Protein 2VHH (pdb70)

Nearest PDB structures (foldseek):
  2vhh-assembly1_C  TM=1.003E+00  e=7.870E-86  Drosophila melanogaster
  8pt4-assembly1_A  TM=9.865E-01  e=2.330E-56  Homo sapiens
  5h8j-assembly2_I  TM=9.053E-01  e=6.124E-27  Medicago truncatula
  5h8i-assembly2_I  TM=8.835E-01  e=2.823E-27  Medicago truncatula
  5h8l-assembly1_A  TM=8.756E-01  e=1.007E-25  Medicago truncatula

B-factor: mean 34.61, std 9.47, range [17.24, 63.23]

Secondary structure (DSSP, 8-state):
---HHHHHTTTS-HHHHHHHHHHHSSSSS--BPP--HHHHHHHHHTT-EEEEEE------SSS---EEEEEEEE----S-SSS-HHHHHHHHHHHHHHHHHHHHHTT-SEEE--TTTTS-S-----B-TTTSHHHHHHHHHHHHTT-EEEEEEEEEETTTTTEEEEEEEEE-TTS-EEEEEE-S--------S---EEEETTEEEEE--GGGGG-HHHHHHHHHTT-SEEEEEE--B-TTTHHHHHHHHHHHHHHHTSEEEEEE-EE-----EE-----B-TTS-BPPP--SSS-EEEEEEEETTHHHHHHHHH-TTTT--HHHHHHHHHHHHSTT----EE---/--HHHHTTTS-HHHHHHHHHHHSSSSS--BPP--HHHHHHHHHHT-EEEEEE------SSS---EEEEEEEE----S-SSS-HHHHHHHHHHHHHHHHHHHHHTT-SEEE--TTTTS--GGGT---TTGGGG-B-TTTSHHHHHHHHHHHHTT-EEEEEEEEEETTTTTEEEEEEEEE-TTS-EEEEEE-SS--EETTEE-TTT-----S---EEEETTEEEEE--GGGGG-HHHHHHHHHTT-SEEEEEE---STTTHHHHHHHHHHHHHHHTSEEEEEE-EEEEEEEEEE--SSSPPPEEEEEEEE-----B-TTS-BPPP--SSS-EEEEEEEETTHHHHHHHHH-TTTT--HHHHHHHHHHHHSTT----EE---/----HHHHHTTTS-HHHHHHHHHHHSSSSS--BPP--HHHHHHHHHTT-EEEEEE------SSS---EEEEEEEE----S-SSS-HHHHHHHHHHHHHHHHHHHHHTT-SEEEE-TTTTS--GGGT---TTGGGG-B-TTTSHHHHHHHHHHHHTT-EEEEEEEEEETTTTTEEEEEEEEE-TTS-EEEEEE-SS--EETTEE-TTT-----S---EEEETTEEEEE--GGGGG-HHHHHHHHHTT-SEEEEEE---STTTHHHHHHHHHHHHHHHTSEEEEEE-EEEEEEEEEE--SSSPPPEEEEEEEE-----B-TTS-BPPP--SSS-EEEEEEEETTHHHHHHHHH-TTTT--HHHHHHHHHHHHSTT----EEEP-/-HHHHHTTTS-HHHHHHHHHHHSSSSS--BPP--HHHHHHHHHHT-EEEEEE------SSS---EEEEEEEE----S-SSS-HHHHHHHHHHHHHHHHHHHHHTT-SEEE--TTTTS--GGGT---TTGGGG-B-TTTSHHHHHHHHHHHHTT-EEEEEEEEEETTTTTEEEEEEEEE-TTS-EEEEEE-SS--EETTEE-TTT-----S---EEEETTEEEEE--GGGGG-HHHHHHHHHTT-SEEEEEE--BSTTTHHHHHHHHHHHHHHHTSEEEEEE-EEEEEEEEEE--SSSPPPEEEEEEEE-----B-TTS-BPPP--SSS-EEEEEEEETTHHHHHHHHH-TTTT--HHHHHHHHHHHHSTT----EEE--

CATH classification: 3.60.110.10

Radius of gyration: 36.16 Å; Cα contacts (8 Å, |Δi|>4): 3674; chains: 4; bounding box: 90×68×104 Å

Solvent-accessible surface area: 51771 Å² total; per-residue (Å²): 52,130,18,20,12,62,10,0,84,158,57,12,56,112,123,57,29,95,82,3,7,33,33,32,3,22,24,77,84,37,63,87,20,142,15,57,105,50,0,90,70,24,2,147,156,75,44,6,31,24,57,4,21,94,17,60,8,140,126,20,88,57,52,182,102,82,87,8,44,0,0,0,0,0,2,24,26,64,56,92,28,108,30,91,46,104,119,3,29,78,25,1,24,90,50,0,75,37,0,0,94,0,0,23,65,1,39,7,33,0,0,0,1,1,0,4,1,0,4,2,90,38,204,133,12,14,12,62,6,79,92,2,56,0,2,122,21,0,15,128,27,0,144,77,71,88,0,0,0,1,0,1,0,25,3,65,10,81,152,126,66,117,62,93,23,37,0,1,0,0,0,2,19,55,15,117,59,18,9,62,2,13,14,4,2,37,68,223,178,80,3,105,35,24,3,1,0,1,67,19,134,22,10,64,0,0,1,0,2,8,20,1,7,15,2,22,4,2,5,6,10,0,1,17,2,30,2,21,0,0,0,0,1,0,9,21,91,23,195,98,18,6,6,3,7,28,6,4,1,4,10,4,0,0,7,4,1,0,0,0,0,0,0,0,2,0,20,110,31,156,147,113,17,8,0,9,0,0,0,0,1,0,35,0,4,15,2,6,23,3,5,50,73,80,17,0,0,0,0,0,31,0,3,3,2,20,6,35,9,10,17,11,69,20,2,2,16,28,1,11,51,21,79,61,0,7,89,20,0,82,109,18,36,80,194,64,60,173,59,72,48,53,137,80,154,53,42,11,64,28,0,93,159,59,13,52,110,114,62,22,92,52,0,16,36,20,20,9,22,40,88,98,33,69,91,20,137,15,59,104,49,0,96,72,22,1,139,157,76,44,6,30,28,56,6,24,98,19,67,9,185,137,50,190,138,50,184,99,84,94,7,44,0,0,0,0,0,2,25,30,72,53,92,8,89,24,73,1,79,110,6,25,90,21,2,34,80,46,0,71,43,0,0,93,0,0,24,62,0,36,6,34,0,1,0,2,2,0,2,2,0,0,0,0,0,2,1,5,10,13,14,55,33,5,2,30,0,13,12,53,6,90,90,2,59,0,3,111,26,0,17,128,26,0,146,78,73,84,1,0,1,1,0,0,1,2,4,9,8,78,72,41,12,37,16,8,25,6,0,0,0,0,0,2,17,52,14,134,60,22,9,58,3,13,2,5,1,0,4,8,23,26,15,20,5,0,1,6,2,0,27,27,3,86,16,20,3,2,0,1,62,20,135,25,10,71,0,0,1,0,3,3,9,1,9,14,2,19,5,2,5,4,12,0,0,31,1,27,2,23,0,0,0,0,0,0,0,15,40,15,207,102,16,12,5,2,8,35,6,4,2,5,9,3,0,0,6,4,0,0,0,0,0,0,0,0,0,0,16,81,3,109,2,44,44,40,1,3,13,16,67,49,90,147,21,63,87,113,2,24,72,1,4,0,10,0,0,0,0,0,0,40,1,5,14,2,6,18,1,12,86,113,88,18,0,0,0,0,0,26,0,2,3,2,18,7,121,32,12,53,99,144,45,3,2,52,124,15,10,64,26,82,58,0,8,80,21,0,83,116,3,28,78,104,65,20,163,25,73,44,50,132,76,145,128,10,124,16,29,8,57,13,0,89,158,56,13,60,105,112,66,29,101,87,5,10,34,33,28,4,25,23,84,91,31,65,90,25,140,16,56,105,46,0,95,76,23,3,146,157,77,42,8,29,27,54,7,20,100,13,62,10,178,142,40,190,134,57,185,102,86,89,8,47,0,0,0,1,0,2,26,32,68,52,92,8,88,28,76,1,81,108,4,23,80,21,1,34,81,45,0,81,32,2,1,92,0,0,22,73,1,38,6,35,0,1,0,2,1,0,1,1,0,0,0,0,0,1,0,4,10,11,13,53,35,4,2,28,0,12,11,58,7,82,91,2,57,0,2,114,18,0,16,125,23,0,142,80,70,84,1,0,1,0,0,0,1,1,4,11,10,79,66,44,13,35,17,10,26,2,0,0,0,0,0,2,16,48,10,113,61,20,8,49,2,8,2,3,1,1,3,7,21,24,18,21,2,0,1,8,2,0,25,28,2,79,17,21,3,2,0,1,66,19,132,23,9,68,0,0,0,0,2,2,7,0,6,10,2,21,4,2,5,4,10,0,0,27,2,23,2,23,0,0,0,0,1,0,0,11,35,16,189,106,16,11,5,1,9,24,7,5,1,4,10,5,0,0,5,4,1,0,0,0,0,0,0,0,1,0,18,79,2,118,5,47,44,39,1,2,15,16,66,47,92,154,18,64,94,114,2,23,87,0,7,0,12,0,0,0,0,1,0,41,2,5,16,2,5,17,2,8,42,92,91,18,0,0,0,0,0,27,0,2,4,2,20,6,126,26,12,57,104,119,22,1,3,55,130,11,9,61,27,81,50,0,8,78,18,0,87,115,6,35,80,118,67,19,177,30,70,52,55,134,76,148,52,40,3,72,23,0,101,165,45,11,52,115,92,33,23,100,28,0,12,34,15,25,7,25,20,73,88,42,54,88,21,139,18,55,104,47,0,104,75,22,3,153,149,80,45,6,29,28,58,6,24,101,16,63,11,135,115,17,81,62,50,181,114,83,92,7,48,0,0,0,1,0,2,26,30,67,51,89,7,90,30,85,28,111,98,3,25,78,20,2,35,92,53,1,73,44,1,0,92,0,0,25,65,0,36,5,35,0,0,0,1,1,0,0,1,0,1,0,0,0,1,0,13,131,47,74,171,54,5,16,116,0,12,11,54,7,84,96,2,61,0,2,116,29,0,15,131,25,0,139,82,70,82,1,0,0,0,1,0,0,1,3,58,10,91,145,122,70,106,59,25,27,2,0,0,0,0,0,2,20,50,11,113,62,17,6,56,2,13,2,4,1,2,3,100,27,29,19,21,21,0,42,57,15,8,139,56,3,106,33,22,3,1,0,0,63,19,132,22,10,69,0,0,0,0,3,3,7,1,6,16,2,21,4,2,6,5,12,0,0,16,1,28,3,23,0,0,0,0,1,0,0,13,39,18,195,102,18,14,6,3,10,26,8,3,1,3,9,4,0,0,7,5,0,0,0,0,0,0,0,0,1,0,17,82,4,115,6,51,80,121,11,71,17,82,82,88,106,186,40,64,101,115,2,22,86,0,4,0,14,0,0,0,0,0,0,53,1,4,19,3,5,16,2,13,98,106,94,16,0,0,1,0,0,25,0,4,2,2,20,5,46,10,10,15,14,67,21,2,1,14,29,3,10,57,22,83,54,0,6,81,16,0,86,109,17,38,88,195,71,56,183,57,72,41,51,140,75,144

Sequence (1485 aa):
LKNLNDCLEKHLPPDELKEVKRILYGVEEDQTLELPTSAKDIAEQNGFDIKGYRFTAREEQTRKRRIVRVGAIQNSIVIPTTAPIEKQREAIWNKVKTMIKAAAEAGCNIVCTQEAWTMPFAFEFAEEAENGPTTKMLAELAKAYNMVIIHSILERDMEHGETIWNTAVVISNSGRYLGKHRKNHIPRMEGNTGHPVFETEFGKLAVNICYGRHHPQNWMMFGLNGAEIVFNPSATIGRLSEPLWSIEARNAAIANSYFTVPINRVGTEQFPFYGSSYVAAPDGSRTPSLSRDKDGLLVVELDLNLCRQVKDFWGFRMTQRVPLYAESFKKASEHGFKPQIIKETNLNDCLEKHLPPDELKEVKRILYGVEEDQTLELPTSAKDIAEQNGFDIKGYRFTAREEQTRKRRIVRVGAIQNSIVIPTTAPIEKQREAIWNKVKTMIKAAAEAGCNIVCTQEAWTMPFAFCTREKFPWCEFAEEAENGPTTKMLAELAKAYNMVIIHSILERDMEHGETIWNTAVVISNSGRYLGKHRKNHIPRVGDFNESTYYMEGNTGHPVFETEFGKLAVNICYGRHHPQNWMMFGLNGAEIVFNPSATIGRLSEPLWSIEARNAAIANSYFTVPINRVGTEQFPNEYTSGDGNKAHKEFGPFYGSSYVAAPDGSRTPSLSRDKDGLLVVELDLNLCRQVKDFWGFRMTQRVPLYAESFKKASEHGFKPQIIKETELKNLNDCLEKHLPPDELKEVKRILYGVEEDQTLELPTSAKDIAEQNGFDIKGYRFTAREEQTRKRRIVRVGAIQNSIVIPTTAPIEKQREAIWNKVKTMIKAAAEAGCNIVCTQEAWTMPFAFCTREKFPWCEFAEEAENGPTTKMLAELAKAYNMVIIHSILERDMEHGETIWNTAVVISNSGRYLGKHRKNHIPRVGDFNESTYYMEGNNTGHPVFETEFGKLAVNICYGRHHPQNWMMFGLNGAEIVFNPSATIGRLSEPLWSIEARNAAIANSYFTVPINRVGTEQFPNEYTSGDGNKAHKEFGPFYGSSYVAAPDGSRTPSLSRDKDGLLVVELDLNLCRQVKDFWGFRMTQRVPLYAESFKKASEHGFKPQIIKETNLNDCLEKHLPPDELKEVKRILYGVEEDQTLELPTSAKDIAEQNGFDIKGYRFTAREEQTRKRRIVRVGAIQNSIVIPTTAPIEKQREAIWNKVKTMIKAAAEAGCNIVCTQEAWTMPFAFCTREKFPWCEFAEEAENGPTTKMLAELAKAYNMVIIHSILERDMEHGETIWNTAVVISNSGRYLGKHRKNHIPRVGDFNESTYYMEGNTGHPVFETEFGKLAVNICYGRHHPQNWMMFGLNGAEIVFNPSATIGRLSEPLWSIEARNAAIANSYFTVPINRVGTEQFPNEYTSGDGNKAHKEFGPFYGSSYVAAPDGSRTPSLSRDKDGLLVVELDLNLCRQVKDFWGFRMTQRVPLYAESFKKASEHGFKPQIIKET

Structure (mmCIF, N/CA/C/O backbone):
data_2VHH
#
_entry.id   2VHH
#
_cell.length_a   95.040
_cell.length_b   197.880
_cell.length_c   97.960
_cell.angle_alpha   90.00
_cell.angle_beta   90.00
_cell.angle_gamma   90.00
#
_symmetry.space_group_name_H-M   'P 21 21 2'
#
loop_
_atom_site.group_PDB
_atom_site.id
_atom_site.type_symbol
_atom_site.label_atom_id
_atom_site.label_alt_id
_atom_site.label_comp_id
_atom_site.label_asym_id
_atom_site.label_entity_id
_atom_site.label_seq_id
_atom_site.pdbx_PDB_ins_code
_atom_site.Cartn_x
_atom_site.Cartn_y
_atom_site.Cartn_z
_atom_site.occupancy
_atom_site.B_iso_or_equiv
_atom_site.auth_seq_id
_atom_site.auth_comp_id
_atom_site.auth_asym_id
_atom_site.auth_atom_id
_atom_site.pdbx_PDB_model_num
ATOM 1 N N . LEU A 1 6 ? -73.266 44.677 55.126 1.00 52.36 6 LEU A N 1
ATOM 2 C CA . LEU A 1 6 ? -73.371 45.165 53.720 1.00 52.73 6 LEU A CA 1
ATOM 3 C C . LEU A 1 6 ? -74.630 44.652 53.041 1.00 53.18 6 LEU A C 1
ATOM 4 O O . LEU A 1 6 ? -74.881 43.443 53.014 1.00 53.10 6 LEU A O 1
ATOM 9 N N . LYS A 1 7 ? -75.400 45.584 52.480 1.00 53.75 7 LYS A N 1
ATOM 10 C CA . LYS A 1 7 ? -76.678 45.283 51.831 1.00 54.37 7 LYS A CA 1
ATOM 11 C C . LYS A 1 7 ? -76.611 45.428 50.308 1.00 54.60 7 LYS A C 1
ATOM 12 O O . LYS A 1 7 ? -77.277 44.683 49.587 1.00 54.81 7 LYS A O 1
ATOM 18 N N . ASN A 1 8 ? -75.809 46.379 49.824 1.00 54.78 8 ASN A N 1
ATOM 19 C CA . ASN A 1 8 ? -75.707 46.656 48.389 1.00 54.90 8 ASN A CA 1
ATOM 20 C C . ASN A 1 8 ? -74.323 47.148 47.946 1.00 55.01 8 ASN A C 1
ATOM 21 O O . ASN A 1 8 ? -73.872 48.203 48.390 1.00 55.13 8 ASN A O 1
ATOM 26 N N . LEU A 1 9 ? -73.663 46.393 47.065 1.00 55.19 9 LEU A N 1
ATOM 27 C CA . LEU A 1 9 ? -72.313 46.740 46.611 1.00 55.30 9 LEU A CA 1
ATOM 28 C C . LEU A 1 9 ? -72.299 48.024 45.772 1.00 55.62 9 LEU A C 1
ATOM 29 O O . LEU A 1 9 ? -71.453 48.901 45.976 1.00 55.61 9 LEU A O 1
ATOM 34 N N . ASN A 1 10 ? -73.248 48.116 44.842 1.00 56.05 10 ASN A N 1
ATOM 35 C CA . ASN A 1 10 ? -73.423 49.268 43.957 1.00 56.51 10 ASN A CA 1
ATOM 36 C C . ASN A 1 10 ? -73.569 50.576 44.753 1.00 56.84 10 ASN A C 1
ATOM 37 O O . ASN A 1 10 ? -72.899 51.588 44.468 1.00 56.81 10 ASN A O 1
ATOM 42 N N . ASP A 1 11 ? -74.442 50.520 45.760 1.00 57.14 11 ASP A N 1
ATOM 43 C CA . ASP A 1 11 ? -74.718 51.638 46.660 1.00 57.70 11 ASP A CA 1
ATOM 44 C C . ASP A 1 11 ? -73.504 52.047 47.480 1.00 57.95 11 ASP A C 1
ATOM 45 O O . ASP A 1 11 ? -73.320 53.228 47.782 1.00 58.22 11 ASP A O 1
ATOM 50 N N . CYS A 1 12 ? -72.689 51.061 47.841 1.00 58.24 12 CYS A N 1
ATOM 51 C CA . CYS A 1 12 ? -71.510 51.277 48.667 1.00 58.33 12 CYS A CA 1
ATOM 52 C C . CYS A 1 12 ? -70.368 51.938 47.886 1.00 58.55 12 CYS A C 1
ATOM 53 O O . CYS A 1 12 ? -69.608 52.738 48.440 1.00 58.57 12 CYS A O 1
ATOM 56 N N . LEU A 1 13 ? -70.269 51.611 46.599 1.00 58.73 13 LEU A N 1
ATOM 57 C CA . LEU A 1 13 ? -69.250 52.169 45.725 1.00 59.04 13 LEU A CA 1
ATOM 58 C C . LEU A 1 13 ? -69.544 53.626 45.368 1.00 59.40 13 LEU A C 1
ATOM 59 O O . LEU A 1 13 ? -68.641 54.473 45.385 1.00 59.48 13 LEU A O 1
ATOM 64 N N . GLU A 1 14 ? -70.811 53.917 45.073 1.00 59.81 14 GLU A N 1
ATOM 65 C CA . GLU A 1 14 ? -71.233 55.283 44.728 1.00 60.22 14 GLU A CA 1
ATOM 66 C C . GLU A 1 14 ? -71.253 56.233 45.926 1.00 60.37 14 GLU A C 1
ATOM 67 O O . GLU A 1 14 ? -71.471 57.432 45.768 1.00 60.46 14 GLU A O 1
ATOM 73 N N . LYS A 1 15 ? -71.003 55.684 47.112 1.00 60.58 15 LYS A N 1
ATOM 74 C CA . LYS A 1 15 ? -71.001 56.437 48.366 1.00 60.71 15 LYS A CA 1
ATOM 75 C C . LYS A 1 15 ? -69.591 56.843 48.801 1.00 60.66 15 LYS A C 1
ATOM 76 O O . LYS A 1 15 ? -69.434 57.674 49.690 1.00 60.55 15 LYS A O 1
ATOM 82 N N . HIS A 1 16 ? -68.573 56.257 48.178 1.00 60.78 16 HIS A N 1
ATOM 83 C CA . HIS A 1 16 ? -67.194 56.451 48.631 1.00 60.91 16 HIS A CA 1
ATOM 84 C C . HIS A 1 16 ? -66.205 56.788 47.520 1.00 60.96 16 HIS A C 1
ATOM 85 O O . HIS A 1 16 ? -65.008 56.950 47.777 1.00 61.18 16 HIS A O 1
ATOM 92 N N . LEU A 1 17 ? -66.704 56.914 46.295 1.00 60.94 17 LEU A N 1
ATOM 93 C CA . LEU A 1 17 ? -65.834 57.140 45.156 1.00 60.98 17 LEU A CA 1
ATOM 94 C C . LEU A 1 17 ? -66.225 58.410 44.410 1.00 61.06 17 LEU A C 1
ATOM 95 O O . LEU A 1 17 ? -67.404 58.617 44.115 1.00 61.05 17 LEU A O 1
ATOM 100 N N . PRO A 1 18 ? -65.240 59.292 44.161 1.00 61.19 18 PRO A N 1
ATOM 101 C CA . PRO A 1 18 ? -65.359 60.419 43.232 1.00 61.27 18 PRO A CA 1
ATOM 102 C C . PRO A 1 18 ? -65.930 60.000 41.865 1.00 61.29 18 PRO A C 1
ATOM 103 O O . PRO A 1 18 ? -65.422 59.045 41.260 1.00 61.31 18 PRO A O 1
ATOM 107 N N . PRO A 1 19 ? -66.982 60.708 41.389 1.00 61.27 19 PRO A N 1
ATOM 108 C CA . PRO A 1 19 ? -67.662 60.461 40.101 1.00 61.23 19 PRO A CA 1
ATOM 109 C C . PRO A 1 19 ? -66.731 60.125 38.920 1.00 61.08 19 PRO A C 1
ATOM 110 O O . PRO A 1 19 ? -67.125 59.386 38.017 1.00 61.16 19 PRO A O 1
ATOM 114 N N . ASP A 1 20 ? -65.517 60.668 38.939 1.00 60.89 20 ASP A N 1
ATOM 115 C CA . ASP A 1 20 ? -64.528 60.413 37.897 1.00 60.85 20 ASP A CA 1
ATOM 116 C C . ASP A 1 20 ? -63.988 58.974 37.965 1.00 60.45 20 ASP A C 1
ATOM 117 O O . ASP A 1 20 ? -63.864 58.290 36.935 1.00 60.37 20 ASP A O 1
ATOM 122 N N . GLU A 1 21 ? -63.670 58.535 39.184 1.00 59.84 21 GLU A N 1
ATOM 123 C CA . GLU A 1 21 ? -63.132 57.199 39.431 1.00 59.28 21 GLU A CA 1
ATOM 124 C C . GLU A 1 21 ? -64.236 56.144 39.404 1.00 58.62 21 GLU A C 1
ATOM 125 O O . GLU A 1 21 ? -64.033 55.039 38.884 1.00 58.72 21 GLU A O 1
ATOM 131 N N . LEU A 1 22 ? -65.404 56.487 39.953 1.00 57.63 22 LEU A N 1
ATOM 132 C CA . LEU A 1 22 ? -66.576 55.603 39.900 1.00 56.64 22 LEU A CA 1
ATOM 133 C C . LEU A 1 22 ? -66.923 55.172 38.472 1.00 56.06 22 LEU A C 1
ATOM 134 O O . LEU A 1 22 ? -67.299 54.026 38.248 1.00 56.03 22 LEU A O 1
ATOM 139 N N . LYS A 1 23 ? -66.802 56.085 37.512 1.00 55.33 23 LYS A N 1
ATOM 140 C CA . LYS A 1 23 ? -66.997 55.719 36.115 1.00 54.71 23 LYS A CA 1
ATOM 141 C C . LYS A 1 23 ? -66.011 54.641 35.696 1.00 54.07 23 LYS A C 1
ATOM 142 O O . LYS A 1 23 ? -66.368 53.747 34.935 1.00 54.08 23 LYS A O 1
ATOM 148 N N . GLU A 1 24 ? -64.786 54.718 36.210 1.00 53.25 24 GLU A N 1
ATOM 149 C CA . GLU A 1 24 ? -63.740 53.787 35.807 1.00 52.78 24 GLU A CA 1
ATOM 150 C C . GLU A 1 24 ? -63.875 52.431 36.505 1.00 51.89 24 GLU A C 1
ATOM 151 O O . GLU A 1 24 ? -63.568 51.390 35.915 1.00 51.91 24 GLU A O 1
ATOM 157 N N . VAL A 1 25 ? -64.340 52.454 37.753 1.00 50.87 25 VAL A N 1
ATOM 158 C CA . VAL A 1 25 ? -64.565 51.235 38.542 1.00 49.94 25 VAL A CA 1
ATOM 159 C C . VAL A 1 25 ? -65.749 50.452 37.978 1.00 49.32 25 VAL A C 1
ATOM 160 O O . VAL A 1 25 ? -65.667 49.240 37.775 1.00 49.30 25 VAL A O 1
ATOM 164 N N . LYS A 1 26 ? -66.840 51.165 37.709 1.00 48.67 26 LYS A N 1
ATOM 165 C CA . LYS A 1 26 ? -68.049 50.569 37.151 1.00 47.97 26 LYS A CA 1
ATOM 166 C C . LYS A 1 26 ? -67.842 50.010 35.752 1.00 47.54 26 LYS A C 1
ATOM 167 O O . LYS A 1 26 ? -68.504 49.054 35.366 1.00 47.48 26 LYS A O 1
ATOM 173 N N . ARG A 1 27 ? -66.933 50.616 34.996 1.00 47.12 27 ARG A N 1
ATOM 174 C CA . ARG A 1 27 ? -66.602 50.141 33.664 1.00 46.88 27 ARG A CA 1
ATOM 175 C C . ARG A 1 27 ? -65.949 48.761 33.727 1.00 46.52 27 ARG A C 1
ATOM 176 O O . ARG A 1 27 ? -66.269 47.895 32.906 1.00 46.58 27 ARG A O 1
ATOM 184 N N . ILE A 1 28 ? -65.056 48.547 34.698 1.00 45.96 28 ILE A N 1
ATOM 185 C CA . ILE A 1 28 ? -64.365 47.250 34.806 1.00 45.67 28 ILE A CA 1
ATOM 186 C C . ILE A 1 28 ? -65.153 46.224 35.602 1.00 45.34 28 ILE A C 1
ATOM 187 O O . ILE A 1 28 ? -65.023 45.020 35.366 1.00 45.31 28 ILE A O 1
ATOM 192 N N . LEU A 1 29 ? -65.974 46.710 36.529 1.00 45.08 29 LEU A N 1
ATOM 193 C CA . LEU A 1 29 ? -66.785 45.848 37.377 1.00 45.10 29 LEU A CA 1
ATOM 194 C C . LEU A 1 29 ? -68.051 45.357 36.687 1.00 45.29 29 LEU A C 1
ATOM 195 O O . LEU A 1 29 ? -68.339 44.164 36.671 1.00 45.30 29 LEU A O 1
ATOM 200 N N . TYR A 1 30 ? -68.831 46.287 36.152 1.00 45.72 30 TYR A N 1
ATOM 201 C CA . TYR A 1 30 ? -69.954 45.942 35.294 1.00 46.23 30 TYR A CA 1
ATOM 202 C C . TYR A 1 30 ? -69.438 46.170 33.880 1.00 47.05 30 TYR A C 1
ATOM 203 O O . TYR A 1 30 ? -68.234 46.088 33.657 1.00 47.36 30 TYR A O 1
ATOM 212 N N . GLY A 1 31 ? -70.293 46.423 32.904 1.00 47.91 31 GLY A N 1
ATOM 213 C CA . GLY A 1 31 ? -69.757 46.567 31.551 1.00 49.21 31 GLY A CA 1
ATOM 214 C C . GLY A 1 31 ? -69.927 47.968 31.032 1.00 50.22 31 GLY A C 1
ATOM 215 O O . GLY A 1 31 ? -69.811 48.211 29.829 1.00 50.24 31 GLY A O 1
ATOM 216 N N . VAL A 1 32 ? -70.195 48.885 31.958 1.00 51.32 32 VAL A N 1
ATOM 217 C CA . VAL A 1 32 ? -70.752 50.196 31.641 1.00 52.45 32 VAL A CA 1
ATOM 218 C C . VAL A 1 32 ? -70.233 51.241 32.624 1.00 53.36 32 VAL A C 1
ATOM 219 O O . VAL A 1 32 ? -70.085 50.957 33.816 1.00 53.59 32 VAL A O 1
ATOM 223 N N . GLU A 1 33 ? -69.962 52.442 32.115 1.00 54.53 33 GLU A N 1
ATOM 224 C CA . GLU A 1 33 ? -69.473 53.583 32.920 1.00 55.61 33 GLU A CA 1
ATOM 225 C C . GLU A 1 33 ? -70.505 54.085 33.954 1.00 56.06 33 GLU A C 1
ATOM 226 O O . GLU A 1 33 ? -70.161 54.321 35.117 1.00 56.29 33 GLU A O 1
ATOM 232 N N . GLU A 1 34 ? -71.759 54.231 33.521 1.00 56.53 34 GLU A N 1
ATOM 233 C CA . GLU A 1 34 ? -72.883 54.582 34.403 1.00 56.90 34 GLU A CA 1
ATOM 234 C C . GLU A 1 34 ? -74.063 53.604 34.218 1.00 56.76 34 GLU A C 1
ATOM 235 O O . GLU A 1 34 ? -74.246 53.033 33.126 1.00 56.80 34 GLU A O 1
ATOM 241 N N . ASP A 1 35 ? -74.853 53.424 35.282 1.00 56.53 35 ASP A N 1
ATOM 242 C CA . ASP A 1 35 ? -76.080 52.603 35.249 1.00 56.22 35 ASP A CA 1
ATOM 243 C C . ASP A 1 35 ? -77.010 53.055 34.115 1.00 55.64 35 ASP A C 1
ATOM 244 O O . ASP A 1 35 ? -77.272 54.258 33.961 1.00 55.67 35 ASP A O 1
ATOM 249 N N . GLN A 1 36 ? -77.495 52.103 33.319 1.00 54.79 36 GLN A N 1
ATOM 250 C CA . GLN A 1 36 ? -78.561 52.399 32.370 1.00 54.02 36 GLN A CA 1
ATOM 251 C C . GLN A 1 36 ? -79.903 52.130 33.030 1.00 52.92 36 GLN A C 1
ATOM 252 O O . GLN A 1 36 ? -80.489 51.064 32.875 1.00 52.85 36 GLN A O 1
ATOM 258 N N . THR A 1 37 ? -80.368 53.112 33.790 1.00 51.71 37 THR A N 1
ATOM 259 C CA . THR A 1 37 ? -81.533 52.931 34.620 1.00 50.66 37 THR A CA 1
ATOM 260 C C . THR A 1 37 ? -82.784 53.032 33.771 1.00 50.05 37 THR A C 1
ATOM 261 O O . THR A 1 37 ? -82.890 53.884 32.893 1.00 49.99 37 THR A O 1
ATOM 265 N N . LEU A 1 38 ? -83.701 52.109 34.019 1.00 49.37 38 LEU A N 1
ATOM 266 C CA . LEU A 1 38 ? -85.003 52.096 33.395 1.00 48.75 38 LEU A CA 1
ATOM 267 C C . LEU A 1 38 ? -85.934 52.768 34.382 1.00 48.46 38 LEU A C 1
ATOM 268 O O . LEU A 1 38 ? -85.902 52.460 35.573 1.00 48.46 38 LEU A O 1
ATOM 273 N N . GLU A 1 39 ? -86.750 53.697 33.903 1.00 48.16 39 GLU A N 1
ATOM 274 C CA . GLU A 1 39 ? -87.729 54.325 34.765 1.00 47.88 39 GLU A CA 1
ATOM 275 C C . GLU A 1 39 ? -88.980 53.449 34.806 1.00 47.18 39 GLU A C 1
ATOM 276 O O . GLU A 1 39 ? -89.431 52.940 33.771 1.00 47.15 39 GLU A O 1
ATOM 282 N N . LEU A 1 40 ? -89.507 53.242 36.010 1.00 46.31 40 LEU A N 1
ATOM 283 C CA . LEU A 1 40 ? -90.606 52.307 36.217 1.00 45.45 40 LEU A CA 1
ATOM 284 C C . LEU A 1 40 ? -91.895 53.028 36.597 1.00 45.06 40 LEU A C 1
ATOM 285 O O . LEU A 1 40 ? -91.840 54.060 37.266 1.00 45.02 40 LEU A O 1
ATOM 290 N N . PRO A 1 41 ? -93.055 52.489 36.173 1.00 44.70 41 PRO A N 1
ATOM 291 C CA . PRO A 1 41 ? -94.347 53.097 36.491 1.00 44.52 41 PRO A CA 1
ATOM 292 C C . PRO A 1 41 ? -94.508 53.291 37.994 1.00 44.33 41 PRO A C 1
ATOM 293 O O . PRO A 1 41 ? -94.047 52.462 38.787 1.00 44.29 41 PRO A O 1
ATOM 297 N N . THR A 1 42 ? -95.153 54.385 38.375 1.00 44.10 42 THR A N 1
ATOM 298 C CA . THR A 1 42 ? -95.253 54.762 39.774 1.00 43.83 42 THR A CA 1
ATOM 299 C C . THR A 1 42 ? -96.105 53.795 40.599 1.00 43.57 42 THR A C 1
ATOM 300 O O . THR A 1 42 ? -95.868 53.636 41.794 1.00 43.49 42 THR A O 1
ATOM 304 N N . SER A 1 43 ? -97.069 53.141 39.948 1.00 43.25 43 SER A N 1
ATOM 305 C CA . SER A 1 43 ? -97.935 52.152 40.590 1.00 43.00 43 SER A CA 1
ATOM 306 C C . SER A 1 43 ? -97.158 50.902 40.995 1.00 42.84 43 SER A C 1
ATOM 307 O O . SER A 1 43 ? -97.392 50.331 42.060 1.00 42.95 43 SER A O 1
ATOM 310 N N . ALA A 1 44 ? -96.221 50.497 40.142 1.00 42.70 44 ALA A N 1
ATOM 311 C CA . ALA A 1 44 ? -95.337 49.368 40.418 1.00 42.42 44 ALA A CA 1
ATOM 312 C C . ALA A 1 44 ? -94.437 49.652 41.609 1.00 42.27 44 ALA A C 1
ATOM 313 O O . ALA A 1 44 ? -94.232 48.787 42.455 1.00 42.12 44 ALA A O 1
ATOM 315 N N . LYS A 1 45 ? -93.905 50.870 41.668 1.00 42.39 45 LYS A N 1
ATOM 316 C CA . LYS A 1 45 ? -93.118 51.314 42.820 1.00 42.66 45 LYS A CA 1
ATOM 317 C C . LYS A 1 45 ? -93.937 51.419 44.117 1.00 42.77 45 LYS A C 1
ATOM 318 O O . LYS A 1 45 ? -93.400 51.232 45.210 1.00 42.84 45 LYS A O 1
ATOM 324 N N . ASP A 1 46 ? -95.234 51.687 43.993 1.00 42.86 46 ASP A N 1
ATOM 325 C CA . ASP A 1 46 ? -96.096 51.775 45.166 1.00 42.88 46 ASP A CA 1
ATOM 326 C C . ASP A 1 46 ? -96.409 50.410 45.766 1.00 42.43 46 ASP A C 1
ATOM 327 O O . ASP A 1 46 ? -96.304 50.242 46.977 1.00 42.45 46 ASP A O 1
ATOM 332 N N . ILE A 1 47 ? -96.752 49.435 44.925 1.00 41.87 47 ILE A N 1
ATOM 333 C CA . ILE A 1 47 ? -96.930 48.051 45.379 1.00 41.58 47 ILE A CA 1
ATOM 334 C C . ILE A 1 47 ? -95.662 47.544 46.074 1.00 41.44 47 ILE A C 1
ATOM 335 O O . ILE A 1 47 ? -95.732 46.828 47.072 1.00 41.43 47 ILE A O 1
ATOM 340 N N . ALA A 1 48 ? -94.506 47.935 45.551 1.00 41.39 48 ALA A N 1
ATOM 341 C CA . ALA A 1 48 ? -93.229 47.528 46.129 1.00 41.53 48 ALA A CA 1
ATOM 342 C C . ALA A 1 48 ? -92.982 48.144 47.505 1.00 41.60 48 ALA A C 1
ATOM 343 O O . ALA A 1 48 ? -92.569 47.447 48.429 1.00 41.45 48 ALA A O 1
ATOM 345 N N . GLU A 1 49 ? -93.232 49.446 47.630 1.00 41.92 49 GLU A N 1
ATOM 346 C CA . GLU A 1 49 ? -92.987 50.153 48.882 1.00 42.47 49 GLU A CA 1
ATOM 347 C C . GLU A 1 49 ? -93.935 49.706 49.993 1.00 42.12 49 GLU A C 1
ATOM 348 O O . GLU A 1 49 ? -93.500 49.401 51.105 1.00 42.22 49 GLU A O 1
ATOM 354 N N . GLN A 1 50 ? -95.224 49.650 49.686 1.00 41.60 50 GLN A N 1
ATOM 355 C CA . GLN A 1 50 ? -96.201 49.212 50.661 1.00 41.20 50 GLN A CA 1
ATOM 356 C C . GLN A 1 50 ? -95.915 47.793 51.143 1.00 40.52 50 GLN A C 1
ATOM 357 O O . GLN A 1 50 ? -96.104 47.498 52.319 1.00 40.57 50 GLN A O 1
ATOM 363 N N . ASN A 1 51 ? -95.427 46.933 50.249 1.00 39.63 51 ASN A N 1
ATOM 364 C CA . ASN A 1 51 ? -95.151 45.531 50.595 1.00 38.78 51 ASN A CA 1
ATOM 365 C C . ASN A 1 51 ? -93.714 45.254 50.989 1.00 38.02 51 ASN A C 1
ATOM 366 O O . ASN A 1 51 ? -93.340 44.111 51.198 1.00 37.88 51 ASN A O 1
ATOM 371 N N . GLY A 1 52 ? -92.918 46.310 51.078 1.00 37.43 52 GLY A N 1
ATOM 372 C CA . GLY A 1 52 ? -91.577 46.237 51.632 1.00 36.72 52 GLY A CA 1
ATOM 373 C C . GLY A 1 52 ? -90.578 45.399 50.864 1.00 36.44 52 GLY A C 1
ATOM 374 O O . GLY A 1 52 ? -89.748 44.721 51.473 1.00 36.62 52 GLY A O 1
ATOM 375 N N . PHE A 1 53 ? -90.648 45.429 49.533 1.00 35.90 53 PHE A N 1
ATOM 376 C CA . PHE A 1 53 ? -89.574 44.855 48.711 1.00 35.14 53 PHE A CA 1
ATOM 377 C C . PHE A 1 53 ? -88.994 45.870 47.739 1.00 34.98 53 PHE A C 1
ATOM 378 O O . PHE A 1 53 ? -89.675 46.805 47.326 1.00 35.13 53 PHE A O 1
ATOM 386 N N . ASP A 1 54 ? -87.727 45.686 47.392 1.00 34.76 54 ASP A N 1
ATOM 387 C CA . ASP A 1 54 ? -87.056 46.535 46.416 1.00 34.66 54 ASP A CA 1
ATOM 388 C C . ASP A 1 54 ? -87.608 46.312 45.006 1.00 34.23 54 ASP A C 1
ATOM 389 O O . ASP A 1 54 ? -88.082 45.231 44.682 1.00 34.18 54 ASP A O 1
ATOM 394 N N . ILE A 1 55 ? -87.570 47.359 44.190 1.00 33.84 55 ILE A N 1
ATOM 395 C CA . ILE A 1 55 ? -87.877 47.265 42.766 1.00 33.46 55 ILE A CA 1
ATOM 396 C C . ILE A 1 55 ? -86.880 48.136 41.998 1.00 33.69 55 ILE A C 1
ATOM 397 O O . ILE A 1 55 ? -86.698 49.314 42.309 1.00 33.79 55 ILE A O 1
ATOM 402 N N . LYS A 1 56 ? -86.212 47.536 41.016 1.00 33.81 56 LYS A N 1
ATOM 403 C CA . LYS A 1 56 ? -85.117 48.191 40.292 1.00 33.92 56 LYS A CA 1
ATOM 404 C C . LYS A 1 56 ? -85.094 47.850 38.805 1.00 33.57 56 LYS A C 1
ATOM 405 O O . LYS A 1 56 ? -85.058 46.685 38.423 1.00 33.45 56 LYS A O 1
ATOM 411 N N . GLY A 1 57 ? -85.119 48.882 37.971 1.00 33.48 57 GLY A N 1
ATOM 412 C CA . GLY A 1 57 ? -85.156 48.694 36.527 1.00 33.20 57 GLY A CA 1
ATOM 413 C C . GLY A 1 57 ? -83.873 49.098 35.841 1.00 33.06 57 GLY A C 1
ATOM 414 O O . GLY A 1 57 ? -83.308 50.152 36.134 1.00 33.06 57 GLY A O 1
ATOM 415 N N . TYR A 1 58 ? -83.413 48.250 34.929 1.00 33.11 58 TYR A N 1
ATOM 416 C CA . TYR A 1 58 ? -82.239 48.539 34.102 1.00 33.18 58 TYR A CA 1
ATOM 417 C C . TYR A 1 58 ? -82.512 48.179 32.653 1.00 33.55 58 TYR A C 1
ATOM 418 O O . TYR A 1 58 ? -83.422 47.416 32.347 1.00 33.54 58 TYR A O 1
ATOM 427 N N . ARG A 1 59 ? -81.715 48.728 31.757 1.00 34.25 59 ARG A N 1
ATOM 428 C CA . ARG A 1 59 ? -81.987 48.622 30.337 1.00 35.22 59 ARG A CA 1
ATOM 429 C C . ARG A 1 59 ? -80.741 48.187 29.579 1.00 35.43 59 ARG A C 1
ATOM 430 O O . ARG A 1 59 ? -79.643 48.707 29.793 1.00 35.47 59 ARG A O 1
ATOM 438 N N . PHE A 1 60 ? -80.922 47.209 28.707 1.00 35.72 60 PHE A N 1
ATOM 439 C CA . PHE A 1 60 ? -79.902 46.829 27.752 1.00 36.09 60 PHE A CA 1
ATOM 440 C C . PHE A 1 60 ? -80.416 47.120 26.363 1.00 36.66 60 PHE A C 1
ATOM 441 O O . PHE A 1 60 ? -81.611 47.012 26.099 1.00 36.93 60 PHE A O 1
ATOM 449 N N . THR A 1 61 ? -79.511 47.472 25.465 1.00 37.39 61 THR A N 1
ATOM 450 C CA . THR A 1 61 ? -79.909 47.826 24.115 1.00 38.04 61 THR A CA 1
ATOM 451 C C . THR A 1 61 ? -79.054 47.137 23.047 1.00 38.39 61 THR A C 1
ATOM 452 O O . THR A 1 61 ? -78.072 46.463 23.354 1.00 38.54 61 THR A O 1
ATOM 456 N N . ALA A 1 62 ? -79.457 47.292 21.793 1.00 38.82 62 ALA A N 1
ATOM 457 C CA . ALA A 1 62 ? -78.718 46.748 20.665 1.00 39.14 62 ALA A CA 1
ATOM 458 C C . ALA A 1 62 ? -78.648 47.804 19.581 1.00 39.47 62 ALA A C 1
ATOM 459 O O . ALA A 1 62 ? -79.316 48.830 19.669 1.00 39.47 62 ALA A O 1
ATOM 461 N N . ARG A 1 63 ? -77.837 47.575 18.557 1.00 40.04 63 ARG A N 1
ATOM 462 C CA . ARG A 1 63 ? -77.834 48.505 17.439 1.00 40.81 63 ARG A CA 1
ATOM 463 C C . ARG A 1 63 ? -78.994 48.202 16.507 1.00 40.98 63 ARG A C 1
ATOM 464 O O . ARG A 1 63 ? -79.504 47.080 16.485 1.00 41.03 63 ARG A O 1
ATOM 472 N N . GLU A 1 64 ? -79.427 49.222 15.773 1.00 41.34 64 GLU A N 1
ATOM 473 C CA . GLU A 1 64 ? -80.549 49.109 14.840 1.00 41.73 64 GLU A CA 1
ATOM 474 C C . GLU A 1 64 ? -80.184 48.222 13.646 1.00 41.47 64 GLU A C 1
ATOM 475 O O . GLU A 1 64 ? -79.096 48.350 13.082 1.00 41.48 64 GLU A O 1
ATOM 481 N N . GLU A 1 65 ? -81.090 47.319 13.281 1.00 41.19 65 GLU A N 1
ATOM 482 C CA . GLU A 1 65 ? -80.897 46.426 12.138 1.00 41.09 65 GLU A CA 1
ATOM 483 C C . GLU A 1 65 ? -81.863 46.814 11.025 1.00 41.10 65 GLU A C 1
ATOM 484 O O . GLU A 1 65 ? -82.939 47.345 11.292 1.00 41.38 65 GLU A O 1
ATOM 490 N N . GLN A 1 66 ? -81.494 46.567 9.774 1.00 40.93 66 GLN A N 1
ATOM 491 C CA . GLN A 1 66 ? -82.402 46.921 8.676 1.00 40.53 66 GLN A CA 1
ATOM 492 C C . GLN A 1 66 ? -83.347 45.806 8.225 1.00 40.57 66 GLN A C 1
ATOM 493 O O . GLN A 1 66 ? -84.354 46.074 7.567 1.00 40.47 66 GLN A O 1
ATOM 499 N N . THR A 1 67 ? -83.037 44.566 8.585 1.00 40.50 67 THR A N 1
ATOM 500 C CA . THR A 1 67 ? -83.866 43.430 8.190 1.00 40.24 67 THR A CA 1
ATOM 501 C C . THR A 1 67 ? -84.657 42.886 9.372 1.00 40.09 67 THR A C 1
ATOM 502 O O . THR A 1 67 ? -85.424 41.931 9.243 1.00 40.22 67 THR A O 1
ATOM 506 N N . ARG A 1 68 ? -84.475 43.497 10.533 1.00 39.74 68 ARG A N 1
ATOM 507 C CA . ARG A 1 68 ? -85.094 42.983 11.734 1.00 39.39 68 ARG A CA 1
ATOM 508 C C . ARG A 1 68 ? -85.478 44.134 12.651 1.00 39.27 68 ARG A C 1
ATOM 509 O O . ARG A 1 68 ? -84.655 45.006 12.943 1.00 39.15 68 ARG A O 1
ATOM 517 N N . LYS A 1 69 ? -86.741 44.141 13.079 1.00 39.07 69 LYS A N 1
ATOM 518 C CA . LYS A 1 69 ? -87.230 45.111 14.056 1.00 39.11 69 LYS A CA 1
ATOM 519 C C . LYS A 1 69 ? -86.568 44.840 15.393 1.00 38.43 69 LYS A C 1
ATOM 520 O O . LYS A 1 69 ? -86.073 43.737 15.644 1.00 38.47 69 LYS A O 1
ATOM 526 N N . ARG A 1 70 ? -86.584 45.845 16.260 1.00 37.73 70 ARG A N 1
ATOM 527 C CA . ARG A 1 70 ? -86.130 45.682 17.637 1.00 37.15 70 ARG A CA 1
ATOM 528 C C . ARG A 1 70 ? -86.990 44.636 18.358 1.00 36.42 70 ARG A C 1
ATOM 529 O O . ARG A 1 70 ? -88.223 44.719 18.349 1.00 36.61 70 ARG A O 1
ATOM 537 N N . ARG A 1 71 ? -86.343 43.646 18.964 1.00 35.30 71 ARG A N 1
ATOM 538 C CA . ARG A 1 71 ? -87.070 42.607 19.675 1.00 34.12 71 ARG A CA 1
ATOM 539 C C . ARG A 1 71 ? -86.952 42.843 21.178 1.00 33.59 71 ARG A C 1
ATOM 540 O O . ARG A 1 71 ? -86.227 42.145 21.892 1.00 33.58 71 ARG A O 1
ATOM 548 N N . ILE A 1 72 ? -87.677 43.862 21.633 1.00 32.95 72 ILE A N 1
ATOM 549 C CA . ILE A 1 72 ? -87.622 44.330 23.016 1.00 32.23 72 ILE A CA 1
ATOM 550 C C . ILE A 1 72 ? -88.485 43.491 23.942 1.00 31.84 72 ILE A C 1
ATOM 551 O O . ILE A 1 72 ? -89.651 43.215 23.646 1.00 31.82 72 ILE A O 1
ATOM 556 N N . VAL A 1 73 ? -87.887 43.105 25.069 1.00 31.39 73 VAL A N 1
ATOM 557 C CA . VAL A 1 73 ? -88.480 42.175 26.023 1.00 30.72 73 VAL A CA 1
ATOM 558 C C . VAL A 1 73 ? -88.142 42.609 27.459 1.00 30.42 73 VAL A C 1
ATOM 559 O O . VAL A 1 73 ? -87.043 43.100 27.728 1.00 30.51 73 VAL A O 1
ATOM 563 N N . ARG A 1 74 ? -89.102 42.454 28.369 1.00 30.06 74 ARG A N 1
ATOM 564 C CA . ARG A 1 74 ? -88.904 42.816 29.774 1.00 29.64 74 ARG A CA 1
ATOM 565 C C . ARG A 1 74 ? -88.989 41.599 30.680 1.00 29.36 74 ARG A C 1
ATOM 566 O O . ARG A 1 74 ? -89.997 40.886 30.691 1.00 29.36 74 ARG A O 1
ATOM 574 N N . VAL A 1 75 ? -87.926 41.360 31.436 1.00 29.03 75 VAL A N 1
ATOM 575 C CA . VAL A 1 75 ? -87.899 40.229 32.350 1.00 28.82 75 VAL A CA 1
ATOM 576 C C . VAL A 1 75 ? -87.889 40.701 33.795 1.00 28.77 75 VAL A C 1
ATOM 577 O O . VAL A 1 75 ? -87.217 41.676 34.133 1.00 28.66 75 VAL A O 1
ATOM 581 N N . GLY A 1 76 ? -88.666 40.014 34.629 1.00 28.81 76 GLY A N 1
ATOM 582 C CA . GLY A 1 76 ? -88.729 40.285 36.059 1.00 28.65 76 GLY A CA 1
ATOM 583 C C . GLY A 1 76 ? -88.181 39.102 36.823 1.00 28.81 76 GLY A C 1
ATOM 584 O O . GLY A 1 76 ? -88.707 37.990 36.709 1.00 29.09 76 GLY A O 1
ATOM 585 N N . ALA A 1 77 ? -87.108 39.338 37.575 1.00 28.67 77 ALA A N 1
ATOM 586 C CA . ALA A 1 77 ? -86.527 38.328 38.458 1.00 28.74 77 ALA A CA 1
ATOM 587 C C . ALA A 1 77 ? -87.014 38.578 39.883 1.00 28.79 77 ALA A C 1
ATOM 588 O O . ALA A 1 77 ? -86.835 39.677 40.416 1.00 28.91 77 ALA A O 1
ATOM 590 N N . ILE A 1 78 ? -87.639 37.566 40.485 1.00 28.70 78 ILE A N 1
ATOM 591 C CA . ILE A 1 78 ? -88.131 37.659 41.868 1.00 28.54 78 ILE A CA 1
ATOM 592 C C . ILE A 1 78 ? -87.221 36.912 42.849 1.00 28.69 78 ILE A C 1
ATOM 593 O O . ILE A 1 78 ? -87.179 35.668 42.848 1.00 28.52 78 ILE A O 1
ATOM 598 N N . GLN A 1 79 ? -86.497 37.664 43.681 1.00 28.82 79 GLN A N 1
ATOM 599 C CA . GLN A 1 79 ? -85.825 37.071 44.844 1.00 29.10 79 GLN A CA 1
ATOM 600 C C . GLN A 1 79 ? -86.638 37.334 46.111 1.00 29.49 79 GLN A C 1
ATOM 601 O O . GLN A 1 79 ? -87.066 38.468 46.367 1.00 29.82 79 GLN A O 1
ATOM 607 N N . ASN A 1 80 ? -86.884 36.283 46.882 1.00 29.96 80 ASN A N 1
ATOM 608 C CA . ASN A 1 80 ? -87.656 36.418 48.123 1.00 30.67 80 ASN A CA 1
ATOM 609 C C . ASN A 1 80 ? -87.187 35.523 49.279 1.00 30.95 80 ASN A C 1
ATOM 610 O O . ASN A 1 80 ? -86.428 34.566 49.087 1.00 30.91 80 ASN A O 1
ATOM 615 N N . SER A 1 81 ? -87.648 35.845 50.483 1.00 31.35 81 SER A N 1
ATOM 616 C CA . SER A 1 81 ? -87.448 34.976 51.637 1.00 31.78 81 SER A CA 1
ATOM 617 C C . SER A 1 81 ? -88.700 34.157 51.935 1.00 31.98 81 SER A C 1
ATOM 618 O O . SER A 1 81 ? -89.784 34.459 51.435 1.00 31.85 81 SER A O 1
ATOM 621 N N . ILE A 1 82 ? -88.542 33.121 52.751 1.00 32.39 82 ILE A N 1
ATOM 622 C CA . ILE A 1 82 ? -89.667 32.534 53.470 1.00 32.75 82 ILE A CA 1
ATOM 623 C C . ILE A 1 82 ? -90.237 33.512 54.493 1.00 32.72 82 ILE A C 1
ATOM 624 O O . ILE A 1 82 ? -89.659 34.569 54.744 1.00 32.83 82 ILE A O 1
ATOM 629 N N . VAL A 1 83 ? -91.374 33.151 55.080 1.00 20.00 83 VAL A N 1
ATOM 630 C CA . VAL A 1 83 ? -92.363 34.134 55.503 1.00 20.00 83 VAL A CA 1
ATOM 631 C C . VAL A 1 83 ? -92.764 33.921 56.959 1.00 20.00 83 VAL A C 1
ATOM 632 O O . VAL A 1 83 ? -92.563 34.795 57.802 1.00 33.15 83 VAL A O 1
ATOM 636 N N . ILE A 1 84 ? -93.332 32.755 57.247 1.00 33.51 84 ILE A N 1
ATOM 637 C CA . ILE A 1 84 ? -93.535 32.320 58.624 1.00 33.63 84 ILE A CA 1
ATOM 638 C C . ILE A 1 84 ? -92.621 31.151 58.973 1.00 34.11 84 ILE A C 1
ATOM 639 O O . ILE A 1 84 ? -92.020 30.535 58.093 1.00 34.19 84 ILE A O 1
ATOM 644 N N . PRO A 1 85 ? -92.522 30.849 60.264 1.00 34.41 85 PRO A N 1
ATOM 645 C CA . PRO A 1 85 ? -91.545 29.870 60.754 1.00 34.68 85 PRO A CA 1
ATOM 646 C C . PRO A 1 85 ? -91.688 28.476 60.132 1.00 35.06 85 PRO A C 1
ATOM 647 O O . PRO A 1 85 ? -92.804 28.018 59.859 1.00 35.13 85 PRO A O 1
ATOM 651 N N . THR A 1 86 ? -90.544 27.826 59.930 1.00 35.44 86 THR A N 1
ATOM 652 C CA . THR A 1 86 ? -90.439 26.509 59.301 1.00 35.97 86 THR A CA 1
ATOM 653 C C . THR A 1 86 ? -91.167 25.413 60.086 1.00 36.45 86 THR A C 1
ATOM 654 O O . THR A 1 86 ? -91.289 24.270 59.627 1.00 36.38 86 THR A O 1
ATOM 658 N N . THR A 1 87 ? -91.648 25.792 61.269 1.00 37.01 87 THR A N 1
ATOM 659 C CA . THR A 1 87 ? -92.339 24.903 62.191 1.00 37.48 87 THR A CA 1
ATOM 660 C C . THR A 1 87 ? -93.836 25.245 62.200 1.00 37.57 87 THR A C 1
ATOM 661 O O . THR A 1 87 ? -94.388 25.635 63.230 1.00 37.86 87 THR A O 1
ATOM 665 N N . ALA A 1 88 ? -94.475 25.114 61.039 1.00 37.51 88 ALA A N 1
ATOM 666 C CA . ALA A 1 88 ? -95.893 25.419 60.865 1.00 37.58 88 ALA A CA 1
ATOM 667 C C . ALA A 1 88 ? -96.416 24.491 59.778 1.00 37.82 88 ALA A C 1
ATOM 668 O O . ALA A 1 88 ? -95.615 23.949 59.017 1.00 38.05 88 ALA A O 1
ATOM 670 N N . PRO A 1 89 ? -97.748 24.275 59.709 1.00 38.06 89 PRO A N 1
ATOM 671 C CA . PRO A 1 89 ? -98.266 23.416 58.626 1.00 38.20 89 PRO A CA 1
ATOM 672 C C . PRO A 1 89 ? -97.674 23.798 57.257 1.00 38.54 89 PRO A C 1
ATOM 673 O O . PRO A 1 89 ? -97.654 24.985 56.898 1.00 38.47 89 PRO A O 1
ATOM 677 N N . ILE A 1 90 ? -97.169 22.801 56.525 1.00 38.98 90 ILE A N 1
ATOM 678 C CA . ILE A 1 90 ? -96.520 23.030 55.220 1.00 39.38 90 ILE A CA 1
ATOM 679 C C . ILE A 1 90 ? -97.412 23.820 54.264 1.00 39.53 90 ILE A C 1
ATOM 680 O O . ILE A 1 90 ? -96.910 24.650 53.509 1.00 39.81 90 ILE A O 1
ATOM 685 N N . GLU A 1 91 ? -98.725 23.565 54.314 1.00 39.70 91 GLU A N 1
ATOM 686 C CA . GLU A 1 91 ? -99.692 24.254 53.450 1.00 40.06 91 GLU A CA 1
ATOM 687 C C . GLU A 1 91 ? -99.770 25.751 53.742 1.00 39.60 91 GLU A C 1
ATOM 688 O O . GLU A 1 91 ? -99.891 26.561 52.819 1.00 39.70 91 GLU A O 1
ATOM 694 N N . LYS A 1 92 ? -99.697 26.108 55.023 1.00 39.07 92 LYS A N 1
ATOM 695 C CA . LYS A 1 92 ? -99.669 27.510 55.437 1.00 38.51 92 LYS A CA 1
ATOM 696 C C . LYS A 1 92 ? -98.364 28.199 55.042 1.00 37.97 92 LYS A C 1
ATOM 697 O O . LYS A 1 92 ? -98.378 29.373 54.655 1.00 37.84 92 LYS A O 1
ATOM 703 N N . GLN A 1 93 ? -97.244 27.480 55.149 1.00 37.24 93 GLN A N 1
ATOM 704 C CA . GLN A 1 93 ? -95.946 28.029 54.759 1.00 36.45 93 GLN A CA 1
ATOM 705 C C . GLN A 1 93 ? -95.905 28.366 53.274 1.00 36.35 93 GLN A C 1
ATOM 706 O O . GLN A 1 93 ? -95.488 29.464 52.899 1.00 36.12 93 GLN A O 1
ATOM 712 N N . ARG A 1 94 ? -96.364 27.422 52.449 1.00 36.19 94 ARG A N 1
ATOM 713 C CA . ARG A 1 94 ? -96.477 27.608 51.003 1.00 36.25 94 ARG A CA 1
ATOM 714 C C . ARG A 1 94 ? -97.386 28.787 50.664 1.00 36.30 94 ARG A C 1
ATOM 715 O O . ARG A 1 94 ? -97.058 29.610 49.806 1.00 36.42 94 ARG A O 1
ATOM 723 N N . GLU A 1 95 ? -98.519 28.867 51.352 1.00 36.29 95 GLU A N 1
ATOM 724 C CA . GLU A 1 95 ? -99.518 29.868 51.044 1.00 36.39 95 GLU A CA 1
ATOM 725 C C . GLU A 1 95 ? -99.091 31.278 51.395 1.00 35.75 95 GLU A C 1
ATOM 726 O O . GLU A 1 95 ? -99.491 32.222 50.717 1.00 35.71 95 GLU A O 1
ATOM 732 N N . ALA A 1 96 ? -98.286 31.427 52.445 1.00 35.11 96 ALA A N 1
ATOM 733 C CA . ALA A 1 96 ? -97.786 32.752 52.822 1.00 34.40 96 ALA A CA 1
ATOM 734 C C . ALA A 1 96 ? -96.750 33.246 51.823 1.00 34.14 96 ALA A C 1
ATOM 735 O O . ALA A 1 96 ? -96.668 34.443 51.559 1.00 34.16 96 ALA A O 1
ATOM 737 N N . ILE A 1 97 ? -95.972 32.326 51.253 1.00 33.79 97 ILE A N 1
ATOM 738 C CA . ILE A 1 97 ? -95.023 32.686 50.198 1.00 33.28 97 ILE A CA 1
ATOM 739 C C . ILE A 1 97 ? -95.771 32.964 48.892 1.00 33.31 97 ILE A C 1
ATOM 740 O O . ILE A 1 97 ? -95.439 33.906 48.181 1.00 33.41 97 ILE A O 1
ATOM 745 N N . TRP A 1 98 ? -96.798 32.168 48.602 1.00 33.36 98 TRP A N 1
ATOM 746 C CA . TRP A 1 98 ? -97.676 32.410 47.454 1.00 33.35 98 TRP A CA 1
ATOM 747 C C . TRP A 1 98 ? -98.164 33.854 47.432 1.00 33.45 98 TRP A C 1
ATOM 748 O O . TRP A 1 98 ? -97.938 34.584 46.458 1.00 33.44 98 TRP A O 1
ATOM 759 N N . ASN A 1 99 ? -98.819 34.258 48.524 1.00 33.54 99 ASN A N 1
ATOM 760 C CA . ASN A 1 99 ? -99.458 35.575 48.622 1.00 33.59 99 ASN A CA 1
ATOM 761 C C . ASN A 1 99 ? -98.481 36.721 48.470 1.00 33.70 99 ASN A C 1
ATOM 762 O O . ASN A 1 99 ? -98.847 37.760 47.908 1.00 34.03 99 ASN A O 1
ATOM 767 N N . LYS A 1 100 ? -97.259 36.544 48.985 1.00 33.43 100 LYS A N 1
ATOM 768 C CA . LYS A 1 100 ? -96.239 37.579 48.884 1.00 33.08 100 LYS A CA 1
ATOM 769 C C . LYS A 1 100 ? -95.735 37.674 47.460 1.00 33.09 100 LYS A C 1
ATOM 770 O O . LYS A 1 100 ? -95.620 38.776 46.916 1.00 33.31 100 LYS A O 1
ATOM 776 N N . VAL A 1 101 ? -95.449 36.521 46.858 1.00 32.84 101 VAL A N 1
ATOM 777 C CA . VAL A 1 101 ? -94.952 36.481 45.484 1.00 32.61 101 VAL A CA 1
ATOM 778 C C . VAL A 1 101 ? -96.051 36.890 44.490 1.00 32.56 101 VAL A C 1
ATOM 779 O O . VAL A 1 101 ? -95.760 37.504 43.467 1.00 32.44 101 VAL A O 1
ATOM 783 N N . LYS A 1 102 ? -97.305 36.579 44.825 1.00 32.71 102 LYS A N 1
ATOM 784 C CA . LYS A 1 102 ? -98.467 37.074 44.071 1.00 32.94 102 LYS A CA 1
ATOM 785 C C . LYS A 1 102 ? -98.399 38.588 43.836 1.00 32.68 102 LYS A C 1
ATOM 786 O O . LYS A 1 102 ? -98.610 39.052 42.713 1.00 32.68 102 LYS A O 1
ATOM 792 N N . THR A 1 103 ? -98.103 39.357 44.881 1.00 32.49 103 THR A N 1
ATOM 793 C CA . THR A 1 103 ? -98.123 40.815 44.748 1.00 32.50 103 THR A CA 1
ATOM 794 C C . THR A 1 103 ? -96.830 41.323 44.097 1.00 32.22 103 THR A C 1
ATOM 795 O O . THR A 1 103 ? -96.812 42.410 43.520 1.00 31.91 103 THR A O 1
ATOM 799 N N . MET A 1 104 ? -95.764 40.523 44.183 1.00 32.14 104 MET A N 1
ATOM 800 C CA . MET A 1 104 ? -94.514 40.804 43.456 1.00 32.23 104 MET A CA 1
ATOM 801 C C . MET A 1 104 ? -94.701 40.576 41.957 1.00 32.01 104 MET A C 1
ATOM 802 O O . MET A 1 104 ? -94.165 41.328 41.140 1.00 32.13 104 MET A O 1
ATOM 807 N N . ILE A 1 105 ? -95.446 39.535 41.595 1.00 31.83 105 ILE A N 1
ATOM 808 C CA . ILE A 1 105 ? -95.773 39.303 40.200 1.00 31.90 105 ILE A CA 1
ATOM 809 C C . ILE A 1 105 ? -96.683 40.416 39.699 1.00 32.32 105 ILE A C 1
ATOM 810 O O . ILE A 1 105 ? -96.530 40.874 38.566 1.00 32.60 105 ILE A O 1
ATOM 815 N N . LYS A 1 106 ? -97.614 40.859 40.543 1.00 32.62 106 LYS A N 1
ATOM 816 C CA . LYS A 1 106 ? -98.523 41.940 40.170 1.00 32.90 106 LYS A CA 1
ATOM 817 C C . LYS A 1 106 ? -97.733 43.192 39.833 1.00 32.70 106 LYS A C 1
ATOM 818 O O . LYS A 1 106 ? -98.029 43.868 38.846 1.00 32.68 106 LYS A O 1
ATOM 824 N N . ALA A 1 107 ? -96.725 43.480 40.653 1.00 32.72 107 ALA A N 1
ATOM 825 C CA . ALA A 1 107 ? -95.833 44.617 40.437 1.00 32.85 107 ALA A CA 1
ATOM 826 C C . ALA A 1 107 ? -95.045 44.470 39.138 1.00 33.13 107 ALA A C 1
ATOM 827 O O . ALA A 1 107 ? -94.914 45.428 38.387 1.00 33.28 107 ALA A O 1
ATOM 829 N N . ALA A 1 108 ? -94.531 43.270 38.879 1.00 33.44 108 ALA A N 1
ATOM 830 C CA . ALA A 1 108 ? -93.823 42.983 37.639 1.00 33.77 108 ALA A CA 1
ATOM 831 C C . ALA A 1 108 ? -94.717 43.224 36.426 1.00 34.20 108 ALA A C 1
ATOM 832 O O . ALA A 1 108 ? -94.259 43.767 35.415 1.00 34.38 108 ALA A O 1
ATOM 834 N N . ALA A 1 109 ? -95.988 42.833 36.539 1.00 34.54 109 ALA A N 1
ATOM 835 C CA . ALA A 1 109 ? -96.985 43.058 35.486 1.00 34.79 109 ALA A CA 1
ATOM 836 C C . ALA A 1 109 ? -97.151 44.538 35.167 1.00 34.97 109 ALA A C 1
ATOM 837 O O . ALA A 1 109 ? -97.113 44.940 34.002 1.00 35.07 109 ALA A O 1
ATOM 839 N N . GLU A 1 110 ? -97.327 45.339 36.214 1.00 35.13 110 GLU A N 1
ATOM 840 C CA . GLU A 1 110 ? -97.542 46.779 36.063 1.00 35.45 110 GLU A CA 1
ATOM 841 C C . GLU A 1 110 ? -96.282 47.529 35.670 1.00 34.83 110 GLU A C 1
ATOM 842 O O . GLU A 1 110 ? -96.358 48.664 35.210 1.00 34.74 110 GLU A O 1
ATOM 848 N N . ALA A 1 111 ? -95.129 46.895 35.872 1.00 34.40 111 ALA A N 1
ATOM 849 C CA . ALA A 1 111 ? -93.851 47.415 35.400 1.00 33.83 111 ALA A CA 1
ATOM 850 C C . ALA A 1 111 ? -93.644 47.051 33.929 1.00 33.62 111 ALA A C 1
ATOM 851 O O . ALA A 1 111 ? -92.674 47.486 33.301 1.00 33.71 111 ALA A O 1
ATOM 853 N N . GLY A 1 112 ? -94.560 46.241 33.394 1.00 33.29 112 GLY A N 1
ATOM 854 C CA . GLY A 1 112 ? -94.591 45.894 31.974 1.00 32.66 112 GLY A CA 1
ATOM 855 C C . GLY A 1 112 ? -93.827 44.649 31.566 1.00 32.32 112 GLY A C 1
ATOM 856 O O . GLY A 1 112 ? -93.510 44.487 30.393 1.00 32.58 112 GLY A O 1
ATOM 857 N N . CYS A 1 113 ? -93.534 43.766 32.518 1.00 31.80 113 CYS A N 1
ATOM 858 C CA . CYS A 1 113 ? -92.762 42.557 32.234 1.00 31.24 113 CYS A CA 1
ATOM 859 C C . CYS A 1 113 ? -93.507 41.574 31.344 1.00 30.96 113 CYS A C 1
ATOM 860 O O . CYS A 1 113 ? -94.744 41.511 31.372 1.00 31.19 113 CYS A O 1
ATOM 863 N N . ASN A 1 114 ? -92.739 40.807 30.570 1.00 30.28 114 ASN A N 1
ATOM 864 C CA . ASN A 1 114 ? -93.270 39.781 29.672 1.00 29.51 114 ASN A CA 1
ATOM 865 C C . ASN A 1 114 ? -92.932 38.380 30.160 1.00 29.04 114 ASN A C 1
ATOM 866 O O . ASN A 1 114 ? -93.640 37.412 29.854 1.00 29.01 114 ASN A O 1
ATOM 871 N N . ILE A 1 115 ? -91.820 38.279 30.882 1.00 28.24 115 ILE A N 1
ATOM 872 C CA . ILE A 1 115 ? -91.368 37.025 31.453 1.00 27.65 115 ILE A CA 1
ATOM 873 C C . ILE A 1 115 ? -91.068 37.297 32.914 1.00 27.42 115 ILE A C 1
ATOM 874 O O . ILE A 1 115 ? -90.527 38.349 33.244 1.00 27.34 115 ILE A O 1
ATOM 879 N N . VAL A 1 116 ? -91.430 36.356 33.783 1.00 27.13 116 VAL A N 1
ATOM 880 C CA . VAL A 1 116 ? -91.106 36.443 35.204 1.00 26.84 116 VAL A CA 1
ATOM 881 C C . VAL A 1 116 ? -90.585 35.098 35.709 1.00 26.62 116 VAL A C 1
ATOM 882 O O . VAL A 1 116 ? -91.137 34.051 35.383 1.00 26.60 116 VAL A O 1
ATOM 886 N N . CYS A 1 117 ? -89.511 35.135 36.494 1.00 26.47 117 CYS A N 1
ATOM 887 C CA . CYS A 1 117 ? -88.860 33.917 36.985 1.00 26.22 117 CYS A CA 1
ATOM 888 C C . CYS A 1 117 ? -88.607 33.918 38.499 1.00 26.24 117 CYS A C 1
ATOM 889 O O . CYS A 1 117 ? -88.263 34.960 39.083 1.00 26.35 117 CYS A O 1
ATOM 892 N N . THR A 1 118 ? -88.766 32.752 39.126 1.00 26.23 118 THR A N 1
ATOM 893 C CA . THR A 1 118 ? -88.484 32.596 40.559 1.00 26.68 118 THR A CA 1
ATOM 894 C C . THR A 1 118 ? -87.060 32.098 40.821 1.00 26.96 118 THR A C 1
ATOM 895 O O . THR A 1 118 ? -86.338 31.729 39.891 1.00 26.85 118 THR A O 1
ATOM 899 N N . GLN A 1 119 ? -86.667 32.106 42.095 1.00 27.52 119 GLN A N 1
ATOM 900 C CA . GLN A 1 119 ? -85.434 31.445 42.540 1.00 28.10 119 GLN A CA 1
ATOM 901 C C . GLN A 1 119 ? -85.728 29.950 42.649 1.00 28.44 119 GLN A C 1
ATOM 902 O O . GLN A 1 119 ? -86.854 29.513 42.381 1.00 28.57 119 GLN A O 1
ATOM 908 N N . GLU A 1 120 ? -84.724 29.170 43.045 1.00 28.94 120 GLU A N 1
ATOM 909 C CA . GLU A 1 120 ? -84.900 27.725 43.231 1.00 29.40 120 GLU A CA 1
ATOM 910 C C . GLU A 1 120 ? -85.835 27.376 44.392 1.00 29.15 120 GLU A C 1
ATOM 911 O O . GLU A 1 120 ? -85.779 28.007 45.457 1.00 29.09 120 GLU A O 1
ATOM 917 N N . ALA A 1 121 ? -86.674 26.358 44.169 1.00 29.13 121 ALA A N 1
ATOM 918 C CA . ALA A 1 121 ? -87.565 25.776 45.192 1.00 28.97 121 ALA A CA 1
ATOM 919 C C . ALA A 1 121 ? -88.304 26.854 45.966 1.00 29.03 121 ALA A C 1
ATOM 920 O O . ALA A 1 121 ? -88.335 26.849 47.197 1.00 28.84 121 ALA A O 1
ATOM 922 N N . TRP A 1 122 ? -88.907 27.779 45.231 1.00 29.36 122 TRP A N 1
ATOM 923 C CA . TRP A 1 122 ? -89.306 29.056 45.806 1.00 29.94 122 TRP A CA 1
ATOM 924 C C . TRP A 1 122 ? -90.463 28.899 46.788 1.00 30.58 122 TRP A C 1
ATOM 925 O O . TRP A 1 122 ? -90.733 29.777 47.617 1.00 30.74 122 TRP A O 1
ATOM 936 N N . THR A 1 123 ? -91.107 27.742 46.698 1.00 31.34 123 THR A N 1
ATOM 937 C CA . THR A 1 123 ? -92.358 27.463 47.369 1.00 31.82 123 THR A CA 1
ATOM 938 C C . THR A 1 123 ? -92.154 27.019 48.827 1.00 32.38 123 THR A C 1
ATOM 939 O O . THR A 1 123 ? -93.103 26.982 49.605 1.00 32.60 123 THR A O 1
ATOM 943 N N . MET A 1 124 ? -90.909 26.724 49.196 1.00 32.96 124 MET A N 1
ATOM 944 C CA . MET A 1 124 ? -90.592 26.118 50.485 1.00 33.68 124 MET A CA 1
ATOM 945 C C . MET A 1 124 ? -89.359 26.748 51.143 1.00 34.18 124 MET A C 1
ATOM 946 O O . MET A 1 124 ? -88.603 27.465 50.490 1.00 33.80 124 MET A O 1
ATOM 951 N N . PRO A 1 125 ? -89.148 26.491 52.451 1.00 35.14 125 PRO A N 1
ATOM 952 C CA . PRO A 1 125 ? -87.782 26.734 52.920 1.00 35.84 125 PRO A CA 1
ATOM 953 C C . PRO A 1 125 ? -86.855 25.613 52.422 1.00 36.66 125 PRO A C 1
ATOM 954 O O . PRO A 1 125 ? -87.311 24.487 52.193 1.00 36.66 125 PRO A O 1
ATOM 958 N N . PHE A 1 126 ? -85.576 25.934 52.237 1.00 37.75 126 PHE A N 1
ATOM 959 C CA . PHE A 1 126 ? -84.612 25.022 51.619 1.00 38.96 126 PHE A CA 1
ATOM 960 C C . PHE A 1 126 ? -84.254 23.869 52.574 1.00 40.04 126 PHE A C 1
ATOM 961 O O . PHE A 1 126 ? -83.141 23.802 53.106 1.00 40.08 126 PHE A O 1
ATOM 969 N N . ALA A 1 127 ? -85.226 22.967 52.768 1.00 42.12 127 ALA A N 1
ATOM 970 C CA . ALA A 1 127 ? -85.220 21.945 53.838 1.00 43.86 127 ALA A CA 1
ATOM 971 C C . ALA A 1 127 ? -85.436 20.551 53.261 1.00 45.11 127 ALA A C 1
ATOM 972 O O . ALA A 1 127 ? -84.552 20.055 52.549 1.00 45.59 127 ALA A O 1
ATOM 974 N N . PHE A 1 128 ? -86.584 19.925 53.590 1.00 46.12 128 PHE A N 1
ATOM 975 C CA . PHE A 1 128 ? -87.073 18.677 52.934 1.00 46.81 128 PHE A CA 1
ATOM 976 C C . PHE A 1 128 ? -88.598 18.639 52.920 1.00 46.74 128 PHE A C 1
ATOM 977 O O . PHE A 1 128 ? -89.216 18.455 51.871 1.00 46.83 128 PHE A O 1
ATOM 985 N N . GLU A 1 138 ? -93.031 16.648 51.320 1.00 41.85 138 GLU A N 1
ATOM 986 C CA . GLU A 1 138 ? -94.411 17.120 51.452 1.00 42.06 138 GLU A CA 1
ATOM 987 C C . GLU A 1 138 ? -94.681 18.495 50.812 1.00 41.48 138 GLU A C 1
ATOM 988 O O . GLU A 1 138 ? -95.839 18.932 50.711 1.00 41.14 138 GLU A O 1
ATOM 994 N N . PHE A 1 139 ? -93.608 19.173 50.396 1.00 40.81 139 PHE A N 1
ATOM 995 C CA . PHE A 1 139 ? -93.712 20.325 49.496 1.00 39.65 139 PHE A CA 1
ATOM 996 C C . PHE A 1 139 ? -93.673 19.873 48.022 1.00 39.09 139 PHE A C 1
ATOM 997 O O . PHE A 1 139 ? -94.015 20.654 47.131 1.00 39.11 139 PHE A O 1
ATOM 1005 N N . ALA A 1 140 ? -93.251 18.629 47.764 1.00 38.05 140 ALA A N 1
ATOM 1006 C CA . ALA A 1 140 ? -93.185 18.098 46.392 1.00 37.81 140 ALA A CA 1
ATOM 1007 C C . ALA A 1 140 ? -94.575 17.965 45.787 1.00 37.77 140 ALA A C 1
ATOM 1008 O O . ALA A 1 140 ? -95.493 17.441 46.420 1.00 38.00 140 ALA A O 1
ATOM 1010 N N . GLU A 1 141 ? -94.728 18.443 44.559 1.00 37.83 141 GLU A N 1
ATOM 1011 C CA . GLU A 1 141 ? -96.032 18.453 43.900 1.00 37.97 141 GLU A CA 1
ATOM 1012 C C . GLU A 1 141 ? -95.894 18.216 42.398 1.00 37.95 141 GLU A C 1
ATOM 1013 O O . GLU A 1 141 ? -94.796 18.352 41.847 1.00 37.78 141 GLU A O 1
ATOM 1019 N N . GLU A 1 142 ? -97.003 17.845 41.752 1.00 38.08 142 GLU A N 1
ATOM 1020 C CA . GLU A 1 142 ? -97.003 17.542 40.319 1.00 38.46 142 GLU A CA 1
ATOM 1021 C C . GLU A 1 142 ? -96.552 18.760 39.506 1.00 38.16 142 GLU A C 1
ATOM 1022 O O . GLU A 1 142 ? -96.973 19.885 39.782 1.00 38.10 142 GLU A O 1
ATOM 1028 N N . ALA A 1 143 ? -95.685 18.533 38.520 1.00 37.92 143 ALA A N 1
ATOM 1029 C CA . ALA A 1 143 ? -95.142 19.621 37.716 1.00 37.69 143 ALA A CA 1
ATOM 1030 C C . ALA A 1 143 ? -96.236 20.387 36.978 1.00 37.73 143 ALA A C 1
ATOM 1031 O O . ALA A 1 143 ? -96.244 21.611 36.995 1.00 37.94 143 ALA A O 1
ATOM 1033 N N . GLU A 1 144 ? -97.164 19.668 36.357 1.00 37.61 144 GLU A N 1
ATOM 1034 C CA . GLU A 1 144 ? -98.190 20.293 35.531 1.00 37.65 144 GLU A CA 1
ATOM 1035 C C . GLU A 1 144 ? -99.544 20.513 36.232 1.00 37.59 144 GLU A C 1
ATOM 1036 O O . GLU A 1 144 ? -100.247 21.489 35.941 1.00 37.60 144 GLU A O 1
ATOM 1042 N N . ASN A 1 145 ? -99.910 19.606 37.137 1.00 37.47 145 ASN A N 1
ATOM 1043 C CA . ASN A 1 145 ? -101.206 19.692 37.839 1.00 37.32 145 ASN A CA 1
ATOM 1044 C C . ASN A 1 145 ? -101.083 20.057 39.327 1.00 36.93 145 ASN A C 1
ATOM 1045 O O . ASN A 1 145 ? -102.077 20.095 40.046 1.00 37.27 145 ASN A O 1
ATOM 1050 N N . GLY A 1 146 ? -99.864 20.321 39.787 1.00 36.43 146 GLY A N 1
ATOM 1051 C CA . GLY A 1 146 ? -99.640 20.747 41.166 1.00 35.84 146 GLY A CA 1
ATOM 1052 C C . GLY A 1 146 ? -100.305 22.086 41.425 1.00 35.54 146 GLY A C 1
ATOM 1053 O O . GLY A 1 146 ? -100.476 22.881 40.490 1.00 35.50 146 GLY A O 1
ATOM 1054 N N . PRO A 1 147 ? -100.677 22.350 42.694 1.00 35.14 147 PRO A N 1
ATOM 1055 C CA . PRO A 1 147 ? -101.446 23.544 43.077 1.00 34.68 147 PRO A CA 1
ATOM 1056 C C . PRO A 1 147 ? -100.755 24.841 42.691 1.00 34.17 147 PRO A C 1
ATOM 1057 O O . PRO A 1 147 ? -101.435 25.815 42.354 1.00 34.31 147 PRO A O 1
ATOM 1061 N N . THR A 1 148 ? -99.422 24.845 42.728 1.00 33.69 148 THR A N 1
ATOM 1062 C CA . THR A 1 148 ? -98.630 26.048 42.433 1.00 33.24 148 THR A CA 1
ATOM 1063 C C . THR A 1 148 ? -98.665 26.454 40.953 1.00 33.06 148 THR A C 1
ATOM 1064 O O . THR A 1 148 ? -98.827 27.631 40.642 1.00 33.02 148 THR A O 1
ATOM 1068 N N . THR A 1 149 ? -98.523 25.488 40.051 1.00 32.77 149 THR A N 1
ATOM 1069 C CA . THR A 1 149 ? -98.617 25.770 38.630 1.00 32.67 149 THR A CA 1
ATOM 1070 C C . THR A 1 149 ? -100.023 26.215 38.235 1.00 32.80 149 THR A C 1
ATOM 1071 O O . THR A 1 149 ? -100.168 27.132 37.442 1.00 32.86 149 THR A O 1
ATOM 1075 N N . LYS A 1 150 ? -101.050 25.575 38.795 1.00 33.19 150 LYS A N 1
ATOM 1076 C CA . LYS A 1 150 ? -102.448 25.932 38.505 1.00 33.63 150 LYS A CA 1
ATOM 1077 C C . LYS A 1 150 ? -102.728 27.370 38.926 1.00 33.56 150 LYS A C 1
ATOM 1078 O O . LYS A 1 150 ? -103.421 28.109 38.225 1.00 33.67 150 LYS A O 1
ATOM 1084 N N . MET A 1 151 ? -102.179 27.752 40.074 1.00 33.41 151 MET A N 1
ATOM 1085 C CA . MET A 1 151 ? -102.328 29.096 40.619 1.00 33.67 151 MET A CA 1
ATOM 1086 C C . MET A 1 151 ? -101.593 30.129 39.763 1.00 33.59 151 MET A C 1
ATOM 1087 O O . MET A 1 151 ? -102.080 31.246 39.517 1.00 33.85 151 MET A O 1
ATOM 1092 N N . LEU A 1 152 ? -100.405 29.743 39.320 1.00 33.40 152 LEU A N 1
ATOM 1093 C CA . LEU A 1 152 ? -99.510 30.644 38.628 1.00 32.86 152 LEU A CA 1
ATOM 1094 C C . LEU A 1 152 ? -99.976 30.807 37.192 1.00 32.85 152 LEU A C 1
ATOM 1095 O O . LEU A 1 152 ? -99.762 31.851 36.593 1.00 32.84 152 LEU A O 1
ATOM 1100 N N . ALA A 1 153 ? -100.637 29.778 36.664 1.00 33.01 153 ALA A N 1
ATOM 1101 C CA . ALA A 1 153 ? -101.164 29.779 35.293 1.00 33.24 153 ALA A CA 1
ATOM 1102 C C . ALA A 1 153 ? -102.247 30.832 35.107 1.00 33.47 153 ALA A C 1
ATOM 1103 O O . ALA A 1 153 ? -102.292 31.517 34.091 1.00 33.63 153 ALA A O 1
ATOM 1105 N N . GLU A 1 154 ? -103.122 30.961 36.096 1.00 33.92 154 GLU A N 1
ATOM 1106 C CA . GLU A 1 154 ? -104.140 31.992 36.076 1.00 34.35 154 GLU A CA 1
ATOM 1107 C C . GLU A 1 154 ? -103.522 33.376 36.007 1.00 34.20 154 GLU A C 1
ATOM 1108 O O . GLU A 1 154 ? -104.061 34.257 35.337 1.00 34.47 154 GLU A O 1
ATOM 1114 N N . LEU A 1 155 ? -102.400 33.568 36.707 1.00 33.93 155 LEU A N 1
ATOM 1115 C CA . LEU A 1 155 ? -101.677 34.843 36.678 1.00 33.37 155 LEU A CA 1
ATOM 1116 C C . LEU A 1 155 ? -101.002 35.083 35.328 1.00 33.07 155 LEU A C 1
ATOM 1117 O O . LEU A 1 155 ? -101.019 36.204 34.814 1.00 33.13 155 LEU A O 1
ATOM 1122 N N . ALA A 1 156 ? -100.425 34.027 34.758 1.00 32.65 156 ALA A N 1
ATOM 1123 C CA . ALA A 1 156 ? -99.796 34.094 33.444 1.00 32.42 156 ALA A CA 1
ATOM 1124 C C . ALA A 1 156 ? -100.797 34.516 32.365 1.00 32.41 156 ALA A C 1
ATOM 1125 O O . ALA A 1 156 ? -100.473 35.334 31.499 1.00 32.19 156 ALA A O 1
ATOM 1127 N N . LYS A 1 157 ? -102.010 33.964 32.434 1.00 32.38 157 LYS A N 1
ATOM 1128 C CA . LYS A 1 157 ? -103.071 34.275 31.475 1.00 32.28 157 LYS A CA 1
ATOM 1129 C C . LYS A 1 157 ? -103.558 35.707 31.674 1.00 32.03 157 LYS A C 1
ATOM 1130 O O . LYS A 1 157 ? -103.644 36.474 30.721 1.00 32.07 157 LYS A O 1
ATOM 1136 N N . ALA A 1 158 ? -103.861 36.061 32.920 1.00 31.87 158 ALA A N 1
ATOM 1137 C CA . ALA A 1 158 ? -104.399 37.383 33.244 1.00 31.62 158 ALA A CA 1
ATOM 1138 C C . ALA A 1 158 ? -103.407 38.501 32.921 1.00 31.38 158 ALA A C 1
ATOM 1139 O O . ALA A 1 158 ? -103.798 39.539 32.398 1.00 31.46 158 ALA A O 1
ATOM 1141 N N . TYR A 1 159 ? -102.128 38.285 33.215 1.00 30.83 159 TYR A N 1
ATOM 1142 C CA . TYR A 1 159 ? -101.126 39.321 32.992 1.00 30.43 159 TYR A CA 1
ATOM 1143 C C . TYR A 1 159 ? -100.422 39.214 31.643 1.00 30.06 159 TYR A C 1
ATOM 1144 O O . TYR A 1 159 ? -99.468 39.951 31.387 1.00 30.04 159 TYR A O 1
ATOM 1153 N N . ASN A 1 160 ? -100.887 38.309 30.788 1.00 29.55 160 ASN A N 1
ATOM 1154 C CA . ASN A 1 160 ? -100.221 38.028 29.515 1.00 29.27 160 ASN A CA 1
ATOM 1155 C C . ASN A 1 160 ? -98.675 37.929 29.602 1.00 29.33 160 ASN A C 1
ATOM 1156 O O . ASN A 1 160 ? -97.940 38.597 28.861 1.00 29.42 160 ASN A O 1
ATOM 1161 N N . MET A 1 161 ? -98.185 37.094 30.510 1.00 29.26 161 MET A N 1
ATOM 1162 C CA . MET A 1 161 ? -96.740 36.920 30.664 1.00 29.38 161 MET A CA 1
ATOM 1163 C C . MET A 1 161 ? -96.323 35.459 30.868 1.00 28.74 161 MET A C 1
ATOM 1164 O O . MET A 1 161 ? -97.036 34.681 31.503 1.00 29.01 161 MET A O 1
ATOM 1169 N N . VAL A 1 162 ? -95.178 35.095 30.294 1.00 27.80 162 VAL A N 1
ATOM 1170 C CA . VAL A 1 162 ? -94.562 33.797 30.535 1.00 26.71 162 VAL A CA 1
ATOM 1171 C C . VAL A 1 162 ? -94.058 33.780 31.977 1.00 26.40 162 VAL A C 1
ATOM 1172 O O . VAL A 1 162 ? -93.476 34.753 32.440 1.00 26.46 162 VAL A O 1
ATOM 1176 N N . ILE A 1 163 ? -94.315 32.690 32.695 1.00 25.97 163 ILE A N 1
ATOM 1177 C CA . ILE A 1 163 ? -93.808 32.535 34.057 1.00 25.59 163 ILE A CA 1
ATOM 1178 C C . ILE A 1 163 ? -92.969 31.268 34.188 1.00 25.73 163 ILE A C 1
ATOM 1179 O O . ILE A 1 163 ? -93.419 30.170 33.829 1.00 25.72 163 ILE A O 1
ATOM 1184 N N . ILE A 1 164 ? -91.746 31.425 34.694 1.00 25.72 164 ILE A N 1
ATOM 1185 C CA . ILE A 1 164 ? -90.877 30.282 34.961 1.00 25.75 164 ILE A CA 1
ATOM 1186 C C . ILE A 1 164 ? -90.740 30.160 36.463 1.00 26.22 164 ILE A C 1
ATOM 1187 O O . ILE A 1 164 ? -90.388 31.136 37.128 1.00 26.41 164 ILE A O 1
ATOM 1192 N N . HIS A 1 165 ? -91.038 28.984 37.011 1.00 26.54 165 HIS A N 1
ATOM 1193 C CA . HIS A 1 165 ? -90.810 28.777 38.433 1.00 27.17 165 HIS A CA 1
ATOM 1194 C C . HIS A 1 165 ? -90.116 27.473 38.745 1.00 27.74 165 HIS A C 1
ATOM 1195 O O . HIS A 1 165 ? -90.176 26.527 37.966 1.00 27.91 165 HIS A O 1
ATOM 1202 N N . SER A 1 166 ? -89.435 27.438 39.885 1.00 28.53 166 SER A N 1
ATOM 1203 C CA . SER A 1 166 ? -88.671 26.270 40.291 1.00 29.36 166 SER A CA 1
ATOM 1204 C C . SER A 1 166 ? -89.287 25.647 41.541 1.00 29.63 166 SER A C 1
ATOM 1205 O O . SER A 1 166 ? -89.468 26.328 42.552 1.00 29.51 166 SER A O 1
ATOM 1208 N N . ILE A 1 167 ? -89.605 24.352 41.447 1.00 30.24 167 ILE A N 1
ATOM 1209 C CA . ILE A 1 167 ? -90.275 23.595 42.514 1.00 30.66 167 ILE A CA 1
ATOM 1210 C C . ILE A 1 167 ? -89.728 22.182 42.669 1.00 31.00 167 ILE A C 1
ATOM 1211 O O . ILE A 1 167 ? -89.140 21.635 41.732 1.00 31.41 167 ILE A O 1
ATOM 1216 N N . LEU A 1 168 ? -89.945 21.588 43.843 1.00 31.45 168 LEU A N 1
ATOM 1217 C CA . LEU A 1 168 ? -89.739 20.147 44.038 1.00 31.90 168 LEU A CA 1
ATOM 1218 C C . LEU A 1 168 ? -90.844 19.377 43.332 1.00 32.00 168 LEU A C 1
ATOM 1219 O O . LEU A 1 168 ? -92.016 19.527 43.672 1.00 32.10 168 LEU A O 1
ATOM 1224 N N . GLU A 1 169 ? -90.471 18.569 42.346 1.00 32.21 169 GLU A N 1
ATOM 1225 C CA . GLU A 1 169 ? -91.438 17.793 41.583 1.00 32.87 169 GLU A CA 1
ATOM 1226 C C . GLU A 1 169 ? -91.579 16.400 42.176 1.00 33.15 169 GLU A C 1
ATOM 1227 O O . GLU A 1 169 ? -90.584 15.790 42.573 1.00 33.01 169 GLU A O 1
ATOM 1233 N N . ARG A 1 170 ? -92.820 15.912 42.237 1.00 33.78 170 ARG A N 1
ATOM 1234 C CA . ARG A 1 170 ? -93.088 14.498 42.487 1.00 34.31 170 ARG A CA 1
ATOM 1235 C C . ARG A 1 170 ? -93.710 13.883 41.231 1.00 34.75 170 ARG A C 1
ATOM 1236 O O . ARG A 1 170 ? -94.748 14.351 40.750 1.00 34.84 170 ARG A O 1
ATOM 1244 N N . ASP A 1 171 ? -93.056 12.846 40.707 1.00 35.49 171 ASP A N 1
ATOM 1245 C CA . ASP A 1 171 ? -93.387 12.241 39.415 1.00 36.26 171 ASP A CA 1
ATOM 1246 C C . ASP A 1 171 ? -94.283 11.024 39.648 1.00 36.85 171 ASP A C 1
ATOM 1247 O O . ASP A 1 171 ? -93.794 9.945 39.991 1.00 37.17 171 ASP A O 1
ATOM 1252 N N . MET A 1 172 ? -95.590 11.192 39.460 1.00 37.59 172 MET A N 1
ATOM 1253 C CA . MET A 1 172 ? -96.556 10.124 39.795 1.00 38.34 172 MET A CA 1
ATOM 1254 C C . MET A 1 172 ? -96.609 8.983 38.769 1.00 38.50 172 MET A C 1
ATOM 1255 O O . MET A 1 172 ? -97.091 7.894 39.076 1.00 38.75 172 MET A O 1
ATOM 1260 N N . GLU A 1 173 ? -96.111 9.228 37.563 1.00 38.61 173 GLU A N 1
ATOM 1261 C CA . GLU A 1 173 ? -96.016 8.186 36.538 1.00 38.95 173 GLU A CA 1
ATOM 1262 C C . GLU A 1 173 ? -94.824 7.273 36.806 1.00 38.70 173 GLU A C 1
ATOM 1263 O O . GLU A 1 173 ? -94.875 6.065 36.530 1.00 38.79 173 GLU A O 1
ATOM 1269 N N . HIS A 1 174 ? -93.740 7.855 37.319 1.00 38.39 174 HIS A N 1
ATOM 1270 C CA . HIS A 1 174 ? -92.478 7.125 37.402 1.00 38.16 174 HIS A CA 1
ATOM 1271 C C . HIS A 1 174 ? -92.055 6.890 38.851 1.00 37.77 174 HIS A C 1
ATOM 1272 O O . HIS A 1 174 ? -90.988 7.337 39.296 1.00 37.84 174 HIS A O 1
ATOM 1279 N N . GLY A 1 175 ? -92.925 6.188 39.577 1.00 37.23 175 GLY A N 1
ATOM 1280 C CA . GLY A 1 175 ? -92.600 5.658 40.899 1.00 36.92 175 GLY A CA 1
ATOM 1281 C C . GLY A 1 175 ? -92.567 6.662 42.041 1.00 36.67 175 GLY A C 1
ATOM 1282 O O . GLY A 1 175 ? -91.910 6.425 43.076 1.00 36.64 175 GLY A O 1
ATOM 1283 N N . GLU A 1 176 ? -93.277 7.778 41.863 1.00 36.31 176 GLU A N 1
ATOM 1284 C CA . GLU A 1 176 ? -93.378 8.826 42.898 1.00 36.17 176 GLU A CA 1
ATOM 1285 C C . GLU A 1 176 ? -92.025 9.422 43.299 1.00 35.51 176 GLU A C 1
ATOM 1286 O O . GLU A 1 176 ? -91.845 9.857 44.448 1.00 35.62 176 GLU A O 1
ATOM 1292 N N . THR A 1 177 ? -91.085 9.434 42.351 1.00 34.69 177 THR A N 1
ATOM 1293 C CA . THR A 1 177 ? -89.746 9.990 42.570 1.00 33.88 177 THR A CA 1
ATOM 1294 C C . THR A 1 177 ? -89.770 11.522 42.681 1.00 33.43 177 THR A C 1
ATOM 1295 O O . THR A 1 177 ? -90.600 12.203 42.053 1.00 33.40 177 THR A O 1
ATOM 1299 N N . ILE A 1 178 ? -88.852 12.045 43.492 1.00 32.78 178 ILE A N 1
ATOM 1300 C CA . ILE A 1 178 ? -88.738 13.476 43.772 1.00 32.18 178 ILE A CA 1
ATOM 1301 C C . ILE A 1 178 ? -87.649 14.117 42.903 1.00 31.74 178 ILE A C 1
ATOM 1302 O O . ILE A 1 178 ? -86.543 13.582 42.788 1.00 31.77 178 ILE A O 1
ATOM 1307 N N . TRP A 1 179 ? -87.971 15.265 42.305 1.00 31.34 179 TRP A N 1
ATOM 1308 C CA . TRP A 1 179 ? -87.094 15.937 41.341 1.00 30.93 179 TRP A CA 1
ATOM 1309 C C . TRP A 1 179 ? -87.000 17.423 41.618 1.00 30.53 179 TRP A C 1
ATOM 1310 O O . TRP A 1 179 ? -87.930 18.015 42.173 1.00 30.67 179 TRP A O 1
ATOM 1321 N N . ASN A 1 180 ? -85.887 18.028 41.213 1.00 30.04 180 ASN A N 1
ATOM 1322 C CA . ASN A 1 180 ? -85.753 19.480 41.250 1.00 29.76 180 ASN A CA 1
ATOM 1323 C C . ASN A 1 180 ? -86.015 20.040 39.850 1.00 29.23 180 ASN A C 1
ATOM 1324 O O . ASN A 1 180 ? -85.218 19.819 38.917 1.00 29.15 180 ASN A O 1
ATOM 1329 N N . THR A 1 181 ? -87.139 20.742 39.700 1.00 28.47 181 THR A N 1
ATOM 1330 C CA . THR A 1 181 ? -87.698 21.030 38.364 1.00 27.91 181 THR A CA 1
ATOM 1331 C C . THR A 1 181 ? -88.041 22.499 38.110 1.00 27.49 181 THR A C 1
ATOM 1332 O O . THR A 1 181 ? -88.569 23.187 38.979 1.00 27.48 181 THR A O 1
ATOM 1336 N N . ALA A 1 182 ? -87.736 22.968 36.908 1.00 26.95 182 ALA A N 1
ATOM 1337 C CA . ALA A 1 182 ? -88.205 24.260 36.452 1.00 26.63 182 ALA A CA 1
ATOM 1338 C C . ALA A 1 182 ? -89.409 24.049 35.570 1.00 26.52 182 ALA A C 1
ATOM 1339 O O . ALA A 1 182 ? -89.394 23.188 34.696 1.00 26.74 182 ALA A O 1
ATOM 1341 N N . VAL A 1 183 ? -90.453 24.833 35.789 1.00 26.42 183 VAL A N 1
ATOM 1342 C CA . VAL A 1 183 ? -91.675 24.705 35.006 1.00 26.52 183 VAL A CA 1
ATOM 1343 C C . VAL A 1 183 ? -91.922 25.994 34.257 1.00 26.69 183 VAL A C 1
ATOM 1344 O O . VAL A 1 183 ? -91.966 27.069 34.865 1.00 27.01 183 VAL A O 1
ATOM 1348 N N . VAL A 1 184 ? -92.091 25.883 32.943 1.00 26.87 184 VAL A N 1
ATOM 1349 C CA . VAL A 1 184 ? -92.377 27.041 32.098 1.00 26.93 184 VAL A CA 1
ATOM 1350 C C . VAL A 1 184 ? -93.870 27.091 31.736 1.00 27.10 184 VAL A C 1
ATOM 1351 O O . VAL A 1 184 ? -94.422 26.149 31.177 1.00 27.28 184 VAL A O 1
ATOM 1355 N N . ILE A 1 185 ? -94.518 28.186 32.103 1.00 27.42 185 ILE A N 1
ATOM 1356 C CA . ILE A 1 185 ? -95.917 28.416 31.773 1.00 27.71 185 ILE A CA 1
ATOM 1357 C C . ILE A 1 185 ? -95.980 29.523 30.723 1.00 28.02 185 ILE A C 1
ATOM 1358 O O . ILE A 1 185 ? -95.355 30.576 30.875 1.00 27.72 185 ILE A O 1
ATOM 1363 N N . SER A 1 186 ? -96.733 29.273 29.660 1.00 28.57 186 SER A N 1
ATOM 1364 C CA . SER A 1 186 ? -96.891 30.226 28.578 1.00 29.34 186 SER A CA 1
ATOM 1365 C C . SER A 1 186 ? -97.786 31.404 28.969 1.00 29.95 186 SER A C 1
ATOM 1366 O O . SER A 1 186 ? -98.617 31.292 29.877 1.00 29.99 186 SER A O 1
ATOM 1369 N N . ASN A 1 187 ? -97.615 32.529 28.272 1.00 30.57 187 ASN A N 1
ATOM 1370 C CA . ASN A 1 187 ? -98.465 33.706 28.475 1.00 31.26 187 ASN A CA 1
ATOM 1371 C C . ASN A 1 187 ? -99.934 33.493 28.069 1.00 31.62 187 ASN A C 1
ATOM 1372 O O . ASN A 1 187 ? -100.784 34.364 28.310 1.00 31.98 187 ASN A O 1
ATOM 1377 N N . SER A 1 188 ? -100.228 32.342 27.465 1.00 31.70 188 SER A N 1
ATOM 1378 C CA . SER A 1 188 ? -101.609 31.958 27.192 1.00 32.07 188 SER A CA 1
ATOM 1379 C C . SER A 1 188 ? -102.236 31.300 28.428 1.00 32.23 188 SER A C 1
ATOM 1380 O O . SER A 1 188 ? -103.462 31.150 28.512 1.00 32.24 188 SER A O 1
ATOM 1383 N N . GLY A 1 189 ? -101.390 30.928 29.388 1.00 32.50 189 GLY A N 1
ATOM 1384 C CA . GLY A 1 189 ? -101.837 30.254 30.602 1.00 32.43 189 GLY A CA 1
ATOM 1385 C C . GLY A 1 189 ? -101.613 28.757 30.548 1.00 32.69 189 GLY A C 1
ATOM 1386 O O . GLY A 1 189 ? -101.748 28.077 31.565 1.00 32.68 189 GLY A O 1
ATOM 1387 N N . ARG A 1 190 ? -101.263 28.237 29.368 1.00 32.83 190 ARG A N 1
ATOM 1388 C CA . ARG A 1 190 ? -101.052 26.786 29.190 1.00 33.22 190 ARG A CA 1
ATOM 1389 C C . ARG A 1 190 ? -99.638 26.359 29.578 1.00 31.90 190 ARG A C 1
ATOM 1390 O O . ARG A 1 190 ? -98.680 27.116 29.442 1.00 32.05 190 ARG A O 1
ATOM 1398 N N . TYR A 1 191 ? -99.534 25.140 30.085 1.00 30.98 191 TYR A N 1
ATOM 1399 C CA . TYR A 1 191 ? -98.272 24.555 30.515 1.00 30.03 191 TYR A CA 1
ATOM 1400 C C . TYR A 1 191 ? -97.432 24.289 29.284 1.00 29.71 191 TYR A C 1
ATOM 1401 O O . TYR A 1 191 ? -97.918 23.683 28.322 1.00 29.88 191 TYR A O 1
ATOM 1410 N N . LEU A 1 192 ? -96.186 24.758 29.302 1.00 29.09 192 LEU A N 1
ATOM 1411 C CA . LEU A 1 192 ? -95.295 24.608 28.152 1.00 28.50 192 LEU A CA 1
ATOM 1412 C C . LEU A 1 192 ? -94.407 23.376 28.244 1.00 28.00 192 LEU A C 1
ATOM 1413 O O . LEU A 1 192 ? -94.177 22.703 27.238 1.00 28.43 192 LEU A O 1
ATOM 1418 N N . GLY A 1 193 ? -93.900 23.090 29.442 1.00 27.05 193 GLY A N 1
ATOM 1419 C CA . GLY A 1 193 ? -92.998 21.962 29.647 1.00 26.01 193 GLY A CA 1
ATOM 1420 C C . GLY A 1 193 ? -92.158 22.153 30.886 1.00 25.35 193 GLY A C 1
ATOM 1421 O O . GLY A 1 193 ? -92.370 23.096 31.652 1.00 25.38 193 GLY A O 1
ATOM 1422 N N . LYS A 1 194 ? -91.192 21.262 31.074 1.00 24.66 194 LYS A N 1
ATOM 1423 C CA . LYS A 1 194 ? -90.399 21.242 32.294 1.00 24.05 194 LYS A CA 1
ATOM 1424 C C . LYS A 1 194 ? -88.965 20.813 32.052 1.00 23.85 194 LYS A C 1
ATOM 1425 O O . LYS A 1 194 ? -88.664 20.055 31.127 1.00 23.59 194 LYS A O 1
ATOM 1431 N N . HIS A 1 195 ? -88.082 21.297 32.914 1.00 23.66 195 HIS A N 1
ATOM 1432 C CA . HIS A 1 195 ? -86.701 20.873 32.885 1.00 23.27 195 HIS A CA 1
ATOM 1433 C C . HIS A 1 195 ? -86.254 20.487 34.290 1.00 23.29 195 HIS A C 1
ATOM 1434 O O . HIS A 1 195 ? -86.605 21.143 35.268 1.00 23.39 195 HIS A O 1
ATOM 1441 N N . ARG A 1 196 ? -85.498 19.397 34.381 1.00 23.42 196 ARG A N 1
ATOM 1442 C CA . ARG A 1 196 ? -84.987 18.903 35.657 1.00 23.50 196 ARG A CA 1
ATOM 1443 C C . ARG A 1 196 ? -83.499 19.150 35.789 1.00 23.61 196 ARG A C 1
ATOM 1444 O O . ARG A 1 196 ? -82.748 18.961 34.831 1.00 23.84 196 ARG A O 1
ATOM 1452 N N . LYS A 1 197 ? -83.092 19.558 36.991 1.00 23.84 197 LYS A N 1
ATOM 1453 C CA . LYS A 1 197 ? -81.696 19.852 37.364 1.00 24.00 197 LYS A CA 1
ATOM 1454 C C . LYS A 1 197 ? -80.719 18.852 36.756 1.00 23.71 197 LYS A C 1
ATOM 1455 O O . LYS A 1 197 ? -80.820 17.667 37.013 1.00 23.67 197 LYS A O 1
ATOM 1461 N N . ASN A 1 198 ? -79.787 19.331 35.940 1.00 23.91 198 ASN A N 1
ATOM 1462 C CA . ASN A 1 198 ? -78.769 18.463 35.338 1.00 24.12 198 ASN A CA 1
ATOM 1463 C C . ASN A 1 198 ? -77.637 18.055 36.281 1.00 24.36 198 ASN A C 1
ATOM 1464 O O . ASN A 1 198 ? -77.081 16.969 36.144 1.00 24.38 198 ASN A O 1
ATOM 1469 N N . HIS A 1 199 ? -77.274 18.928 37.213 1.00 24.72 199 HIS A N 1
ATOM 1470 C CA . HIS A 1 199 ? -76.127 18.661 38.071 1.00 25.18 199 HIS A CA 1
ATOM 1471 C C . HIS A 1 199 ? -76.512 18.772 39.552 1.00 25.84 199 HIS A C 1
ATOM 1472 O O . HIS A 1 199 ? -76.972 19.819 40.017 1.00 25.87 199 HIS A O 1
ATOM 1479 N N . ILE A 1 200 ? -76.347 17.672 40.277 1.00 26.77 200 ILE A N 1
ATOM 1480 C CA . ILE A 1 200 ? -76.699 17.612 41.692 1.00 27.99 200 ILE A CA 1
ATOM 1481 C C . ILE A 1 200 ? -75.391 17.602 42.488 1.00 29.25 200 ILE A C 1
ATOM 1482 O O . ILE A 1 200 ? -74.451 16.935 42.079 1.00 29.10 200 ILE A O 1
ATOM 1487 N N . PRO A 1 201 ? -75.293 18.337 43.614 1.00 30.96 201 PRO A N 1
ATOM 1488 C CA . PRO A 1 201 ? -74.029 18.180 44.363 1.00 32.25 201 PRO A CA 1
ATOM 1489 C C . PRO A 1 201 ? -73.848 16.767 44.975 1.00 33.70 201 PRO A C 1
ATOM 1490 O O . PRO A 1 201 ? -74.709 16.308 45.728 1.00 34.13 201 PRO A O 1
ATOM 1494 N N . ARG A 1 202 ? -72.735 16.102 44.645 1.00 35.16 202 ARG A N 1
ATOM 1495 C CA . ARG A 1 202 ? -72.448 14.705 45.059 1.00 36.61 202 ARG A CA 1
ATOM 1496 C C . ARG A 1 202 ? -73.677 13.787 45.312 1.00 37.11 202 ARG A C 1
ATOM 1497 O O . ARG A 1 202 ? -74.056 13.472 46.457 1.00 37.63 202 ARG A O 1
ATOM 1505 N N . MET A 1 213 ? -81.065 12.822 42.598 1.00 42.09 213 MET A N 1
ATOM 1506 C CA . MET A 1 213 ? -80.704 12.177 41.328 1.00 42.89 213 MET A CA 1
ATOM 1507 C C . MET A 1 213 ? -80.632 13.144 40.103 1.00 41.88 213 MET A C 1
ATOM 1508 O O . MET A 1 213 ? -81.397 14.121 40.023 1.00 41.75 213 MET A O 1
ATOM 1513 N N . GLU A 1 214 ? -79.719 12.860 39.159 1.00 40.88 214 GLU A N 1
ATOM 1514 C CA . GLU A 1 214 ? -79.438 13.780 38.020 1.00 39.89 214 GLU A CA 1
ATOM 1515 C C . GLU A 1 214 ? -80.456 13.772 36.870 1.00 38.16 214 GLU A C 1
ATOM 1516 O O . GLU A 1 214 ? -80.946 12.718 36.464 1.00 37.86 214 GLU A O 1
ATOM 1522 N N . GLY A 1 215 ? -80.753 14.968 36.364 1.00 36.08 215 GLY A N 1
ATOM 1523 C CA . GLY A 1 215 ? -81.817 15.199 35.389 1.00 34.53 215 GLY A CA 1
ATOM 1524 C C . GLY A 1 215 ? -81.652 14.476 34.072 1.00 33.56 215 GLY A C 1
ATOM 1525 O O . GLY A 1 215 ? -80.551 14.367 33.551 1.00 33.32 215 GLY A O 1
ATOM 1526 N N . ASN A 1 216 ? -82.775 13.999 33.544 1.00 33.16 216 ASN A N 1
ATOM 1527 C CA . ASN A 1 216 ? -82.836 13.190 32.332 1.00 32.41 216 ASN A CA 1
ATOM 1528 C C . ASN A 1 216 ? -83.582 13.902 31.199 1.00 31.53 216 ASN A C 1
ATOM 1529 O O . ASN A 1 216 ? -83.995 13.257 30.233 1.00 31.40 216 ASN A O 1
ATOM 1534 N N . THR A 1 217 ? -83.760 15.223 31.319 1.00 30.31 217 THR A N 1
ATOM 1535 C CA . THR A 1 217 ? -84.509 15.997 30.316 1.00 29.09 217 THR A CA 1
ATOM 1536 C C . THR A 1 217 ? -83.625 16.795 29.351 1.00 28.44 217 THR A C 1
ATOM 1537 O O . THR A 1 217 ? -84.135 17.598 28.566 1.00 28.65 217 THR A O 1
ATOM 1541 N N . GLY A 1 218 ? -82.314 16.565 29.408 1.00 27.53 218 GLY A N 1
ATOM 1542 C CA . GLY A 1 218 ? -81.368 17.195 28.488 1.00 26.44 218 GLY A CA 1
ATOM 1543 C C . GLY A 1 218 ? -81.104 18.663 28.758 1.00 25.76 218 GLY A C 1
ATOM 1544 O O . GLY A 1 218 ? -80.806 19.054 29.888 1.00 25.46 218 GLY A O 1
ATOM 1545 N N . HIS A 1 219 ? -81.199 19.465 27.700 1.00 25.37 219 HIS A N 1
ATOM 1546 C CA . HIS A 1 219 ? -80.991 20.913 27.768 1.00 25.05 219 HIS A CA 1
ATOM 1547 C C . HIS A 1 219 ? -82.045 21.668 26.960 1.00 25.34 219 HIS A C 1
ATOM 1548 O O . HIS A 1 219 ? -81.708 22.357 25.993 1.00 25.56 219 HIS A O 1
ATOM 1555 N N . PRO A 1 220 ? -83.324 21.574 27.364 1.00 25.37 220 PRO A N 1
ATOM 1556 C CA . PRO A 1 220 ? -84.375 22.094 26.496 1.00 25.43 220 PRO A CA 1
ATOM 1557 C C . PRO A 1 220 ? -84.393 23.622 26.446 1.00 25.66 220 PRO A C 1
ATOM 1558 O O . PRO A 1 220 ? -84.107 24.282 27.452 1.00 25.98 220 PRO A O 1
ATOM 1562 N N . VAL A 1 221 ? -84.722 24.167 25.279 1.00 25.80 221 VAL A N 1
ATOM 1563 C CA . VAL A 1 221 ? -84.930 25.605 25.111 1.00 25.97 221 VAL A CA 1
ATOM 1564 C C . VAL A 1 221 ? -86.398 25.854 24.731 1.00 26.27 221 VAL A C 1
ATOM 1565 O O . VAL A 1 221 ? -86.914 25.262 23.790 1.00 26.08 221 VAL A O 1
ATOM 1569 N N . PHE A 1 222 ? -87.065 26.723 25.479 1.00 26.69 222 PHE A N 1
ATOM 1570 C CA . PHE A 1 222 ? -88.478 27.008 25.260 1.00 27.26 222 PHE A CA 1
ATOM 1571 C C . PHE A 1 222 ? -88.684 28.184 24.314 1.00 28.01 222 PHE A C 1
ATOM 1572 O O . PHE A 1 222 ? -88.236 29.298 24.595 1.00 28.14 222 PHE A O 1
ATOM 1580 N N . GLU A 1 223 ? -89.345 27.930 23.186 1.00 28.94 223 GLU A N 1
ATOM 1581 C CA . GLU A 1 223 ? -89.650 29.001 22.239 1.00 30.27 223 GLU A CA 1
ATOM 1582 C C . GLU A 1 223 ? -90.972 29.665 22.578 1.00 30.38 223 GLU A C 1
ATOM 1583 O O . GLU A 1 223 ? -92.043 29.102 22.370 1.00 30.78 223 GLU A O 1
ATOM 1589 N N . THR A 1 224 ? -90.874 30.868 23.121 1.00 30.83 224 THR A N 1
ATOM 1590 C CA . THR A 1 224 ? -92.031 31.645 23.521 1.00 31.11 224 THR A CA 1
ATOM 1591 C C . THR A 1 224 ? -92.121 32.851 22.593 1.00 31.35 224 THR A C 1
ATOM 1592 O O . THR A 1 224 ? -91.202 33.107 21.813 1.00 31.44 224 THR A O 1
ATOM 1596 N N . GLU A 1 225 ? -93.213 33.602 22.676 1.00 31.62 225 GLU A N 1
ATOM 1597 C CA . GLU A 1 225 ? -93.323 34.819 21.877 1.00 31.67 225 GLU A CA 1
ATOM 1598 C C . GLU A 1 225 ? -92.436 35.960 22.410 1.00 31.31 225 GLU A C 1
ATOM 1599 O O . GLU A 1 225 ? -92.351 37.014 21.796 1.00 31.28 225 GLU A O 1
ATOM 1605 N N . PHE A 1 226 ? -91.774 35.739 23.546 1.00 30.97 226 PHE A N 1
ATOM 1606 C CA . PHE A 1 226 ? -90.815 36.701 24.091 1.00 30.37 226 PHE A CA 1
ATOM 1607 C C . PHE A 1 226 ? -89.383 36.166 24.099 1.00 30.04 226 PHE A C 1
ATOM 1608 O O . PHE A 1 226 ? -88.556 36.600 24.911 1.00 30.14 226 PHE A O 1
ATOM 1616 N N . GLY A 1 227 ? -89.093 35.229 23.199 1.00 29.27 227 GLY A N 1
ATOM 1617 C CA . GLY A 1 227 ? -87.730 34.749 23.008 1.00 28.73 227 GLY A CA 1
ATOM 1618 C C . GLY A 1 227 ? -87.504 33.295 23.356 1.00 28.38 227 GLY A C 1
ATOM 1619 O O . GLY A 1 227 ? -88.375 32.643 23.937 1.00 28.51 227 GLY A O 1
ATOM 1620 N N . LYS A 1 228 ? -86.327 32.783 22.999 1.00 27.85 228 LYS A N 1
ATOM 1621 C CA . LYS A 1 228 ? -85.947 31.407 23.333 1.00 27.22 228 LYS A CA 1
ATOM 1622 C C . LYS A 1 228 ? -85.298 31.355 24.712 1.00 26.63 228 LYS A C 1
ATOM 1623 O O . LYS A 1 228 ? -84.205 31.876 24.919 1.00 26.33 228 LYS A O 1
ATOM 1629 N N . LEU A 1 229 ? -85.996 30.727 25.649 1.00 26.03 229 LEU A N 1
ATOM 1630 C CA . LEU A 1 229 ? -85.635 30.788 27.056 1.00 25.63 229 LEU A CA 1
ATOM 1631 C C . LEU A 1 229 ? -85.156 29.431 27.522 1.00 25.57 229 LEU A C 1
ATOM 1632 O O . LEU A 1 229 ? -85.621 28.410 27.028 1.00 25.78 229 LEU A O 1
ATOM 1637 N N . ALA A 1 230 ? -84.212 29.424 28.458 1.00 25.18 230 ALA A N 1
ATOM 1638 C CA . ALA A 1 230 ? -83.714 28.188 29.022 1.00 25.10 230 ALA A CA 1
ATOM 1639 C C . ALA A 1 230 ? -83.558 28.384 30.514 1.00 25.31 230 ALA A C 1
ATOM 1640 O O . ALA A 1 230 ? -83.591 29.521 30.991 1.00 25.75 230 ALA A O 1
ATOM 1642 N N . VAL A 1 231 ? -83.417 27.286 31.251 1.00 25.17 231 VAL A N 1
ATOM 1643 C CA . VAL A 1 231 ? -83.193 27.359 32.687 1.00 25.15 231 VAL A CA 1
ATOM 1644 C C . VAL A 1 231 ? -82.050 26.447 33.088 1.00 25.60 231 VAL A C 1
ATOM 1645 O O . VAL A 1 231 ? -82.131 25.226 32.931 1.00 25.75 231 VAL A O 1
ATOM 1649 N N . ASN A 1 232 ? -80.982 27.058 33.590 1.00 25.95 232 ASN A N 1
ATOM 1650 C CA . ASN A 1 232 ? -79.901 26.346 34.251 1.00 26.43 232 ASN A CA 1
ATOM 1651 C C . ASN A 1 232 ? -80.196 26.358 35.750 1.00 26.71 232 ASN A C 1
ATOM 1652 O O . ASN A 1 232 ? -80.227 27.417 36.375 1.00 26.55 232 ASN A O 1
ATOM 1657 N N . ILE A 1 233 ? -80.426 25.180 36.320 1.00 27.18 233 ILE A N 1
ATOM 1658 C CA . ILE A 1 233 ? -80.842 25.094 37.715 1.00 27.86 233 ILE A CA 1
ATOM 1659 C C . ILE A 1 233 ? -79.686 24.981 38.707 1.00 28.44 233 ILE A C 1
ATOM 1660 O O . ILE A 1 233 ? -78.988 23.955 38.753 1.00 28.44 233 ILE A O 1
ATOM 1665 N N . CYS A 1 234 ? -79.511 26.058 39.487 1.00 29.45 234 CYS A N 1
ATOM 1666 C CA . CYS A 1 234 ? -78.746 26.075 40.748 1.00 29.27 234 CYS A CA 1
ATOM 1667 C C . CYS A 1 234 ? -77.298 25.648 40.573 1.00 28.78 234 CYS A C 1
ATOM 1668 O O . CYS A 1 234 ? -76.521 26.334 39.920 1.00 29.15 234 CYS A O 1
ATOM 1671 N N . TYR A 1 235 ? -76.963 24.493 41.129 1.00 28.06 235 TYR A N 1
ATOM 1672 C CA . TYR A 1 235 ? -75.631 23.918 41.034 1.00 27.73 235 TYR A CA 1
ATOM 1673 C C . TYR A 1 235 ? -75.056 23.817 39.604 1.00 27.34 235 TYR A C 1
ATOM 1674 O O . TYR A 1 235 ? -73.833 23.748 39.439 1.00 27.71 235 TYR A O 1
ATOM 1683 N N . GLY A 1 236 ? -75.920 23.833 38.589 1.00 26.62 236 GLY A N 1
ATOM 1684 C CA . GLY A 1 236 ? -75.489 23.787 37.187 1.00 26.34 236 GLY A CA 1
ATOM 1685 C C . GLY A 1 236 ? -74.681 25.012 36.801 1.00 26.26 236 GLY A C 1
ATOM 1686 O O . GLY A 1 236 ? -73.908 24.991 35.838 1.00 26.23 236 GLY A O 1
ATOM 1687 N N . ARG A 1 237 ? -74.904 26.084 37.560 1.00 25.87 237 ARG A N 1
ATOM 1688 C CA . ARG A 1 237 ? -74.096 27.303 37.582 1.00 25.50 237 ARG A CA 1
ATOM 1689 C C . ARG A 1 237 ? -72.588 27.030 37.411 1.00 25.07 237 ARG A C 1
ATOM 1690 O O . ARG A 1 237 ? -71.869 27.801 36.757 1.00 24.66 237 ARG A O 1
ATOM 1698 N N . HIS A 1 238 ? -72.126 25.933 38.018 1.00 24.40 238 HIS A N 1
ATOM 1699 C CA . HIS A 1 238 ? -70.704 25.624 38.117 1.00 24.02 238 HIS A CA 1
ATOM 1700 C C . HIS A 1 238 ? -70.172 24.847 36.917 1.00 23.61 238 HIS A C 1
ATOM 1701 O O . HIS A 1 238 ? -68.985 24.541 36.842 1.00 23.63 238 HIS A O 1
ATOM 1708 N N . HIS A 1 239 ? -71.056 24.515 35.987 1.00 23.27 239 HIS A N 1
ATOM 1709 C CA . HIS A 1 239 ? -70.670 23.715 34.828 1.00 22.74 239 HIS A CA 1
ATOM 1710 C C . HIS A 1 239 ? -70.793 24.498 33.527 1.00 22.65 239 HIS A C 1
ATOM 1711 O O . HIS A 1 239 ? -71.894 24.651 32.987 1.00 22.63 239 HIS A O 1
ATOM 1718 N N . PRO A 1 240 ? -69.655 25.018 33.032 1.00 22.42 240 PRO A N 1
ATOM 1719 C CA . PRO A 1 240 ? -69.594 25.735 31.765 1.00 22.22 240 PRO A CA 1
ATOM 1720 C C . PRO A 1 240 ? -70.230 24.951 30.623 1.00 21.95 240 PRO A C 1
ATOM 1721 O O . PRO A 1 240 ? -70.912 25.541 29.792 1.00 21.99 240 PRO A O 1
ATOM 1725 N N . GLN A 1 241 ? -70.011 23.636 30.605 1.00 21.77 241 GLN A N 1
ATOM 1726 C CA . GLN A 1 241 ? -70.583 22.756 29.583 1.00 21.82 241 GLN A CA 1
ATOM 1727 C C . GLN A 1 241 ? -72.119 22.763 29.586 1.00 21.86 241 GLN A C 1
ATOM 1728 O O . GLN A 1 241 ? -72.734 22.641 28.518 1.00 21.95 241 GLN A O 1
ATOM 1734 N N . ASN A 1 242 ? -72.720 22.910 30.775 1.00 21.71 242 ASN A N 1
ATOM 1735 C CA . ASN A 1 242 ? -74.172 23.046 30.932 1.00 21.62 242 ASN A CA 1
ATOM 1736 C C . ASN A 1 242 ? -74.661 24.310 30.238 1.00 21.77 242 ASN A C 1
ATOM 1737 O O . ASN A 1 242 ? -75.494 24.262 29.320 1.00 22.02 242 ASN A O 1
ATOM 1742 N N . TRP A 1 243 ? -74.112 25.445 30.654 1.00 21.85 243 TRP A N 1
ATOM 1743 C CA . TRP A 1 243 ? -74.370 26.719 29.993 1.00 21.82 243 TRP A CA 1
ATOM 1744 C C . TRP A 1 243 ? -74.223 26.620 28.474 1.00 21.93 243 TRP A C 1
ATOM 1745 O O . TRP A 1 243 ? -75.074 27.106 27.721 1.00 22.35 243 TRP A O 1
ATOM 1756 N N . MET A 1 244 ? -73.140 25.989 28.037 1.00 21.79 244 MET A N 1
ATOM 1757 C CA . MET A 1 244 ? -72.789 25.917 26.631 1.00 21.89 244 MET A CA 1
ATOM 1758 C C . MET A 1 244 ? -73.837 25.174 25.807 1.00 21.90 244 MET A C 1
ATOM 1759 O O . MET A 1 244 ? -74.147 25.576 24.685 1.00 21.73 244 MET A O 1
ATOM 1764 N N . MET A 1 245 ? -74.383 24.092 26.364 1.00 22.16 245 MET A N 1
ATOM 1765 C CA . MET A 1 245 ? -75.327 23.258 25.629 1.00 22.16 245 MET A CA 1
ATOM 1766 C C . MET A 1 245 ? -76.663 23.992 25.432 1.00 22.03 245 MET A C 1
ATOM 1767 O O . MET A 1 245 ? -77.290 23.892 24.366 1.00 22.12 245 MET A O 1
ATOM 1772 N N . PHE A 1 246 ? -77.085 24.757 26.437 1.00 21.73 246 PHE A N 1
ATOM 1773 C CA . PHE A 1 246 ? -78.238 25.640 26.246 1.00 21.26 246 PHE A CA 1
ATOM 1774 C C . PHE A 1 246 ? -77.979 26.617 25.097 1.00 21.19 246 PHE A C 1
ATOM 1775 O O . PHE A 1 246 ? -78.876 26.883 24.293 1.00 21.39 246 PHE A O 1
ATOM 1783 N N . GLY A 1 247 ? -76.756 27.141 25.021 1.00 21.01 247 GLY A N 1
ATOM 1784 C CA . GLY A 1 247 ? -76.354 28.031 23.926 1.00 20.91 247 GLY A CA 1
ATOM 1785 C C . GLY A 1 247 ? -76.382 27.339 22.570 1.00 20.95 247 GLY A C 1
ATOM 1786 O O . GLY A 1 247 ? -76.866 27.890 21.580 1.00 20.78 247 GLY A O 1
ATOM 1787 N N . LEU A 1 248 ? -75.880 26.111 22.531 1.00 21.01 248 LEU A N 1
ATOM 1788 C CA . LEU A 1 248 ? -75.891 25.320 21.303 1.00 20.85 248 LEU A CA 1
ATOM 1789 C C . LEU A 1 248 ? -77.308 25.032 20.825 1.00 20.92 248 LEU A C 1
ATOM 1790 O O . LEU A 1 248 ? -77.551 24.936 19.627 1.00 20.77 248 LEU A O 1
ATOM 1795 N N . ASN A 1 249 ? -78.240 24.909 21.766 1.00 21.19 249 ASN A N 1
ATOM 1796 C CA . ASN A 1 249 ? -79.654 24.766 21.425 1.00 21.41 249 ASN A CA 1
ATOM 1797 C C . ASN A 1 249 ? -80.380 26.082 21.097 1.00 21.59 249 ASN A C 1
ATOM 1798 O O . ASN A 1 249 ? -81.594 26.090 20.854 1.00 21.71 249 ASN A O 1
ATOM 1803 N N . GLY A 1 250 ? -79.630 27.182 21.078 1.00 21.63 250 GLY A N 1
ATOM 1804 C CA . GLY A 1 250 ? -80.134 28.457 20.570 1.00 21.89 250 GLY A CA 1
ATOM 1805 C C . GLY A 1 250 ? -80.862 29.330 21.573 1.00 22.27 250 GLY A C 1
ATOM 1806 O O . GLY A 1 250 ? -81.733 30.113 21.194 1.00 22.40 250 GLY A O 1
ATOM 1807 N N . ALA A 1 251 ? -80.502 29.213 22.850 1.00 22.46 251 ALA A N 1
ATOM 1808 C CA . ALA A 1 251 ? -81.130 30.024 23.880 1.00 22.58 251 ALA A CA 1
ATOM 1809 C C . ALA A 1 251 ? -80.686 31.481 23.771 1.00 22.80 251 ALA A C 1
ATOM 1810 O O . ALA A 1 251 ? -79.561 31.772 23.361 1.00 22.82 251 ALA A O 1
ATOM 1812 N N . GLU A 1 252 ? -81.594 32.385 24.133 1.00 23.18 252 GLU A N 1
ATOM 1813 C CA . GLU A 1 252 ? -81.337 33.823 24.136 1.00 23.23 252 GLU A CA 1
ATOM 1814 C C . GLU A 1 252 ? -81.256 34.392 25.559 1.00 23.12 252 GLU A C 1
ATOM 1815 O O . GLU A 1 252 ? -80.488 35.323 25.833 1.00 23.16 252 GLU A O 1
ATOM 1821 N N . ILE A 1 253 ? -82.065 33.831 26.453 1.00 22.81 253 ILE A N 1
ATOM 1822 C CA . ILE A 1 253 ? -82.036 34.177 27.866 1.00 22.35 253 ILE A CA 1
ATOM 1823 C C . ILE A 1 253 ? -81.965 32.857 28.630 1.00 22.37 253 ILE A C 1
ATOM 1824 O O . ILE A 1 253 ? -82.842 31.993 28.464 1.00 22.58 253 ILE A O 1
ATOM 1829 N N . VAL A 1 254 ? -80.938 32.687 29.457 1.00 21.80 254 VAL A N 1
ATOM 1830 C CA . VAL A 1 254 ? -80.885 31.515 30.308 1.00 21.53 254 VAL A CA 1
ATOM 1831 C C . VAL A 1 254 ? -81.052 31.980 31.734 1.00 21.98 254 VAL A C 1
ATOM 1832 O O . VAL A 1 254 ? -80.228 32.759 32.242 1.00 22.42 254 VAL A O 1
ATOM 1836 N N . PHE A 1 255 ? -82.134 31.524 32.365 1.00 22.05 255 PHE A N 1
ATOM 1837 C CA . PHE A 1 255 ? -82.404 31.815 33.775 1.00 22.20 255 PHE A CA 1
ATOM 1838 C C . PHE A 1 255 ? -81.631 30.859 34.670 1.00 22.58 255 PHE A C 1
ATOM 1839 O O . PHE A 1 255 ? -81.390 29.716 34.297 1.00 22.61 255 PHE A O 1
ATOM 1847 N N . ASN A 1 256 ? -81.227 31.339 35.840 1.00 23.07 256 ASN A N 1
ATOM 1848 C CA . ASN A 1 256 ? -80.418 30.537 36.747 1.00 23.58 256 ASN A CA 1
ATOM 1849 C C . ASN A 1 256 ? -80.901 30.642 38.191 1.00 24.03 256 ASN A C 1
ATOM 1850 O O . ASN A 1 256 ? -80.240 31.276 39.024 1.00 23.97 256 ASN A O 1
ATOM 1855 N N . PRO A 1 257 ? -82.048 29.994 38.497 1.00 24.49 257 PRO A N 1
ATOM 1856 C CA . PRO A 1 257 ? -82.616 30.056 39.840 1.00 25.11 257 PRO A CA 1
ATOM 1857 C C . PRO A 1 257 ? -81.688 29.318 40.792 1.00 26.04 257 PRO A C 1
ATOM 1858 O O . PRO A 1 257 ? -81.208 28.236 40.465 1.00 25.93 257 PRO A O 1
ATOM 1862 N N . SER A 1 258 ? -81.417 29.905 41.948 1.00 27.33 258 SER A N 1
ATOM 1863 C CA . SER A 1 258 ? -80.425 29.351 42.851 1.00 28.86 258 SER A CA 1
ATOM 1864 C C . SER A 1 258 ? -80.843 29.519 44.292 1.00 29.83 258 SER A C 1
ATOM 1865 O O . SER A 1 258 ? -81.798 30.236 44.591 1.00 30.21 258 SER A O 1
ATOM 1868 N N . ALA A 1 259 ? -80.127 28.821 45.168 1.00 31.13 259 ALA A N 1
ATOM 1869 C CA . ALA A 1 259 ? -80.206 29.002 46.608 1.00 32.37 259 ALA A CA 1
ATOM 1870 C C . ALA A 1 259 ? -78.824 28.721 47.180 1.00 33.58 259 ALA A C 1
ATOM 1871 O O . ALA A 1 259 ? -78.485 27.565 47.443 1.00 33.94 259 ALA A O 1
ATOM 1873 N N . THR A 1 260 ? -78.016 29.767 47.335 1.00 34.98 260 THR A N 1
ATOM 1874 C CA . THR A 1 260 ? -76.673 29.620 47.885 1.00 36.37 260 THR A CA 1
ATOM 1875 C C . THR A 1 260 ? -76.443 30.494 49.082 1.00 37.45 260 THR A C 1
ATOM 1876 O O . THR A 1 260 ? -76.854 31.664 49.114 1.00 37.79 260 THR A O 1
ATOM 1880 N N . ILE A 1 261 ? -75.783 29.897 50.064 1.00 38.71 261 ILE A N 1
ATOM 1881 C CA . ILE A 1 261 ? -75.250 30.602 51.210 1.00 40.01 261 ILE A CA 1
ATOM 1882 C C . ILE A 1 261 ? -73.735 30.437 51.181 1.00 40.76 261 ILE A C 1
ATOM 1883 O O . ILE A 1 261 ? -73.208 29.438 50.664 1.00 41.01 261 ILE A O 1
ATOM 1888 N N . GLY A 1 262 ? -73.046 31.441 51.703 1.00 41.48 262 GLY A N 1
ATOM 1889 C CA . GLY A 1 262 ? -71.795 31.203 52.373 1.00 42.53 262 GLY A CA 1
ATOM 1890 C C . GLY A 1 262 ? -70.639 32.077 51.985 1.00 43.32 262 GLY A C 1
ATOM 1891 O O . GLY A 1 262 ? -70.639 32.701 50.934 1.00 43.56 262 GLY A O 1
ATOM 1892 N N . ARG A 1 263 ? -69.632 32.091 52.845 1.00 44.09 263 ARG A N 1
ATOM 1893 C CA . ARG A 1 263 ? -68.458 32.927 52.645 1.00 44.90 263 ARG A CA 1
ATOM 1894 C C . ARG A 1 263 ? -67.653 32.478 51.427 1.00 44.51 263 ARG A C 1
ATOM 1895 O O . ARG A 1 263 ? -67.101 33.319 50.715 1.00 44.80 263 ARG A O 1
ATOM 1903 N N . LEU A 1 264 ? -67.604 31.166 51.187 1.00 43.87 264 LEU A N 1
ATOM 1904 C CA . LEU A 1 264 ? -66.824 30.607 50.081 1.00 43.24 264 LEU A CA 1
ATOM 1905 C C . LEU A 1 264 ? -67.581 30.638 48.752 1.00 42.57 264 LEU A C 1
ATOM 1906 O O . LEU A 1 264 ? -66.979 30.636 47.674 1.00 42.73 264 LEU A O 1
ATOM 1911 N N . SER A 1 265 ? -68.904 30.687 48.849 1.00 41.55 265 SER A N 1
ATOM 1912 C CA . SER A 1 265 ? -69.802 30.680 47.702 1.00 40.26 265 SER A CA 1
ATOM 1913 C C . SER A 1 265 ? -69.964 32.073 47.055 1.00 39.28 265 SER A C 1
ATOM 1914 O O . SER A 1 265 ? -69.989 32.203 45.829 1.00 39.11 265 SER A O 1
ATOM 1917 N N . GLU A 1 266 ? -70.052 33.115 47.873 1.00 37.98 266 GLU A N 1
ATOM 1918 C CA . GLU A 1 266 ? -70.383 34.432 47.346 1.00 37.04 266 GLU A CA 1
ATOM 1919 C C . GLU A 1 266 ? -69.411 34.997 46.293 1.00 35.88 266 GLU A C 1
ATOM 1920 O O . GLU A 1 266 ? -69.867 35.582 45.305 1.00 36.25 266 GLU A O 1
ATOM 1926 N N . PRO A 1 267 ? -68.086 34.844 46.491 1.00 34.54 267 PRO A N 1
ATOM 1927 C CA . PRO A 1 267 ? -67.176 35.372 45.458 1.00 33.34 267 PRO A CA 1
ATOM 1928 C C . PRO A 1 267 ? -67.440 34.826 44.048 1.00 31.91 267 PRO A C 1
ATOM 1929 O O . PRO A 1 267 ? -67.198 35.527 43.063 1.00 31.96 267 PRO A O 1
ATOM 1933 N N . LEU A 1 268 ? -67.961 33.606 43.965 1.00 30.31 268 LEU A N 1
ATOM 1934 C CA . LEU A 1 268 ? -68.264 32.962 42.678 1.00 29.01 268 LEU A CA 1
ATOM 1935 C C . LEU A 1 268 ? -69.493 33.550 41.984 1.00 28.31 268 LEU A C 1
ATOM 1936 O O . LEU A 1 268 ? -69.561 33.559 40.753 1.00 28.38 268 LEU A O 1
ATOM 1941 N N . TRP A 1 269 ? -70.445 34.046 42.774 1.00 27.16 269 TRP A N 1
ATOM 1942 C CA . TRP A 1 269 ? -71.706 34.577 42.258 1.00 26.21 269 TRP A CA 1
ATOM 1943 C C . TRP A 1 269 ? -71.580 35.566 41.080 1.00 25.94 269 TRP A C 1
ATOM 1944 O O . TRP A 1 269 ? -72.271 35.427 40.053 1.00 26.00 269 TRP A O 1
ATOM 1955 N N . SER A 1 270 ? -70.699 36.551 41.228 1.00 25.37 270 SER A N 1
ATOM 1956 C CA . SER A 1 270 ? -70.511 37.578 40.213 1.00 24.95 270 SER A CA 1
ATOM 1957 C C . SER A 1 270 ? -69.742 37.067 38.995 1.00 24.75 270 SER A C 1
ATOM 1958 O O . SER A 1 270 ? -69.597 37.784 38.003 1.00 24.86 270 SER A O 1
ATOM 1961 N N . ILE A 1 271 ? -69.253 35.832 39.078 1.00 24.31 271 ILE A N 1
ATOM 1962 C CA . ILE A 1 271 ? -68.321 35.302 38.094 1.00 23.86 271 ILE A CA 1
ATOM 1963 C C . ILE A 1 271 ? -69.001 34.352 37.111 1.00 23.85 271 ILE A C 1
ATOM 1964 O O . ILE A 1 271 ? -68.926 34.544 35.890 1.00 23.94 271 ILE A O 1
ATOM 1969 N N . GLU A 1 272 ? -69.671 33.340 37.646 1.00 23.58 272 GLU A N 1
ATOM 1970 C CA . GLU A 1 272 ? -70.124 32.214 36.837 1.00 23.74 272 GLU A CA 1
ATOM 1971 C C . GLU A 1 272 ? -71.238 32.518 35.835 1.00 23.39 272 GLU A C 1
ATOM 1972 O O . GLU A 1 272 ? -71.063 32.310 34.632 1.00 23.42 272 GLU A O 1
ATOM 1978 N N . ALA A 1 273 ? -72.366 33.021 36.320 1.00 23.15 273 ALA A N 1
ATOM 1979 C CA . ALA A 1 273 ? -73.457 33.417 35.433 1.00 22.72 273 ALA A CA 1
ATOM 1980 C C . ALA A 1 273 ? -73.015 34.480 34.447 1.00 22.62 273 ALA A C 1
ATOM 1981 O O . ALA A 1 273 ? -73.489 34.495 33.306 1.00 22.53 273 ALA A O 1
ATOM 1983 N N . ARG A 1 274 ? -72.121 35.364 34.907 1.00 22.45 274 ARG A N 1
ATOM 1984 C CA . ARG A 1 274 ? -71.544 36.440 34.103 1.00 22.30 274 ARG A CA 1
ATOM 1985 C C . ARG A 1 274 ? -70.723 35.874 32.949 1.00 22.28 274 ARG A C 1
ATOM 1986 O O . ARG A 1 274 ? -70.852 36.320 31.798 1.00 22.23 274 ARG A O 1
ATOM 1994 N N . ASN A 1 275 ? -69.901 34.874 33.259 1.00 22.14 275 ASN A N 1
ATOM 1995 C CA . ASN A 1 275 ? -69.084 34.262 32.238 1.00 22.22 275 ASN A CA 1
ATOM 1996 C C . ASN A 1 275 ? -69.912 33.562 31.167 1.00 22.15 275 ASN A C 1
ATOM 1997 O O . ASN A 1 275 ? -69.634 33.703 29.968 1.00 22.39 275 ASN A O 1
ATOM 2002 N N . ALA A 1 276 ? -70.925 32.818 31.605 1.00 21.87 276 ALA A N 1
ATOM 2003 C CA . ALA A 1 276 ? -71.789 32.073 30.699 1.00 21.85 276 ALA A CA 1
ATOM 2004 C C . ALA A 1 276 ? -72.402 32.978 29.635 1.00 22.24 276 ALA A C 1
ATOM 2005 O O . ALA A 1 276 ? -72.466 32.595 28.461 1.00 22.36 276 ALA A O 1
ATOM 2007 N N . ALA A 1 277 ? -72.839 34.173 30.047 1.00 22.36 277 ALA A N 1
ATOM 2008 C CA . ALA A 1 277 ? -73.383 35.166 29.126 1.00 22.41 277 ALA A CA 1
ATOM 2009 C C . ALA A 1 277 ? -72.354 35.579 28.067 1.00 22.63 277 ALA A C 1
ATOM 2010 O O . ALA A 1 277 ? -72.693 35.709 26.885 1.00 22.66 277 ALA A O 1
ATOM 2012 N N . ILE A 1 278 ? -71.108 35.774 28.497 1.00 22.68 278 ILE A N 1
ATOM 2013 C CA . ILE A 1 278 ? -70.022 36.188 27.603 1.00 22.98 278 ILE A CA 1
ATOM 2014 C C . ILE A 1 278 ? -69.613 35.085 26.609 1.00 23.06 278 ILE A C 1
ATOM 2015 O O . ILE A 1 278 ? -69.562 35.321 25.397 1.00 23.33 278 ILE A O 1
ATOM 2020 N N . ALA A 1 279 ? -69.339 33.888 27.129 1.00 22.85 279 ALA A N 1
ATOM 2021 C CA . ALA A 1 279 ? -68.898 32.762 26.313 1.00 22.62 279 ALA A CA 1
ATOM 2022 C C . ALA A 1 279 ? -69.946 32.345 25.288 1.00 22.78 279 ALA A C 1
ATOM 2023 O O . ALA A 1 279 ? -69.609 32.011 24.154 1.00 22.80 279 ALA A O 1
ATOM 2025 N N . ASN A 1 280 ? -71.215 32.395 25.683 1.00 22.86 280 ASN A N 1
ATOM 2026 C CA . ASN A 1 280 ? -72.289 31.877 24.854 1.00 22.94 280 ASN A CA 1
ATOM 2027 C C . ASN A 1 280 ? -73.093 32.921 24.127 1.00 23.03 280 ASN A C 1
ATOM 2028 O O . ASN A 1 280 ? -74.036 32.579 23.415 1.00 23.30 280 ASN A O 1
ATOM 2033 N N . SER A 1 281 ? -72.720 34.185 24.305 1.00 22.86 281 SER A N 1
ATOM 2034 C CA . SER A 1 281 ? -73.386 35.294 23.634 1.00 22.86 281 SER A CA 1
ATOM 2035 C C . SER A 1 281 ? -74.906 35.262 23.801 1.00 22.67 281 SER A C 1
ATOM 2036 O O . SER A 1 281 ? -75.654 35.387 22.826 1.00 22.93 281 SER A O 1
ATOM 2039 N N . TYR A 1 282 ? -75.359 35.080 25.034 1.00 22.25 282 TYR A N 1
ATOM 2040 C CA . TYR A 1 282 ? -76.768 35.244 25.340 1.00 22.11 282 TYR A CA 1
ATOM 2041 C C . TYR A 1 282 ? -76.952 35.964 26.688 1.00 22.29 282 TYR A C 1
ATOM 2042 O O . TYR A 1 282 ? -75.969 36.344 27.322 1.00 22.58 282 TYR A O 1
ATOM 2051 N N . PHE A 1 283 ? -78.193 36.178 27.109 1.00 22.46 283 PHE A N 1
ATOM 2052 C CA . PHE A 1 283 ? -78.463 36.830 28.388 1.00 22.47 283 PHE A CA 1
ATOM 2053 C C . PHE A 1 283 ? -78.562 35.800 29.489 1.00 22.91 283 PHE A C 1
ATOM 2054 O O . PHE A 1 283 ? -79.021 34.672 29.269 1.00 23.43 283 PHE A O 1
ATOM 2062 N N . THR A 1 284 ? -78.156 36.218 30.681 1.00 23.10 284 THR A N 1
ATOM 2063 C CA . THR A 1 284 ? -78.088 35.359 31.838 1.00 23.31 284 THR A CA 1
ATOM 2064 C C . THR A 1 284 ? -78.810 36.033 33.013 1.00 23.36 284 THR A C 1
ATOM 2065 O O . THR A 1 284 ? -78.630 37.225 33.259 1.00 23.46 284 THR A O 1
ATOM 2069 N N . VAL A 1 285 ? -79.647 35.276 33.715 1.00 23.43 285 VAL A N 1
ATOM 2070 C CA . VAL A 1 285 ? -80.427 35.824 34.824 1.00 23.41 285 VAL A CA 1
ATOM 2071 C C . VAL A 1 285 ? -80.251 34.974 36.079 1.00 23.63 285 VAL A C 1
ATOM 2072 O O . VAL A 1 285 ? -81.081 34.112 36.359 1.00 23.74 285 VAL A O 1
ATOM 2076 N N . PRO A 1 286 ? -79.155 35.185 36.825 1.00 23.76 286 PRO A N 1
ATOM 2077 C CA . PRO A 1 286 ? -79.001 34.480 38.095 1.00 24.02 286 PRO A CA 1
ATOM 2078 C C . PRO A 1 286 ? -79.844 35.087 39.221 1.00 24.46 286 PRO A C 1
ATOM 2079 O O . PRO A 1 286 ? -79.751 36.287 39.493 1.00 24.73 286 PRO A O 1
ATOM 2083 N N . ILE A 1 287 ? -80.670 34.253 39.850 1.00 24.86 287 ILE A N 1
ATOM 2084 C CA . ILE A 1 287 ? -81.596 34.681 40.899 1.00 25.27 287 ILE A CA 1
ATOM 2085 C C . ILE A 1 287 ? -81.302 33.889 42.158 1.00 25.65 287 ILE A C 1
ATOM 2086 O O . ILE A 1 287 ? -81.298 32.671 42.116 1.00 25.98 287 ILE A O 1
ATOM 2091 N N . ASN A 1 288 ? -81.062 34.564 43.278 1.00 26.17 288 ASN A N 1
ATOM 2092 C CA . ASN A 1 288 ? -80.808 33.853 44.534 1.00 26.74 288 ASN A CA 1
ATOM 2093 C C . ASN A 1 288 ? -81.800 34.198 45.626 1.00 27.49 288 ASN A C 1
ATOM 2094 O O . ASN A 1 288 ? -82.231 35.348 45.748 1.00 27.77 288 ASN A O 1
ATOM 2099 N N . ARG A 1 289 ? -82.143 33.186 46.420 1.00 28.24 289 ARG A N 1
ATOM 2100 C CA . ARG A 1 289 ? -82.932 33.329 47.646 1.00 28.87 289 ARG A CA 1
ATOM 2101 C C . ARG A 1 289 ? -82.320 34.350 48.614 1.00 29.45 289 ARG A C 1
ATOM 2102 O O . ARG A 1 289 ? -81.136 34.681 48.530 1.00 29.51 289 ARG A O 1
ATOM 2110 N N . VAL A 1 290 ? -83.133 34.840 49.543 1.00 30.26 290 VAL A N 1
ATOM 2111 C CA . VAL A 1 290 ? -82.682 35.843 50.495 1.00 30.74 290 VAL A CA 1
ATOM 2112 C C . VAL A 1 290 ? -83.121 35.508 51.931 1.00 31.47 290 VAL A C 1
ATOM 2113 O O . VAL A 1 290 ? -84.137 34.840 52.141 1.00 31.48 290 VAL A O 1
ATOM 2117 N N . GLY A 1 291 ? -82.336 35.952 52.912 1.00 32.47 291 GLY A N 1
ATOM 2118 C CA . GLY A 1 291 ? -82.680 35.778 54.324 1.00 33.52 291 GLY A CA 1
ATOM 2119 C C . GLY A 1 291 ? -82.153 34.494 54.940 1.00 34.42 291 GLY A C 1
ATOM 2120 O O . GLY A 1 291 ? -81.623 33.627 54.243 1.00 34.51 291 GLY A O 1
ATOM 2121 N N . THR A 1 292 ? -82.308 34.376 56.256 1.00 35.37 292 THR A N 1
ATOM 2122 C CA . THR A 1 292 ? -81.826 33.212 57.010 1.00 36.31 292 THR A CA 1
ATOM 2123 C C . THR A 1 292 ? -83.010 32.348 57.470 1.00 36.89 292 THR A C 1
ATOM 2124 O O . THR A 1 292 ? -84.078 32.872 57.770 1.00 36.83 292 THR A O 1
ATOM 2128 N N . GLU A 1 293 ? -82.830 31.028 57.488 1.00 37.88 293 GLU A N 1
ATOM 2129 C CA . GLU A 1 293 ? -83.927 30.098 57.789 1.00 39.13 293 GLU A CA 1
ATOM 2130 C C . GLU A 1 293 ? -83.504 29.097 58.876 1.00 40.13 293 GLU A C 1
ATOM 2131 O O . GLU A 1 293 ? -82.546 28.348 58.687 1.00 39.99 293 GLU A O 1
ATOM 2137 N N . GLN A 1 294 ? -84.198 29.105 60.016 1.00 42.19 294 GLN A N 1
ATOM 2138 C CA . GLN A 1 294 ? -83.876 28.204 61.142 1.00 44.27 294 GLN A CA 1
ATOM 2139 C C . GLN A 1 294 ? -84.941 27.101 61.306 1.00 44.68 294 GLN A C 1
ATOM 2140 O O . GLN A 1 294 ? -86.043 27.223 60.762 1.00 44.87 294 GLN A O 1
ATOM 2146 N N . PHE A 1 295 ? -84.608 26.042 62.055 1.00 45.47 295 PHE A N 1
ATOM 2147 C CA . PHE A 1 295 ? -85.481 24.855 62.217 1.00 45.92 295 PHE A CA 1
ATOM 2148 C C . PHE A 1 295 ? -85.617 24.380 63.671 1.00 46.09 295 PHE A C 1
ATOM 2149 O O . PHE A 1 295 ? -85.561 25.174 64.617 1.00 46.21 295 PHE A O 1
ATOM 2157 N N . PRO A 1 313 ? -77.375 32.232 56.020 1.00 33.73 313 PRO A N 1
ATOM 2158 C CA . PRO A 1 313 ? -77.962 33.420 55.368 1.00 33.79 313 PRO A CA 1
ATOM 2159 C C . PRO A 1 313 ? -77.750 33.446 53.838 1.00 33.46 313 PRO A C 1
ATOM 2160 O O . PRO A 1 313 ? -76.606 33.526 53.363 1.00 33.63 313 PRO A O 1
ATOM 2164 N N . PHE A 1 314 ? -78.852 33.358 53.088 1.00 32.87 314 PHE A N 1
ATOM 2165 C CA . PHE A 1 314 ? -78.840 33.423 51.623 1.00 32.02 314 PHE A CA 1
ATOM 2166 C C . PHE A 1 314 ? -78.610 34.852 51.194 1.00 31.24 314 PHE A C 1
ATOM 2167 O O . PHE A 1 314 ? -79.299 35.753 51.671 1.00 31.60 314 PHE A O 1
ATOM 2175 N N . TYR A 1 315 ? -77.661 35.062 50.286 1.00 30.19 315 TYR A N 1
ATOM 2176 C CA . TYR A 1 315 ? -77.173 36.416 50.001 1.00 29.19 315 TYR A CA 1
ATOM 2177 C C . TYR A 1 315 ? -77.770 37.130 48.791 1.00 28.78 315 TYR A C 1
ATOM 2178 O O . TYR A 1 315 ? -77.160 38.073 48.275 1.00 28.67 315 TYR A O 1
ATOM 2187 N N . GLY A 1 316 ? -78.949 36.696 48.345 1.00 28.21 316 GLY A N 1
ATOM 2188 C CA . GLY A 1 316 ? -79.667 37.403 47.284 1.00 27.75 316 GLY A CA 1
ATOM 2189 C C . GLY A 1 316 ? -78.756 37.804 46.142 1.00 27.29 316 GLY A C 1
ATOM 2190 O O . GLY A 1 316 ? -78.173 36.947 45.492 1.00 27.59 316 GLY A O 1
ATOM 2191 N N . SER A 1 317 ? -78.625 39.105 45.908 1.00 26.75 317 SER A N 1
ATOM 2192 C CA . SER A 1 317 ? -77.711 39.634 44.882 1.00 26.39 317 SER A CA 1
ATOM 2193 C C . SER A 1 317 ? -78.062 39.268 43.426 1.00 26.05 317 SER A C 1
ATOM 2194 O O . SER A 1 317 ? -77.159 39.171 42.572 1.00 26.11 317 SER A O 1
ATOM 2197 N N . SER A 1 318 ? -79.344 39.059 43.132 1.00 25.43 318 SER A N 1
ATOM 2198 C CA . SER A 1 318 ? -79.738 38.696 41.769 1.00 25.06 318 SER A CA 1
ATOM 2199 C C . SER A 1 318 ? -79.357 39.797 40.789 1.00 24.63 318 SER A C 1
ATOM 2200 O O . SER A 1 318 ? -79.412 40.986 41.119 1.00 24.73 318 SER A O 1
ATOM 2203 N N . TYR A 1 319 ? -78.941 39.392 39.597 1.00 23.97 319 TYR A N 1
ATOM 2204 C CA . TYR A 1 319 ? -78.590 40.340 38.553 1.00 23.51 319 TYR A CA 1
ATOM 2205 C C . TYR A 1 319 ? -78.891 39.792 37.163 1.00 23.29 319 TYR A C 1
ATOM 2206 O O . TYR A 1 319 ? -79.439 38.699 37.021 1.00 23.38 319 TYR A O 1
ATOM 2215 N N . VAL A 1 320 ? -78.562 40.572 36.143 1.00 22.98 320 VAL A N 1
ATOM 2216 C CA . VAL A 1 320 ? -78.675 40.114 34.768 1.00 22.63 320 VAL A CA 1
ATOM 2217 C C . VAL A 1 320 ? -77.400 40.484 34.038 1.00 22.84 320 VAL A C 1
ATOM 2218 O O . VAL A 1 320 ? -76.958 41.626 34.104 1.00 22.92 320 VAL A O 1
ATOM 2222 N N . ALA A 1 321 ? -76.808 39.499 33.369 1.00 23.07 321 ALA A N 1
ATOM 2223 C CA . ALA A 1 321 ? -75.611 39.697 32.561 1.00 23.24 321 ALA A CA 1
ATOM 2224 C C . ALA A 1 321 ? -75.997 39.685 31.091 1.00 23.45 321 ALA A C 1
ATOM 2225 O O . ALA A 1 321 ? -76.831 38.879 30.675 1.00 23.69 321 ALA A O 1
ATOM 2227 N N . ALA A 1 322 ? -75.395 40.584 30.317 1.00 23.69 322 ALA A N 1
ATOM 2228 C CA . ALA A 1 322 ? -75.638 40.675 28.874 1.00 24.09 322 ALA A CA 1
ATOM 2229 C C . ALA A 1 322 ? -74.503 40.045 28.077 1.00 24.58 322 ALA A C 1
ATOM 2230 O O . ALA A 1 322 ? -73.359 40.005 28.540 1.00 24.59 322 ALA A O 1
ATOM 2232 N N . PRO A 1 323 ? -74.808 39.568 26.859 1.00 24.99 323 PRO A N 1
ATOM 2233 C CA . PRO A 1 323 ? -73.797 38.875 26.058 1.00 25.24 323 PRO A CA 1
ATOM 2234 C C . PRO A 1 323 ? -72.610 39.741 25.643 1.00 25.50 323 PRO A C 1
ATOM 2235 O O . PRO A 1 323 ? -71.578 39.210 25.239 1.00 25.86 323 PRO A O 1
ATOM 2239 N N . ASP A 1 324 ? -72.738 41.053 25.740 1.00 25.89 324 ASP A N 1
ATOM 2240 C CA . ASP A 1 324 ? -71.628 41.913 25.356 1.00 26.57 324 ASP A CA 1
ATOM 2241 C C . ASP A 1 324 ? -70.677 42.171 26.521 1.00 26.40 324 ASP A C 1
ATOM 2242 O O . ASP A 1 324 ? -69.765 42.975 26.400 1.00 26.72 324 ASP A O 1
ATOM 2247 N N . GLY A 1 325 ? -70.895 41.484 27.639 1.00 26.37 325 GLY A N 1
ATOM 2248 C CA . GLY A 1 325 ? -70.009 41.564 28.793 1.00 26.12 325 GLY A CA 1
ATOM 2249 C C . GLY A 1 325 ? -70.488 42.518 29.863 1.00 26.23 325 GLY A C 1
ATOM 2250 O O . GLY A 1 325 ? -69.922 42.573 30.962 1.00 26.30 325 GLY A O 1
ATOM 2251 N N . SER A 1 326 ? -71.525 43.282 29.535 1.00 26.18 326 SER A N 1
ATOM 2252 C CA . SER A 1 326 ? -72.139 44.214 30.476 1.00 26.15 326 SER A CA 1
ATOM 2253 C C . SER A 1 326 ? -73.103 43.478 31.394 1.00 26.19 326 SER A C 1
ATOM 2254 O O . SER A 1 326 ? -73.559 42.379 31.073 1.00 26.39 326 SER A O 1
ATOM 2257 N N . ARG A 1 327 ? -73.410 44.083 32.536 1.00 26.08 327 ARG A N 1
ATOM 2258 C CA . ARG A 1 327 ? -74.288 43.469 33.534 1.00 25.67 327 ARG A CA 1
ATOM 2259 C C . ARG A 1 327 ? -74.946 44.501 34.444 1.00 25.89 327 ARG A C 1
ATOM 2260 O O . ARG A 1 327 ? -74.431 45.587 34.663 1.00 26.32 327 ARG A O 1
ATOM 2268 N N . THR A 1 328 ? -76.097 44.124 34.967 1.00 26.13 328 THR A N 1
ATOM 2269 C CA . THR A 1 328 ? -76.879 44.893 35.920 1.00 26.37 328 THR A CA 1
ATOM 2270 C C . THR A 1 328 ? -76.147 44.986 37.267 1.00 26.59 328 THR A C 1
ATOM 2271 O O . THR A 1 328 ? -75.358 44.105 37.597 1.00 26.84 328 THR A O 1
ATOM 2275 N N . PRO A 1 329 ? -76.374 46.067 38.034 1.00 26.67 329 PRO A N 1
ATOM 2276 C CA . PRO A 1 329 ? -76.061 46.036 39.473 1.00 26.64 329 PRO A CA 1
ATOM 2277 C C . PRO A 1 329 ? -76.898 44.986 40.206 1.00 26.85 329 PRO A C 1
ATOM 2278 O O . PRO A 1 329 ? -78.064 44.806 39.879 1.00 26.89 329 PRO A O 1
ATOM 2282 N N . SER A 1 330 ? -76.318 44.315 41.200 1.00 27.37 330 SER A N 1
ATOM 2283 C CA . SER A 1 330 ? -77.037 43.297 41.988 1.00 27.73 330 SER A CA 1
ATOM 2284 C C . SER A 1 330 ? -78.153 43.866 42.843 1.00 28.00 330 SER A C 1
ATOM 2285 O O . SER A 1 330 ? -78.035 44.976 43.339 1.00 28.16 330 SER A O 1
ATOM 2288 N N . LEU A 1 331 ? -79.222 43.095 43.034 1.00 28.58 331 LEU A N 1
ATOM 2289 C CA . LEU A 1 331 ? -80.230 43.428 44.036 1.00 29.13 331 LEU A CA 1
ATOM 2290 C C . LEU A 1 331 ? -79.613 43.327 45.445 1.00 29.99 331 LEU A C 1
ATOM 2291 O O . LEU A 1 331 ? -78.443 42.959 45.591 1.00 30.05 331 LEU A O 1
ATOM 2296 N N . SER A 1 332 ? -80.406 43.657 46.468 1.00 30.96 332 SER A N 1
ATOM 2297 C CA . SER A 1 332 ? -80.024 43.553 47.882 1.00 31.72 332 SER A CA 1
ATOM 2298 C C . SER A 1 332 ? -79.526 42.158 48.298 1.00 32.05 332 SER A C 1
ATOM 2299 O O . SER A 1 332 ? -79.857 41.165 47.660 1.00 32.00 332 SER A O 1
ATOM 2302 N N . ARG A 1 333 ? -78.744 42.091 49.376 1.00 32.87 333 ARG A N 1
ATOM 2303 C CA . ARG A 1 333 ? -78.267 40.806 49.913 1.00 33.87 333 ARG A CA 1
ATOM 2304 C C . ARG A 1 333 ? -79.152 40.274 51.034 1.00 34.11 333 ARG A C 1
ATOM 2305 O O . ARG A 1 333 ? -78.972 39.135 51.480 1.00 34.14 333 ARG A O 1
ATOM 2313 N N . ASP A 1 334 ? -80.097 41.092 51.493 1.00 34.56 334 ASP A N 1
ATOM 2314 C CA . ASP A 1 334 ? -80.944 40.724 52.634 1.00 35.34 334 ASP A CA 1
ATOM 2315 C C . ASP A 1 334 ? -82.439 41.045 52.484 1.00 35.02 334 ASP A C 1
ATOM 2316 O O . ASP A 1 334 ? -83.266 40.493 53.206 1.00 35.41 334 ASP A O 1
ATOM 2321 N N . LYS A 1 335 ? -82.781 41.920 51.548 1.00 34.49 335 LYS A N 1
ATOM 2322 C CA . LYS A 1 335 ? -84.159 42.361 51.382 1.00 34.15 335 LYS A CA 1
ATOM 2323 C C . LYS A 1 335 ? -84.754 41.694 50.154 1.00 33.70 335 LYS A C 1
ATOM 2324 O O . LYS A 1 335 ? -84.044 41.466 49.174 1.00 33.90 335 LYS A O 1
ATOM 2330 N N . ASP A 1 336 ? -86.046 41.373 50.207 1.00 33.02 336 ASP A N 1
ATOM 2331 C CA . ASP A 1 336 ? -86.770 40.887 49.027 1.00 32.55 336 ASP A CA 1
ATOM 2332 C C . ASP A 1 336 ? -86.667 41.902 47.894 1.00 31.94 336 ASP A C 1
ATOM 2333 O O . ASP A 1 336 ? -86.640 43.110 48.140 1.00 32.10 336 ASP A O 1
ATOM 2338 N N . GLY A 1 337 ? -86.606 41.417 46.658 1.00 31.08 337 GLY A N 1
ATOM 2339 C CA . GLY A 1 337 ? -86.496 42.309 45.513 1.00 30.13 337 GLY A CA 1
ATOM 2340 C C . GLY A 1 337 ? -87.130 41.803 44.232 1.00 29.71 337 GLY A C 1
ATOM 2341 O O . GLY A 1 337 ? -87.304 40.593 44.036 1.00 29.83 337 GLY A O 1
ATOM 2342 N N . LEU A 1 338 ? -87.494 42.750 43.372 1.00 28.98 338 LEU A N 1
ATOM 2343 C CA . LEU A 1 338 ? -87.916 42.465 42.015 1.00 28.36 338 LEU A CA 1
ATOM 2344 C C . LEU A 1 338 ? -86.992 43.228 41.080 1.00 28.23 338 LEU A C 1
ATOM 2345 O O . LEU A 1 338 ? -86.816 44.439 41.205 1.00 28.12 338 LEU A O 1
ATOM 2350 N N . LEU A 1 339 ? -86.397 42.516 40.139 1.00 27.99 339 LEU A N 1
ATOM 2351 C CA . LEU A 1 339 ? -85.486 43.139 39.202 1.00 27.84 339 LEU A CA 1
ATOM 2352 C C . LEU A 1 339 ? -86.080 43.145 37.795 1.00 27.97 339 LEU A C 1
ATOM 2353 O O . LEU A 1 339 ? -86.168 42.109 37.143 1.00 28.09 339 LEU A O 1
ATOM 2358 N N . VAL A 1 340 ? -86.502 44.313 37.335 1.00 27.99 340 VAL A N 1
ATOM 2359 C CA . VAL A 1 340 ? -87.028 44.431 35.988 1.00 27.92 340 VAL A CA 1
ATOM 2360 C C . VAL A 1 340 ? -85.936 44.967 35.080 1.00 28.14 340 VAL A C 1
ATOM 2361 O O . VAL A 1 340 ? -85.325 46.002 35.361 1.00 28.39 340 VAL A O 1
ATOM 2365 N N . VAL A 1 341 ? -85.692 44.254 33.990 1.00 28.17 341 VAL A N 1
ATOM 2366 C CA . VAL A 1 341 ? -84.699 44.666 33.011 1.00 28.09 341 VAL A CA 1
ATOM 2367 C C . VAL A 1 341 ? -85.263 44.552 31.596 1.00 28.28 341 VAL A C 1
ATOM 2368 O O . VAL A 1 341 ? -85.784 43.516 31.199 1.00 28.26 341 VAL A O 1
ATOM 2372 N N . GLU A 1 342 ? -85.188 45.647 30.856 1.00 28.56 342 GLU A N 1
ATOM 2373 C CA . GLU A 1 342 ? -85.591 45.652 29.466 1.00 28.99 342 GLU A CA 1
ATOM 2374 C C . GLU A 1 342 ? -84.377 45.318 28.602 1.00 29.00 342 GLU A C 1
ATOM 2375 O O . GLU A 1 342 ? -83.273 45.799 28.849 1.00 29.20 342 GLU A O 1
ATOM 2381 N N . LEU A 1 343 ? -84.578 44.490 27.588 1.00 28.98 343 LEU A N 1
ATOM 2382 C CA . LEU A 1 343 ? -83.487 44.126 26.688 1.00 28.96 343 LEU A CA 1
ATOM 2383 C C . LEU A 1 343 ? -83.951 43.933 25.244 1.00 29.07 343 LEU A C 1
ATOM 2384 O O . LEU A 1 343 ? -85.111 43.576 24.991 1.00 28.71 343 LEU A O 1
ATOM 2389 N N . ASP A 1 344 ? -83.038 44.195 24.305 1.00 29.21 344 ASP A N 1
ATOM 2390 C CA . ASP A 1 344 ? -83.262 43.867 22.895 1.00 29.37 344 ASP A CA 1
ATOM 2391 C C . ASP A 1 344 ? -82.570 42.549 22.593 1.00 29.22 344 ASP A C 1
ATOM 2392 O O . ASP A 1 344 ? -81.339 42.467 22.594 1.00 29.24 344 ASP A O 1
ATOM 2397 N N . LEU A 1 345 ? -83.373 41.522 22.335 1.00 29.08 345 LEU A N 1
ATOM 2398 C CA . LEU A 1 345 ? -82.861 40.184 22.080 1.00 29.10 345 LEU A CA 1
ATOM 2399 C C . LEU A 1 345 ? -82.004 40.115 20.818 1.00 29.38 345 LEU A C 1
ATOM 2400 O O . LEU A 1 345 ? -81.376 39.090 20.530 1.00 29.64 345 LEU A O 1
ATOM 2405 N N . ASN A 1 346 ? -81.970 41.217 20.075 1.00 29.36 346 ASN A N 1
ATOM 2406 C CA . ASN A 1 346 ? -81.159 41.305 18.880 1.00 29.13 346 ASN A CA 1
ATOM 2407 C C . ASN A 1 346 ? -79.667 41.418 19.178 1.00 29.06 346 ASN A C 1
ATOM 2408 O O . ASN A 1 346 ? -78.847 41.236 18.269 1.00 29.58 346 ASN A O 1
ATOM 2413 N N . LEU A 1 347 ? -79.313 41.711 20.434 1.00 28.48 347 LEU A N 1
ATOM 2414 C CA . LEU A 1 347 ? -77.912 41.855 20.815 1.00 28.15 347 LEU A CA 1
ATOM 2415 C C . LEU A 1 347 ? -77.178 40.532 20.675 1.00 28.43 347 LEU A C 1
ATOM 2416 O O . LEU A 1 347 ? -75.994 40.499 20.335 1.00 28.42 347 LEU A O 1
ATOM 2421 N N . CYS A 1 348 ? -77.889 39.441 20.934 1.00 28.73 348 CYS A N 1
ATOM 2422 C CA . CYS A 1 348 ? -77.309 38.104 20.847 1.00 28.96 348 CYS A CA 1
ATOM 2423 C C . CYS A 1 348 ? -76.562 37.884 19.538 1.00 28.91 348 CYS A C 1
ATOM 2424 O O . CYS A 1 348 ? -75.371 37.601 19.561 1.00 29.15 348 CYS A O 1
ATOM 2427 N N . ARG A 1 349 ? -77.247 38.024 18.406 1.00 28.80 349 ARG A N 1
ATOM 2428 C CA . ARG A 1 349 ? -76.604 37.795 17.117 1.00 28.68 349 ARG A CA 1
ATOM 2429 C C . ARG A 1 349 ? -75.493 38.804 16.834 1.00 28.97 349 ARG A C 1
ATOM 2430 O O . ARG A 1 349 ? -74.427 38.434 16.340 1.00 28.97 349 ARG A O 1
ATOM 2438 N N . GLN A 1 350 ? -75.737 40.075 17.147 1.00 29.04 350 GLN A N 1
ATOM 2439 C CA . GLN A 1 350 ? -74.753 41.113 16.865 1.00 29.02 350 GLN A CA 1
ATOM 2440 C C . GLN A 1 350 ? -73.437 40.852 17.590 1.00 29.45 350 GLN A C 1
ATOM 2441 O O . GLN A 1 350 ? -72.370 41.099 17.038 1.00 29.61 350 GLN A O 1
ATOM 2447 N N . VAL A 1 351 ? -73.506 40.348 18.817 1.00 29.81 351 VAL A N 1
ATOM 2448 C CA . VAL A 1 351 ? -72.296 40.021 19.548 1.00 30.20 351 VAL A CA 1
ATOM 2449 C C . VAL A 1 351 ? -71.661 38.789 18.904 1.00 30.86 351 VAL A C 1
ATOM 2450 O O . VAL A 1 351 ? -70.436 38.739 18.756 1.00 31.09 351 VAL A O 1
ATOM 2454 N N . LYS A 1 352 ? -72.496 37.828 18.491 1.00 31.33 352 LYS A N 1
ATOM 2455 C CA . LYS A 1 352 ? -72.033 36.600 17.814 1.00 31.69 352 LYS A CA 1
ATOM 2456 C C . LYS A 1 352 ? -71.255 36.905 16.531 1.00 32.22 352 LYS A C 1
ATOM 2457 O O . LYS A 1 352 ? -70.159 36.376 16.317 1.00 32.48 352 LYS A O 1
ATOM 2463 N N . ASP A 1 353 ? -71.819 37.762 15.683 1.00 32.69 353 ASP A N 1
ATOM 2464 C CA . ASP A 1 353 ? -71.139 38.201 14.461 1.00 33.19 353 ASP A CA 1
ATOM 2465 C C . ASP A 1 353 ? -69.832 38.939 14.761 1.00 33.39 353 ASP A C 1
ATOM 2466 O O . ASP A 1 353 ? -68.846 38.770 14.047 1.00 33.52 353 ASP A O 1
ATOM 2471 N N . PHE A 1 354 ? -69.825 39.756 15.808 1.00 33.46 354 PHE A N 1
ATOM 2472 C CA . PHE A 1 354 ? -68.671 40.595 16.095 1.00 33.64 354 PHE A CA 1
ATOM 2473 C C . PHE A 1 354 ? -67.521 39.824 16.740 1.00 33.76 354 PHE A C 1
ATOM 2474 O O . PHE A 1 354 ? -66.395 39.853 16.242 1.00 33.96 354 PHE A O 1
ATOM 2482 N N . TRP A 1 355 ? -67.795 39.156 17.855 1.00 33.65 355 TRP A N 1
ATOM 2483 C CA . TRP A 1 355 ? -66.736 38.486 18.609 1.00 33.48 355 TRP A CA 1
ATOM 2484 C C . TRP A 1 355 ? -66.368 37.126 18.026 1.00 32.82 355 TRP A C 1
ATOM 2485 O O . TRP A 1 355 ? -65.250 36.655 18.217 1.00 32.91 355 TRP A O 1
ATOM 2496 N N . GLY A 1 356 ? -67.319 36.502 17.331 1.00 32.01 356 GLY A N 1
ATOM 2497 C CA . GLY A 1 356 ? -67.102 35.229 16.649 1.00 30.97 356 GLY A CA 1
ATOM 2498 C C . GLY A 1 356 ? -66.827 34.029 17.529 1.00 30.26 356 GLY A C 1
ATOM 2499 O O . GLY A 1 356 ? -66.071 33.151 17.138 1.00 30.24 356 GLY A O 1
ATOM 2500 N N . PHE A 1 357 ? -67.444 33.968 18.705 1.00 29.69 357 PHE A N 1
ATOM 2501 C CA . PHE A 1 357 ? -67.186 32.857 19.622 1.00 29.27 357 PHE A CA 1
ATOM 2502 C C . PHE A 1 357 ? -67.777 31.542 19.143 1.00 29.41 357 PHE A C 1
ATOM 2503 O O . PHE A 1 357 ? -67.172 30.487 19.325 1.00 29.64 357 PHE A O 1
ATOM 2511 N N . ARG A 1 358 ? -68.951 31.605 18.522 1.00 29.39 358 ARG A N 1
ATOM 2512 C CA . ARG A 1 358 ? -69.590 30.414 17.983 1.00 29.21 358 ARG A CA 1
ATOM 2513 C C . ARG A 1 358 ? -68.851 29.946 16.759 1.00 29.50 358 ARG A C 1
ATOM 2514 O O . ARG A 1 358 ? -68.705 28.742 16.532 1.00 29.49 358 ARG A O 1
ATOM 2522 N N . MET A 1 359 ? -68.411 30.918 15.965 1.00 29.79 359 MET A N 1
ATOM 2523 C CA . MET A 1 359 ? -67.653 30.680 14.749 1.00 30.23 359 MET A CA 1
ATOM 2524 C C . MET A 1 359 ? -66.423 29.849 15.071 1.00 29.50 359 MET A C 1
ATOM 2525 O O . MET A 1 359 ? -66.055 28.973 14.302 1.00 29.65 359 MET A O 1
ATOM 2530 N N . THR A 1 360 ? -65.827 30.100 16.238 1.00 28.97 360 THR A N 1
ATOM 2531 C CA . THR A 1 360 ? -64.521 29.537 16.604 1.00 28.14 360 THR A CA 1
ATOM 2532 C C . THR A 1 360 ? -64.546 28.475 17.720 1.00 27.89 360 THR A C 1
ATOM 2533 O O . THR A 1 360 ? -63.511 28.213 18.335 1.00 27.76 360 THR A O 1
ATOM 2537 N N . GLN A 1 361 ? -65.707 27.861 17.965 1.00 27.40 361 GLN A N 1
ATOM 2538 C CA . GLN A 1 361 ? -65.874 26.885 19.047 1.00 26.90 361 GLN A CA 1
ATOM 2539 C C . GLN A 1 361 ? -65.142 25.562 18.837 1.00 26.91 361 GLN A C 1
ATOM 2540 O O . GLN A 1 361 ? -64.662 24.959 19.810 1.00 27.18 361 GLN A O 1
ATOM 2546 N N . ARG A 1 362 ? -65.058 25.125 17.578 1.00 26.50 362 ARG A N 1
ATOM 2547 C CA . ARG A 1 362 ? -64.506 23.810 17.191 1.00 26.16 362 ARG A CA 1
ATOM 2548 C C . ARG A 1 362 ? -65.204 22.631 17.893 1.00 26.22 362 ARG A C 1
ATOM 2549 O O . ARG A 1 362 ? -64.561 21.674 18.320 1.00 26.51 362 ARG A O 1
ATOM 2557 N N . VAL A 1 363 ? -66.532 22.699 17.976 1.00 26.19 363 VAL A N 1
ATOM 2558 C CA . VAL A 1 363 ? -67.332 21.672 18.667 1.00 26.00 363 VAL A CA 1
ATOM 2559 C C . VAL A 1 363 ? -67.000 20.229 18.250 1.00 25.72 363 VAL A C 1
ATOM 2560 O O . VAL A 1 363 ? -66.923 19.351 19.120 1.00 25.90 363 VAL A O 1
ATOM 2564 N N . PRO A 1 364 ? -66.785 19.970 16.938 1.00 25.41 364 PRO A N 1
ATOM 2565 C CA . PRO A 1 364 ? -66.392 18.589 16.621 1.00 25.17 364 PRO A CA 1
ATOM 2566 C C . PRO A 1 364 ? -65.108 18.138 17.319 1.00 24.87 364 PRO A C 1
ATOM 2567 O O . PRO A 1 364 ? -65.057 17.008 17.795 1.00 24.85 364 PRO A O 1
ATOM 2571 N N . LEU A 1 365 ? -64.107 19.014 17.410 1.00 24.86 365 LEU A N 1
ATOM 2572 C CA . LEU A 1 365 ? -62.866 18.710 18.148 1.00 24.88 365 LEU A CA 1
ATOM 2573 C C . LEU A 1 365 ? -63.141 18.357 19.616 1.00 24.90 365 LEU A C 1
ATOM 2574 O O . LEU A 1 365 ? -62.650 17.354 20.137 1.00 25.07 365 LEU A O 1
ATOM 2579 N N . TYR A 1 366 ? -63.940 19.190 20.267 1.00 24.76 366 TYR A N 1
ATOM 2580 C CA . TYR A 1 366 ? -64.250 19.014 21.661 1.00 24.60 366 TYR A CA 1
ATOM 2581 C C . TYR A 1 366 ? -65.150 17.816 21.926 1.00 25.17 366 TYR A C 1
ATOM 2582 O O . TYR A 1 366 ? -64.981 17.143 22.939 1.00 25.34 366 TYR A O 1
ATOM 2591 N N . ALA A 1 367 ? -66.063 17.523 20.995 1.00 25.82 367 ALA A N 1
ATOM 2592 C CA . ALA A 1 367 ? -66.904 16.322 21.060 1.00 26.33 367 ALA A CA 1
ATOM 2593 C C . ALA A 1 367 ? -66.042 15.069 21.128 1.00 26.89 367 ALA A C 1
ATOM 2594 O O . ALA A 1 367 ? -66.288 14.164 21.935 1.00 26.99 367 ALA A O 1
ATOM 2596 N N . GLU A 1 368 ? -65.024 15.037 20.274 1.00 27.74 368 GLU A N 1
ATOM 2597 C CA . GLU A 1 368 ? -64.082 13.920 20.198 1.00 28.83 368 GLU A CA 1
ATOM 2598 C C . GLU A 1 368 ? -63.208 13.805 21.460 1.00 28.76 368 GLU A C 1
ATOM 2599 O O . GLU A 1 368 ? -63.035 12.710 22.003 1.00 28.67 368 GLU A O 1
ATOM 2605 N N . SER A 1 369 ? -62.687 14.945 21.912 1.00 28.92 369 SER A N 1
ATOM 2606 C CA . SER A 1 369 ? -61.868 15.040 23.115 1.00 29.29 369 SER A CA 1
ATOM 2607 C C . SER A 1 369 ? -62.602 14.594 24.356 1.00 29.46 369 SER A C 1
ATOM 2608 O O . SER A 1 369 ? -62.046 13.894 25.192 1.00 29.71 369 SER A O 1
ATOM 2611 N N . PHE A 1 370 ? -63.851 15.018 24.474 1.00 29.79 370 PHE A N 1
ATOM 2612 C CA . PHE A 1 370 ? -64.665 14.692 25.630 1.00 30.26 370 PHE A CA 1
ATOM 2613 C C . PHE A 1 370 ? -65.034 13.208 25.631 1.00 31.01 370 PHE A C 1
ATOM 2614 O O . PHE A 1 370 ? -65.152 12.594 26.694 1.00 31.34 370 PHE A O 1
ATOM 2622 N N . LYS A 1 371 ? -65.192 12.631 24.440 1.00 31.67 371 LYS A N 1
ATOM 2623 C CA . LYS A 1 371 ? -65.496 11.209 24.299 1.00 32.15 371 LYS A CA 1
ATOM 2624 C C . LYS A 1 371 ? -64.349 10.378 24.843 1.00 32.37 371 LYS A C 1
ATOM 2625 O O . LYS A 1 371 ? -64.568 9.496 25.670 1.00 32.49 371 LYS A O 1
ATOM 2631 N N . LYS A 1 372 ? -63.137 10.674 24.372 1.00 32.66 372 LYS A N 1
ATOM 2632 C CA . LYS A 1 372 ? -61.919 9.988 24.792 1.00 33.18 372 LYS A CA 1
ATOM 2633 C C . LYS A 1 372 ? -61.720 10.090 26.303 1.00 33.43 372 LYS A C 1
ATOM 2634 O O . LYS A 1 372 ? -61.300 9.138 26.957 1.00 33.50 372 LYS A O 1
ATOM 2640 N N . ALA A 1 373 ? -62.038 11.260 26.844 1.00 33.75 373 ALA A N 1
ATOM 2641 C CA . ALA A 1 373 ? -61.822 11.566 28.243 1.00 34.20 373 ALA A CA 1
ATOM 2642 C C . ALA A 1 373 ? -62.681 10.721 29.150 1.00 34.83 373 ALA A C 1
ATOM 2643 O O . ALA A 1 373 ? -62.280 10.439 30.272 1.00 35.18 373 ALA A O 1
ATOM 2645 N N . SER A 1 374 ? -63.854 10.315 28.666 1.00 35.51 374 SER A N 1
ATOM 2646 C CA . SER A 1 374 ? -64.837 9.607 29.494 1.00 36.24 374 SER A CA 1
ATOM 2647 C C . SER A 1 374 ? -64.752 8.092 29.375 1.00 36.71 374 SER A C 1
ATOM 2648 O O . SER A 1 374 ? -65.410 7.365 30.120 1.00 36.78 374 SER A O 1
ATOM 2651 N N . GLU A 1 375 ? -63.933 7.621 28.442 1.00 37.47 375 GLU A N 1
ATOM 2652 C CA . GLU A 1 375 ? -63.712 6.192 28.249 1.00 38.44 375 GLU A CA 1
ATOM 2653 C C . GLU A 1 375 ? -62.746 5.643 29.299 1.00 38.72 375 GLU A C 1
ATOM 2654 O O . GLU A 1 375 ? -61.864 6.370 29.768 1.00 38.75 375 GLU A O 1
ATOM 2660 N N . HIS A 1 376 ? -62.925 4.368 29.665 1.00 39.37 376 HIS A N 1
ATOM 2661 C CA . HIS A 1 376 ? -62.211 3.744 30.807 1.00 39.73 376 HIS A CA 1
ATOM 2662 C C . HIS A 1 376 ? -60.681 3.753 30.669 1.00 39.11 376 HIS A C 1
ATOM 2663 O O . HIS A 1 376 ? -59.977 4.155 31.599 1.00 39.28 376 HIS A O 1
ATOM 2670 N N . GLY A 1 377 ? -60.168 3.354 29.510 1.00 38.39 377 GLY A N 1
ATOM 2671 C CA . GLY A 1 377 ? -58.719 3.314 29.317 1.00 37.56 377 GLY A CA 1
ATOM 2672 C C . GLY A 1 377 ? -58.138 4.637 28.853 1.00 36.94 377 GLY A C 1
ATOM 2673 O O . GLY A 1 377 ? -57.205 4.664 28.046 1.00 36.98 377 GLY A O 1
ATOM 2674 N N . PHE A 1 378 ? -58.692 5.736 29.362 1.00 36.32 378 PHE A N 1
ATOM 2675 C CA . PHE A 1 378 ? -58.255 7.086 28.992 1.00 35.68 378 PHE A CA 1
ATOM 2676 C C . PHE A 1 378 ? -56.878 7.401 29.546 1.00 35.70 378 PHE A C 1
ATOM 2677 O O . PHE A 1 378 ? -56.630 7.244 30.740 1.00 35.69 378 PHE A O 1
ATOM 2685 N N . LYS A 1 379 ? -55.984 7.840 28.669 1.00 35.81 379 LYS A N 1
ATOM 2686 C CA . LYS A 1 379 ? -54.677 8.347 29.098 1.00 36.16 379 LYS A CA 1
ATOM 2687 C C . LYS A 1 379 ? -54.534 9.831 28.752 1.00 35.67 379 LYS A C 1
ATOM 2688 O O . LYS A 1 379 ? -54.471 10.192 27.575 1.00 35.38 379 LYS A O 1
ATOM 2694 N N . PRO A 1 380 ? -54.480 10.693 29.786 1.00 35.47 380 PRO A N 1
ATOM 2695 C CA . PRO A 1 380 ? -54.306 12.142 29.633 1.00 35.25 380 PRO A CA 1
ATOM 2696 C C . PRO A 1 380 ? -53.177 12.511 28.659 1.00 35.18 380 PRO A C 1
ATOM 2697 O O . PRO A 1 380 ? -52.169 11.800 28.570 1.00 34.94 380 PRO A O 1
ATOM 2701 N N . GLN A 1 381 ? -53.360 13.615 27.938 1.00 35.18 381 GLN A N 1
ATOM 2702 C CA . GLN A 1 381 ? -52.348 14.132 27.016 1.00 35.25 381 GLN A CA 1
ATOM 2703 C C . GLN A 1 381 ? -51.218 14.807 27.794 1.00 35.70 381 GLN A C 1
ATOM 2704 O O . GLN A 1 381 ? -51.189 16.034 27.937 1.00 35.58 381 GLN A O 1
ATOM 2710 N N . ILE A 1 382 ? -50.295 14.002 28.309 1.00 36.29 382 ILE A N 1
ATOM 2711 C CA . ILE A 1 382 ? -49.186 14.535 29.094 1.00 36.90 382 ILE A CA 1
ATOM 2712 C C . ILE A 1 382 ? -47.865 14.402 28.361 1.00 37.32 382 ILE A C 1
ATOM 2713 O O . ILE A 1 382 ? -47.563 13.360 27.792 1.00 37.58 382 ILE A O 1
ATOM 2718 N N . ILE A 1 383 ? -47.105 15.491 28.371 1.00 38.02 383 ILE A N 1
ATOM 2719 C CA . ILE A 1 383 ? -45.753 15.535 27.849 1.00 38.81 383 ILE A CA 1
ATOM 2720 C C . ILE A 1 383 ? -44.787 15.544 29.037 1.00 39.71 383 ILE A C 1
ATOM 2721 O O . ILE A 1 383 ? -44.769 16.490 29.822 1.00 39.53 383 ILE A O 1
ATOM 2726 N N . LYS A 1 384 ? -44.008 14.472 29.172 1.00 41.02 384 LYS A N 1
ATOM 2727 C CA . LYS A 1 384 ? -43.025 14.337 30.248 1.00 42.19 384 LYS A CA 1
ATOM 2728 C C . LYS A 1 384 ? -41.667 14.737 29.717 1.00 42.93 384 LYS A C 1
ATOM 2729 O O . LYS A 1 384 ? -41.505 14.903 28.507 1.00 42.93 384 LYS A O 1
ATOM 2735 N N . GLU A 1 385 ? -40.688 14.890 30.613 1.00 44.08 385 GLU A N 1
ATOM 2736 C CA . GLU A 1 385 ? -39.306 15.102 30.165 1.00 44.79 385 GLU A CA 1
ATOM 2737 C C . GLU A 1 385 ? -38.604 13.791 29.817 1.00 45.37 385 GLU A C 1
ATOM 2738 O O . GLU A 1 385 ? -38.576 12.845 30.615 1.00 45.46 385 GLU A O 1
ATOM 2744 N N . THR A 1 386 ? -38.068 13.767 28.597 1.00 46.00 386 THR A N 1
ATOM 2745 C CA . THR A 1 386 ? -37.309 12.653 28.034 1.00 46.80 386 THR A CA 1
ATOM 2746 C C . THR A 1 386 ? -36.110 12.329 28.927 1.00 47.03 386 THR A C 1
ATOM 2747 O O . THR A 1 386 ? -35.607 11.202 28.941 1.00 47.47 386 THR A O 1
ATOM 2751 N N . ASN B 1 8 ? -53.955 50.915 38.989 1.00 55.22 8 ASN B N 1
ATOM 2752 C CA . ASN B 1 8 ? -54.458 49.680 39.653 1.00 55.20 8 ASN B CA 1
ATOM 2753 C C . ASN B 1 8 ? -55.787 49.885 40.377 1.00 55.27 8 ASN B C 1
ATOM 2754 O O . ASN B 1 8 ? -55.964 50.879 41.082 1.00 55.26 8 ASN B O 1
ATOM 2759 N N . LEU B 1 9 ? -56.707 48.932 40.210 1.00 55.30 9 LEU B N 1
ATOM 2760 C CA . LEU B 1 9 ? -58.026 48.985 40.861 1.00 55.26 9 LEU B CA 1
ATOM 2761 C C . LEU B 1 9 ? -57.962 48.812 42.375 1.00 55.58 9 LEU B C 1
ATOM 2762 O O . LEU B 1 9 ? -58.681 49.494 43.105 1.00 55.54 9 LEU B O 1
ATOM 2767 N N . ASN B 1 10 ? -57.135 47.885 42.848 1.00 56.05 10 ASN B N 1
ATOM 2768 C CA . ASN B 1 10 ? -57.034 47.650 44.292 1.00 56.37 10 ASN B CA 1
ATOM 2769 C C . ASN B 1 10 ? -56.496 48.857 45.059 1.00 56.76 10 ASN B C 1
ATOM 2770 O O . ASN B 1 10 ? -57.003 49.174 46.135 1.00 56.64 10 ASN B O 1
ATOM 2775 N N . ASP B 1 11 ? -55.483 49.515 44.506 1.00 57.29 11 ASP B N 1
ATOM 2776 C CA . ASP B 1 11 ? -54.995 50.774 45.057 1.00 57.85 11 ASP B CA 1
ATOM 2777 C C . ASP B 1 11 ? -56.089 51.838 45.054 1.00 58.11 11 ASP B C 1
ATOM 2778 O O . ASP B 1 11 ? -56.015 52.820 45.792 1.00 58.36 11 ASP B O 1
ATOM 2783 N N . CYS B 1 12 ? -57.102 51.635 44.218 1.00 58.35 12 CYS B N 1
ATOM 2784 C CA . CYS B 1 12 ? -58.149 52.632 44.027 1.00 58.44 12 CYS B CA 1
ATOM 2785 C C . CYS B 1 12 ? -59.132 52.629 45.192 1.00 58.56 12 CYS B C 1
ATOM 2786 O O . CYS B 1 12 ? -59.423 53.675 45.773 1.00 58.61 12 CYS B O 1
ATOM 2789 N N . LEU B 1 13 ? -59.641 51.448 45.528 1.00 58.77 13 LEU B N 1
ATOM 2790 C CA . LEU B 1 13 ? -60.671 51.321 46.552 1.00 59.10 13 LEU B CA 1
ATOM 2791 C C . LEU B 1 13 ? -60.058 51.287 47.948 1.00 59.51 13 LEU B C 1
ATOM 2792 O O . LEU B 1 13 ? -60.752 51.483 48.946 1.00 59.53 13 LEU B O 1
ATOM 2797 N N . GLU B 1 14 ? -58.755 51.036 48.011 1.00 59.99 14 GLU B N 1
ATOM 2798 C CA . GLU B 1 14 ? -58.032 51.049 49.278 1.00 60.41 14 GLU B CA 1
ATOM 2799 C C . GLU B 1 14 ? -57.688 52.473 49.702 1.00 60.47 14 GLU B C 1
ATOM 2800 O O . GLU B 1 14 ? -57.275 52.710 50.837 1.00 60.54 14 GLU B O 1
ATOM 2806 N N . LYS B 1 15 ? -57.862 53.417 48.783 1.00 60.53 15 LYS B N 1
ATOM 2807 C CA . LYS B 1 15 ? -57.674 54.837 49.093 1.00 60.69 15 LYS B CA 1
ATOM 2808 C C . LYS B 1 15 ? -58.994 55.602 49.232 1.00 60.74 15 LYS B C 1
ATOM 2809 O O . LYS B 1 15 ? -58.989 56.813 49.479 1.00 60.77 15 LYS B O 1
ATOM 2815 N N . HIS B 1 16 ? -60.117 54.896 49.095 1.00 60.76 16 HIS B N 1
ATOM 2816 C CA . HIS B 1 16 ? -61.433 55.540 49.151 1.00 60.78 16 HIS B CA 1
ATOM 2817 C C . HIS B 1 16 ? -62.459 54.822 50.026 1.00 60.81 16 HIS B C 1
ATOM 2818 O O . HIS B 1 16 ? -63.568 55.325 50.228 1.00 60.97 16 HIS B O 1
ATOM 2825 N N . LEU B 1 17 ? -62.089 53.662 50.559 1.00 60.79 17 LEU B N 1
ATOM 2826 C CA . LEU B 1 17 ? -63.001 52.887 51.400 1.00 60.91 17 LEU B CA 1
ATOM 2827 C C . LEU B 1 17 ? -62.498 52.699 52.829 1.00 61.09 17 LEU B C 1
ATOM 2828 O O . LEU B 1 17 ? -61.312 52.409 53.037 1.00 61.15 17 LEU B O 1
ATOM 2833 N N . PRO B 1 18 ? -63.410 52.831 53.819 1.00 61.21 18 PRO B N 1
ATOM 2834 C CA . PRO B 1 18 ? -63.065 52.594 55.225 1.00 61.24 18 PRO B CA 1
ATOM 2835 C C . PRO B 1 18 ? -62.676 51.133 55.426 1.00 61.20 18 PRO B C 1
ATOM 2836 O O . PRO B 1 18 ? -63.296 50.260 54.815 1.00 61.10 18 PRO B O 1
ATOM 2840 N N . PRO B 1 19 ? -61.685 50.870 56.308 1.00 61.27 19 PRO B N 1
ATOM 2841 C CA . PRO B 1 19 ? -61.048 49.553 56.523 1.00 61.22 19 PRO B CA 1
ATOM 2842 C C . PRO B 1 19 ? -62.059 48.425 56.701 1.00 61.11 19 PRO B C 1
ATOM 2843 O O . PRO B 1 19 ? -61.763 47.258 56.400 1.00 61.18 19 PRO B O 1
ATOM 2847 N N . ASP B 1 20 ? -63.238 48.778 57.203 1.00 60.87 20 ASP B N 1
ATOM 2848 C CA . ASP B 1 20 ? -64.266 47.792 57.507 1.00 60.70 20 ASP B CA 1
ATOM 2849 C C . ASP B 1 20 ? -65.077 47.361 56.281 1.00 60.30 20 ASP B C 1
ATOM 2850 O O . ASP B 1 20 ? -65.401 46.183 56.129 1.00 60.12 20 ASP B O 1
ATOM 2855 N N . GLU B 1 21 ? -65.404 48.314 55.411 1.00 59.79 21 GLU B N 1
ATOM 2856 C CA . GLU B 1 21 ? -66.157 48.001 54.200 1.00 59.28 21 GLU B CA 1
ATOM 2857 C C . GLU B 1 21 ? -65.228 47.497 53.095 1.00 58.34 21 GLU B C 1
ATOM 2858 O O . GLU B 1 21 ? -65.617 46.639 52.305 1.00 58.28 21 GLU B O 1
ATOM 2864 N N . LEU B 1 22 ? -63.994 48.007 53.081 1.00 57.39 22 LEU B N 1
ATOM 2865 C CA . LEU B 1 22 ? -62.923 47.505 52.214 1.00 56.50 22 LEU B CA 1
ATOM 2866 C C . LEU B 1 22 ? -62.781 45.987 52.345 1.00 55.86 22 LEU B C 1
ATOM 2867 O O . LEU B 1 22 ? -62.643 45.275 51.352 1.00 55.88 22 LEU B O 1
ATOM 2872 N N . LYS B 1 23 ? -62.831 45.516 53.588 1.00 55.13 23 LYS B N 1
ATOM 2873 C CA . LYS B 1 23 ? -62.787 44.102 53.934 1.00 54.51 23 LYS B CA 1
ATOM 2874 C C . LYS B 1 23 ? -63.919 43.335 53.259 1.00 53.98 23 LYS B C 1
ATOM 2875 O O . LYS B 1 23 ? -63.737 42.196 52.822 1.00 53.96 23 LYS B O 1
ATOM 2881 N N . GLU B 1 24 ? -65.095 43.952 53.191 1.00 53.30 24 GLU B N 1
ATOM 2882 C CA . GLU B 1 24 ? -66.251 43.287 52.595 1.00 52.72 24 GLU B CA 1
ATOM 2883 C C . GLU B 1 24 ? -66.260 43.329 51.067 1.00 51.90 24 GLU B C 1
ATOM 2884 O O . GLU B 1 24 ? -66.621 42.344 50.420 1.00 51.80 24 GLU B O 1
ATOM 2890 N N . VAL B 1 25 ? -65.861 44.460 50.495 1.00 50.86 25 VAL B N 1
ATOM 2891 C CA . VAL B 1 25 ? -65.788 44.574 49.047 1.00 49.82 25 VAL B CA 1
ATOM 2892 C C . VAL B 1 25 ? -64.673 43.670 48.501 1.00 49.26 25 VAL B C 1
ATOM 2893 O O . VAL B 1 25 ? -64.901 42.942 47.538 1.00 49.13 25 VAL B O 1
ATOM 2897 N N . LYS B 1 26 ? -63.500 43.686 49.147 1.00 48.67 26 LYS B N 1
ATOM 2898 C CA . LYS B 1 26 ? -62.377 42.804 48.776 1.00 48.19 26 LYS B CA 1
ATOM 2899 C C . LYS B 1 26 ? -62.774 41.331 48.772 1.00 47.63 26 LYS B C 1
ATOM 2900 O O . LYS B 1 26 ? -62.346 40.569 47.905 1.00 47.58 26 LYS B O 1
ATOM 2906 N N . ARG B 1 27 ? -63.595 40.936 49.740 1.00 47.20 27 ARG B N 1
ATOM 2907 C CA . ARG B 1 27 ? -64.023 39.545 49.854 1.00 46.82 27 ARG B CA 1
ATOM 2908 C C . ARG B 1 27 ? -64.872 39.115 48.668 1.00 46.44 27 ARG B C 1
ATOM 2909 O O . ARG B 1 27 ? -64.696 38.009 48.164 1.00 46.53 27 ARG B O 1
ATOM 2917 N N . ILE B 1 28 ? -65.774 39.979 48.206 1.00 45.92 28 ILE B N 1
ATOM 2918 C CA . ILE B 1 28 ? -66.643 39.579 47.106 1.00 45.39 28 ILE B CA 1
ATOM 2919 C C . ILE B 1 28 ? -66.046 39.825 45.713 1.00 45.30 28 ILE B C 1
ATOM 2920 O O . ILE B 1 28 ? -66.411 39.145 44.755 1.00 45.27 28 ILE B O 1
ATOM 2925 N N . LEU B 1 29 ? -65.105 40.764 45.617 1.00 45.11 29 LEU B N 1
ATOM 2926 C CA . LEU B 1 29 ? -64.443 41.055 44.351 1.00 44.95 29 LEU B CA 1
ATOM 2927 C C . LEU B 1 29 ? -63.241 40.143 44.115 1.00 45.07 29 LEU B C 1
ATOM 2928 O O . LEU B 1 29 ? -63.060 39.610 43.021 1.00 44.89 29 LEU B O 1
ATOM 2933 N N . TYR B 1 30 ? -62.436 39.954 45.153 1.00 45.50 30 TYR B N 1
ATOM 2934 C CA . TYR B 1 30 ? -61.328 39.009 45.108 1.00 46.16 30 TYR B CA 1
ATOM 2935 C C . TYR B 1 30 ? -61.827 37.740 45.797 1.00 46.85 30 TYR B C 1
ATOM 2936 O O . TYR B 1 30 ? -62.989 37.376 45.609 1.00 47.24 30 TYR B O 1
ATOM 2945 N N . GLY B 1 31 ? -61.021 37.057 46.594 1.00 47.80 31 GLY B N 1
ATOM 2946 C CA . GLY B 1 31 ? -61.606 35.940 47.338 1.00 49.12 31 GLY B CA 1
ATOM 2947 C C . GLY B 1 31 ? -61.236 35.966 48.796 1.00 50.12 31 GLY B C 1
ATOM 2948 O O . GLY B 1 31 ? -61.468 34.998 49.523 1.00 50.11 31 GLY B O 1
ATOM 2949 N N . VAL B 1 32 ? -60.647 37.085 49.207 1.00 51.22 32 VAL B N 1
ATOM 2950 C CA . VAL B 1 32 ? -60.082 37.251 50.537 1.00 52.40 32 VAL B CA 1
ATOM 2951 C C . VAL B 1 32 ? -60.407 38.644 51.048 1.00 53.30 32 VAL B C 1
ATOM 2952 O O . VAL B 1 32 ? -60.575 39.581 50.260 1.00 53.44 32 VAL B O 1
ATOM 2956 N N . GLU B 1 33 ? -60.506 38.774 52.369 1.00 54.45 33 GLU B N 1
ATOM 2957 C CA . GLU B 1 33 ? -60.758 40.077 52.987 1.00 55.55 33 GLU B CA 1
ATOM 2958 C C . GLU B 1 33 ? -59.562 41.032 52.884 1.00 55.94 33 GLU B C 1
ATOM 2959 O O . GLU B 1 33 ? -59.743 42.224 52.619 1.00 56.21 33 GLU B O 1
ATOM 2965 N N . GLU B 1 34 ? -58.352 40.522 53.100 1.00 56.32 34 GLU B N 1
ATOM 2966 C CA . 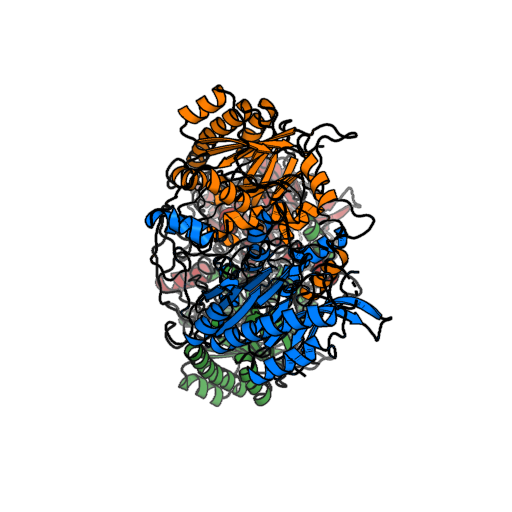GLU B 1 34 ? -57.149 41.311 52.814 1.00 56.81 34 GLU B CA 1
ATOM 2967 C C . GLU B 1 34 ? -56.128 40.511 52.007 1.00 56.65 34 GLU B C 1
ATOM 2968 O O . GLU B 1 34 ? -56.141 39.271 52.011 1.00 56.64 34 GLU B O 1
ATOM 2974 N N . ASP B 1 35 ? -55.261 41.235 51.305 1.00 56.31 35 ASP B N 1
ATOM 2975 C CA . ASP B 1 35 ? -54.271 40.621 50.435 1.00 55.85 35 ASP B CA 1
ATOM 2976 C C . ASP B 1 35 ? -53.225 39.823 51.218 1.00 55.42 35 ASP B C 1
ATOM 2977 O O . ASP B 1 35 ? -52.740 40.268 52.264 1.00 55.35 35 ASP B O 1
ATOM 2982 N N . GLN B 1 36 ? -52.935 38.618 50.723 1.00 54.69 36 GLN B N 1
ATOM 2983 C CA . GLN B 1 36 ? -51.894 37.765 51.288 1.00 54.04 36 GLN B CA 1
ATOM 2984 C C . GLN B 1 36 ? -50.565 38.109 50.625 1.00 52.92 36 GLN B C 1
ATOM 2985 O O . GLN B 1 36 ? -50.126 37.445 49.684 1.00 52.79 36 GLN B O 1
ATOM 2991 N N . THR B 1 37 ? -49.948 39.172 51.134 1.00 51.79 37 THR B N 1
ATOM 2992 C CA . THR B 1 37 ? -48.706 39.726 50.613 1.00 50.61 37 THR B CA 1
ATOM 2993 C C . THR B 1 37 ? -47.499 38.846 50.920 1.00 49.97 37 THR B C 1
ATOM 2994 O O . THR B 1 37 ? -47.295 38.416 52.044 1.00 49.74 37 THR B O 1
ATOM 2998 N N 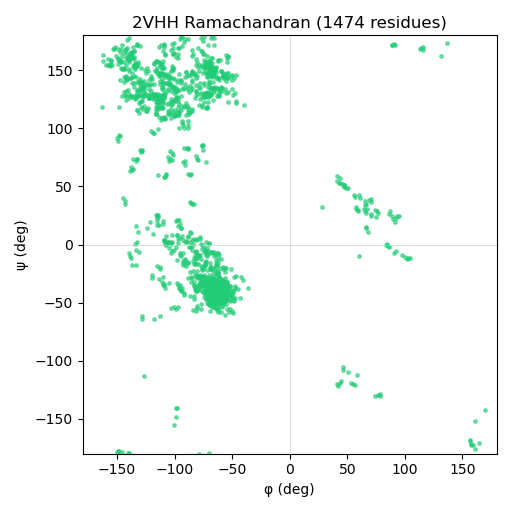. LEU B 1 38 ? -46.708 38.585 49.887 1.00 49.39 38 LEU B N 1
ATOM 2999 C CA . LEU B 1 38 ? -45.468 37.836 49.993 1.00 48.76 38 LEU B CA 1
ATOM 3000 C C . LEU B 1 38 ? -44.339 38.846 50.045 1.00 48.54 38 LEU B C 1
ATOM 3001 O O . LEU B 1 38 ? -44.280 39.760 49.223 1.00 48.43 38 LEU B O 1
ATOM 3006 N N . GLU B 1 39 ? -43.442 38.681 51.014 1.00 48.36 39 GLU B N 1
ATOM 3007 C CA . GLU B 1 39 ? -42.263 39.541 51.145 1.00 48.07 39 GLU B CA 1
ATOM 3008 C C . GLU B 1 39 ? -41.200 39.098 50.148 1.00 47.28 39 GLU B C 1
ATOM 3009 O O . GLU B 1 39 ? -40.873 37.910 50.074 1.00 47.30 39 GLU B O 1
ATOM 3015 N N . LEU B 1 40 ? -40.666 40.042 49.382 1.00 46.31 40 LEU B N 1
ATOM 3016 C CA . LEU B 1 40 ? -39.662 39.712 48.361 1.00 45.64 40 LEU B CA 1
ATOM 3017 C C . LEU B 1 40 ? -38.255 40.121 48.771 1.00 45.15 40 LEU B C 1
ATOM 3018 O O . LEU B 1 40 ? -38.082 41.149 49.419 1.00 45.05 40 LEU B O 1
ATOM 3023 N N . PRO B 1 41 ? -37.244 39.316 48.390 1.00 44.73 41 PRO B N 1
ATOM 3024 C CA . PRO B 1 41 ? -35.841 39.673 48.594 1.00 44.49 41 PRO B CA 1
ATOM 3025 C C . PRO B 1 41 ? -35.536 41.080 48.119 1.00 44.33 41 PRO B C 1
ATOM 3026 O O . PRO B 1 41 ? -36.076 41.527 47.107 1.00 44.38 41 PRO B O 1
ATOM 3030 N N . THR B 1 42 ? -34.669 41.766 48.860 1.00 44.22 42 THR B N 1
ATOM 3031 C CA . THR B 1 42 ? -34.390 43.188 48.635 1.00 44.00 42 THR B CA 1
ATOM 3032 C C . THR B 1 42 ? -33.710 43.442 47.286 1.00 43.85 42 THR B C 1
ATOM 3033 O O . THR B 1 42 ? -33.932 44.485 46.656 1.00 43.85 42 THR B O 1
ATOM 3037 N N . SER B 1 43 ? -32.896 42.481 46.848 1.00 43.51 43 SER B N 1
ATOM 3038 C CA . SER B 1 43 ? -32.162 42.597 45.584 1.00 43.16 43 SER B CA 1
ATOM 3039 C C . SER B 1 43 ? -33.076 42.529 44.367 1.00 42.91 43 SER B C 1
ATOM 3040 O O . SER B 1 43 ? -32.816 43.183 43.358 1.00 42.85 43 SER B O 1
ATOM 3043 N N . ALA B 1 44 ? -34.131 41.723 44.468 1.00 42.65 44 ALA B N 1
ATOM 3044 C CA . ALA B 1 44 ? -35.141 41.627 43.420 1.00 42.43 44 ALA B CA 1
ATOM 3045 C C . ALA B 1 44 ? -35.905 42.950 43.292 1.00 42.39 44 ALA B C 1
ATOM 3046 O O . ALA B 1 44 ? -36.145 43.434 42.180 1.00 42.22 44 ALA B O 1
ATOM 3048 N N . LYS B 1 45 ? -36.261 43.535 44.435 1.00 42.41 45 LYS B N 1
ATOM 3049 C CA . LYS B 1 45 ? -36.867 44.864 44.483 1.00 42.51 45 LYS B CA 1
ATOM 3050 C C . LYS B 1 45 ? -35.944 45.915 43.879 1.00 42.58 45 LYS B C 1
ATOM 3051 O O . LYS B 1 45 ? -36.413 46.881 43.277 1.00 42.72 45 LYS B O 1
ATOM 3057 N N . ASP B 1 46 ? -34.637 45.714 44.041 1.00 42.74 46 ASP B N 1
ATOM 3058 C CA . ASP B 1 46 ? -33.625 46.620 43.488 1.00 42.91 46 ASP B CA 1
ATOM 3059 C C . ASP B 1 46 ? -33.582 46.609 41.962 1.00 42.55 46 ASP B C 1
ATOM 3060 O O . ASP B 1 46 ? -33.673 47.672 41.331 1.00 42.64 46 ASP B O 1
ATOM 3065 N N . ILE B 1 47 ? -33.458 45.417 41.373 1.00 41.95 47 ILE B N 1
ATOM 3066 C CA . ILE B 1 47 ? -33.433 45.293 39.911 1.00 41.48 47 ILE B CA 1
ATOM 3067 C C . ILE B 1 47 ? -34.698 45.876 39.283 1.00 41.40 47 ILE B C 1
ATOM 3068 O O . ILE B 1 47 ? -34.645 46.471 38.213 1.00 41.37 47 ILE B O 1
ATOM 3073 N N . ALA B 1 48 ? -35.830 45.718 39.960 1.00 41.45 48 ALA B N 1
ATOM 3074 C CA . ALA B 1 48 ? -37.090 46.257 39.460 1.00 41.47 48 ALA B CA 1
ATOM 3075 C C . ALA B 1 48 ? -37.091 47.781 39.495 1.00 41.62 48 ALA B C 1
ATOM 3076 O O . ALA B 1 48 ? -37.481 48.427 38.519 1.00 41.39 48 ALA B O 1
ATOM 3078 N N . GLU B 1 49 ? -36.622 48.337 40.611 1.00 42.02 49 GLU B N 1
ATOM 3079 C CA . GLU B 1 49 ? -36.596 49.785 40.843 1.00 42.61 49 GLU B CA 1
ATOM 3080 C C . GLU B 1 49 ? -35.685 50.490 39.848 1.00 42.17 49 GLU B C 1
ATOM 3081 O O . GLU B 1 49 ? -36.077 51.485 39.229 1.00 42.25 49 GLU B O 1
ATOM 3087 N N . GLN B 1 50 ? -34.471 49.960 39.708 1.00 41.58 50 GLN B N 1
ATOM 3088 C CA . GLN B 1 50 ? -33.487 50.467 38.756 1.00 41.23 50 GLN B CA 1
ATOM 3089 C C . GLN B 1 50 ? -34.039 50.486 37.345 1.00 40.56 50 GLN B C 1
ATOM 3090 O O . GLN B 1 50 ? -33.913 51.481 36.638 1.00 40.62 50 GLN B O 1
ATOM 3096 N N . ASN B 1 51 ? -34.637 49.373 36.929 1.00 39.74 51 ASN B N 1
ATOM 3097 C CA . ASN B 1 51 ? -35.105 49.229 35.548 1.00 38.88 51 ASN B CA 1
ATOM 3098 C C . ASN B 1 51 ? -36.543 49.712 35.288 1.00 38.24 51 ASN B C 1
ATOM 3099 O O . ASN B 1 51 ? -37.060 49.596 34.174 1.00 37.77 51 ASN B O 1
ATOM 3104 N N . GLY B 1 52 ? -37.179 50.241 36.329 1.00 37.62 52 GLY B N 1
ATOM 3105 C CA . GLY B 1 52 ? -38.459 50.906 36.186 1.00 36.95 52 GLY B CA 1
ATOM 3106 C C . GLY B 1 52 ? -39.628 49.999 35.868 1.00 36.58 52 GLY B C 1
ATOM 3107 O O . GLY B 1 52 ? -40.517 50.387 35.102 1.00 36.78 52 GLY B O 1
ATOM 3108 N N . PHE B 1 53 ? -39.639 48.799 36.445 1.00 35.89 53 PHE B N 1
ATOM 3109 C CA . PHE B 1 53 ? -40.839 47.972 36.414 1.00 35.18 53 PHE B CA 1
ATOM 3110 C C . PHE B 1 53 ? -41.323 47.568 37.811 1.00 35.05 53 PHE B C 1
ATOM 3111 O O . PHE B 1 53 ? -40.529 47.442 38.749 1.00 35.04 53 PHE B O 1
ATOM 3119 N N . ASP B 1 54 ? -42.636 47.393 37.937 1.00 34.86 54 ASP B N 1
ATOM 3120 C CA . ASP B 1 54 ? -43.256 46.959 39.184 1.00 34.72 54 ASP B CA 1
ATOM 3121 C C . ASP B 1 54 ? -42.902 45.519 39.543 1.00 34.32 54 ASP B C 1
ATOM 3122 O O . ASP B 1 54 ? -42.694 44.678 38.673 1.00 34.34 54 ASP B O 1
ATOM 3127 N N . ILE B 1 55 ? -42.815 45.247 40.836 1.00 33.98 55 ILE B N 1
ATOM 3128 C CA . ILE B 1 55 ? -42.688 43.877 41.314 1.00 33.68 55 ILE B CA 1
ATOM 3129 C C . ILE B 1 55 ? -43.584 43.689 42.552 1.00 33.81 55 ILE B C 1
ATOM 3130 O O . ILE B 1 55 ? -43.544 44.485 43.488 1.00 33.81 55 ILE B O 1
ATOM 3135 N N . LYS B 1 56 ? -44.432 42.669 42.523 1.00 33.75 56 LYS B N 1
ATOM 3136 C CA . LYS B 1 56 ? -45.385 42.460 43.595 1.00 34.15 56 LYS B CA 1
ATOM 3137 C C . LYS B 1 56 ? -45.544 40.981 43.873 1.00 33.68 56 LYS B C 1
ATOM 3138 O O . LYS B 1 56 ? -45.711 40.183 42.947 1.00 33.78 56 LYS B O 1
ATOM 3144 N N . GLY B 1 57 ? -45.477 40.622 45.153 1.00 33.42 57 GLY B N 1
ATOM 3145 C CA . GLY B 1 57 ? -45.596 39.233 45.573 1.00 33.14 57 GLY B CA 1
ATOM 3146 C C . GLY B 1 57 ? -46.883 38.957 46.317 1.00 33.08 57 GLY B C 1
ATOM 3147 O O . GLY B 1 57 ? -47.332 39.783 47.112 1.00 32.95 57 GLY B O 1
ATOM 3148 N N . TYR B 1 58 ? -47.485 37.803 46.046 1.00 33.12 58 TYR B N 1
ATOM 3149 C CA . TYR B 1 58 ? -48.659 37.362 46.780 1.00 33.28 58 TYR B CA 1
ATOM 3150 C C . TYR B 1 58 ? -48.575 35.878 47.050 1.00 33.83 58 TYR B C 1
ATOM 3151 O O . TYR B 1 58 ? -47.814 35.159 46.397 1.00 33.60 58 TYR B O 1
ATOM 3160 N N . ARG B 1 59 ? -49.369 35.424 48.013 1.00 34.55 59 ARG B N 1
ATOM 3161 C CA . ARG B 1 59 ? -49.284 34.055 48.480 1.00 35.43 59 ARG B CA 1
ATOM 3162 C C . ARG B 1 59 ? -50.647 33.377 48.522 1.00 35.61 59 ARG B C 1
ATOM 3163 O O . ARG B 1 59 ? -51.625 33.928 49.034 1.00 35.61 59 ARG B O 1
ATOM 3171 N N . PHE B 1 60 ? -50.704 32.180 47.956 1.00 36.02 60 PHE B N 1
ATOM 3172 C CA . PHE B 1 60 ? -51.836 31.296 48.176 1.00 36.36 60 PHE B CA 1
ATOM 3173 C C . PHE B 1 60 ? -51.355 30.097 48.979 1.00 36.85 60 PHE B C 1
ATOM 3174 O O . PHE B 1 60 ? -50.164 29.737 48.953 1.00 36.88 60 PHE B O 1
ATOM 3182 N N . THR B 1 61 ? -52.291 29.488 49.696 1.00 37.54 61 THR B N 1
ATOM 3183 C CA . THR B 1 61 ? -51.962 28.436 50.631 1.00 38.15 61 THR B CA 1
ATOM 3184 C C . THR B 1 61 ? -52.967 27.286 50.531 1.00 38.50 61 THR B C 1
ATOM 3185 O O . THR B 1 61 ? -54.035 27.435 49.930 1.00 38.65 61 THR B O 1
ATOM 3189 N N . ALA B 1 62 ? -52.608 26.138 51.098 1.00 38.97 62 ALA B N 1
ATOM 3190 C CA . ALA B 1 62 ? -53.509 24.994 51.167 1.00 39.39 62 ALA B CA 1
ATOM 3191 C C . ALA B 1 62 ? -53.571 24.460 52.591 1.00 39.75 62 ALA B C 1
ATOM 3192 O O . ALA B 1 62 ? -52.805 24.876 53.450 1.00 39.69 62 ALA B O 1
ATOM 3194 N N . ARG B 1 63 ? -54.492 23.540 52.836 1.00 40.36 63 ARG B N 1
ATOM 3195 C CA . ARG B 1 63 ? -54.554 22.829 54.100 1.00 41.39 63 ARG B CA 1
ATOM 3196 C C . ARG B 1 63 ? -53.390 21.840 54.152 1.00 41.29 63 ARG B C 1
ATOM 3197 O O . ARG B 1 63 ? -52.887 21.407 53.113 1.00 41.35 63 ARG B O 1
ATOM 3205 N N . GLU B 1 64 ? -52.949 21.506 55.358 1.00 41.65 64 GLU B N 1
ATOM 3206 C CA . GLU B 1 64 ? -51.907 20.506 55.539 1.00 42.08 64 GLU B CA 1
ATOM 3207 C C . GLU B 1 64 ? -52.477 19.098 55.311 1.00 41.88 64 GLU B C 1
ATOM 3208 O O . GLU B 1 64 ? -53.594 18.794 55.757 1.00 41.81 64 GLU B O 1
ATOM 3214 N N . GLU B 1 65 ? -51.722 18.255 54.608 1.00 41.63 65 GLU B N 1
ATOM 3215 C CA . GLU B 1 65 ? -52.169 16.889 54.317 1.00 41.63 65 GLU B CA 1
ATOM 3216 C C . GLU B 1 65 ? -51.309 15.860 55.056 1.00 41.48 65 GLU B C 1
ATOM 3217 O O . GLU B 1 65 ? -50.140 16.123 55.363 1.00 41.67 65 GLU B O 1
ATOM 3223 N N . GLN B 1 66 ? -51.884 14.694 55.345 1.00 41.24 66 GLN B N 1
ATOM 3224 C CA . GLN B 1 66 ? -51.160 13.643 56.067 1.00 41.06 66 GLN B CA 1
ATOM 3225 C C . GLN B 1 66 ? -50.318 12.717 55.173 1.00 40.86 66 GLN B C 1
ATOM 3226 O O . GLN B 1 66 ? -49.257 12.242 55.593 1.00 40.68 66 GLN B O 1
ATOM 3232 N N . THR B 1 67 ? -50.782 12.476 53.947 1.00 40.74 67 THR B N 1
ATOM 3233 C CA . THR B 1 67 ? -50.074 11.589 53.010 1.00 40.72 67 THR B CA 1
ATOM 3234 C C . THR B 1 67 ? -49.207 12.341 51.987 1.00 40.49 67 THR B C 1
ATOM 3235 O O . THR B 1 67 ? -48.530 11.713 51.157 1.00 40.70 67 THR B O 1
ATOM 3239 N N . ARG B 1 68 ? -49.234 13.670 52.035 1.00 40.01 68 ARG B N 1
ATOM 3240 C CA . ARG B 1 68 ? -48.632 14.471 50.987 1.00 39.65 68 ARG B CA 1
ATOM 3241 C C . ARG B 1 68 ? -47.971 15.698 51.601 1.00 39.42 68 ARG B C 1
ATOM 3242 O O . ARG B 1 68 ? -48.599 16.419 52.379 1.00 39.39 68 ARG B O 1
ATOM 3250 N N . LYS B 1 69 ? -46.701 15.928 51.280 1.00 39.22 69 LYS B N 1
ATOM 3251 C CA . LYS B 1 69 ? -46.033 17.162 51.714 1.00 39.22 69 LYS B CA 1
ATOM 3252 C C . LYS B 1 69 ? -46.575 18.352 50.916 1.00 38.62 69 LYS B C 1
ATOM 3253 O O . LYS B 1 69 ? -47.195 18.182 49.856 1.00 38.63 69 LYS B O 1
ATOM 3259 N N . ARG B 1 70 ? -46.337 19.553 51.432 1.00 37.90 70 ARG B N 1
ATOM 3260 C CA . ARG B 1 70 ? -46.679 20.784 50.730 1.00 37.38 70 ARG B CA 1
ATOM 3261 C C . ARG B 1 70 ? -45.893 20.836 49.436 1.00 36.51 70 ARG B C 1
ATOM 3262 O O . ARG B 1 70 ? -44.679 20.656 49.440 1.00 36.71 70 ARG B O 1
ATOM 3270 N N . ARG B 1 71 ? -46.587 21.061 48.327 1.00 35.53 71 ARG B N 1
ATOM 3271 C CA . ARG B 1 71 ? -45.925 21.230 47.049 1.00 34.30 71 ARG B CA 1
ATOM 3272 C C . ARG B 1 71 ? -45.931 22.715 46.703 1.00 33.78 71 ARG B C 1
ATOM 3273 O O . ARG B 1 71 ? -46.775 23.190 45.933 1.00 33.88 71 ARG B O 1
ATOM 3281 N N . ILE B 1 72 ? -44.989 23.442 47.309 1.00 33.05 72 ILE B N 1
ATOM 3282 C CA . ILE B 1 72 ? -44.904 24.902 47.192 1.00 32.25 72 ILE B CA 1
ATOM 3283 C C . ILE B 1 72 ? -44.082 25.329 45.988 1.00 31.74 72 ILE B C 1
ATOM 3284 O O . ILE B 1 72 ? -42.985 24.840 45.768 1.00 31.66 72 ILE B O 1
ATOM 3289 N N . VAL B 1 73 ? -44.644 26.249 45.213 1.00 31.38 73 VAL B N 1
ATOM 3290 C CA . VAL B 1 73 ? -44.109 26.636 43.915 1.00 30.89 73 VAL B CA 1
ATOM 3291 C C . VAL B 1 73 ? -44.278 28.146 43.736 1.00 30.60 73 VAL B C 1
ATOM 3292 O O . VAL B 1 73 ? -45.281 28.712 44.172 1.00 30.63 73 VAL B O 1
ATOM 3296 N N . ARG B 1 74 ? -43.286 28.791 43.118 1.00 30.19 74 ARG B N 1
ATOM 3297 C CA . ARG B 1 74 ? -43.362 30.224 42.799 1.00 29.92 74 ARG B CA 1
ATOM 3298 C C . ARG B 1 74 ? -43.369 30.498 41.297 1.00 29.61 74 ARG B C 1
ATOM 3299 O O . ARG B 1 74 ? -42.458 30.085 40.572 1.00 29.43 74 ARG B O 1
ATOM 3307 N N . VAL B 1 75 ? -44.397 31.207 40.843 1.00 29.23 75 VAL B N 1
ATOM 3308 C CA . VAL B 1 75 ? -44.521 31.566 39.435 1.00 28.98 75 VAL B CA 1
ATOM 3309 C C . VAL B 1 75 ? -44.275 33.067 39.232 1.00 28.94 75 VAL B C 1
ATOM 3310 O O . VAL B 1 75 ? -44.718 33.895 40.033 1.00 28.89 75 VAL B O 1
ATOM 3314 N N . GLY B 1 76 ? -43.560 33.405 38.162 1.00 28.74 76 GLY B N 1
ATOM 3315 C CA . GLY B 1 76 ? -43.373 34.790 37.764 1.00 28.66 76 GLY B CA 1
ATOM 3316 C C . GLY B 1 76 ? -44.079 35.055 36.449 1.00 28.91 76 GLY B C 1
ATOM 3317 O O . GLY B 1 76 ? -43.771 34.421 35.436 1.00 29.21 76 GLY B O 1
ATOM 3318 N N . ALA B 1 77 ? -45.047 35.967 36.465 1.00 28.73 77 ALA B N 1
ATOM 3319 C CA . ALA B 1 77 ? -45.699 36.410 35.241 1.00 28.67 77 ALA B CA 1
ATOM 3320 C C . ALA B 1 77 ? -45.109 37.755 34.825 1.00 28.85 77 ALA B C 1
ATOM 3321 O O . ALA B 1 77 ? -45.092 38.709 35.609 1.00 29.18 77 ALA B O 1
ATOM 3323 N N . ILE B 1 78 ? -44.612 37.815 33.593 1.00 28.83 78 ILE B N 1
ATOM 3324 C CA . ILE B 1 78 ? -43.989 39.020 33.055 1.00 28.53 78 ILE B CA 1
ATOM 3325 C C . ILE B 1 78 ? -44.914 39.721 32.062 1.00 28.58 78 ILE B C 1
ATOM 3326 O O . ILE B 1 78 ? -45.187 39.187 30.980 1.00 28.55 78 ILE B O 1
ATOM 3331 N N . GLN B 1 79 ? -45.397 40.907 32.434 1.00 28.71 79 GLN B N 1
ATOM 3332 C CA . GLN B 1 79 ? -46.058 41.791 31.482 1.00 28.86 79 GLN B CA 1
ATOM 3333 C C . GLN B 1 79 ? -45.129 42.950 31.142 1.00 29.36 79 GLN B C 1
ATOM 3334 O O . GLN B 1 79 ? -44.518 43.537 32.032 1.00 29.47 79 GLN B O 1
ATOM 3340 N N . ASN B 1 80 ? -45.020 43.253 29.848 1.00 29.97 80 ASN B N 1
ATOM 3341 C CA . ASN B 1 80 ? -44.124 44.295 29.340 1.00 30.60 80 ASN B CA 1
ATOM 3342 C C . ASN B 1 80 ? -44.620 44.963 28.055 1.00 30.95 80 ASN B C 1
ATOM 3343 O O . ASN B 1 80 ? -45.485 44.433 27.358 1.00 30.93 80 ASN B O 1
ATOM 3348 N N . SER B 1 81 ? -44.063 46.131 27.751 1.00 31.33 81 SER B N 1
ATOM 3349 C CA . SER B 1 81 ? -44.290 46.776 26.463 1.00 31.65 81 SER B CA 1
ATOM 3350 C C . SER B 1 81 ? -43.097 46.585 25.532 1.00 31.79 81 SER B C 1
ATOM 3351 O O . SER B 1 81 ? -42.057 46.067 25.938 1.00 31.77 81 SER B O 1
ATOM 3354 N N . ILE B 1 82 ? -43.256 47.008 24.282 1.00 32.08 82 ILE B N 1
ATOM 3355 C CA . ILE B 1 82 ? -42.127 47.133 23.367 1.00 32.40 82 ILE B CA 1
ATOM 3356 C C . ILE B 1 82 ? -41.350 48.420 23.624 1.00 32.67 82 ILE B C 1
ATOM 3357 O O . ILE B 1 82 ? -41.805 49.295 24.362 1.00 32.95 82 ILE B O 1
ATOM 3362 N N . VAL B 1 83 ? -40.176 48.528 23.012 1.00 20.00 83 VAL B N 1
ATOM 3363 C CA . VAL B 1 83 ? -39.092 49.330 23.568 1.00 20.00 83 VAL B CA 1
ATOM 3364 C C . VAL B 1 83 ? -38.714 50.473 22.631 1.00 20.00 83 VAL B C 1
ATOM 3365 O O . VAL B 1 83 ? -38.868 51.645 22.973 1.00 33.28 83 VAL B O 1
ATOM 3369 N N . ILE B 1 84 ? -38.219 50.123 21.448 1.00 33.22 84 ILE B N 1
ATOM 3370 C CA . ILE B 1 84 ? -37.953 51.108 20.407 1.00 33.39 84 ILE B CA 1
ATOM 3371 C C . ILE B 1 84 ? -39.049 51.099 19.347 1.00 33.84 84 ILE B C 1
ATOM 3372 O O . ILE B 1 84 ? -39.839 50.158 19.264 1.00 33.90 84 ILE B O 1
ATOM 3377 N N . PRO B 1 85 ? -39.091 52.152 18.537 1.00 34.30 85 PRO B N 1
ATOM 3378 C CA . PRO B 1 85 ? -40.172 52.330 17.556 1.00 34.55 85 PRO B CA 1
ATOM 3379 C C . PRO B 1 85 ? -40.280 51.195 16.532 1.00 34.89 85 PRO B C 1
ATOM 3380 O O . PRO B 1 85 ? -39.280 50.567 16.173 1.00 34.77 85 PRO B O 1
ATOM 3384 N N . THR B 1 86 ? -41.503 50.950 16.075 1.00 35.30 86 THR B N 1
ATOM 3385 C CA . THR B 1 86 ? -41.797 49.818 15.209 1.00 35.69 86 THR B CA 1
ATOM 3386 C C . THR B 1 86 ? -41.248 50.020 13.805 1.00 36.18 86 THR B C 1
ATOM 3387 O O . THR B 1 86 ? -41.362 49.140 12.950 1.00 36.28 86 THR B O 1
ATOM 3391 N N . THR B 1 87 ? -40.659 51.187 13.568 1.00 36.76 87 THR B N 1
ATOM 3392 C CA . THR B 1 87 ? -39.982 51.488 12.307 1.00 37.11 87 THR B CA 1
ATOM 3393 C C . THR B 1 87 ? -38.486 51.441 12.552 1.00 37.36 87 THR B C 1
ATOM 3394 O O . THR B 1 87 ? -37.827 52.482 12.656 1.00 38.03 87 THR B O 1
ATOM 3398 N N . ALA B 1 88 ? -37.966 50.226 12.677 1.00 37.15 88 ALA B N 1
ATOM 3399 C CA . ALA B 1 88 ? -36.598 49.985 13.088 1.00 37.25 88 ALA B CA 1
ATOM 3400 C C . ALA B 1 88 ? -36.311 48.569 12.671 1.00 37.53 88 ALA B C 1
ATOM 3401 O O . ALA B 1 88 ? -37.245 47.804 12.484 1.00 37.69 88 ALA B O 1
ATOM 3403 N N . PRO B 1 89 ? -35.028 48.201 12.505 1.00 37.76 89 PRO B N 1
ATOM 3404 C CA . PRO B 1 89 ? -34.770 46.830 12.065 1.00 37.90 89 PRO B CA 1
ATOM 3405 C C . PRO B 1 89 ? -35.352 45.843 13.057 1.00 38.13 89 PRO B C 1
ATOM 3406 O O . PRO B 1 89 ? -35.200 46.026 14.264 1.00 38.14 89 PRO B O 1
ATOM 3410 N N . ILE B 1 90 ? -36.033 44.821 12.550 1.00 38.47 90 ILE B N 1
ATOM 3411 C CA . ILE B 1 90 ? -36.775 43.896 13.415 1.00 38.82 90 ILE B CA 1
ATOM 3412 C C . ILE B 1 90 ? -35.866 43.146 14.384 1.00 39.16 90 ILE B C 1
ATOM 3413 O O . ILE B 1 90 ? -36.303 42.762 15.470 1.00 39.31 90 ILE B O 1
ATOM 3418 N N . GLU B 1 91 ? -34.609 42.949 13.990 1.00 39.42 91 GLU B N 1
ATOM 3419 C CA . GLU B 1 91 ? -33.625 42.311 14.855 1.00 40.05 91 GLU B CA 1
ATOM 3420 C C . GLU B 1 91 ? -33.299 43.192 16.066 1.00 39.40 91 GLU B C 1
ATOM 3421 O O . GLU B 1 91 ? -33.102 42.687 17.182 1.00 39.44 91 GLU B O 1
ATOM 3427 N N . LYS B 1 92 ? -33.275 44.507 15.845 1.00 38.88 92 LYS B N 1
ATOM 3428 C CA . LYS B 1 92 ? -33.034 45.470 16.920 1.00 38.32 92 LYS B CA 1
ATOM 3429 C C . LYS B 1 92 ? -34.235 45.561 17.853 1.00 37.64 92 LYS B C 1
ATOM 3430 O O . LYS B 1 92 ? -34.071 45.628 19.073 1.00 37.58 92 LYS B O 1
ATOM 3436 N N . GLN B 1 93 ? -35.433 45.548 17.265 1.00 36.80 93 GLN B N 1
ATOM 3437 C CA . GLN B 1 93 ? -36.693 45.568 18.005 1.00 35.96 93 GLN B CA 1
ATOM 3438 C C . GLN B 1 93 ? -36.775 44.400 18.976 1.00 35.96 93 GLN B C 1
ATOM 3439 O O . GLN B 1 93 ? -37.144 44.570 20.136 1.00 35.78 93 GLN B O 1
ATOM 3445 N N . ARG B 1 94 ? -36.428 43.215 18.487 1.00 35.90 94 ARG B N 1
ATOM 3446 C CA . ARG B 1 94 ? -36.448 42.012 19.299 1.00 36.03 94 ARG B CA 1
ATOM 3447 C C . ARG B 1 94 ? -35.352 42.029 20.369 1.00 36.21 94 ARG B C 1
ATOM 3448 O O . ARG B 1 94 ? -35.617 41.681 21.529 1.00 36.40 94 ARG B O 1
ATOM 3456 N N . GLU B 1 95 ? -34.139 42.446 19.992 1.00 36.20 95 GLU B N 1
ATOM 3457 C CA . GLU B 1 95 ? -33.035 42.558 20.953 1.00 36.30 95 GLU B CA 1
ATOM 3458 C C . GLU B 1 95 ? -33.345 43.463 22.130 1.00 35.66 95 GLU B C 1
ATOM 3459 O O . GLU B 1 95 ? -33.015 43.134 23.270 1.00 35.70 95 GLU B O 1
ATOM 3465 N N . ALA B 1 96 ? -33.973 44.602 21.850 1.00 35.01 96 ALA B N 1
ATOM 3466 C CA . ALA B 1 96 ? -34.299 45.562 22.891 1.00 34.38 96 ALA B CA 1
ATOM 3467 C C . ALA B 1 96 ? -35.311 44.971 23.875 1.00 34.07 96 ALA B C 1
ATOM 3468 O O . ALA B 1 96 ? -35.218 45.211 25.082 1.00 34.16 96 ALA B O 1
ATOM 3470 N N . ILE B 1 97 ? -36.256 44.186 23.354 1.00 33.57 97 ILE B N 1
ATOM 3471 C CA . ILE B 1 97 ? -37.242 43.486 24.178 1.00 33.16 97 ILE B CA 1
ATOM 3472 C C . ILE B 1 97 ? -36.567 42.352 24.943 1.00 33.16 97 ILE B C 1
ATOM 3473 O O . ILE B 1 97 ? -36.887 42.105 26.102 1.00 33.14 97 ILE B O 1
ATOM 3478 N N . TRP B 1 98 ? -35.631 41.674 24.283 1.00 33.13 98 TRP B N 1
ATOM 3479 C CA . TRP B 1 98 ? -34.822 40.634 24.906 1.00 33.26 98 TRP B CA 1
ATOM 3480 C C . TRP B 1 98 ? -34.117 41.145 26.155 1.00 33.27 98 TRP B C 1
ATOM 3481 O O . TRP B 1 98 ? -34.274 40.577 27.242 1.00 33.29 98 TRP B O 1
ATOM 3492 N N . ASN B 1 99 ? -33.350 42.224 25.983 1.00 33.16 99 ASN B N 1
ATOM 3493 C CA . ASN B 1 99 ? -32.545 42.798 27.051 1.00 33.08 99 ASN B CA 1
ATOM 3494 C C . ASN B 1 99 ? -33.361 43.244 28.263 1.00 33.24 99 ASN B C 1
ATOM 3495 O O . ASN B 1 99 ? -32.930 43.063 29.404 1.00 33.51 99 ASN B O 1
ATOM 3500 N N . LYS B 1 100 ? -34.544 43.802 28.010 1.00 33.12 100 LYS B N 1
ATOM 3501 C CA . LYS B 1 100 ? -35.445 44.213 29.082 1.00 33.10 100 LYS B CA 1
ATOM 3502 C C . LYS B 1 100 ? -35.992 42.998 29.839 1.00 33.13 100 LYS B C 1
ATOM 3503 O O . LYS B 1 100 ? -35.925 42.937 31.072 1.00 33.34 100 LYS B O 1
ATOM 3509 N N . VAL B 1 101 ? -36.511 42.026 29.099 1.00 32.78 101 VAL B N 1
ATOM 3510 C CA . VAL B 1 101 ? -37.070 40.827 29.712 1.00 32.63 101 VAL B CA 1
ATOM 3511 C C . VAL B 1 101 ? -35.995 40.001 30.417 1.00 32.64 101 VAL B C 1
ATOM 3512 O O . VAL B 1 101 ? -36.284 39.352 31.420 1.00 32.81 101 VAL B O 1
ATOM 3516 N N . LYS B 1 102 ? -34.763 40.037 29.912 1.00 32.58 102 LYS B N 1
ATOM 3517 C CA . LYS B 1 102 ? -33.651 39.356 30.582 1.00 32.59 102 LYS B CA 1
ATOM 3518 C C . LYS B 1 102 ? -33.495 39.818 32.034 1.00 32.62 102 LYS B C 1
ATOM 3519 O O . LYS B 1 102 ? -33.349 38.984 32.937 1.00 32.59 102 LYS B O 1
ATOM 3525 N N . THR B 1 103 ? -33.547 41.136 32.254 1.00 32.45 103 THR B N 1
ATOM 3526 C CA . THR B 1 103 ? -33.393 41.698 33.595 1.00 32.36 103 THR B CA 1
ATOM 3527 C C . THR B 1 103 ? -34.630 41.411 34.452 1.00 32.24 103 THR B C 1
ATOM 3528 O O . THR B 1 103 ? -34.530 41.295 35.674 1.00 32.38 103 THR B O 1
ATOM 3532 N N . MET B 1 104 ? -35.788 41.289 33.806 1.00 32.05 104 MET B N 1
ATOM 3533 C CA . MET B 1 104 ? -37.021 40.912 34.498 1.00 31.94 104 MET B CA 1
ATOM 3534 C C . MET B 1 104 ? -36.978 39.455 34.944 1.00 31.84 104 MET B C 1
ATOM 3535 O O . MET B 1 104 ? -37.390 39.130 36.057 1.00 31.93 104 MET B O 1
ATOM 3540 N N . ILE B 1 105 ? -36.476 38.588 34.068 1.00 31.85 105 ILE B N 1
ATOM 3541 C CA . ILE B 1 105 ? -36.263 37.173 34.386 1.00 31.99 105 ILE B CA 1
ATOM 3542 C C . ILE B 1 105 ? -35.247 37.027 35.513 1.00 32.21 105 ILE B C 1
ATOM 3543 O O . ILE B 1 105 ? -35.406 36.179 36.395 1.00 32.33 105 ILE B O 1
ATOM 3548 N N . LYS B 1 106 ? -34.217 37.869 35.488 1.00 32.46 106 LYS B N 1
ATOM 3549 C CA . LYS B 1 106 ? -33.203 37.859 36.525 1.00 32.77 106 LYS B CA 1
ATOM 3550 C C . LYS B 1 106 ? -33.829 38.199 37.881 1.00 32.81 106 LYS B C 1
ATOM 3551 O O . LYS B 1 106 ? -33.511 37.567 38.892 1.00 32.76 106 LYS B O 1
ATOM 3557 N N . ALA B 1 107 ? -34.734 39.179 37.883 1.00 32.90 107 ALA B N 1
ATOM 3558 C CA . ALA B 1 107 ? -35.452 39.589 39.089 1.00 32.93 107 ALA B CA 1
ATOM 3559 C C . ALA B 1 107 ? -36.318 38.460 39.619 1.00 33.12 107 ALA B C 1
ATOM 3560 O O . ALA B 1 107 ? -36.344 38.206 40.824 1.00 33.31 107 ALA B O 1
ATOM 3562 N N . ALA B 1 108 ? -37.011 37.777 38.711 1.00 33.52 108 ALA B N 1
ATOM 3563 C CA . ALA B 1 108 ? -37.858 36.638 39.065 1.00 33.81 108 ALA B CA 1
ATOM 3564 C C . ALA B 1 108 ? -37.055 35.508 39.709 1.00 34.02 108 ALA B C 1
ATOM 3565 O O . ALA B 1 108 ? -37.504 34.912 40.686 1.00 34.02 108 ALA B O 1
ATOM 3567 N N . ALA B 1 109 ? -35.870 35.233 39.158 1.00 34.40 109 ALA B N 1
ATOM 3568 C CA . ALA B 1 109 ? -34.927 34.262 39.732 1.00 34.67 109 ALA B CA 1
ATOM 3569 C C . ALA B 1 109 ? -34.540 34.622 41.163 1.00 34.97 109 ALA B C 1
ATOM 3570 O O . ALA B 1 109 ? -34.619 33.776 42.058 1.00 35.35 109 ALA B O 1
ATOM 3572 N N . GLU B 1 110 ? -34.152 35.879 41.373 1.00 35.02 110 GLU B N 1
ATOM 3573 C CA . GLU B 1 110 ? -33.769 36.375 42.692 1.00 35.42 110 GLU B CA 1
ATOM 3574 C C . GLU B 1 110 ? -34.943 36.473 43.655 1.00 34.77 110 GLU B C 1
ATOM 3575 O O . GLU B 1 110 ? -34.750 36.515 44.862 1.00 34.86 110 GLU B O 1
ATOM 3581 N N . ALA B 1 111 ? -36.155 36.504 43.114 1.00 34.43 111 ALA B N 1
ATOM 3582 C CA . ALA B 1 111 ? -37.371 36.475 43.923 1.00 33.90 111 ALA B CA 1
ATOM 3583 C C . ALA B 1 111 ? -37.748 35.040 44.253 1.00 33.51 111 ALA B C 1
ATOM 3584 O O . ALA B 1 111 ? -38.703 34.797 44.993 1.00 33.72 111 ALA B O 1
ATOM 3586 N N . GLY B 1 112 ? -36.997 34.097 43.693 1.00 33.03 112 GLY B N 1
ATOM 3587 C CA . GLY B 1 112 ? -37.165 32.677 43.992 1.00 32.51 112 GLY B CA 1
ATOM 3588 C C . GLY B 1 112 ? -38.213 31.951 43.166 1.00 32.38 112 GLY B C 1
ATOM 3589 O O . GLY B 1 112 ? -38.768 30.948 43.622 1.00 32.61 112 GLY B O 1
ATOM 3590 N N . CYS B 1 113 ? -38.494 32.445 41.958 1.00 31.87 113 CYS B N 1
ATOM 3591 C CA . CYS B 1 113 ? -39.443 31.777 41.060 1.00 31.36 113 CYS B CA 1
ATOM 3592 C C . CYS B 1 113 ? -38.894 30.454 40.529 1.00 31.00 113 CYS B C 1
ATOM 3593 O O . CYS B 1 113 ? -37.684 30.245 40.470 1.00 31.16 113 CYS B O 1
ATOM 3596 N N . ASN B 1 114 ? -39.800 29.564 40.144 1.00 30.40 114 ASN B N 1
ATOM 3597 C CA . ASN B 1 114 ? -39.428 28.280 39.574 1.00 29.54 114 ASN B CA 1
ATOM 3598 C C . ASN B 1 114 ? -39.984 28.167 38.167 1.00 29.10 114 ASN B C 1
ATOM 3599 O O . ASN B 1 114 ? -39.447 27.431 37.331 1.00 29.12 114 ASN B O 1
ATOM 3604 N N . ILE B 1 115 ? -41.072 28.891 37.919 1.00 28.34 115 ILE B N 1
ATOM 3605 C CA . ILE B 1 115 ? -41.676 28.972 36.596 1.00 27.75 115 ILE B CA 1
ATOM 3606 C C . ILE B 1 115 ? -41.818 30.453 36.241 1.00 27.56 115 ILE B C 1
ATOM 3607 O O . ILE B 1 115 ? -42.218 31.267 37.089 1.00 27.40 115 ILE B O 1
ATOM 3612 N N . VAL B 1 116 ? -41.467 30.803 35.003 1.00 27.17 116 VAL B N 1
ATOM 3613 C CA . VAL B 1 116 ? -41.670 32.165 34.507 1.00 26.91 116 VAL B CA 1
ATOM 3614 C C . VAL B 1 116 ? -42.391 32.096 33.172 1.00 26.69 116 VAL B C 1
ATOM 3615 O O . VAL B 1 116 ? -42.098 31.227 32.348 1.00 26.82 116 VAL B O 1
ATOM 3619 N N . CYS B 1 117 ? -43.333 33.004 32.959 1.00 26.46 117 CYS B N 1
ATOM 3620 C CA . CYS B 1 117 ? -44.123 32.988 31.736 1.00 26.24 117 CYS B CA 1
ATOM 3621 C C . CYS B 1 117 ? -44.266 34.380 31.140 1.00 26.02 117 CYS B C 1
ATOM 3622 O O . CYS B 1 117 ? -44.353 35.369 31.868 1.00 25.94 117 CYS B O 1
ATOM 3625 N N . THR B 1 118 ? -44.293 34.437 29.815 1.00 26.03 118 THR B N 1
ATOM 3626 C CA . THR B 1 118 ? -44.421 35.691 29.087 1.00 26.41 118 THR B CA 1
ATOM 3627 C C . THR B 1 118 ? -45.842 35.940 28.569 1.00 26.74 118 THR B C 1
ATOM 3628 O O . THR B 1 118 ? -46.707 35.062 28.604 1.00 26.57 118 THR B O 1
ATOM 3632 N N . GLN B 1 119 ? -46.063 37.159 28.096 1.00 27.27 119 GLN B N 1
ATOM 3633 C CA . GLN B 1 119 ? -47.288 37.523 27.420 1.00 27.86 119 GLN B CA 1
ATOM 3634 C C . GLN B 1 119 ? -47.241 36.935 26.029 1.00 28.21 119 GLN B C 1
ATOM 3635 O O . GLN B 1 119 ? -46.228 36.363 25.646 1.00 28.23 119 GLN B O 1
ATOM 3641 N N . GLU B 1 120 ? -48.331 37.078 25.276 1.00 28.81 120 GLU B N 1
ATOM 3642 C CA . GLU B 1 120 ? -48.418 36.543 23.914 1.00 29.46 120 GLU B CA 1
ATOM 3643 C C . GLU B 1 120 ? -47.524 37.317 22.958 1.00 29.10 120 GLU B C 1
ATOM 3644 O O . GLU B 1 120 ? -47.447 38.552 23.031 1.00 29.19 120 GLU B O 1
ATOM 3650 N N . ALA B 1 121 ? -46.854 36.574 22.073 1.00 29.02 121 ALA B N 1
ATOM 3651 C CA . ALA B 1 121 ? -46.009 37.142 21.018 1.00 28.91 121 ALA B CA 1
ATOM 3652 C C . ALA B 1 121 ? -45.084 38.225 21.586 1.00 28.98 121 ALA B C 1
ATOM 3653 O O . ALA B 1 121 ? -45.017 39.334 21.072 1.00 28.75 121 ALA B O 1
ATOM 3655 N N . TRP B 1 122 ? -44.373 37.881 22.657 1.00 29.36 122 TRP B N 1
ATOM 3656 C CA . TRP B 1 122 ? -43.674 38.868 23.482 1.00 29.91 122 TRP B CA 1
ATOM 3657 C C . TRP B 1 122 ? -42.504 39.509 22.769 1.00 30.36 122 TRP B C 1
ATOM 3658 O O . TRP B 1 122 ? -42.069 40.610 23.113 1.00 30.43 122 TRP B O 1
ATOM 3669 N N . THR B 1 123 ? -42.040 38.811 21.745 1.00 31.10 123 THR B N 1
ATOM 3670 C CA . THR B 1 123 ? -40.819 39.138 21.036 1.00 31.85 123 THR B CA 1
ATOM 3671 C C . THR B 1 123 ? -40.970 40.284 20.028 1.00 32.14 123 THR B C 1
ATOM 3672 O O . THR B 1 123 ? -39.974 40.790 19.521 1.00 32.30 123 THR B O 1
ATOM 3676 N N . MET B 1 124 ? -42.210 40.703 19.776 1.00 32.71 124 MET B N 1
ATOM 3677 C CA . MET B 1 124 ? -42.527 41.622 18.680 1.00 33.34 124 MET B CA 1
ATOM 3678 C C . MET B 1 124 ? -43.601 42.655 19.033 1.00 33.92 124 MET B C 1
ATOM 3679 O O . MET B 1 124 ? -44.313 42.504 20.032 1.00 33.45 124 MET B O 1
ATOM 3684 N N . PRO B 1 125 ? -43.717 43.719 18.208 1.00 34.80 125 PRO B N 1
ATOM 3685 C CA . PRO B 1 125 ? -44.918 44.547 18.305 1.00 35.62 125 PRO B CA 1
ATOM 3686 C C . PRO B 1 125 ? -46.094 43.721 17.795 1.00 36.39 125 PRO B C 1
ATOM 3687 O O . PRO B 1 125 ? -45.899 42.835 16.963 1.00 36.40 125 PRO B O 1
ATOM 3691 N N . PHE B 1 126 ? -47.292 43.982 18.305 1.00 37.47 126 PHE B N 1
ATOM 3692 C CA . PHE B 1 126 ? -48.466 43.219 17.888 1.00 38.61 126 PHE B CA 1
ATOM 3693 C C . PHE B 1 126 ? -49.003 43.751 16.555 1.00 39.35 126 PHE B C 1
ATOM 3694 O O . PHE B 1 126 ? -50.056 44.403 16.504 1.00 39.60 126 PHE B O 1
ATOM 3702 N N . ALA B 1 127 ? -48.264 43.446 15.485 1.00 39.98 127 ALA B N 1
ATOM 3703 C CA . ALA B 1 127 ? -48.438 44.060 14.167 1.00 40.62 127 ALA B CA 1
ATOM 3704 C C . ALA B 1 127 ? -49.613 43.518 13.353 1.00 41.17 127 ALA B C 1
ATOM 3705 O O . ALA B 1 127 ? -49.800 43.905 12.200 1.00 41.30 127 ALA B O 1
ATOM 3707 N N . PHE B 1 128 ? -50.406 42.637 13.957 1.00 41.84 128 PHE B N 1
ATOM 3708 C CA . PHE B 1 128 ? -51.485 41.947 13.254 1.00 42.49 128 PHE B CA 1
ATOM 3709 C C . PHE B 1 128 ? -52.665 42.858 12.922 1.00 42.91 128 PHE B C 1
ATOM 3710 O O . PHE B 1 128 ? -53.576 42.472 12.185 1.00 42.96 128 PHE B O 1
ATOM 3718 N N . CYS B 1 129 ? -52.626 44.072 13.460 1.00 43.39 129 CYS B N 1
ATOM 3719 C CA . CYS B 1 129 ? -53.623 45.101 13.176 1.00 43.77 129 CYS B CA 1
ATOM 3720 C C . CYS B 1 129 ? -53.448 45.710 11.784 1.00 44.05 129 CYS B C 1
ATOM 3721 O O . CYS B 1 129 ? -54.419 46.160 11.172 1.00 44.35 129 CYS B O 1
ATOM 3724 N N . THR B 1 130 ? -52.203 45.729 11.304 1.00 44.26 130 THR B N 1
ATOM 3725 C CA . THR B 1 130 ? -51.850 46.315 10.003 1.00 44.43 130 THR B CA 1
ATOM 3726 C C . THR B 1 130 ? -52.262 45.416 8.843 1.00 44.51 130 THR B C 1
ATOM 3727 O O . THR B 1 130 ? -52.562 45.905 7.754 1.00 44.30 130 THR B O 1
ATOM 3731 N N . ARG B 1 131 ? -52.267 44.104 9.096 1.00 44.69 131 ARG B N 1
ATOM 3732 C CA . ARG B 1 131 ? -52.521 43.072 8.085 1.00 44.74 131 ARG B CA 1
ATOM 3733 C C . ARG B 1 131 ? -51.409 42.985 7.048 1.00 45.01 131 ARG B C 1
ATOM 3734 O O . ARG B 1 131 ? -51.554 42.317 6.027 1.00 44.98 131 ARG B O 1
ATOM 3742 N N . GLU B 1 132 ? -50.298 43.663 7.326 1.00 45.26 132 GLU B N 1
ATOM 3743 C CA . GLU B 1 132 ? -49.122 43.634 6.465 1.00 45.59 132 GLU B CA 1
ATOM 3744 C C . GLU B 1 132 ? -48.289 42.377 6.734 1.00 45.41 132 GLU B C 1
ATOM 3745 O O . GLU B 1 132 ? -48.079 41.989 7.879 1.00 45.43 132 GLU B O 1
ATOM 3751 N N . LYS B 1 133 ? -47.823 41.744 5.667 1.00 45.33 133 LYS B N 1
ATOM 3752 C CA . LYS B 1 133 ? -47.026 40.531 5.773 1.00 45.25 133 LYS B CA 1
ATOM 3753 C C . LYS B 1 133 ? -45.533 40.847 5.856 1.00 45.21 133 LYS B C 1
ATOM 3754 O O . LYS B 1 133 ? -44.723 40.018 6.282 1.00 45.14 133 LYS B O 1
ATOM 3760 N N . PHE B 1 134 ? -45.181 42.059 5.446 1.00 45.22 134 PHE B N 1
ATOM 3761 C CA . PHE B 1 134 ? -43.793 42.476 5.372 1.00 45.10 134 PHE B CA 1
ATOM 3762 C C . PHE B 1 134 ? -43.599 43.760 6.170 1.00 44.68 134 PHE B C 1
ATOM 3763 O O . PHE B 1 134 ? -44.364 44.713 5.996 1.00 44.84 134 PHE B O 1
ATOM 3771 N N . PRO B 1 135 ? -42.575 43.787 7.052 1.00 44.12 135 PRO B N 1
ATOM 3772 C CA . PRO B 1 135 ? -41.645 42.689 7.295 1.00 43.49 135 PRO B CA 1
ATOM 3773 C C . PRO B 1 135 ? -42.041 41.839 8.512 1.00 42.97 135 PRO B C 1
ATOM 3774 O O . PRO B 1 135 ? -41.236 41.059 9.009 1.00 42.99 135 PRO B O 1
ATOM 3778 N N . TRP B 1 136 ? -43.279 41.980 8.965 1.00 42.30 136 TRP B N 1
ATOM 3779 C CA . TRP B 1 136 ? -43.716 41.440 10.247 1.00 41.59 136 TRP B CA 1
ATOM 3780 C C . TRP B 1 136 ? -43.614 39.923 10.365 1.00 41.14 136 TRP B C 1
ATOM 3781 O O . TRP B 1 136 ? -43.426 39.395 11.462 1.00 41.02 136 TRP B O 1
ATOM 3792 N N . CYS B 1 137 ? -43.714 39.227 9.235 1.00 40.55 137 CYS B N 1
ATOM 3793 C CA . CYS B 1 137 ? -43.588 37.770 9.212 1.00 39.84 137 CYS B CA 1
ATOM 3794 C C . CYS B 1 137 ? -42.162 37.291 9.438 1.00 39.24 137 CYS B C 1
ATOM 3795 O O . CYS B 1 137 ? -41.950 36.168 9.864 1.00 39.27 137 CYS B O 1
ATOM 3798 N N . GLU B 1 138 ? -41.191 38.158 9.177 1.00 38.67 138 GLU B N 1
ATOM 3799 C CA . GLU B 1 138 ? -39.795 37.872 9.474 1.00 38.22 138 GLU B CA 1
ATOM 3800 C C . GLU B 1 138 ? -39.509 37.765 10.979 1.00 37.68 138 GLU B C 1
ATOM 3801 O O . GLU B 1 138 ? -38.404 37.392 11.374 1.00 37.66 138 GLU B O 1
ATOM 3807 N N . PHE B 1 139 ? -40.501 38.094 11.809 1.00 37.21 139 PHE B N 1
ATOM 3808 C CA . PHE B 1 139 ? -40.419 37.900 13.261 1.00 36.73 139 PHE B CA 1
ATOM 3809 C C . PHE B 1 139 ? -40.615 36.441 13.648 1.00 36.76 139 PHE B C 1
ATOM 3810 O O . PHE B 1 139 ? -40.252 36.027 14.746 1.00 36.85 139 PHE B O 1
ATOM 3818 N N . ALA B 1 140 ? -41.219 35.679 12.745 1.00 36.97 140 ALA B N 1
ATOM 3819 C CA . ALA B 1 140 ? -41.469 34.266 12.958 1.00 37.21 140 ALA B CA 1
ATOM 3820 C C . ALA B 1 140 ? -40.156 33.494 13.007 1.00 37.31 140 ALA B C 1
ATOM 3821 O O . ALA B 1 140 ? -39.273 33.707 12.181 1.00 37.60 140 ALA B O 1
ATOM 3823 N N . GLU B 1 141 ? -40.037 32.600 13.978 1.00 37.34 141 GLU B N 1
ATOM 3824 C CA . GLU B 1 141 ? -38.813 31.845 14.185 1.00 37.59 141 GLU B CA 1
ATOM 3825 C C . GLU B 1 141 ? -39.117 30.400 14.545 1.00 37.56 141 GLU B C 1
ATOM 3826 O O . GLU B 1 141 ? -40.213 30.091 14.996 1.00 37.48 141 GLU B O 1
ATOM 3832 N N . GLU B 1 142 ? -38.141 29.518 14.341 1.00 37.78 142 GLU B N 1
ATOM 3833 C CA . GLU B 1 142 ? -38.285 28.102 14.675 1.00 37.92 142 GLU B CA 1
ATOM 3834 C C . GLU B 1 142 ? -38.522 27.925 16.173 1.00 37.81 142 GLU B C 1
ATOM 3835 O O . GLU B 1 142 ? -37.802 28.497 16.996 1.00 37.87 142 GLU B O 1
ATOM 3841 N N . ALA B 1 143 ? -39.545 27.141 16.514 1.00 37.72 143 ALA B N 1
ATOM 3842 C CA . ALA B 1 143 ? -39.950 26.938 17.904 1.00 37.50 143 ALA B CA 1
ATOM 3843 C C . ALA B 1 143 ? -38.812 26.422 18.797 1.00 37.54 143 ALA B C 1
ATOM 3844 O O . ALA B 1 143 ? -38.619 26.916 19.911 1.00 37.53 143 ALA B O 1
ATOM 3846 N N . GLU B 1 144 ? -38.050 25.453 18.290 1.00 37.53 144 GLU B N 1
ATOM 3847 C CA . GLU B 1 144 ? -36.996 24.789 19.062 1.00 37.53 144 GLU B CA 1
ATOM 3848 C C . GLU B 1 144 ? -35.587 25.375 18.851 1.00 37.38 144 GLU B C 1
ATOM 3849 O O . GLU B 1 144 ? -34.790 25.473 19.799 1.00 37.36 144 GLU B O 1
ATOM 3855 N N . ASN B 1 145 ? -35.292 25.758 17.608 1.00 37.21 145 ASN B N 1
ATOM 3856 C CA . ASN B 1 145 ? -33.966 26.253 17.222 1.00 36.86 145 ASN B CA 1
ATOM 3857 C C . ASN B 1 145 ? -33.901 27.750 16.976 1.00 36.58 145 ASN B C 1
ATOM 3858 O O . ASN B 1 145 ? -32.846 28.264 16.611 1.00 36.97 145 ASN B O 1
ATOM 3863 N N . GLY B 1 146 ? -35.019 28.450 17.155 1.00 36.17 146 GLY B N 1
ATOM 3864 C CA . GLY B 1 146 ? -35.059 29.900 16.969 1.00 35.52 146 GLY B CA 1
ATOM 3865 C C . GLY B 1 146 ? -34.207 30.605 18.005 1.00 35.21 146 GLY B C 1
ATOM 3866 O O . GLY B 1 146 ? -34.051 30.100 19.124 1.00 35.39 146 GLY B O 1
ATOM 3867 N N . PRO B 1 147 ? -33.642 31.773 17.650 1.00 34.69 147 PRO B N 1
ATOM 3868 C CA . PRO B 1 147 ? -32.744 32.502 18.548 1.00 34.39 147 PRO B CA 1
ATOM 3869 C C . PRO B 1 147 ? -33.315 32.747 19.952 1.00 34.13 147 PRO B C 1
ATOM 3870 O O . PRO B 1 147 ? -32.565 32.701 20.938 1.00 34.25 147 PRO B O 1
ATOM 3874 N N . THR B 1 148 ? -34.625 32.981 20.034 1.00 33.52 148 THR B N 1
ATOM 3875 C CA . THR B 1 148 ? -35.278 33.322 21.294 1.00 33.03 148 THR B CA 1
ATOM 3876 C C . THR B 1 148 ? -35.303 32.157 22.280 1.00 32.87 148 THR B C 1
ATOM 3877 O O . THR B 1 148 ? -34.984 32.333 23.456 1.00 32.83 148 THR B O 1
ATOM 3881 N N . THR B 1 149 ? -35.660 30.972 21.797 1.00 32.67 149 THR B N 1
ATOM 3882 C CA . THR B 1 149 ? -35.637 29.761 22.619 1.00 32.66 149 THR B CA 1
ATOM 3883 C C . THR B 1 149 ? -34.211 29.402 23.094 1.00 32.77 149 THR B C 1
ATOM 3884 O O . THR B 1 149 ? -34.021 29.050 24.256 1.00 32.61 149 THR B O 1
ATOM 3888 N N . LYS B 1 150 ? -33.224 29.529 22.203 1.00 33.18 150 LYS B N 1
ATOM 3889 C CA . LYS B 1 150 ? -31.814 29.243 22.522 1.00 33.51 150 LYS B CA 1
ATOM 3890 C C . LYS B 1 150 ? -31.266 30.156 23.630 1.00 33.52 150 LYS B C 1
ATOM 3891 O O . LYS B 1 150 ? -30.564 29.684 24.537 1.00 33.44 150 LYS B O 1
ATOM 3897 N N . MET B 1 151 ? -31.579 31.451 23.558 1.00 33.43 151 MET B N 1
ATOM 3898 C CA . MET B 1 151 ? -31.113 32.385 24.585 1.00 33.60 151 MET B CA 1
ATOM 3899 C C . MET B 1 151 ? -31.914 32.265 25.874 1.00 33.46 151 MET B C 1
ATOM 3900 O O . MET B 1 151 ? -31.397 32.529 26.962 1.00 33.77 151 MET B O 1
ATOM 3905 N N . LEU B 1 152 ? -33.168 31.845 25.738 1.00 33.30 152 LEU B N 1
ATOM 3906 C CA . LEU B 1 152 ? -34.067 31.643 26.868 1.00 32.83 152 LEU B CA 1
ATOM 3907 C C . LEU B 1 152 ? -33.722 30.352 27.602 1.00 32.89 152 LEU B C 1
ATOM 3908 O O . LEU B 1 152 ? -33.931 30.255 28.806 1.00 33.06 152 LEU B O 1
ATOM 3913 N N . ALA B 1 153 ? -33.185 29.368 26.885 1.00 32.95 153 ALA B N 1
ATOM 3914 C CA . ALA B 1 153 ? -32.799 28.097 27.507 1.00 33.28 153 ALA B CA 1
ATOM 3915 C C . ALA B 1 153 ? -31.549 28.228 28.377 1.00 33.54 153 ALA B C 1
ATOM 3916 O O . ALA B 1 153 ? -31.422 27.549 29.396 1.00 33.59 153 ALA B O 1
ATOM 3918 N N . GLU B 1 154 ? -30.636 29.107 27.974 1.00 33.97 154 GLU B N 1
ATOM 3919 C CA . GLU B 1 154 ? -29.455 29.428 28.770 1.00 34.57 154 GLU B CA 1
ATOM 3920 C C . GLU B 1 154 ? -29.841 30.035 30.119 1.00 34.26 154 GLU B C 1
ATOM 3921 O O . GLU B 1 154 ? -29.197 29.760 31.142 1.00 34.35 154 GLU B O 1
ATOM 3927 N N . LEU B 1 155 ? -30.897 30.849 30.119 1.00 33.80 155 LEU B N 1
ATOM 3928 C CA . LEU B 1 155 ? -31.431 31.399 31.365 1.00 33.26 155 LEU B CA 1
ATOM 3929 C C . LEU B 1 155 ? -32.169 30.353 32.196 1.00 33.02 155 LEU B C 1
ATOM 3930 O O . LEU B 1 155 ? -32.065 30.357 33.421 1.00 33.26 155 LEU B O 1
ATOM 3935 N N . ALA B 1 156 ? -32.892 29.444 31.545 1.00 32.66 156 ALA B N 1
ATOM 3936 C CA . ALA B 1 156 ? -33.595 28.387 32.280 1.00 32.45 156 ALA B CA 1
ATOM 3937 C C . ALA B 1 156 ? -32.600 27.490 33.014 1.00 32.36 156 ALA B C 1
ATOM 3938 O O . ALA B 1 156 ? -32.815 27.135 34.173 1.00 32.15 156 ALA B O 1
ATOM 3940 N N . LYS B 1 157 ? -31.504 27.156 32.330 1.00 32.32 157 LYS B N 1
ATOM 3941 C CA . LYS B 1 157 ? -30.466 26.274 32.864 1.00 32.34 157 LYS B CA 1
ATOM 3942 C C . LYS B 1 157 ? -29.764 26.953 34.028 1.00 32.16 157 LYS B C 1
ATOM 3943 O O . LYS B 1 157 ? -29.584 26.354 35.085 1.00 32.27 157 LYS B O 1
ATOM 3949 N N . ALA B 1 158 ? -29.392 28.215 33.824 1.00 31.94 158 ALA B N 1
ATOM 3950 C CA . ALA B 1 158 ? -28.603 28.970 34.788 1.00 31.55 158 ALA B CA 1
ATOM 3951 C C . ALA B 1 158 ? -29.389 29.295 36.048 1.00 31.26 158 ALA B C 1
ATOM 3952 O O . ALA B 1 158 ? -28.836 29.267 37.137 1.00 31.32 158 ALA B O 1
ATOM 3954 N N . TYR B 1 159 ? -30.675 29.604 35.896 1.00 30.79 159 TYR B N 1
ATOM 3955 C CA . TYR B 1 159 ? -31.507 29.972 37.037 1.00 30.25 159 TYR B CA 1
ATOM 3956 C C . TYR B 1 159 ? -32.340 28.813 37.567 1.00 29.96 159 TYR B C 1
ATOM 3957 O O . TYR B 1 159 ? -33.184 29.013 38.438 1.00 30.11 159 TYR B O 1
ATOM 3966 N N . ASN B 1 160 ? -32.091 27.606 37.058 1.00 29.55 160 ASN B N 1
ATOM 3967 C CA . ASN B 1 160 ? -32.896 26.433 37.406 1.00 29.30 160 ASN B CA 1
ATOM 3968 C C . ASN B 1 160 ? -34.405 26.733 37.490 1.00 29.39 160 ASN B C 1
ATOM 3969 O O . ASN B 1 160 ? -35.040 26.546 38.546 1.00 29.36 160 ASN B O 1
ATOM 3974 N N . MET B 1 161 ? -34.966 27.215 36.380 1.00 29.32 161 MET B N 1
ATOM 3975 C CA . MET B 1 161 ? -36.399 27.497 36.309 1.00 29.50 161 MET B CA 1
ATOM 3976 C C . MET B 1 161 ? -37.032 27.198 34.947 1.00 28.71 161 MET B C 1
ATOM 3977 O O . MET B 1 161 ? -36.401 27.376 33.897 1.00 28.82 161 MET B O 1
ATOM 3982 N N . VAL B 1 162 ? -38.275 26.722 34.994 1.00 27.83 162 VAL B N 1
ATOM 3983 C CA . VAL B 1 162 ? -39.089 26.489 33.804 1.00 26.89 162 VAL B CA 1
ATOM 3984 C C . VAL B 1 162 ? -39.480 27.832 33.188 1.00 26.60 162 VAL B C 1
ATOM 3985 O O . VAL B 1 162 ? -39.974 28.723 33.886 1.00 26.65 162 VAL B O 1
ATOM 3989 N N . ILE B 1 163 ? -39.240 27.976 31.885 1.00 26.09 163 ILE B N 1
ATOM 3990 C CA . ILE B 1 163 ? -39.663 29.168 31.146 1.00 25.49 163 ILE B CA 1
ATOM 3991 C C . ILE B 1 163 ? -40.709 28.815 30.092 1.00 25.49 163 ILE B C 1
ATOM 3992 O O . ILE B 1 163 ? -40.493 27.930 29.256 1.00 25.29 163 ILE B O 1
ATOM 3997 N N . ILE B 1 164 ? -41.836 29.520 30.149 1.00 25.41 164 ILE B N 1
ATOM 3998 C CA . ILE B 1 164 ? -42.862 29.447 29.119 1.00 25.40 164 ILE B CA 1
ATOM 3999 C C . ILE B 1 164 ? -42.852 30.764 28.362 1.00 25.79 164 ILE B C 1
ATOM 4000 O O . ILE B 1 164 ? -42.893 31.828 28.966 1.00 25.67 164 ILE B O 1
ATOM 4005 N N . HIS B 1 165 ? -42.767 30.689 27.040 1.00 26.37 165 HIS B N 1
ATOM 4006 C CA . HIS B 1 165 ? -42.844 31.888 26.221 1.00 26.98 165 HIS B CA 1
ATOM 4007 C C . HIS B 1 165 ? -43.658 31.696 24.952 1.00 27.48 165 HIS B C 1
ATOM 4008 O O . HIS B 1 165 ? -43.719 30.605 24.399 1.00 27.40 165 HIS B O 1
ATOM 4015 N N . SER B 1 166 ? -44.296 32.780 24.522 1.00 28.17 166 SER B N 1
ATOM 4016 C CA . SER B 1 166 ? -45.198 32.777 23.387 1.00 28.87 166 SER B CA 1
ATOM 4017 C C . SER B 1 166 ? -44.572 33.535 22.222 1.00 29.29 166 SER B C 1
ATOM 4018 O O . SER B 1 166 ? -44.204 34.694 22.357 1.00 29.48 166 SER B O 1
ATOM 4021 N N . ILE B 1 167 ? -44.441 32.868 21.081 1.00 29.82 167 ILE B N 1
ATOM 4022 C CA . ILE B 1 167 ? -43.855 33.474 19.887 1.00 30.40 167 ILE B CA 1
ATOM 4023 C C . ILE B 1 167 ? -44.612 33.110 18.606 1.00 30.79 167 ILE B C 1
ATOM 4024 O O . ILE B 1 167 ? -45.370 32.138 18.575 1.00 30.99 167 ILE B O 1
ATOM 4029 N N . LEU B 1 168 ? -44.396 33.894 17.552 1.00 31.13 168 LEU B N 1
ATOM 4030 C CA . LEU B 1 168 ? -44.739 33.471 16.203 1.00 31.45 168 LEU B CA 1
ATOM 4031 C C . LEU B 1 168 ? -43.774 32.394 15.757 1.00 31.62 168 LEU B C 1
ATOM 4032 O O . LEU B 1 168 ? -42.573 32.629 15.663 1.00 31.66 168 LEU B O 1
ATOM 4037 N N . GLU B 1 169 ? -44.306 31.211 15.484 1.00 31.94 169 GLU B N 1
ATOM 4038 C CA . GLU B 1 169 ? -43.496 30.109 14.994 1.00 32.31 169 GLU B CA 1
ATOM 4039 C C . GLU B 1 169 ? -43.538 30.050 13.475 1.00 32.78 169 GLU B C 1
ATOM 4040 O O . GLU B 1 169 ? -44.583 30.292 12.864 1.00 32.81 169 GLU B O 1
ATOM 4046 N N . ARG B 1 170 ? -42.390 29.748 12.874 1.00 33.28 170 ARG B N 1
ATOM 4047 C CA . ARG B 1 170 ? -42.325 29.356 11.473 1.00 33.61 170 ARG B CA 1
ATOM 4048 C C . ARG B 1 170 ? -41.977 27.879 11.425 1.00 34.29 170 ARG B C 1
ATOM 4049 O O . ARG B 1 170 ? -40.948 27.462 11.960 1.00 34.49 170 ARG B O 1
ATOM 4057 N N . ASP B 1 171 ? -42.843 27.091 10.795 1.00 35.02 171 ASP B N 1
ATOM 4058 C CA . ASP B 1 171 ? -42.667 25.644 10.720 1.00 35.72 171 ASP B CA 1
ATOM 4059 C C . ASP B 1 171 ? -41.931 25.278 9.438 1.00 36.36 171 ASP B C 1
ATOM 4060 O O . ASP B 1 171 ? -42.500 25.320 8.354 1.00 36.37 171 ASP B O 1
ATOM 4065 N N . MET B 1 172 ? -40.661 24.912 9.565 1.00 37.13 172 MET B N 1
ATOM 4066 C CA . MET B 1 172 ? -39.822 24.748 8.384 1.00 37.58 172 MET B CA 1
ATOM 4067 C C . MET B 1 172 ? -40.122 23.444 7.654 1.00 37.88 172 MET B C 1
ATOM 4068 O O . MET B 1 172 ? -39.983 23.359 6.436 1.00 37.97 172 MET B O 1
ATOM 4073 N N . GLU B 1 173 ? -40.566 22.444 8.409 1.00 38.23 173 GLU B N 1
ATOM 4074 C CA . GLU B 1 173 ? -40.843 21.123 7.865 1.00 38.38 173 GLU B CA 1
ATOM 4075 C C . GLU B 1 173 ? -42.208 21.086 7.183 1.00 38.12 173 GLU B C 1
ATOM 4076 O O . GLU B 1 173 ? -42.406 20.315 6.246 1.00 38.29 173 GLU B O 1
ATOM 4082 N N . HIS B 1 174 ? -43.131 21.934 7.641 1.00 37.75 174 HIS B N 1
ATOM 4083 C CA . HIS B 1 174 ? -44.496 21.965 7.101 1.00 37.38 174 HIS B CA 1
ATOM 4084 C C . HIS B 1 174 ? -44.775 23.181 6.241 1.00 37.14 174 HIS B C 1
ATOM 4085 O O . HIS B 1 174 ? -45.671 23.963 6.541 1.00 37.09 174 HIS B O 1
ATOM 4092 N N . GLY B 1 175 ? -43.997 23.329 5.172 1.00 36.93 175 GLY B N 1
ATOM 4093 C CA . GLY B 1 175 ? -44.212 24.374 4.170 1.00 36.50 175 GLY B CA 1
ATOM 4094 C C . GLY B 1 175 ? -44.007 25.815 4.612 1.00 36.19 175 GLY B C 1
ATOM 4095 O O . GLY B 1 175 ? -44.606 26.734 4.042 1.00 36.38 175 GLY B O 1
ATOM 4096 N N . GLU B 1 176 ? -43.164 26.022 5.620 1.00 35.83 176 GLU B N 1
ATOM 4097 C CA . GLU B 1 176 ? -42.849 27.363 6.135 1.00 35.54 176 GLU B CA 1
ATOM 4098 C C . GLU B 1 176 ? -44.071 28.126 6.657 1.00 34.92 176 GLU B C 1
ATOM 4099 O O . GLU B 1 176 ? -44.097 29.354 6.639 1.00 35.14 176 GLU B O 1
ATOM 4105 N N . THR B 1 177 ? -45.071 27.392 7.133 1.00 34.06 177 THR B N 1
ATOM 4106 C CA . THR B 1 177 ? -46.285 28.002 7.652 1.00 33.20 177 THR B CA 1
ATOM 4107 C C . THR B 1 177 ? -46.025 28.713 8.979 1.00 32.82 177 THR B C 1
ATOM 4108 O O . THR B 1 177 ? -45.119 28.351 9.731 1.00 32.82 177 THR B O 1
ATOM 4112 N N . ILE B 1 178 ? -46.832 29.734 9.243 1.00 32.19 178 ILE B N 1
ATOM 4113 C CA . ILE B 1 178 ? -46.691 30.577 10.418 1.00 31.52 178 ILE B CA 1
ATOM 4114 C C . ILE B 1 178 ? -47.732 30.200 11.495 1.00 31.29 178 ILE B C 1
ATOM 4115 O O . ILE B 1 178 ? -48.901 29.968 11.183 1.00 31.40 178 ILE B O 1
ATOM 4120 N N . TRP B 1 179 ? -47.292 30.110 12.751 1.00 30.75 179 TRP B N 1
ATOM 4121 C CA . TRP B 1 179 ? -48.158 29.689 13.848 1.00 30.30 179 TRP B CA 1
ATOM 4122 C C . TRP B 1 179 ? -47.982 30.559 15.088 1.00 30.08 179 TRP B C 1
ATOM 4123 O O . TRP B 1 179 ? -46.923 31.147 15.297 1.00 29.99 179 TRP B O 1
ATOM 4134 N N . ASN B 1 180 ? -49.039 30.632 15.897 1.00 29.76 180 ASN B N 1
ATOM 4135 C CA . ASN B 1 180 ? -49.010 31.275 17.214 1.00 29.40 180 ASN B CA 1
ATOM 4136 C C . ASN B 1 180 ? -48.794 30.171 18.251 1.00 28.87 180 ASN B C 1
ATOM 4137 O O . ASN B 1 180 ? -49.675 29.340 18.468 1.00 28.80 180 ASN B O 1
ATOM 4142 N N . THR B 1 181 ? -47.628 30.183 18.891 1.00 28.22 181 THR B N 1
ATOM 4143 C CA . THR B 1 181 ? -47.131 29.018 19.617 1.00 27.72 181 THR B CA 1
ATOM 4144 C C . THR B 1 181 ? -46.558 29.373 20.991 1.00 27.38 181 THR B C 1
ATOM 4145 O O . THR B 1 181 ? -45.862 30.376 21.141 1.00 27.39 181 THR B O 1
ATOM 4149 N N . ALA B 1 182 ? -46.855 28.548 21.990 1.00 26.85 182 ALA B N 1
ATOM 4150 C CA . ALA B 1 182 ? -46.182 28.643 23.275 1.00 26.52 182 ALA B CA 1
ATOM 4151 C C . ALA B 1 182 ? -45.132 27.537 23.404 1.00 26.45 182 ALA B C 1
ATOM 4152 O O . ALA B 1 182 ? -45.367 26.390 23.029 1.00 26.51 182 ALA B O 1
ATOM 4154 N N . VAL B 1 183 ? -43.960 27.899 23.913 1.00 26.34 183 VAL B N 1
ATOM 4155 C CA . VAL B 1 183 ? -42.842 26.965 24.035 1.00 26.19 183 VAL B CA 1
ATOM 4156 C C . VAL B 1 183 ? -42.494 26.779 25.501 1.00 26.43 183 VAL B C 1
ATOM 4157 O O . VAL B 1 183 ? -42.333 27.752 26.237 1.00 26.54 183 VAL B O 1
ATOM 4161 N N . VAL B 1 184 ? -42.393 25.524 25.925 1.00 26.65 184 VAL B N 1
ATOM 4162 C CA . VAL B 1 184 ? -42.050 25.227 27.302 1.00 26.77 184 VAL B CA 1
ATOM 4163 C C . VAL B 1 184 ? -40.622 24.715 27.351 1.00 27.14 184 VAL B C 1
ATOM 4164 O O . VAL B 1 184 ? -40.272 23.727 26.693 1.00 27.06 184 VAL B O 1
ATOM 4168 N N . ILE B 1 185 ? -39.796 25.425 28.114 1.00 27.52 185 ILE B N 1
ATOM 4169 C CA . ILE B 1 185 ? -38.399 25.062 28.310 1.00 27.73 185 ILE B CA 1
ATOM 4170 C C . ILE B 1 185 ? -38.230 24.594 29.750 1.00 27.99 185 ILE B C 1
ATOM 4171 O O . ILE B 1 185 ? 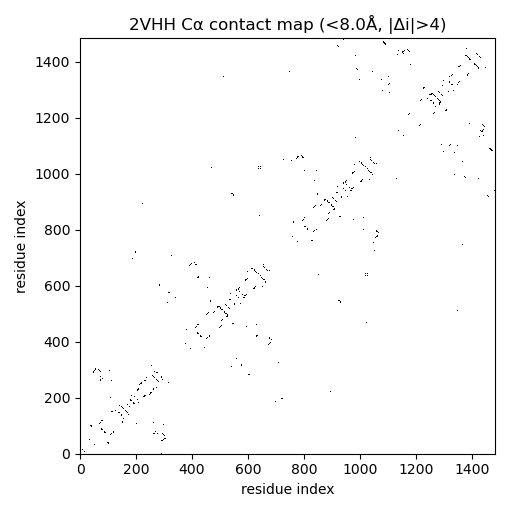-38.655 25.260 30.688 1.00 27.70 185 ILE B O 1
ATOM 4176 N N . SER B 1 186 ? -37.630 23.421 29.897 1.00 28.60 186 SER B N 1
ATOM 4177 C CA . SER B 1 186 ? -37.391 22.795 31.190 1.00 29.37 186 SER B CA 1
ATOM 4178 C C . SER B 1 186 ? -36.347 23.557 32.007 1.00 29.94 186 SER B C 1
ATOM 4179 O O . SER B 1 186 ? -35.513 24.284 31.444 1.00 30.10 186 SER B O 1
ATOM 4182 N N . ASN B 1 187 ? -36.384 23.385 33.329 1.00 30.47 187 ASN B N 1
ATOM 4183 C CA . ASN B 1 187 ? -35.360 23.987 34.190 1.00 31.12 187 ASN B CA 1
ATOM 4184 C C . ASN B 1 187 ? -33.980 23.363 34.012 1.00 31.42 187 ASN B C 1
ATOM 4185 O O . ASN B 1 187 ? -33.010 23.849 34.566 1.00 31.91 187 ASN B O 1
ATOM 4190 N N . SER B 1 188 ? -33.900 22.294 33.231 1.00 31.68 188 SER B N 1
ATOM 4191 C CA . SER B 1 188 ? -32.629 21.695 32.856 1.00 31.95 188 SER B CA 1
ATOM 4192 C C . SER B 1 188 ? -32.020 22.441 31.680 1.00 32.13 188 SER B C 1
ATOM 4193 O O . SER B 1 188 ? -30.838 22.283 31.376 1.00 32.23 188 SER B O 1
ATOM 4196 N N . GLY B 1 189 ? -32.840 23.242 31.008 1.00 32.28 189 GLY B N 1
ATOM 4197 C CA . GLY B 1 189 ? -32.407 23.963 29.822 1.00 32.37 189 GLY B CA 1
ATOM 4198 C C . GLY B 1 189 ? -32.882 23.326 28.529 1.00 32.58 189 GLY B C 1
ATOM 4199 O O . GLY B 1 189 ? -32.792 23.943 27.469 1.00 32.76 189 GLY B O 1
ATOM 4200 N N . ARG B 1 190 ? -33.384 22.092 28.610 1.00 32.64 190 ARG B N 1
ATOM 4201 C CA . ARG B 1 190 ? -33.830 21.349 27.419 1.00 32.70 190 ARG B CA 1
ATOM 4202 C C . ARG B 1 190 ? -35.230 21.789 26.989 1.00 31.87 190 ARG B C 1
ATOM 4203 O O . ARG B 1 190 ? -36.080 22.105 27.827 1.00 32.00 190 ARG B O 1
ATOM 4211 N N . TYR B 1 191 ? -35.456 21.807 25.678 1.00 30.71 191 TYR B N 1
ATOM 4212 C CA . TYR B 1 191 ? -36.770 22.089 25.111 1.00 29.77 191 TYR B CA 1
ATOM 4213 C C . TYR B 1 191 ? -37.731 20.947 25.435 1.00 29.42 191 TYR B C 1
ATOM 4214 O O . TYR B 1 191 ? -37.411 19.789 25.194 1.00 29.41 191 TYR B O 1
ATOM 4223 N N . LEU B 1 192 ? -38.900 21.281 25.987 1.00 28.97 192 LEU B N 1
ATOM 4224 C CA . LEU B 1 192 ? -39.903 20.269 26.361 1.00 28.41 192 LEU B CA 1
ATOM 4225 C C . LEU B 1 192 ? -40.911 19.990 25.271 1.00 27.74 192 LEU B C 1
ATOM 4226 O O . LEU B 1 192 ? -41.294 18.847 25.046 1.00 27.97 192 LEU B O 1
ATOM 4231 N N . GLY B 1 193 ? -41.368 21.044 24.614 1.00 26.92 193 GLY B N 1
ATOM 4232 C CA . GLY B 1 193 ? -42.432 20.913 23.640 1.00 25.93 193 GLY B CA 1
ATOM 4233 C C . GLY B 1 193 ? -43.104 22.237 23.357 1.00 25.34 193 GLY B C 1
ATOM 4234 O O . GLY B 1 193 ? -42.696 23.290 23.867 1.00 25.27 193 GLY B O 1
ATOM 4235 N N . LYS B 1 194 ? -44.149 22.175 22.542 1.00 24.59 194 LYS B N 1
ATOM 4236 C CA . LYS B 1 194 ? -44.853 23.366 22.127 1.00 23.92 194 LYS B CA 1
ATOM 4237 C C . LYS B 1 194 ? -46.371 23.156 22.103 1.00 23.65 194 LYS B C 1
ATOM 4238 O O . LYS B 1 194 ? -46.858 22.026 21.997 1.00 23.38 194 LYS B O 1
ATOM 4244 N N . HIS B 1 195 ? -47.108 24.255 22.209 1.00 23.24 195 HIS B N 1
ATOM 4245 C CA . HIS B 1 195 ? -48.541 24.236 22.020 1.00 23.06 195 HIS B CA 1
ATOM 4246 C C . HIS B 1 195 ? -48.939 25.368 21.102 1.00 23.13 195 HIS B C 1
ATOM 4247 O O . HIS B 1 195 ? -48.503 26.505 21.291 1.00 23.09 195 HIS B O 1
ATOM 4254 N N . ARG B 1 196 ? -49.775 25.057 20.115 1.00 23.12 196 ARG B N 1
ATOM 4255 C CA . ARG B 1 196 ? -50.227 26.069 19.161 1.00 23.35 196 ARG B CA 1
ATOM 4256 C C . ARG B 1 196 ? -51.626 26.546 19.509 1.00 23.35 196 ARG B C 1
ATOM 4257 O O . ARG B 1 196 ? -52.463 25.764 19.953 1.00 23.74 196 ARG B O 1
ATOM 4265 N N . LYS B 1 197 ? -51.866 27.835 19.306 1.00 23.42 197 LYS B N 1
ATOM 4266 C CA . LYS B 1 197 ? -53.132 28.463 19.659 1.00 23.61 197 LYS B CA 1
ATOM 4267 C C . LYS B 1 197 ? -54.348 27.738 19.055 1.00 23.62 197 LYS B C 1
ATOM 4268 O O . LYS B 1 197 ? -54.444 27.576 17.838 1.00 23.51 197 LYS B O 1
ATOM 4274 N N . ASN B 1 198 ? -55.267 27.305 19.919 1.00 23.68 198 ASN B N 1
ATOM 4275 C CA . ASN B 1 198 ? -56.435 26.537 19.482 1.00 23.86 198 ASN B CA 1
ATOM 4276 C C . ASN B 1 198 ? -57.536 27.356 18.806 1.00 24.10 198 ASN B C 1
ATOM 4277 O O . ASN B 1 198 ? -58.186 26.870 17.881 1.00 23.90 198 ASN B O 1
ATOM 4282 N N . HIS B 1 199 ? -57.738 28.586 19.274 1.00 24.52 199 HIS B N 1
ATOM 4283 C CA . HIS B 1 199 ? -58.830 29.430 18.801 1.00 24.86 199 HIS B CA 1
ATOM 4284 C C . HIS B 1 199 ? -58.301 30.743 18.258 1.00 25.56 199 HIS B C 1
ATOM 4285 O O . HIS B 1 199 ? -57.688 31.524 18.978 1.00 25.60 199 HIS B O 1
ATOM 4292 N N . ILE B 1 200 ? -58.528 30.979 16.975 1.00 26.54 200 ILE B N 1
ATOM 4293 C CA . ILE B 1 200 ? -57.970 32.154 16.324 1.00 27.47 200 ILE B CA 1
ATOM 4294 C C . ILE B 1 200 ? -59.034 33.248 16.137 1.00 28.47 200 ILE B C 1
ATOM 4295 O O . ILE B 1 200 ? -60.085 33.003 15.527 1.00 28.48 200 ILE B O 1
ATOM 4300 N N . PRO B 1 201 ? -58.763 34.455 16.683 1.00 29.43 201 PRO B N 1
ATOM 4301 C CA . PRO B 1 201 ? -59.643 35.619 16.528 1.00 30.22 201 PRO B CA 1
ATOM 4302 C C . PRO B 1 201 ? -59.612 36.241 15.128 1.00 31.13 201 PRO B C 1
ATOM 4303 O O . PRO B 1 201 ? -58.628 36.101 14.396 1.00 31.15 201 PRO B O 1
ATOM 4307 N N . ARG B 1 202 ? -60.699 36.928 14.782 1.00 32.20 202 ARG B N 1
ATOM 4308 C CA . ARG B 1 202 ? -60.796 37.718 13.550 1.00 32.99 202 ARG B CA 1
ATOM 4309 C C . ARG B 1 202 ? -61.636 38.967 13.832 1.00 33.76 202 ARG B C 1
ATOM 4310 O O . ARG B 1 202 ? -62.462 39.384 13.015 1.00 34.26 202 ARG B O 1
ATOM 4318 N N . VAL B 1 203 ? -61.418 39.553 15.003 1.00 34.55 203 VAL B N 1
ATOM 4319 C CA . VAL B 1 203 ? -62.262 40.640 15.508 1.00 35.36 203 VAL B CA 1
ATOM 4320 C C . VAL B 1 203 ? -61.515 41.965 15.577 1.00 36.04 203 VAL B C 1
ATOM 4321 O O . VAL B 1 203 ? -60.414 42.047 16.145 1.00 36.24 203 VAL B O 1
ATOM 4325 N N . GLY B 1 204 ? -62.120 42.993 14.985 1.00 36.53 204 GLY B N 1
ATOM 4326 C CA . GLY B 1 204 ? -61.556 44.336 14.981 1.00 37.27 204 GLY B CA 1
ATOM 4327 C C . GLY B 1 204 ? -60.131 44.384 14.463 1.00 37.87 204 GLY B C 1
ATOM 4328 O O . GLY B 1 204 ? -59.858 44.015 13.317 1.00 37.73 204 GLY B O 1
ATOM 4329 N N . ASP B 1 205 ? -59.222 44.834 15.322 1.00 38.50 205 ASP B N 1
ATOM 4330 C CA . ASP B 1 205 ? -57.817 44.961 14.963 1.00 39.26 205 ASP B CA 1
ATOM 4331 C C . ASP B 1 205 ? -57.069 43.647 15.076 1.00 39.45 205 ASP B C 1
ATOM 4332 O O . ASP B 1 205 ? -55.927 43.532 14.640 1.00 39.31 205 ASP B O 1
ATOM 4337 N N . PHE B 1 206 ? -57.717 42.651 15.659 1.00 39.83 206 PHE B N 1
ATOM 4338 C CA . PHE B 1 206 ? -57.063 41.375 15.862 1.00 40.23 206 PHE B CA 1
ATOM 4339 C C . PHE B 1 206 ? -57.306 40.450 14.668 1.00 40.36 206 PHE B C 1
ATOM 4340 O O . PHE B 1 206 ? -58.066 39.481 14.736 1.00 40.49 206 PHE B O 1
ATOM 4348 N N . ASN B 1 207 ? -56.650 40.802 13.562 1.00 40.39 207 ASN B N 1
ATOM 4349 C CA . ASN B 1 207 ? -56.696 40.034 12.326 1.00 40.39 207 ASN B CA 1
ATOM 4350 C C . ASN B 1 207 ? -55.642 38.941 12.378 1.00 40.42 207 ASN B C 1
ATOM 4351 O O . ASN B 1 207 ? -54.715 38.909 11.563 1.00 40.49 207 ASN B O 1
ATOM 4356 N N . GLU B 1 208 ? -55.780 38.052 13.355 1.00 40.22 208 GLU B N 1
ATOM 4357 C CA . GLU B 1 208 ? -54.832 36.965 13.529 1.00 40.31 208 GLU B CA 1
ATOM 4358 C C . GLU B 1 208 ? -55.068 35.842 12.520 1.00 39.92 208 GLU B C 1
ATOM 4359 O O . GLU B 1 208 ? -54.119 35.154 12.126 1.00 40.00 208 GLU B O 1
ATOM 4365 N N . SER B 1 209 ? -56.322 35.674 12.089 1.00 39.42 209 SER B N 1
ATOM 4366 C CA . SER B 1 209 ? -56.677 34.641 11.111 1.00 38.87 209 SER B CA 1
ATOM 4367 C C . SER B 1 209 ? -55.959 34.887 9.790 1.00 38.51 209 SER B C 1
ATOM 4368 O O . SER B 1 209 ? -55.750 33.966 8.993 1.00 38.52 209 SER B O 1
ATOM 4371 N N . THR B 1 210 ? -55.564 36.139 9.587 1.00 38.12 210 THR B N 1
ATOM 4372 C CA . THR B 1 210 ? -54.825 36.548 8.400 1.00 37.69 210 THR B CA 1
ATOM 4373 C C . THR B 1 210 ? -53.419 35.942 8.405 1.00 37.09 210 THR B C 1
ATOM 4374 O O . THR B 1 210 ? -52.887 35.609 7.351 1.00 36.91 210 THR B O 1
ATOM 4378 N N . TYR B 1 211 ? -52.846 35.759 9.593 1.00 36.53 211 TYR B N 1
ATOM 4379 C CA . TYR B 1 211 ? -51.474 35.250 9.703 1.00 36.13 211 TYR B CA 1
ATOM 4380 C C . TYR B 1 211 ? -51.328 33.740 9.918 1.00 36.16 211 TYR B C 1
ATOM 4381 O O . TYR B 1 211 ? -50.412 33.130 9.358 1.00 36.07 211 TYR B O 1
ATOM 4390 N N . TYR B 1 212 ? -52.217 33.137 10.712 1.00 36.17 212 TYR B N 1
ATOM 4391 C CA . TYR B 1 212 ? -52.123 31.697 11.011 1.00 36.09 212 TYR B CA 1
ATOM 4392 C C . TYR B 1 212 ? -53.469 31.003 11.227 1.00 36.12 212 TYR B C 1
ATOM 4393 O O . TYR B 1 212 ? -54.470 31.648 11.551 1.00 36.17 212 TYR B O 1
ATOM 4402 N N . MET B 1 213 ? -53.459 29.679 11.041 1.00 36.15 213 MET B N 1
ATOM 4403 C CA . MET B 1 213 ? -54.632 28.802 11.170 1.00 36.05 213 MET B CA 1
ATOM 4404 C C . MET B 1 213 ? -54.807 28.306 12.599 1.00 36.05 213 MET B C 1
ATOM 4405 O O . MET B 1 213 ? -53.982 28.597 13.463 1.00 36.32 213 MET B O 1
ATOM 4410 N N . GLU B 1 214 ? -55.874 27.550 12.850 1.00 35.90 214 GLU B N 1
ATOM 4411 C CA . GLU B 1 214 ? -56.117 27.017 14.187 1.00 35.67 214 GLU B CA 1
ATOM 4412 C C . GLU B 1 214 ? -55.150 25.894 14.485 1.00 35.16 214 GLU B C 1
ATOM 4413 O O . GLU B 1 214 ? -54.709 25.195 13.580 1.00 35.29 214 GLU B O 1
ATOM 4419 N N . GLY B 1 215 ? -54.811 25.755 15.762 1.00 34.70 215 GLY B N 1
ATOM 4420 C CA . GLY B 1 215 ? -53.799 24.818 16.212 1.00 33.69 215 GLY B CA 1
ATOM 4421 C C . GLY B 1 215 ? -54.233 23.381 16.103 1.00 33.07 215 GLY B C 1
ATOM 4422 O O . GLY B 1 215 ? -55.425 23.071 16.177 1.00 33.09 215 GLY B O 1
ATOM 4423 N N . ASN B 1 216 ? -53.248 22.508 15.931 1.00 32.47 216 ASN B N 1
ATOM 4424 C CA . ASN B 1 216 ? -53.476 21.076 15.786 1.00 31.85 216 ASN B CA 1
ATOM 4425 C C . ASN B 1 216 ? -52.810 20.242 16.885 1.00 30.82 216 ASN B C 1
ATOM 4426 O O . ASN B 1 216 ? -52.793 19.016 16.813 1.00 30.65 216 ASN B O 1
ATOM 4431 N N . THR B 1 217 ? -52.286 20.909 17.909 1.00 29.87 217 THR B N 1
ATOM 4432 C CA . THR B 1 217 ? -51.510 20.239 18.949 1.00 28.73 217 THR B CA 1
ATOM 4433 C C . THR B 1 217 ? -52.369 19.748 20.109 1.00 28.12 217 THR B C 1
ATOM 4434 O O . THR B 1 217 ? -51.853 19.203 21.086 1.00 28.32 217 THR B O 1
ATOM 4438 N N . GLY B 1 218 ? -53.679 19.933 20.001 1.00 27.43 218 GLY B N 1
ATOM 4439 C CA . GLY B 1 218 ? -54.614 19.443 21.006 1.00 26.39 218 GLY B CA 1
ATOM 4440 C C . GLY B 1 218 ? -54.677 20.322 22.237 1.00 25.77 218 GLY B C 1
ATOM 4441 O O . GLY B 1 218 ? -54.871 21.533 22.128 1.00 25.48 218 GLY B O 1
ATOM 4442 N N . HIS B 1 219 ? -54.529 19.695 23.406 1.00 25.36 219 HIS B N 1
ATOM 4443 C CA . HIS B 1 219 ? -54.523 20.379 24.701 1.00 25.00 219 HIS B CA 1
ATOM 4444 C C . HIS B 1 219 ? -53.439 19.800 25.611 1.00 25.18 219 HIS B C 1
ATOM 4445 O O . HIS B 1 219 ? -53.746 19.250 26.674 1.00 25.25 219 HIS B O 1
ATOM 4452 N N . PRO B 1 220 ? -52.162 19.932 25.206 1.00 25.22 220 PRO B N 1
ATOM 4453 C CA . PRO B 1 220 ? -51.088 19.290 25.968 1.00 25.28 220 PRO B CA 1
ATOM 4454 C C . PRO B 1 220 ? -50.919 19.883 27.357 1.00 25.39 220 PRO B C 1
ATOM 4455 O O . PRO B 1 220 ? -51.136 21.078 27.550 1.00 25.49 220 PRO B O 1
ATOM 4459 N N . VAL B 1 221 ? -50.552 19.034 28.310 1.00 25.66 221 VAL B N 1
ATOM 4460 C CA . VAL B 1 221 ? -50.185 19.470 29.651 1.00 25.85 221 VAL B CA 1
ATOM 4461 C C . VAL B 1 221 ? -48.756 19.014 29.908 1.00 26.17 221 VAL B C 1
ATOM 4462 O O . VAL B 1 221 ? -48.414 17.860 29.655 1.00 26.00 221 VAL B O 1
ATOM 4466 N N . PHE B 1 222 ? -47.933 19.933 30.403 1.00 26.73 222 PHE B N 1
ATOM 4467 C CA . PHE B 1 222 ? -46.504 19.691 30.592 1.00 27.28 222 PHE B CA 1
ATOM 4468 C C . PHE B 1 222 ? -46.189 19.286 32.024 1.00 27.98 222 PHE B C 1
ATOM 4469 O O . PHE B 1 222 ? -46.461 20.034 32.960 1.00 27.92 222 PHE B O 1
ATOM 4477 N N . GLU B 1 223 ? -45.648 18.080 32.182 1.00 28.94 223 GLU B N 1
ATOM 4478 C CA . GLU B 1 223 ? -45.259 17.577 33.494 1.00 30.45 223 GLU B CA 1
ATOM 4479 C C . GLU B 1 223 ? -43.822 17.979 33.838 1.00 30.48 223 GLU B C 1
ATOM 4480 O O . GLU B 1 223 ? -42.853 17.383 33.372 1.00 30.50 223 GLU B O 1
ATOM 4486 N N . THR B 1 224 ? -43.702 19.019 34.649 1.00 30.94 224 THR B N 1
ATOM 4487 C CA . THR B 1 224 ? -42.404 19.527 35.058 1.00 31.35 224 THR B CA 1
ATOM 4488 C C . THR B 1 224 ? -42.230 19.186 36.523 1.00 31.62 224 THR B C 1
ATOM 4489 O O . THR B 1 224 ? -43.179 18.734 37.173 1.00 31.92 224 THR B O 1
ATOM 4493 N N . GLU B 1 225 ? -41.038 19.421 37.060 1.00 31.79 225 GLU B N 1
ATOM 4494 C CA . GLU B 1 225 ? -40.818 19.158 38.480 1.00 32.05 225 GLU B CA 1
ATOM 4495 C C . GLU B 1 225 ? -41.434 20.248 39.362 1.00 31.42 225 GLU B C 1
ATOM 4496 O O . GLU B 1 225 ? -41.360 20.179 40.584 1.00 31.43 225 GLU B O 1
ATOM 4502 N N . PHE B 1 226 ? -42.047 21.247 38.733 1.00 30.95 226 PHE B N 1
ATOM 4503 C CA . PHE B 1 226 ? -42.756 22.294 39.464 1.00 30.48 226 PHE B CA 1
ATOM 4504 C C . PHE B 1 226 ? -44.267 22.297 39.162 1.00 30.06 226 PHE B C 1
ATOM 4505 O O . PHE B 1 226 ? -44.926 23.335 39.287 1.00 30.23 226 PHE B O 1
ATOM 4513 N N . GLY B 1 227 ? -44.808 21.143 38.772 1.00 29.38 227 GLY B N 1
ATOM 4514 C CA . GLY B 1 227 ? -46.247 20.993 38.558 1.00 28.80 227 GLY B CA 1
ATOM 4515 C C . GLY B 1 227 ? -46.648 20.730 37.117 1.00 28.46 227 GLY B C 1
ATOM 4516 O O . GLY B 1 227 ? -45.825 20.836 36.196 1.00 28.54 227 GLY B O 1
ATOM 4517 N N . LYS B 1 228 ? -47.917 20.373 36.925 1.00 27.81 228 LYS B N 1
ATOM 4518 C CA . LYS B 1 228 ? -48.452 20.130 35.592 1.00 27.14 228 LYS B CA 1
ATOM 4519 C C . LYS B 1 228 ? -48.970 21.449 35.036 1.00 26.77 228 LYS B C 1
ATOM 4520 O O . LYS B 1 228 ? -49.927 22.026 35.569 1.00 26.58 228 LYS B O 1
ATOM 4526 N N . LEU B 1 229 ? -48.315 21.926 33.976 1.00 26.16 229 LEU B N 1
ATOM 4527 C CA . LEU B 1 229 ? -48.579 23.258 33.429 1.00 25.65 229 LEU B CA 1
ATOM 4528 C C . LEU B 1 229 ? -49.188 23.169 32.048 1.00 25.53 229 LEU B C 1
ATOM 4529 O O . LEU B 1 229 ? -48.898 22.249 31.279 1.00 25.75 229 LEU B O 1
ATOM 4534 N N . ALA B 1 230 ? -50.035 24.136 31.737 1.00 25.23 230 ALA B N 1
ATOM 4535 C CA . ALA B 1 230 ? -50.688 24.185 30.448 1.00 25.29 230 ALA B CA 1
ATOM 4536 C C . ALA B 1 230 ? -50.719 25.625 29.988 1.00 25.50 230 ALA B C 1
ATOM 4537 O O . ALA B 1 230 ? -50.578 26.537 30.801 1.00 25.67 230 ALA B O 1
ATOM 4539 N N . VAL B 1 231 ? -50.885 25.830 28.684 1.00 25.41 231 VAL B N 1
ATOM 4540 C CA . VAL B 1 231 ? -50.959 27.175 28.151 1.00 25.35 231 VAL B CA 1
ATOM 4541 C C . VAL B 1 231 ? -52.213 27.318 27.286 1.00 25.70 231 VAL B C 1
ATOM 4542 O O . VAL B 1 231 ? -52.371 26.635 26.272 1.00 25.65 231 VAL B O 1
ATOM 4546 N N . ASN B 1 232 ? -53.110 28.191 27.733 1.00 25.93 232 ASN B N 1
ATOM 4547 C CA . ASN B 1 232 ? -54.283 28.581 26.998 1.00 26.12 232 ASN B CA 1
ATOM 4548 C C . ASN B 1 232 ? -53.936 29.908 26.370 1.00 26.64 232 ASN B C 1
ATOM 4549 O O . ASN B 1 232 ? -53.793 30.906 27.076 1.00 26.69 232 ASN B O 1
ATOM 4554 N N . ILE B 1 233 ? -53.799 29.928 25.049 1.00 27.15 233 ILE B N 1
ATOM 4555 C CA . ILE B 1 233 ? -53.295 31.115 24.368 1.00 27.56 233 ILE B CA 1
ATOM 4556 C C . ILE B 1 233 ? -54.378 32.123 23.968 1.00 28.13 233 ILE B C 1
ATOM 4557 O O . ILE B 1 233 ? -55.313 31.802 23.228 1.00 28.32 233 ILE B O 1
ATOM 4562 N N . CYS B 1 234 ? -54.233 33.329 24.522 1.00 29.00 234 CYS B N 1
ATOM 4563 C CA . CYS B 1 234 ? -54.975 34.551 24.151 1.00 29.06 234 CYS B CA 1
ATOM 4564 C C . CYS B 1 234 ? -56.497 34.403 23.978 1.00 28.64 234 CYS B C 1
ATOM 4565 O O . CYS B 1 234 ? -57.214 34.245 24.956 1.00 28.77 234 CYS B O 1
ATOM 4568 N N . TYR B 1 235 ? -56.975 34.461 22.740 1.00 28.05 235 TYR B N 1
ATOM 4569 C CA . TYR B 1 235 ? -58.403 34.359 22.417 1.00 27.51 235 TYR B CA 1
ATOM 4570 C C . TYR B 1 235 ? -59.076 33.096 22.954 1.00 27.19 235 TYR B C 1
ATOM 4571 O O . TYR B 1 235 ? -60.300 33.071 23.083 1.00 27.29 235 TYR B O 1
ATOM 4580 N N . GLY B 1 236 ? -58.288 32.061 23.260 1.00 26.57 236 GLY B N 1
ATOM 4581 C CA . GLY B 1 236 ? -58.822 30.822 23.828 1.00 26.29 236 GLY B CA 1
ATOM 4582 C C . GLY B 1 236 ? -59.445 31.065 25.197 1.00 26.06 236 GLY B C 1
ATOM 4583 O O . GLY B 1 236 ? -60.202 30.241 25.720 1.00 25.86 236 GLY B O 1
ATOM 4584 N N . ARG B 1 237 ? -59.079 32.213 25.766 1.00 25.77 237 ARG B N 1
ATOM 4585 C CA . ARG B 1 237 ? -59.619 32.780 26.999 1.00 25.34 237 ARG B CA 1
ATOM 4586 C C . ARG B 1 237 ? -61.152 32.740 27.000 1.00 24.96 237 ARG B C 1
ATOM 4587 O O . ARG B 1 237 ? -61.780 32.508 28.043 1.00 24.57 237 ARG B O 1
ATOM 4595 N N . HIS B 1 238 ? -61.731 32.938 25.815 1.00 24.39 238 HIS B N 1
ATOM 4596 C CA . HIS B 1 238 ? -63.172 33.062 25.643 1.00 24.07 238 HIS B CA 1
ATOM 4597 C C . HIS B 1 238 ? -63.892 31.732 25.465 1.00 23.72 238 HIS B C 1
ATOM 4598 O O . HIS B 1 238 ? -65.117 31.712 25.271 1.00 23.96 238 HIS B O 1
ATOM 4605 N N . HIS B 1 239 ? -63.143 30.632 25.528 1.00 23.03 239 HIS B N 1
ATOM 4606 C CA . HIS B 1 239 ? -63.701 29.303 25.286 1.00 22.43 239 HIS B CA 1
ATOM 4607 C C . HIS B 1 239 ? -63.613 28.378 26.492 1.00 22.54 239 HIS B C 1
ATOM 4608 O O . HIS B 1 239 ? -62.583 27.748 26.719 1.00 22.67 239 HIS B O 1
ATOM 4615 N N . PRO B 1 240 ? -64.703 28.298 27.281 1.00 22.53 240 PRO B N 1
ATOM 4616 C CA . PRO B 1 240 ? -64.724 27.461 28.479 1.00 22.21 240 PRO B CA 1
ATOM 4617 C C . PRO B 1 240 ? -64.352 26.026 28.185 1.00 22.01 240 PRO B C 1
ATOM 4618 O O . PRO B 1 240 ? -63.733 25.366 29.024 1.00 22.27 240 PRO B O 1
ATOM 4622 N N . GLN B 1 241 ? -64.698 25.551 26.999 1.00 21.69 241 GLN B N 1
ATOM 4623 C CA . GLN B 1 241 ? -64.397 24.180 26.647 1.00 21.58 241 GLN B CA 1
ATOM 4624 C C . GLN B 1 241 ? -62.891 23.986 26.451 1.00 21.61 241 GLN B C 1
ATOM 4625 O O . GLN B 1 241 ? -62.370 22.893 26.691 1.00 21.83 241 GLN B O 1
ATOM 4631 N N . ASN B 1 242 ? -62.195 25.048 26.041 1.00 21.45 242 ASN B N 1
ATOM 4632 C CA . ASN B 1 242 ? -60.731 25.036 25.946 1.00 21.45 242 ASN B CA 1
ATOM 4633 C C . ASN B 1 242 ? -60.084 24.905 27.325 1.00 21.66 242 ASN B C 1
ATOM 4634 O O . ASN B 1 242 ? -59.265 24.005 27.563 1.00 21.74 242 ASN B O 1
ATOM 4639 N N . TRP B 1 243 ? -60.472 25.797 28.236 1.00 21.60 243 TRP B N 1
ATOM 4640 C CA . TRP B 1 243 ? -60.089 25.696 29.638 1.00 21.63 243 TRP B CA 1
ATOM 4641 C C . TRP B 1 243 ? -60.371 24.286 30.190 1.00 21.96 243 TRP B C 1
ATOM 4642 O O . TRP B 1 243 ? -59.522 23.693 30.878 1.00 22.27 243 TRP B O 1
ATOM 4653 N N . MET B 1 244 ? -61.559 23.757 29.884 1.00 21.75 244 MET B N 1
ATOM 4654 C CA . MET B 1 244 ? -62.018 22.488 30.447 1.00 21.66 244 MET B CA 1
ATOM 4655 C C . MET B 1 244 ? -61.145 21.316 30.030 1.00 21.74 244 MET B C 1
ATOM 4656 O O . MET B 1 244 ? -60.877 20.418 30.825 1.00 21.65 244 MET B O 1
ATOM 4661 N N . MET B 1 245 ? -60.708 21.328 28.776 1.00 21.93 245 MET B N 1
ATOM 4662 C CA . MET B 1 245 ? -59.926 20.228 28.238 1.00 21.88 245 MET B CA 1
ATOM 4663 C C . MET B 1 245 ? -58.532 20.159 28.892 1.00 21.76 245 MET B C 1
ATOM 4664 O O . MET B 1 245 ? -58.049 19.069 29.244 1.00 21.92 245 MET B O 1
ATOM 4669 N N . PHE B 1 246 ? -57.910 21.316 29.090 1.00 21.34 246 PHE B N 1
ATOM 4670 C CA . PHE B 1 246 ? -56.671 21.366 29.833 1.00 20.99 246 PHE B CA 1
ATOM 4671 C C . PHE B 1 246 ? -56.866 20.741 31.210 1.00 21.30 246 PHE B C 1
ATOM 4672 O O . PHE B 1 246 ? -55.981 20.018 31.706 1.00 21.41 246 PHE B O 1
ATOM 4680 N N . GLY B 1 247 ? -58.030 21.014 31.812 1.00 21.13 247 GLY B N 1
ATOM 4681 C CA . GLY B 1 247 ? -58.390 20.461 33.112 1.00 20.95 247 GLY B CA 1
ATOM 4682 C C . GLY B 1 247 ? -58.528 18.952 33.043 1.00 21.11 247 GLY B C 1
ATOM 4683 O O . GLY B 1 247 ? -57.977 18.221 33.878 1.00 21.19 247 GLY B O 1
ATOM 4684 N N . LEU B 1 248 ? -59.244 18.467 32.034 1.00 20.89 248 LEU B N 1
ATOM 4685 C CA . LEU B 1 248 ? -59.428 17.035 31.901 1.00 20.66 248 LEU B CA 1
ATOM 4686 C C . LEU B 1 248 ? -58.100 16.311 31.681 1.00 20.88 248 LEU B C 1
ATOM 4687 O O . LEU B 1 248 ? -57.974 15.126 31.996 1.00 20.79 248 LEU B O 1
ATOM 4692 N N . ASN B 1 249 ? -57.106 17.027 31.160 1.00 21.00 249 ASN B N 1
ATOM 4693 C CA . ASN B 1 249 ? -55.788 16.439 30.979 1.00 21.27 249 ASN B CA 1
ATOM 4694 C C . ASN B 1 249 ? -54.920 16.517 32.236 1.00 21.60 249 ASN B C 1
ATOM 4695 O O . ASN B 1 249 ? -53.779 16.040 32.246 1.00 21.70 249 ASN B O 1
ATOM 4700 N N . GLY B 1 250 ? -55.465 17.118 33.291 1.00 21.71 250 GLY B N 1
ATOM 4701 C CA . GLY B 1 250 ? -54.809 17.129 34.594 1.00 21.91 250 GLY B CA 1
ATOM 4702 C C . GLY B 1 250 ? -53.926 18.325 34.911 1.00 22.22 250 GLY B C 1
ATOM 4703 O O . GLY B 1 250 ? -53.029 18.231 35.754 1.00 22.55 250 GLY B O 1
ATOM 4704 N N . ALA B 1 251 ? -54.175 19.459 34.266 1.00 22.50 251 ALA B N 1
ATOM 4705 C CA . ALA B 1 251 ? -53.384 20.661 34.543 1.00 22.76 251 ALA B CA 1
ATOM 4706 C C . ALA B 1 251 ? -53.633 21.191 35.957 1.00 23.12 251 ALA B C 1
ATOM 4707 O O . ALA B 1 251 ? -54.734 21.054 36.498 1.00 23.12 251 ALA B O 1
ATOM 4709 N N . GLU B 1 252 ? -52.584 21.779 36.542 1.00 23.48 252 GLU B N 1
ATOM 4710 C CA . GLU B 1 252 ? -52.646 22.459 37.844 1.00 23.38 252 GLU B CA 1
ATOM 4711 C C . GLU B 1 252 ? -52.522 23.981 37.730 1.00 23.00 252 GLU B C 1
ATOM 4712 O O . GLU B 1 252 ? -53.110 24.718 38.522 1.00 23.07 252 GLU B O 1
ATOM 4718 N N . ILE B 1 253 ? -51.720 24.443 36.774 1.00 22.58 253 ILE B N 1
ATOM 4719 C CA . ILE B 1 253 ? -51.597 25.864 36.479 1.00 22.12 253 ILE B CA 1
ATOM 4720 C C . ILE B 1 253 ? -51.758 26.008 34.987 1.00 22.10 253 ILE B C 1
ATOM 4721 O O . ILE B 1 253 ? -51.006 25.404 34.218 1.00 22.28 253 ILE B O 1
ATOM 4726 N N . VAL B 1 254 ? -52.745 26.798 34.576 1.00 21.85 254 VAL B N 1
ATOM 4727 C CA . VAL B 1 254 ? -52.929 27.101 33.163 1.00 21.62 254 VAL B CA 1
ATOM 4728 C C . VAL B 1 254 ? -52.574 28.556 32.963 1.00 21.83 254 VAL B C 1
ATOM 4729 O O . VAL B 1 254 ? -53.201 29.428 33.543 1.00 22.16 254 VAL B O 1
ATOM 4733 N N . PHE B 1 255 ? -51.541 28.803 32.167 1.00 22.00 255 PHE B N 1
ATOM 4734 C CA . PHE B 1 255 ? -51.121 30.151 31.851 1.00 22.14 255 PHE B CA 1
ATOM 4735 C C . PHE B 1 255 ? -51.949 30.646 30.681 1.00 22.63 255 PHE B C 1
ATOM 4736 O O . PHE B 1 255 ? -52.352 29.856 29.820 1.00 22.73 255 PHE B O 1
ATOM 4744 N N . ASN B 1 256 ? -52.192 31.957 30.667 1.00 23.02 256 ASN B N 1
ATOM 4745 C CA . ASN B 1 256 ? -53.003 32.603 29.654 1.00 23.34 256 ASN B CA 1
ATOM 4746 C C . ASN B 1 256 ? -52.323 33.860 29.102 1.00 23.81 256 ASN B C 1
ATOM 4747 O O . ASN B 1 256 ? -52.750 34.979 29.407 1.00 23.63 256 ASN B O 1
ATOM 4752 N N . PRO B 1 257 ? -51.272 33.676 28.272 1.00 24.37 257 PRO B N 1
ATOM 4753 C CA . PRO B 1 257 ? -50.599 34.807 27.625 1.00 25.16 257 PRO B CA 1
ATOM 4754 C C . PRO B 1 257 ? -51.549 35.485 26.651 1.00 26.02 257 PRO B C 1
ATOM 4755 O O . PRO B 1 257 ? -52.190 34.808 25.854 1.00 25.85 257 PRO B O 1
ATOM 4759 N N . SER B 1 258 ? -51.644 36.809 26.724 1.00 27.28 258 SER B N 1
ATOM 4760 C CA . SER B 1 258 ? -52.658 37.536 25.971 1.00 28.87 258 SER B CA 1
ATOM 4761 C C . SER B 1 258 ? -52.129 38.845 25.416 1.00 29.84 258 SER B C 1
ATOM 4762 O O . SER B 1 258 ? -51.037 39.293 25.774 1.00 30.18 258 SER B O 1
ATOM 4765 N N . ALA B 1 259 ? -52.923 39.439 24.531 1.00 31.11 259 ALA B N 1
ATOM 4766 C CA . ALA B 1 259 ? -52.716 40.789 24.048 1.00 32.42 259 ALA B CA 1
ATOM 4767 C C . ALA B 1 259 ? -54.076 41.404 23.715 1.00 33.49 259 ALA B C 1
ATOM 4768 O O . ALA B 1 259 ? -54.540 41.279 22.595 1.00 33.94 259 ALA B O 1
ATOM 4770 N N . THR B 1 260 ? -54.730 42.045 24.678 1.00 34.89 260 THR B N 1
ATOM 4771 C CA . THR B 1 260 ? -56.020 42.710 24.410 1.00 36.34 260 THR B CA 1
ATOM 4772 C C . THR B 1 260 ? -56.017 44.204 24.739 1.00 37.31 260 THR B C 1
ATOM 4773 O O . THR B 1 260 ? -55.497 44.602 25.788 1.00 37.30 260 THR B O 1
ATOM 4777 N N . ILE B 1 261 ? -56.554 45.005 23.807 1.00 38.55 261 ILE B N 1
ATOM 4778 C CA . ILE B 1 261 ? -57.082 46.368 24.047 1.00 39.82 261 ILE B CA 1
ATOM 4779 C C . ILE B 1 261 ? -58.591 46.070 24.088 1.00 40.62 261 ILE B C 1
ATOM 4780 O O . ILE B 1 261 ? -59.000 45.151 23.391 1.00 41.01 261 ILE B O 1
ATOM 4785 N N . GLY B 1 262 ? -59.485 46.790 24.769 1.00 41.47 262 GLY B N 1
ATOM 4786 C CA . GLY B 1 262 ? -59.791 48.210 24.728 1.00 42.55 262 GLY B CA 1
ATOM 4787 C C . GLY B 1 262 ? -61.083 48.248 25.555 1.00 43.24 262 GLY B C 1
ATOM 4788 O O . GLY B 1 262 ? -61.207 47.495 26.524 1.00 43.25 262 GLY B O 1
ATOM 4789 N N . ARG B 1 263 ? -62.056 49.078 25.178 1.00 44.00 263 ARG B N 1
ATOM 4790 C CA . ARG B 1 263 ? -63.210 49.374 26.068 1.00 44.76 263 ARG B CA 1
ATOM 4791 C C . ARG B 1 263 ? -64.140 48.183 26.301 1.00 44.39 263 ARG B C 1
ATOM 4792 O O . ARG B 1 263 ? -64.618 47.969 27.418 1.00 44.47 263 ARG B O 1
ATOM 4800 N N . LEU B 1 264 ? -64.382 47.418 25.237 1.00 43.98 264 LEU B N 1
ATOM 4801 C CA . LEU B 1 264 ? -65.286 46.256 25.254 1.00 43.36 264 LEU B CA 1
ATOM 4802 C C . LEU B 1 264 ? -64.641 45.007 25.841 1.00 42.53 264 LEU B C 1
ATOM 4803 O O . LEU B 1 264 ? -65.327 44.132 26.366 1.00 42.56 264 LEU B O 1
ATOM 4808 N N . SER B 1 265 ? -63.320 44.929 25.727 1.00 41.55 265 SER B N 1
ATOM 4809 C CA . SER B 1 265 ? -62.551 43.770 26.163 1.00 40.29 265 SER B CA 1
ATOM 4810 C C . SER B 1 265 ? -62.232 43.757 27.664 1.00 39.31 265 SER B C 1
ATOM 4811 O O . SER B 1 265 ? -62.259 42.703 28.299 1.00 39.13 265 SER B O 1
ATOM 4814 N N . GLU B 1 266 ? -61.933 44.918 28.235 1.00 38.09 266 GLU B N 1
ATOM 4815 C CA . GLU B 1 266 ? -61.478 44.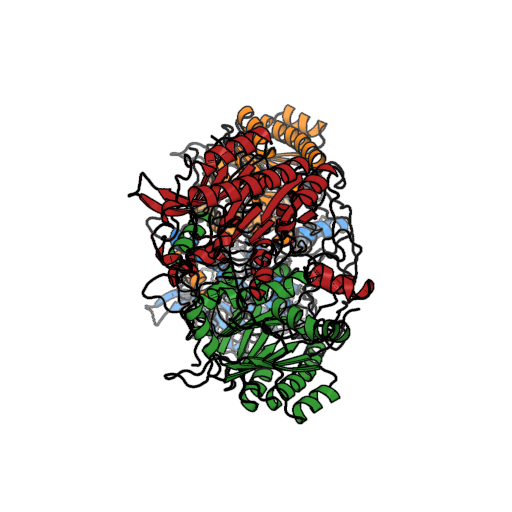952 29.632 1.00 37.23 266 GLU B CA 1
ATOM 4816 C C . GLU B 1 266 ? -62.448 44.432 30.715 1.00 35.86 266 GLU B C 1
ATOM 4817 O O . GLU B 1 266 ? -61.991 43.812 31.673 1.00 35.86 266 GLU B O 1
ATOM 4823 N N . PRO B 1 267 ? -63.775 44.667 30.575 1.00 34.56 267 PRO B N 1
ATOM 4824 C CA . PRO B 1 267 ? -64.679 44.106 31.586 1.00 33.33 267 PRO B CA 1
ATOM 4825 C C . PRO B 1 267 ? -64.543 42.586 31.707 1.00 32.08 267 PRO B C 1
ATOM 4826 O O . PRO B 1 267 ? -64.691 42.040 32.800 1.00 32.04 267 PRO B O 1
ATOM 4830 N N . LEU B 1 268 ? -64.239 41.922 30.594 1.00 30.62 268 LEU B N 1
ATOM 4831 C CA . LEU B 1 268 ? -64.134 40.469 30.558 1.00 29.20 268 LEU B CA 1
ATOM 4832 C C . LEU B 1 268 ? -62.894 39.942 31.264 1.00 28.32 268 LEU B C 1
ATOM 4833 O O . LEU B 1 268 ? -62.911 38.836 31.802 1.00 28.26 268 LEU B O 1
ATOM 4838 N N . TRP B 1 269 ? -61.826 40.737 31.259 1.00 27.36 269 TRP B N 1
ATOM 4839 C CA . TRP B 1 269 ? -60.512 40.325 31.780 1.00 26.25 269 TRP B CA 1
ATOM 4840 C C . TRP B 1 269 ? -60.589 39.727 33.178 1.00 25.73 269 TRP B C 1
ATOM 4841 O O . TRP B 1 269 ? -59.945 38.721 33.461 1.00 25.77 269 TRP B O 1
ATOM 4852 N N . SER B 1 270 ? -61.400 40.331 34.036 1.00 25.19 270 SER B N 1
ATOM 4853 C CA . SER B 1 270 ? -61.525 39.883 35.421 1.00 24.85 270 SER B CA 1
ATOM 4854 C C . SER B 1 270 ? -62.431 38.676 35.559 1.00 24.53 270 SER B C 1
ATOM 4855 O O . SER B 1 270 ? -62.491 38.075 36.619 1.00 24.71 270 SER B O 1
ATOM 4858 N N . ILE B 1 271 ? -63.124 38.314 34.483 1.00 24.27 271 ILE B N 1
ATOM 4859 C CA . ILE B 1 271 ? -64.165 37.287 34.542 1.00 23.59 271 ILE B CA 1
ATOM 4860 C C . ILE B 1 271 ? -63.667 35.931 34.068 1.00 23.71 271 ILE B C 1
ATOM 4861 O O . ILE B 1 271 ? -63.772 34.936 34.792 1.00 23.90 271 ILE B O 1
ATOM 4866 N N . GLU B 1 272 ? -63.133 35.894 32.854 1.00 23.44 272 GLU B N 1
ATOM 4867 C CA . GLU B 1 272 ? -62.958 34.632 32.149 1.00 23.53 272 GLU B CA 1
ATOM 4868 C C . GLU B 1 272 ? -61.861 33.716 32.717 1.00 23.29 272 GLU B C 1
ATOM 4869 O O . GLU B 1 272 ? -62.099 32.525 32.966 1.00 23.22 272 GLU B O 1
ATOM 4875 N N . ALA B 1 273 ? -60.671 34.273 32.919 1.00 23.07 273 ALA B N 1
ATOM 4876 C CA . ALA B 1 273 ? -59.578 33.539 33.545 1.00 22.86 273 ALA B CA 1
ATOM 4877 C C . ALA B 1 273 ? -59.973 33.111 34.949 1.00 22.72 273 ALA B C 1
ATOM 4878 O O . ALA B 1 273 ? -59.644 32.005 35.388 1.00 22.81 273 ALA B O 1
ATOM 4880 N N . ARG B 1 274 ? -60.679 34.005 35.640 1.00 22.34 274 ARG B N 1
ATOM 4881 C CA . ARG B 1 274 ? -61.196 33.754 36.980 1.00 22.15 274 ARG B CA 1
ATOM 4882 C C . ARG B 1 274 ? -62.147 32.560 37.026 1.00 22.19 274 ARG B C 1
ATOM 4883 O O . ARG B 1 274 ? -61.996 31.677 37.864 1.00 22.43 274 ARG B O 1
ATOM 4891 N N . ASN B 1 275 ? -63.125 32.541 36.126 1.00 22.25 275 ASN B N 1
ATOM 4892 C CA . ASN B 1 275 ? -64.088 31.446 36.047 1.00 22.09 275 ASN B CA 1
ATOM 4893 C C . ASN B 1 275 ? -63.446 30.098 35.736 1.00 21.90 275 ASN B C 1
ATOM 4894 O O . ASN B 1 275 ? -63.820 29.073 36.302 1.00 21.77 275 ASN B O 1
ATOM 4899 N N . ALA B 1 276 ? -62.473 30.118 34.832 1.00 21.94 276 ALA B N 1
ATOM 4900 C CA . ALA B 1 276 ? -61.765 28.919 34.414 1.00 22.09 276 ALA B CA 1
ATOM 4901 C C . ALA B 1 276 ? -61.149 28.235 35.610 1.00 22.30 276 ALA B C 1
ATOM 4902 O O . ALA B 1 276 ? -61.268 27.021 35.763 1.00 22.62 276 ALA B O 1
ATOM 4904 N N . ALA B 1 277 ? -60.500 29.033 36.455 1.00 22.44 277 ALA B N 1
ATOM 4905 C CA . ALA B 1 277 ? -59.874 28.553 37.679 1.00 22.49 277 ALA B CA 1
ATOM 4906 C C . ALA B 1 277 ? -60.907 27.874 38.568 1.00 22.72 277 ALA B C 1
ATOM 4907 O O . ALA B 1 277 ? -60.659 26.773 39.070 1.00 23.01 277 ALA B O 1
ATOM 4909 N N . ILE B 1 278 ? -62.061 28.525 38.743 1.00 22.78 278 ILE B N 1
ATOM 4910 C CA . ILE B 1 278 ? -63.166 27.998 39.573 1.00 22.98 278 ILE B CA 1
ATOM 4911 C C . ILE B 1 278 ? -63.737 26.668 39.024 1.00 23.16 278 ILE B C 1
ATOM 4912 O O . ILE B 1 278 ? -63.792 25.661 39.744 1.00 23.49 278 ILE B O 1
ATOM 4917 N N . ALA B 1 279 ? -64.144 26.677 37.754 1.00 23.01 279 ALA B N 1
ATOM 4918 C CA . ALA B 1 279 ? -64.811 25.538 37.135 1.00 22.83 279 ALA B CA 1
ATOM 4919 C C . ALA B 1 279 ? -63.915 24.310 37.091 1.00 22.86 279 ALA B C 1
ATOM 4920 O O . ALA B 1 279 ? -64.379 23.190 37.276 1.00 22.84 279 ALA B O 1
ATOM 4922 N N . ASN B 1 280 ? -62.628 24.535 36.851 1.00 22.89 280 ASN B N 1
ATOM 4923 C CA . ASN B 1 280 ? -61.682 23.454 36.609 1.00 22.82 280 ASN B CA 1
ATOM 4924 C C . ASN B 1 280 ? -60.787 23.123 37.800 1.00 22.92 280 ASN B C 1
ATOM 4925 O O . ASN B 1 280 ? -59.935 22.240 37.718 1.00 23.12 280 ASN B O 1
ATOM 4930 N N . SER B 1 281 ? -60.985 23.840 38.899 1.00 22.88 281 SER B N 1
ATOM 4931 C CA . SER B 1 281 ? -60.227 23.630 40.131 1.00 23.01 281 SER B CA 1
ATOM 4932 C C . SER B 1 281 ? -58.709 23.559 39.932 1.00 22.74 281 SER B C 1
ATOM 4933 O O . SER B 1 281 ? -58.042 22.644 40.420 1.00 22.94 281 SER B O 1
ATOM 4936 N N . TYR B 1 282 ? -58.178 24.531 39.198 1.00 22.51 282 TYR B N 1
ATOM 4937 C CA . TYR B 1 282 ? -56.738 24.692 39.042 1.00 22.20 282 TYR B CA 1
ATOM 4938 C C . TYR B 1 282 ? -56.405 26.167 39.041 1.00 22.34 282 TYR B C 1
ATOM 4939 O O . TYR B 1 282 ? -57.312 27.003 39.103 1.00 22.44 282 TYR B O 1
ATOM 4948 N N . PHE B 1 283 ? -55.112 26.484 38.987 1.00 22.48 283 PHE B N 1
ATOM 4949 C CA . PHE B 1 283 ? -54.652 27.874 38.974 1.00 22.34 283 PHE B CA 1
ATOM 4950 C C . PHE B 1 283 ? -54.658 28.425 37.563 1.00 22.58 283 PHE B C 1
ATOM 4951 O O . PHE B 1 283 ? -54.435 27.699 36.594 1.00 22.98 283 PHE B O 1
ATOM 4959 N N . THR B 1 284 ? -54.897 29.722 37.468 1.00 22.73 284 THR B N 1
ATOM 4960 C CA . THR B 1 284 ? -54.989 30.417 36.207 1.00 23.04 284 THR B CA 1
ATOM 4961 C C . THR B 1 284 ? -54.059 31.628 36.247 1.00 23.40 284 THR B C 1
ATOM 4962 O O . THR B 1 284 ? -54.018 32.351 37.250 1.00 23.98 284 THR B O 1
ATOM 4966 N N . VAL B 1 285 ? -53.298 31.854 35.181 1.00 23.35 285 VAL B N 1
ATOM 4967 C CA . VAL B 1 285 ? -52.365 32.986 35.168 1.00 23.36 285 VAL B CA 1
ATOM 4968 C C . VAL B 1 285 ? -52.501 33.831 33.896 1.00 23.53 285 VAL B C 1
ATOM 4969 O O . VAL B 1 285 ? -51.734 33.671 32.949 1.00 23.58 285 VAL B O 1
ATOM 4973 N N . PRO B 1 286 ? -53.492 34.735 33.873 1.00 23.70 286 PRO B N 1
ATOM 4974 C CA . PRO B 1 286 ? -53.687 35.618 32.720 1.00 23.99 286 PRO B CA 1
ATOM 4975 C C . PRO B 1 286 ? -52.666 36.757 32.676 1.00 24.40 286 PRO B C 1
ATOM 4976 O O . PRO B 1 286 ? -52.592 37.558 33.605 1.00 24.58 286 PRO B O 1
ATOM 4980 N N . ILE B 1 287 ? -51.890 36.826 31.600 1.00 24.81 287 ILE B N 1
ATOM 4981 C CA . ILE B 1 287 ? -50.884 37.866 31.428 1.00 25.15 287 ILE B CA 1
ATOM 4982 C C . ILE B 1 287 ? -51.221 38.691 30.192 1.00 25.72 287 ILE B C 1
ATOM 4983 O O . ILE B 1 287 ? -51.449 38.136 29.122 1.00 26.15 287 ILE B O 1
ATOM 4988 N N . ASN B 1 288 ? -51.248 40.012 30.327 1.00 26.21 288 ASN B N 1
ATOM 4989 C CA . ASN B 1 288 ? -51.547 40.879 29.195 1.00 26.63 288 ASN B CA 1
ATOM 4990 C C . ASN B 1 288 ? -50.428 41.868 28.929 1.00 27.43 288 ASN B C 1
ATOM 4991 O O . ASN B 1 288 ? -49.815 42.393 29.864 1.00 27.64 288 ASN B O 1
ATOM 4996 N N . ARG B 1 289 ? -50.175 42.108 27.642 1.00 28.20 289 ARG B N 1
ATOM 4997 C CA . ARG B 1 289 ? -49.263 43.143 27.150 1.00 28.84 289 ARG B CA 1
ATOM 4998 C C . ARG B 1 289 ? -49.611 44.516 27.737 1.00 29.55 289 ARG B C 1
ATOM 4999 O O . ARG B 1 289 ? -50.726 44.739 28.233 1.00 29.78 289 ARG B O 1
ATOM 5007 N N . VAL B 1 290 ? -48.664 45.442 27.684 1.00 30.15 290 VAL B N 1
ATOM 5008 C CA . VAL B 1 290 ? -48.914 46.762 28.219 1.00 30.74 290 VAL B CA 1
ATOM 5009 C C . VAL B 1 290 ? -48.431 47.832 27.230 1.00 31.48 290 VAL B C 1
ATOM 5010 O O . VAL B 1 290 ? -47.589 47.549 26.369 1.00 31.47 290 VAL B O 1
ATOM 5014 N N . GLY B 1 291 ? -48.994 49.037 27.322 1.00 32.31 291 GLY B N 1
ATOM 5015 C CA . GLY B 1 291 ? -48.542 50.154 26.495 1.00 33.41 291 GLY B CA 1
ATOM 5016 C C . GLY B 1 291 ? -49.253 50.257 25.162 1.00 34.27 291 GLY B C 1
ATOM 5017 O O . GLY B 1 291 ? -50.026 49.380 24.790 1.00 34.36 291 GLY B O 1
ATOM 5018 N N . THR B 1 292 ? -49.008 51.348 24.444 1.00 35.24 292 THR B N 1
ATOM 5019 C CA . THR B 1 292 ? -49.610 51.524 23.125 1.00 36.17 292 THR B CA 1
ATOM 5020 C C . THR B 1 292 ? -48.510 51.523 22.059 1.00 36.74 292 THR B C 1
ATOM 5021 O O . THR B 1 292 ? -47.384 51.942 22.312 1.00 36.78 292 THR B O 1
ATOM 5025 N N . GLU B 1 293 ? -48.837 51.025 20.876 1.00 37.67 293 GLU B N 1
ATOM 5026 C CA . GLU B 1 293 ? -47.839 50.822 19.823 1.00 38.68 293 GLU B CA 1
ATOM 5027 C C . GLU B 1 293 ? -48.280 51.469 18.517 1.00 39.23 293 GLU B C 1
ATOM 5028 O O . GLU B 1 293 ? -49.388 51.228 18.045 1.00 39.36 293 GLU B O 1
ATOM 5034 N N . GLN B 1 294 ? -47.416 52.286 17.927 1.00 39.95 294 GLN B N 1
ATOM 5035 C CA . GLN B 1 294 ? -47.758 52.934 16.666 1.00 40.98 294 GLN B CA 1
ATOM 5036 C C . GLN B 1 294 ? -46.972 52.362 15.483 1.00 41.09 294 GLN B C 1
ATOM 5037 O O . GLN B 1 294 ? -45.821 51.956 15.628 1.00 41.13 294 GLN B O 1
ATOM 5043 N N . PHE B 1 295 ? -47.611 52.334 14.319 1.00 41.42 295 PHE B N 1
ATOM 5044 C CA . PHE B 1 295 ? -47.076 51.626 13.167 1.00 41.68 295 PHE B CA 1
ATOM 5045 C C . PHE B 1 295 ? -46.781 52.567 12.005 1.00 42.08 295 PHE B C 1
ATOM 5046 O O . PHE B 1 295 ? -47.361 53.656 11.939 1.00 42.22 295 PHE B O 1
ATOM 5054 N N . PRO B 1 296 ? -45.845 52.175 11.112 1.00 42.44 296 PRO B N 1
ATOM 5055 C CA . PRO B 1 296 ? -45.425 53.024 9.979 1.00 42.74 296 PRO B CA 1
ATOM 5056 C C . PRO B 1 296 ? -46.557 53.520 9.071 1.00 43.01 296 PRO B C 1
ATOM 5057 O O . PRO B 1 296 ? -46.565 54.688 8.691 1.00 43.33 296 PRO B O 1
ATOM 5061 N N . ASN B 1 297 ? -47.507 52.650 8.744 1.00 43.34 297 ASN B N 1
ATOM 5062 C CA . ASN B 1 297 ? -48.574 53.001 7.811 1.00 43.68 297 ASN B CA 1
ATOM 5063 C C . ASN B 1 297 ? -49.958 52.980 8.449 1.00 43.99 297 ASN B C 1
ATOM 5064 O O . ASN B 1 297 ? -50.167 52.307 9.458 1.00 44.08 297 ASN B O 1
ATOM 5069 N N . GLU B 1 298 ? -50.892 53.720 7.851 1.00 44.24 298 GLU B N 1
ATOM 5070 C CA . GLU B 1 298 ? -52.301 53.712 8.255 1.00 44.57 298 GLU B CA 1
ATOM 5071 C C . GLU B 1 298 ? -52.956 52.332 8.140 1.00 44.37 298 GLU B C 1
ATOM 5072 O O . GLU B 1 298 ? -52.590 51.534 7.273 1.00 44.41 298 GLU B O 1
ATOM 5078 N N . TYR B 1 299 ? -53.928 52.073 9.015 1.00 44.17 299 TYR B N 1
ATOM 5079 C CA . TYR B 1 299 ? -54.790 50.889 8.921 1.00 44.11 299 TYR B CA 1
ATOM 5080 C C . TYR B 1 299 ? -56.206 51.184 9.447 1.00 44.09 299 TYR B C 1
ATOM 5081 O O . TYR B 1 299 ? -56.407 52.129 10.212 1.00 43.94 299 TYR B O 1
ATOM 5090 N N . THR B 1 300 ? -57.178 50.380 9.017 1.00 44.12 300 THR B N 1
ATOM 5091 C CA . THR B 1 300 ? -58.561 50.480 9.502 1.00 44.14 300 THR B CA 1
ATOM 5092 C C . THR B 1 300 ? -58.933 49.272 10.367 1.00 44.26 300 THR B C 1
ATOM 5093 O O . THR B 1 300 ? -58.350 48.204 10.217 1.00 44.13 300 THR B O 1
ATOM 5097 N N . SER B 1 301 ? -59.911 49.453 11.257 1.00 44.63 301 SER B N 1
ATOM 5098 C CA . SER B 1 301 ? -60.252 48.461 12.290 1.00 45.00 301 SER B CA 1
ATOM 5099 C C . SER B 1 301 ? -61.563 47.697 12.069 1.00 45.24 301 SER B C 1
ATOM 5100 O O . SER B 1 301 ? -61.964 46.902 12.920 1.00 45.11 301 SER B O 1
ATOM 5103 N N . GLY B 1 302 ? -62.235 47.941 10.948 1.00 45.64 302 GLY B N 1
ATOM 5104 C CA . GLY B 1 302 ? -63.516 47.290 10.678 1.00 46.34 302 GLY B CA 1
ATOM 5105 C C . GLY B 1 302 ? -64.734 47.954 11.308 1.00 46.78 302 GLY B C 1
ATOM 5106 O O . GLY B 1 302 ? -65.854 47.472 11.163 1.00 46.77 302 GLY B O 1
ATOM 5107 N N . ASP B 1 303 ? -64.506 49.040 12.037 1.00 47.28 303 ASP B N 1
ATOM 5108 C CA . ASP B 1 303 ? -65.558 49.962 12.450 1.00 47.83 303 ASP B CA 1
ATOM 5109 C C . ASP B 1 303 ? -65.648 51.044 11.373 1.00 48.08 303 ASP B C 1
ATOM 5110 O O . ASP B 1 303 ? -64.826 51.063 10.452 1.00 48.44 303 ASP B O 1
ATOM 5115 N N . GLY B 1 304 ? -66.619 51.947 11.471 1.00 48.06 304 GLY B N 1
ATOM 5116 C CA . GLY B 1 304 ? -66.771 52.984 10.443 1.00 48.22 304 GLY B CA 1
ATOM 5117 C C . GLY B 1 304 ? -65.682 54.052 10.414 1.00 48.18 304 GLY B C 1
ATOM 5118 O O . GLY B 1 304 ? -65.724 54.962 9.590 1.00 48.19 304 GLY B O 1
ATOM 5119 N N . ASN B 1 305 ? -64.695 53.916 11.297 1.00 48.22 305 ASN B N 1
ATOM 5120 C CA . ASN B 1 305 ? -63.739 54.980 11.606 1.00 48.20 305 ASN B CA 1
ATOM 5121 C C . ASN B 1 305 ? -62.658 55.283 10.581 1.00 48.22 305 ASN B C 1
ATOM 5122 O O . ASN B 1 305 ? -62.376 54.491 9.682 1.00 48.20 305 ASN B O 1
ATOM 5127 N N . LYS B 1 306 ? -62.053 56.453 10.762 1.00 48.33 306 LYS B N 1
ATOM 5128 C CA . LYS B 1 306 ? -60.936 56.935 9.966 1.00 48.37 306 LYS B CA 1
ATOM 5129 C C . LYS B 1 306 ? -59.669 56.098 10.206 1.00 48.10 306 LYS B C 1
ATOM 5130 O O . LYS B 1 306 ? -59.495 55.510 11.278 1.00 48.21 306 LYS B O 1
ATOM 5136 N N . ALA B 1 307 ? -58.794 56.044 9.203 1.00 47.61 307 ALA B N 1
ATOM 5137 C CA . ALA B 1 307 ? -57.535 55.304 9.302 1.00 47.20 307 ALA B CA 1
ATOM 5138 C C . ALA B 1 307 ? -56.606 55.950 10.326 1.00 47.08 307 ALA B C 1
ATOM 5139 O O . ALA B 1 307 ? -56.632 57.170 10.505 1.00 47.02 307 ALA B O 1
ATOM 5141 N N . HIS B 1 308 ? -55.798 55.121 10.994 1.00 46.87 308 HIS B N 1
ATOM 5142 C CA . HIS B 1 308 ? -54.887 55.562 12.065 1.00 46.54 308 HIS B CA 1
ATOM 5143 C C . HIS B 1 308 ? -53.651 54.661 12.207 1.00 46.29 308 HIS B C 1
ATOM 5144 O O . HIS B 1 308 ? -53.595 53.563 11.639 1.00 45.96 308 HIS B O 1
ATOM 5151 N N . LYS B 1 309 ? -52.669 55.135 12.976 1.00 46.05 309 LYS B N 1
ATOM 5152 C CA . LYS B 1 309 ? -51.402 54.428 13.157 1.00 45.76 309 LYS B CA 1
ATOM 5153 C C . LYS B 1 309 ? -51.186 53.892 14.570 1.00 45.61 309 LYS B C 1
ATOM 5154 O O . LYS B 1 309 ? -50.366 52.994 14.764 1.00 45.56 309 LYS B O 1
ATOM 5160 N N . GLU B 1 310 ? -51.921 54.433 15.544 1.00 45.35 310 GLU B N 1
ATOM 5161 C CA . GLU B 1 310 ? -51.798 54.019 16.952 1.00 45.32 310 GLU B CA 1
ATOM 5162 C C . GLU B 1 310 ? -52.694 52.837 17.339 1.00 44.25 310 GLU B C 1
ATOM 5163 O O . GLU B 1 310 ? -53.926 52.926 17.274 1.00 44.30 310 GLU B O 1
ATOM 5169 N N . PHE B 1 311 ? -52.054 51.743 17.751 1.00 43.20 311 PHE B N 1
ATOM 5170 C CA . PHE B 1 311 ? -52.734 50.550 18.248 1.00 42.08 311 PHE B CA 1
ATOM 5171 C C . PHE B 1 311 ? -52.549 50.404 19.750 1.00 41.35 311 PHE B C 1
ATOM 5172 O O . PHE B 1 311 ? -51.462 50.065 20.228 1.00 41.15 311 PHE B O 1
ATOM 5180 N N . GLY B 1 312 ? -53.624 50.648 20.487 1.00 40.40 312 GLY B N 1
ATOM 5181 C CA . GLY B 1 312 ? -53.599 50.537 21.937 1.00 39.19 312 GLY B CA 1
ATOM 5182 C C . GLY B 1 312 ? -54.689 51.368 22.596 1.00 38.14 312 GLY B C 1
ATOM 5183 O O . GLY B 1 312 ? -55.585 51.868 21.912 1.00 38.14 312 GLY B O 1
ATOM 5184 N N . PRO B 1 313 ? -54.617 51.525 23.933 1.00 37.23 313 PRO B N 1
ATOM 5185 C CA . PRO B 1 313 ? -53.574 50.967 24.802 1.00 36.27 313 PRO B CA 1
ATOM 5186 C C . PRO B 1 313 ? -53.845 49.523 25.242 1.00 35.09 313 PRO B C 1
ATOM 5187 O O . PRO B 1 313 ? -54.995 49.172 25.518 1.00 35.09 313 PRO B O 1
ATOM 5191 N N . PHE B 1 314 ? -52.796 48.704 25.309 1.00 33.62 314 PHE B N 1
ATOM 5192 C CA . PHE B 1 314 ? -52.884 47.387 25.935 1.00 32.20 314 PHE B CA 1
ATOM 5193 C C . PHE B 1 314 ? -52.909 47.587 27.444 1.00 31.53 314 PHE B C 1
ATOM 5194 O O . PHE B 1 314 ? -52.056 48.305 27.983 1.00 31.84 314 PHE B O 1
ATOM 5202 N N . TYR B 1 315 ? -53.875 46.962 28.121 1.00 30.24 315 TYR B N 1
ATOM 5203 C CA . TYR B 1 315 ? -54.197 47.339 29.498 1.00 29.09 315 TYR B CA 1
ATOM 5204 C C . TYR B 1 315 ? -53.601 46.488 30.625 1.00 28.66 315 TYR B C 1
ATOM 5205 O O . TYR B 1 315 ? -54.102 46.516 31.753 1.00 28.52 315 TYR B O 1
ATOM 5214 N N . GLY B 1 316 ? -52.536 45.743 30.324 1.00 28.18 316 GLY B N 1
ATOM 5215 C CA . GLY B 1 316 ? -51.837 44.928 31.330 1.00 27.62 316 GLY B CA 1
ATOM 5216 C C . GLY B 1 316 ? -52.772 44.222 32.289 1.00 27.26 316 GLY B C 1
ATOM 5217 O O . GLY B 1 316 ? -53.620 43.439 31.857 1.00 27.58 316 GLY B O 1
ATOM 5218 N N . SER B 1 317 ? -52.624 44.521 33.582 1.00 26.64 317 SER B N 1
ATOM 5219 C CA . SER B 1 317 ? -53.500 44.015 34.660 1.00 26.00 317 SER B CA 1
ATOM 5220 C C . SER B 1 317 ? -53.426 42.505 34.859 1.00 25.77 317 SER B C 1
ATOM 5221 O O . SER B 1 317 ? -54.418 41.863 35.213 1.00 25.89 317 SER B O 1
ATOM 5224 N N . SER B 1 318 ? -52.241 41.942 34.639 1.00 25.21 318 SER B N 1
ATOM 5225 C CA . SER B 1 318 ? -52.009 40.521 34.866 1.00 24.83 318 SER B CA 1
ATOM 5226 C C . SER B 1 318 ? -52.331 40.133 36.314 1.00 24.50 318 SER B C 1
ATOM 5227 O O . SER B 1 318 ? -52.082 40.904 37.240 1.00 24.64 318 SER B O 1
ATOM 5230 N N . TYR B 1 319 ? -52.890 38.945 36.510 1.00 23.89 319 TYR B N 1
ATOM 5231 C CA . TYR B 1 319 ? -53.162 38.440 37.866 1.00 23.46 319 TYR B CA 1
ATOM 5232 C C . TYR B 1 319 ? -53.083 36.928 37.936 1.00 23.25 319 TYR B C 1
ATOM 5233 O O . TYR B 1 319 ? -52.739 36.274 36.953 1.00 23.45 319 TYR B O 1
ATOM 5242 N N . VAL B 1 320 ? -53.365 36.378 39.111 1.00 22.90 320 VAL B N 1
ATOM 5243 C CA . VAL B 1 320 ? -53.419 34.932 39.281 1.00 22.67 320 VAL B CA 1
ATOM 5244 C C . VAL B 1 320 ? -54.708 34.605 39.998 1.00 22.89 320 VAL B C 1
ATOM 5245 O O . VAL B 1 320 ? -55.012 35.201 41.039 1.00 22.82 320 VAL B O 1
ATOM 5249 N N . ALA B 1 321 ? -55.469 33.677 39.425 1.00 23.05 321 ALA B N 1
ATOM 5250 C CA . ALA B 1 321 ? -56.688 33.199 40.052 1.00 23.18 321 ALA B CA 1
ATOM 5251 C C . ALA B 1 321 ? -56.446 31.803 40.614 1.00 23.33 321 ALA B C 1
ATOM 5252 O O . ALA B 1 321 ? -55.807 30.976 39.975 1.00 23.47 321 ALA B O 1
ATOM 5254 N N . ALA B 1 322 ? -56.960 31.568 41.817 1.00 23.64 322 ALA B N 1
ATOM 5255 C CA . ALA B 1 322 ? -56.810 30.307 42.533 1.00 23.92 322 ALA B CA 1
ATOM 5256 C C . ALA B 1 322 ? -58.077 29.459 42.437 1.00 24.23 322 ALA B C 1
ATOM 5257 O O . ALA B 1 322 ? -59.171 30.003 42.337 1.00 24.26 322 ALA B O 1
ATOM 5259 N N . PRO B 1 323 ? -57.932 28.121 42.469 1.00 24.72 323 PRO B N 1
ATOM 5260 C CA . PRO B 1 323 ? -59.050 27.183 42.334 1.00 25.13 323 PRO B CA 1
ATOM 5261 C C . PRO B 1 323 ? -60.189 27.350 43.346 1.00 25.64 323 PRO B C 1
ATOM 5262 O O . PRO B 1 323 ? -61.306 26.879 43.090 1.00 26.07 323 PRO B O 1
ATOM 5266 N N . ASP B 1 324 ? -59.915 28.001 44.476 1.00 26.07 324 ASP B N 1
ATOM 5267 C CA . ASP B 1 324 ? -60.920 28.182 45.531 1.00 26.52 324 ASP B CA 1
ATOM 5268 C C . ASP B 1 324 ? -61.738 29.446 45.311 1.00 26.48 324 ASP B C 1
ATOM 5269 O O . ASP B 1 324 ? -62.534 29.831 46.172 1.00 26.88 324 ASP B O 1
ATOM 5274 N N . GLY B 1 325 ? -61.528 30.100 44.173 1.00 26.33 325 GLY B N 1
ATOM 5275 C CA . GLY B 1 325 ? -62.297 31.293 43.821 1.00 26.21 325 GLY B CA 1
ATOM 5276 C C . GLY B 1 325 ? -61.653 32.599 44.244 1.00 26.28 325 GLY B C 1
ATOM 5277 O O . GLY B 1 325 ? -62.155 33.678 43.924 1.00 26.34 325 GLY B O 1
ATOM 5278 N N . SER B 1 326 ? -60.546 32.517 44.971 1.00 26.18 326 SER B N 1
ATOM 5279 C CA . SER B 1 326 ? -59.814 33.720 45.327 1.00 26.18 326 SER B CA 1
ATOM 5280 C C . SER B 1 326 ? -58.864 34.097 44.201 1.00 26.19 326 SER B C 1
ATOM 5281 O O . SER B 1 326 ? -58.641 33.318 43.268 1.00 26.14 326 SER B O 1
ATOM 5284 N N . ARG B 1 327 ? -58.328 35.309 44.289 1.00 26.18 327 ARG B N 1
ATOM 5285 C CA . ARG B 1 327 ? -57.462 35.849 43.258 1.00 25.91 327 ARG B CA 1
ATOM 5286 C C . ARG B 1 327 ? -56.600 36.992 43.771 1.00 26.13 327 ARG B C 1
ATOM 5287 O O . ARG B 1 327 ? -56.954 37.699 44.717 1.00 26.22 327 ARG B O 1
ATOM 5295 N N . THR B 1 328 ? -55.478 37.162 43.092 1.00 26.31 328 THR B N 1
ATOM 5296 C CA . THR B 1 328 ? -54.492 38.202 43.319 1.00 26.37 328 THR B CA 1
ATOM 5297 C C . THR B 1 328 ? -55.006 39.567 42.821 1.00 26.50 328 THR B C 1
ATOM 5298 O O . THR B 1 328 ? -55.896 39.625 41.979 1.00 26.61 328 THR B O 1
ATOM 5302 N N . PRO B 1 329 ? -54.489 40.677 43.379 1.00 26.76 329 PRO B N 1
ATOM 5303 C CA . PRO B 1 329 ? -54.734 41.978 42.753 1.00 26.81 329 PRO B CA 1
ATOM 5304 C C . PRO B 1 329 ? -54.017 42.068 41.414 1.00 27.01 329 PRO B C 1
ATOM 5305 O O . PRO B 1 329 ? -52.987 41.430 41.230 1.00 27.00 329 PRO B O 1
ATOM 5309 N N . SER B 1 330 ? -54.555 42.850 40.484 1.00 27.42 330 SER B N 1
ATOM 5310 C CA . SER B 1 330 ? -53.940 42.980 39.163 1.00 27.71 330 SER B CA 1
ATOM 5311 C C . SER B 1 330 ? -52.667 43.801 39.234 1.00 28.03 330 SER B C 1
ATOM 5312 O O . SER B 1 330 ? -52.516 44.640 40.113 1.00 28.21 330 SER B O 1
ATOM 5315 N N . LEU B 1 331 ? -51.750 43.553 38.308 1.00 28.57 331 LEU B N 1
ATOM 5316 C CA . LEU B 1 331 ? -50.646 44.470 38.078 1.00 28.99 331 LEU B CA 1
ATOM 5317 C C . LEU B 1 331 ? -51.179 45.746 37.441 1.00 29.75 331 LEU B C 1
ATOM 5318 O O . LEU B 1 331 ? -52.388 45.894 37.223 1.00 29.70 331 LEU B O 1
ATOM 5323 N N . SER B 1 332 ? -50.261 46.667 37.157 1.00 30.75 332 SER B N 1
ATOM 5324 C CA . SER B 1 332 ? -50.572 47.979 36.579 1.00 31.61 332 SER B CA 1
ATOM 5325 C C . SER B 1 332 ? -51.216 47.848 35.195 1.00 32.17 332 SER B C 1
ATOM 5326 O O . SER B 1 332 ? -51.058 46.821 34.523 1.00 32.18 332 SER B O 1
ATOM 5329 N N . ARG B 1 333 ? -51.930 48.885 34.765 1.00 32.93 333 ARG B N 1
ATOM 5330 C CA . ARG B 1 333 ? -52.521 48.868 33.434 1.00 34.09 333 ARG B CA 1
ATOM 5331 C C . ARG B 1 333 ? -51.661 49.527 32.362 1.00 34.26 333 ARG B C 1
ATOM 5332 O O . ARG B 1 333 ? -51.956 49.411 31.165 1.00 34.22 333 ARG B O 1
ATOM 5340 N N . ASP B 1 334 ? -50.591 50.202 32.774 1.00 34.68 334 ASP B N 1
ATOM 5341 C CA . ASP B 1 334 ? -49.723 50.871 31.801 1.00 35.22 334 ASP B CA 1
ATOM 5342 C C . ASP B 1 334 ? -48.231 50.719 32.064 1.00 34.98 334 ASP B C 1
ATOM 5343 O O . ASP B 1 334 ? -47.426 51.046 31.198 1.00 35.36 334 ASP B O 1
ATOM 5348 N N . LYS B 1 335 ? -47.866 50.217 33.240 1.00 34.51 335 LYS B N 1
ATOM 5349 C CA . LYS B 1 335 ? -46.460 50.040 33.603 1.00 34.21 335 LYS B CA 1
ATOM 5350 C C . LYS B 1 335 ? -46.041 48.577 33.428 1.00 33.73 335 LYS B C 1
ATOM 5351 O O . LYS B 1 335 ? -46.831 47.672 33.695 1.00 33.68 335 LYS B O 1
ATOM 5357 N N . ASP B 1 336 ? -44.808 48.356 32.966 1.00 33.09 336 ASP B N 1
ATOM 5358 C CA . ASP B 1 336 ? -44.207 47.018 32.947 1.00 32.63 336 ASP B CA 1
ATOM 5359 C C . ASP B 1 336 ? -44.172 46.435 34.369 1.00 32.05 336 ASP B C 1
ATOM 5360 O O . ASP B 1 336 ? -43.968 47.162 35.351 1.00 32.09 336 ASP B O 1
ATOM 5365 N N . GLY B 1 337 ? -44.360 45.125 34.479 1.00 31.25 337 GLY B N 1
ATOM 5366 C CA . GLY B 1 337 ? -44.376 44.492 35.787 1.00 30.32 337 GLY B CA 1
ATOM 5367 C C . GLY B 1 337 ? -44.013 43.023 35.798 1.00 29.71 337 GLY B C 1
ATOM 5368 O O . GLY B 1 337 ? -44.112 42.339 34.783 1.00 29.65 337 GLY B O 1
ATOM 5369 N N . LEU B 1 338 ? -43.577 42.563 36.968 1.00 29.15 338 LEU B N 1
ATOM 5370 C CA . LEU B 1 338 ? -43.335 41.159 37.248 1.00 28.52 338 LEU B CA 1
ATOM 5371 C C . LEU B 1 338 ? -44.204 40.773 38.442 1.00 28.32 338 LEU B C 1
ATOM 5372 O O . LEU B 1 338 ? -44.189 41.442 39.480 1.00 28.18 338 LEU B O 1
ATOM 5377 N N . LEU B 1 339 ? -44.974 39.705 38.290 1.00 28.04 339 LEU B N 1
ATOM 5378 C CA . LEU B 1 339 ? -45.852 39.287 39.358 1.00 27.98 339 LEU B CA 1
ATOM 5379 C C . LEU B 1 339 ? -45.396 37.943 39.900 1.00 27.98 339 LEU B C 1
ATOM 5380 O O . LEU B 1 339 ? -45.493 36.916 39.212 1.00 27.92 339 LEU B O 1
ATOM 5385 N N . VAL B 1 340 ? -44.872 37.970 41.127 1.00 27.88 340 VAL B N 1
ATOM 5386 C CA . VAL B 1 340 ? -44.427 36.766 41.828 1.00 27.74 340 VAL B CA 1
ATOM 5387 C C . VAL B 1 340 ? -45.563 36.291 42.707 1.00 27.83 340 VAL B C 1
ATOM 5388 O O . VAL B 1 340 ? -46.119 37.072 43.477 1.00 27.92 340 VAL B O 1
ATOM 5392 N N . VAL B 1 341 ? -45.928 35.021 42.579 1.00 27.90 341 VAL B N 1
ATOM 5393 C CA . VAL B 1 341 ? -46.927 34.446 43.467 1.00 28.06 341 VAL B CA 1
ATOM 5394 C C . VAL B 1 341 ? -46.538 33.041 43.894 1.00 28.29 341 VAL B C 1
ATOM 5395 O O . VAL B 1 341 ? -46.203 32.191 43.069 1.00 28.43 341 VAL B O 1
ATOM 5399 N N . GLU B 1 342 ? -46.547 32.839 45.209 1.00 28.59 342 GLU B N 1
ATOM 5400 C CA . GLU B 1 342 ? -46.239 31.564 45.826 1.00 29.02 342 GLU B CA 1
ATOM 5401 C C . GLU B 1 342 ? -47.531 30.782 46.033 1.00 29.01 342 GLU B C 1
ATOM 5402 O O . GLU B 1 342 ? -48.531 31.337 46.497 1.00 29.20 342 GLU B O 1
ATOM 5408 N N . LEU B 1 343 ? -47.517 29.500 45.687 1.00 28.88 343 LEU B N 1
ATOM 5409 C CA . LEU B 1 343 ? -48.719 28.696 45.806 1.00 28.97 343 LEU B CA 1
ATOM 5410 C C . LEU B 1 343 ? -48.420 27.261 46.218 1.00 29.23 343 LEU B C 1
ATOM 5411 O O . LEU B 1 343 ? -47.337 26.741 45.940 1.00 29.31 343 LEU B O 1
ATOM 5416 N N . ASP B 1 344 ? -49.388 26.641 46.894 1.00 29.34 344 ASP B N 1
ATOM 5417 C CA . ASP B 1 344 ? -49.328 25.242 47.272 1.00 29.46 344 ASP B CA 1
ATOM 5418 C C . ASP B 1 344 ? -50.189 24.502 46.269 1.00 29.34 344 ASP B C 1
ATOM 5419 O O . ASP B 1 344 ? -51.411 24.650 46.277 1.00 29.52 344 ASP B O 1
ATOM 5424 N N . LEU B 1 345 ? -49.559 23.715 45.404 1.00 29.21 345 LEU B N 1
ATOM 5425 C CA . LEU B 1 345 ? -50.273 23.024 44.341 1.00 29.20 345 LEU B CA 1
ATOM 5426 C C . LEU B 1 345 ? -51.303 22.034 44.876 1.00 29.26 345 LEU B C 1
ATOM 5427 O O . LEU B 1 345 ? -52.162 21.562 44.127 1.00 29.51 345 LEU B O 1
ATOM 5432 N N . ASN B 1 346 ? -51.224 21.747 46.178 1.00 29.24 346 ASN B N 1
ATOM 5433 C CA . ASN B 1 346 ? -52.143 20.816 46.841 1.00 29.18 346 ASN B CA 1
ATOM 5434 C C . ASN B 1 346 ? -53.585 21.319 46.917 1.00 29.06 346 ASN B C 1
ATOM 5435 O O . ASN B 1 346 ? -54.514 20.521 47.070 1.00 29.44 346 ASN B O 1
ATOM 5440 N N . LEU B 1 347 ? -53.768 22.636 46.809 1.00 28.61 347 LEU B N 1
ATOM 5441 C CA . LEU B 1 347 ? -55.085 23.261 46.876 1.00 28.17 347 LEU B CA 1
ATOM 5442 C C . LEU B 1 347 ? -56.037 22.710 45.815 1.00 28.45 347 LEU B C 1
ATOM 5443 O O . LEU B 1 347 ? -57.246 22.625 46.035 1.00 28.45 347 LEU B O 1
ATOM 5448 N N . CYS B 1 348 ? -55.483 22.321 44.671 1.00 28.78 348 CYS B N 1
ATOM 5449 C CA . CYS B 1 348 ? -56.273 21.760 43.577 1.00 29.14 348 CYS B CA 1
ATOM 5450 C C . CYS B 1 348 ? -57.106 20.537 43.986 1.00 29.12 348 CYS B C 1
ATOM 5451 O O . CYS B 1 348 ? -58.339 20.573 43.910 1.00 29.04 348 CYS B O 1
ATOM 5454 N N . ARG B 1 349 ? -56.436 19.474 44.438 1.00 29.14 349 ARG B N 1
ATOM 5455 C CA . ARG B 1 349 ? -57.128 18.266 44.881 1.00 29.09 349 ARG B CA 1
ATOM 5456 C C . ARG B 1 349 ? -58.111 18.600 46.001 1.00 29.05 349 ARG B C 1
ATOM 5457 O O . ARG B 1 349 ? -59.231 18.094 46.021 1.00 29.09 349 ARG B O 1
ATOM 5465 N N . GLN B 1 350 ? -57.687 19.457 46.925 1.00 29.08 350 GLN B N 1
ATOM 5466 C CA . GLN B 1 350 ? -58.510 19.809 48.083 1.00 29.27 350 GLN B CA 1
ATOM 5467 C C . GLN B 1 350 ? -59.831 20.457 47.668 1.00 29.74 350 GLN B C 1
ATOM 5468 O O . GLN B 1 350 ? -60.892 20.151 48.227 1.00 29.87 350 GLN B O 1
ATOM 5474 N N . VAL B 1 351 ? -59.761 21.348 46.682 1.00 30.15 351 VAL B N 1
ATOM 5475 C CA . VAL B 1 351 ? -60.947 22.031 46.196 1.00 30.55 351 VAL B CA 1
ATOM 5476 C C . VAL B 1 351 ? -61.809 21.087 45.342 1.00 31.08 351 VAL B C 1
ATOM 5477 O O . VAL B 1 351 ? -63.040 21.123 45.433 1.00 31.54 351 VAL B O 1
ATOM 5481 N N . LYS B 1 352 ? -61.168 20.225 44.552 1.00 31.54 352 LYS B N 1
ATOM 5482 C CA . LYS B 1 352 ? -61.870 19.159 43.822 1.00 32.03 352 LYS B CA 1
ATOM 5483 C C . LYS B 1 352 ? -62.699 18.276 44.748 1.00 32.39 352 LYS B C 1
ATOM 5484 O O . LYS B 1 352 ? -63.885 18.055 44.502 1.00 32.75 352 LYS B O 1
ATOM 5490 N N . ASP B 1 353 ? -62.063 17.782 45.808 1.00 32.88 353 ASP B N 1
ATOM 5491 C CA . ASP B 1 353 ? -62.700 16.877 46.764 1.00 33.52 353 ASP B CA 1
ATOM 5492 C C . ASP B 1 353 ? -63.829 17.560 47.557 1.00 33.55 353 ASP B C 1
ATOM 5493 O O . ASP B 1 353 ? -64.802 16.905 47.948 1.00 33.63 353 ASP B O 1
ATOM 5498 N N . PHE B 1 354 ? -63.705 18.869 47.760 1.00 33.50 354 PHE B N 1
ATOM 5499 C CA . PHE B 1 354 ? -64.680 19.621 48.537 1.00 33.83 354 PHE B CA 1
ATOM 5500 C C . PHE B 1 354 ? -65.881 20.047 47.701 1.00 33.86 354 PHE B C 1
ATOM 5501 O O . PHE B 1 354 ? -67.016 19.715 48.052 1.00 33.98 354 PHE B O 1
ATOM 5509 N N . TRP B 1 355 ? -65.633 20.774 46.604 1.00 33.73 355 TRP B N 1
ATOM 5510 C CA . TRP B 1 355 ? -66.715 21.279 45.740 1.00 33.55 355 TRP B CA 1
ATOM 5511 C C . TRP B 1 355 ? -67.354 20.215 44.844 1.00 32.85 355 TRP B C 1
ATOM 5512 O O . TRP B 1 355 ? -68.554 20.265 44.580 1.00 32.90 355 TRP B O 1
ATOM 5523 N N . GLY B 1 356 ? -66.559 19.259 44.387 1.00 31.91 356 GLY B N 1
ATOM 5524 C CA . GLY B 1 356 ? -67.090 18.127 43.645 1.00 31.07 356 GLY B CA 1
ATOM 5525 C C . GLY B 1 356 ? -67.466 18.442 42.213 1.00 30.67 356 GLY B C 1
ATOM 5526 O O . GLY B 1 356 ? -68.358 17.803 41.657 1.00 30.65 356 GLY B O 1
ATOM 5527 N N . PHE B 1 357 ? -66.782 19.415 41.605 1.00 30.22 357 PHE B N 1
ATOM 5528 C CA . PHE B 1 357 ? -67.041 19.778 40.209 1.00 29.62 357 PHE B CA 1
ATOM 5529 C C . PHE B 1 357 ? -66.696 18.659 39.220 1.00 29.76 357 PHE B C 1
ATOM 5530 O O . PHE B 1 357 ? -67.489 18.374 38.310 1.00 30.06 357 PHE B O 1
ATOM 5538 N N . ARG B 1 358 ? -65.540 18.018 39.400 1.00 29.44 358 ARG B N 1
ATOM 5539 C CA . ARG B 1 358 ? -65.112 16.955 38.478 1.00 29.45 358 ARG B CA 1
ATOM 5540 C C . ARG B 1 358 ? -65.959 15.708 38.661 1.00 29.76 358 ARG B C 1
ATOM 5541 O O . ARG B 1 358 ? -66.277 14.994 37.710 1.00 29.56 358 ARG B O 1
ATOM 5549 N N . MET B 1 359 ? -66.324 15.460 39.907 1.00 30.19 359 MET B N 1
ATOM 5550 C CA . MET B 1 359 ? -67.192 14.353 40.253 1.00 31.09 359 MET B CA 1
ATOM 5551 C C . MET B 1 359 ? -68.541 14.458 39.499 1.00 29.92 359 MET B C 1
ATOM 5552 O O . MET B 1 359 ? -69.083 13.444 39.086 1.00 29.87 359 MET B O 1
ATOM 5557 N N . THR B 1 360 ? -69.017 15.680 39.238 1.00 29.17 360 THR B N 1
ATOM 5558 C CA . THR B 1 360 ? -70.366 15.882 38.700 1.00 28.48 360 THR B CA 1
ATOM 5559 C C . THR B 1 360 ? -70.444 16.485 37.290 1.00 28.06 360 THR B C 1
ATOM 5560 O O . THR B 1 360 ? -71.496 17.009 36.888 1.00 27.74 360 THR B O 1
ATOM 5564 N N . GLN B 1 361 ? -69.354 16.393 36.531 1.00 27.55 361 GLN B N 1
ATOM 5565 C CA . GLN B 1 361 ? -69.298 17.009 35.196 1.00 27.06 361 GLN B CA 1
ATOM 5566 C C . GLN B 1 361 ? -70.201 16.358 34.149 1.00 26.90 361 GLN B C 1
ATOM 5567 O O . GLN B 1 361 ? -70.700 17.038 33.256 1.00 27.10 361 GLN B O 1
ATOM 5573 N N . ARG B 1 362 ? -70.404 15.045 34.264 1.00 26.69 362 ARG B N 1
ATOM 5574 C CA . ARG B 1 362 ? -71.209 14.259 33.318 1.00 26.16 362 ARG B CA 1
ATOM 5575 C C . ARG B 1 362 ? -70.647 14.329 31.903 1.00 26.29 362 ARG B C 1
ATOM 5576 O O . ARG B 1 362 ? -71.392 14.462 30.922 1.00 26.61 362 ARG B O 1
ATOM 5584 N N . VAL B 1 363 ? -69.322 14.227 31.806 1.00 26.15 363 VAL B N 1
ATOM 5585 C CA . VAL B 1 363 ? -68.626 14.270 30.515 1.00 26.00 363 VAL B CA 1
ATOM 5586 C C . VAL B 1 363 ? -69.203 13.348 29.424 1.00 25.70 363 VAL B C 1
ATOM 5587 O O . VAL B 1 363 ? -69.241 13.744 28.252 1.00 25.57 363 VAL B O 1
ATOM 5591 N N . PRO B 1 364 ? -69.637 12.114 29.784 1.00 25.41 364 PRO B N 1
ATOM 5592 C CA . PRO B 1 364 ? -70.199 11.301 28.706 1.00 25.18 364 PRO B CA 1
ATOM 5593 C C . PRO B 1 364 ? -71.457 11.923 28.122 1.00 25.13 364 PRO B C 1
ATOM 5594 O O . PRO B 1 364 ? -71.659 11.843 26.905 1.00 25.01 364 PRO B O 1
ATOM 5598 N N . LEU B 1 365 ? -72.289 12.547 28.967 1.00 25.04 365 LEU B N 1
ATOM 5599 C CA . LEU B 1 365 ? -73.484 13.230 28.470 1.00 24.80 365 LEU B CA 1
ATOM 5600 C C . LEU B 1 365 ? -73.092 14.313 27.480 1.00 24.89 365 LEU B C 1
ATOM 5601 O O . LEU B 1 365 ? -73.654 14.393 26.383 1.00 25.03 365 LEU B O 1
ATOM 5606 N N . TYR B 1 366 ? -72.127 15.142 27.876 1.00 24.81 366 TYR B N 1
ATOM 5607 C CA . TYR B 1 366 ? -71.750 16.300 27.080 1.00 24.69 366 TYR B CA 1
ATOM 5608 C C . TYR B 1 366 ? -70.967 15.955 25.821 1.00 25.18 366 TYR B C 1
ATOM 5609 O O . TYR B 1 366 ? -71.088 16.662 24.821 1.00 25.38 366 TYR B O 1
ATOM 5618 N N . ALA B 1 367 ? -70.203 14.862 25.847 1.00 25.63 367 ALA B N 1
ATOM 5619 C CA . ALA B 1 367 ? -69.533 14.373 24.635 1.00 26.14 367 ALA B CA 1
ATOM 5620 C C . ALA B 1 367 ? -70.565 13.960 23.581 1.00 26.64 367 ALA B C 1
ATOM 5621 O O . ALA B 1 367 ? -70.374 14.176 22.382 1.00 26.67 367 ALA B O 1
ATOM 5623 N N . GLU B 1 368 ? -71.665 13.376 24.042 1.00 27.49 368 GLU B N 1
ATOM 5624 C CA . GLU B 1 368 ? -72.735 12.950 23.153 1.00 28.52 368 GLU B CA 1
ATOM 5625 C C . GLU B 1 368 ? -73.517 14.144 22.613 1.00 28.64 368 GLU B C 1
ATOM 5626 O O . GLU B 1 368 ? -73.788 14.220 21.416 1.00 28.59 368 GLU B O 1
ATOM 5632 N N . SER B 1 369 ? -73.876 15.067 23.503 1.00 28.91 369 SER B N 1
ATOM 5633 C CA . SER B 1 369 ? -74.573 16.284 23.118 1.00 29.27 369 SER B CA 1
ATOM 5634 C C . SER B 1 369 ? -73.789 17.113 22.113 1.00 29.49 369 SER B C 1
ATOM 5635 O O . SER B 1 369 ? -74.356 17.606 21.138 1.00 29.50 369 SER B O 1
ATOM 5638 N N . PHE B 1 370 ? -72.489 17.270 22.357 1.00 29.87 370 PHE B N 1
ATOM 5639 C CA . PHE B 1 370 ? -71.641 18.086 21.487 1.00 30.24 370 PHE B CA 1
ATOM 5640 C C . PHE B 1 370 ? -71.492 17.444 20.119 1.00 30.88 370 PHE B C 1
ATOM 5641 O O . PHE B 1 370 ? -71.366 18.145 19.117 1.00 31.04 370 PHE B O 1
ATOM 5649 N N . LYS B 1 371 ? -71.509 16.112 20.080 1.00 31.59 371 LYS B N 1
ATOM 5650 C CA . LYS B 1 371 ? -71.417 15.376 18.822 1.00 32.08 371 LYS B CA 1
ATOM 5651 C C . LYS B 1 371 ? -72.651 15.614 17.964 1.00 32.24 371 LYS B C 1
ATOM 5652 O O . LYS B 1 371 ? -72.528 15.960 16.799 1.00 32.15 371 LYS B O 1
ATOM 5658 N N . LYS B 1 372 ? -73.836 15.438 18.539 1.00 32.72 372 LYS B N 1
ATOM 5659 C CA . LYS B 1 372 ? -75.070 15.656 17.792 1.00 33.28 372 LYS B CA 1
ATOM 5660 C C . LYS B 1 372 ? -75.160 17.094 17.296 1.00 33.39 372 LYS B C 1
ATOM 5661 O O . LYS B 1 372 ? -75.601 17.335 16.172 1.00 33.22 372 LYS B O 1
ATOM 5667 N N . ALA B 1 373 ? -74.719 18.037 18.130 1.00 33.83 373 ALA B N 1
ATOM 5668 C CA . ALA B 1 373 ? -74.810 19.467 17.809 1.00 34.30 373 ALA B CA 1
ATOM 5669 C C . ALA B 1 373 ? -73.884 19.881 16.679 1.00 34.82 373 ALA B C 1
ATOM 5670 O O . ALA B 1 373 ? -74.120 20.900 16.036 1.00 35.02 373 ALA B O 1
ATOM 5672 N N . SER B 1 374 ? -72.846 19.087 16.430 1.00 35.48 374 SER B N 1
ATOM 5673 C CA . SER B 1 374 ? -71.879 19.394 15.380 1.00 36.13 374 SER B CA 1
ATOM 5674 C C . SER B 1 374 ? -72.243 18.770 14.032 1.00 36.61 374 SER B C 1
ATOM 5675 O O . SER B 1 374 ? -71.662 19.125 13.006 1.00 36.55 374 SER B O 1
ATOM 5678 N N . GLU B 1 375 ? -73.208 17.851 14.042 1.00 37.39 375 GLU B N 1
ATOM 5679 C CA . GLU B 1 375 ? -73.628 17.134 12.833 1.00 38.20 375 GLU B CA 1
ATOM 5680 C C . GLU B 1 375 ? -74.565 17.980 11.984 1.00 38.34 375 GLU B C 1
ATOM 5681 O O . GLU B 1 375 ? -75.254 18.852 12.501 1.00 38.33 375 GLU B O 1
ATOM 5687 N N . HIS B 1 376 ? -74.569 17.721 10.678 1.00 38.94 376 HIS B N 1
ATOM 5688 C CA . HIS B 1 376 ? -75.281 18.565 9.703 1.00 39.32 376 HIS B CA 1
ATOM 5689 C C . HIS B 1 376 ? -76.788 18.665 9.932 1.00 38.86 376 HIS B C 1
ATOM 5690 O O . HIS B 1 376 ? -77.316 19.769 10.007 1.00 39.12 376 HIS B O 1
ATOM 5697 N N . GLY B 1 377 ? -77.469 17.524 10.057 1.00 38.24 377 GLY B N 1
ATOM 5698 C CA . GLY B 1 377 ? -78.921 17.500 10.266 1.00 37.36 377 GLY B CA 1
ATOM 5699 C C . GLY B 1 377 ? -79.352 17.678 11.714 1.00 36.88 377 GLY B C 1
ATOM 5700 O O . GLY B 1 377 ? -80.347 17.089 12.151 1.00 37.08 377 GLY B O 1
ATOM 5701 N N . PHE B 1 378 ? -78.604 18.491 12.455 1.00 36.16 378 PHE B N 1
ATOM 5702 C CA . PHE B 1 378 ? -78.846 18.704 13.874 1.00 35.46 378 PHE B CA 1
ATOM 5703 C C . PHE B 1 378 ? -80.074 19.560 14.061 1.00 35.64 378 PHE B C 1
ATOM 5704 O O . PHE B 1 378 ? -80.176 20.642 13.466 1.00 35.61 378 PHE B O 1
ATOM 5712 N N . LYS B 1 379 ? -81.009 19.065 14.872 1.00 35.71 379 LYS B N 1
ATOM 5713 C CA . LYS B 1 379 ? -82.135 19.890 15.305 1.00 35.87 379 LYS B CA 1
ATOM 5714 C C . LYS B 1 379 ? -82.139 20.161 16.805 1.00 35.46 379 LYS B C 1
ATOM 5715 O O . LYS B 1 379 ? -82.207 19.237 17.614 1.00 35.40 379 LYS B O 1
ATOM 5721 N N . PRO B 1 380 ? -82.018 21.448 17.170 1.00 35.20 380 PRO B N 1
ATOM 5722 C CA . PRO B 1 380 ? -81.902 21.902 18.555 1.00 35.01 380 PRO B CA 1
ATOM 5723 C C . PRO B 1 380 ? -83.065 21.418 19.403 1.00 34.97 380 PRO B C 1
ATOM 5724 O O . PRO B 1 380 ? -84.173 21.278 18.895 1.00 34.70 380 PRO B O 1
ATOM 5728 N N . GLN B 1 381 ? -82.800 21.148 20.680 1.00 35.10 381 GLN B N 1
ATOM 5729 C CA . GLN B 1 381 ? -83.826 20.652 21.578 1.00 35.24 381 GLN B CA 1
ATOM 5730 C C . GLN B 1 381 ? -84.736 21.810 21.957 1.00 35.68 381 GLN B C 1
ATOM 5731 O O . GLN B 1 381 ? -84.521 22.475 22.968 1.00 35.81 381 GLN B O 1
ATOM 5737 N N . ILE B 1 382 ? -85.740 22.056 21.116 1.00 36.12 382 ILE B N 1
ATOM 5738 C CA . ILE B 1 382 ? -86.668 23.163 21.298 1.00 36.67 382 ILE B CA 1
ATOM 5739 C C . ILE B 1 382 ? -88.057 22.665 21.657 1.00 37.21 382 ILE B C 1
ATOM 5740 O O . ILE B 1 382 ? -88.605 21.817 20.968 1.00 37.41 382 ILE B O 1
ATOM 5745 N N . ILE B 1 383 ? -88.610 23.194 22.745 1.00 38.04 383 ILE B N 1
ATOM 5746 C CA . ILE B 1 383 ? -89.991 22.937 23.110 1.00 38.88 383 ILE B CA 1
ATOM 5747 C C . ILE B 1 383 ? -90.867 24.121 22.683 1.00 39.70 383 ILE B C 1
ATOM 5748 O O . ILE B 1 383 ? -90.697 25.235 23.166 1.00 39.66 383 ILE B O 1
ATOM 5753 N N . LYS B 1 384 ? -91.785 23.859 21.752 1.00 40.98 384 LYS B N 1
ATOM 5754 C CA . LYS B 1 384 ? -92.734 24.851 21.227 1.00 42.20 384 LYS B CA 1
ATOM 5755 C C . LYS B 1 384 ? -94.087 24.760 21.921 1.00 42.92 384 LYS B C 1
ATOM 5756 O O . LYS B 1 384 ? -94.416 23.739 22.525 1.00 43.11 384 LYS B O 1
ATOM 5762 N N . GLU B 1 385 ? -94.870 25.829 21.835 1.00 43.98 385 GLU B N 1
ATOM 5763 C CA . GLU B 1 385 ? -96.250 25.793 22.312 1.00 44.86 385 GLU B CA 1
ATOM 5764 C C . GLU B 1 385 ? -97.093 24.942 21.379 1.00 45.42 385 GLU B C 1
ATOM 5765 O O . GLU B 1 385 ? -97.167 25.208 20.177 1.00 45.27 385 GLU B O 1
ATOM 5771 N N . THR B 1 386 ? -97.723 23.917 21.945 1.00 46.20 386 THR B N 1
ATOM 5772 C CA . THR B 1 386 ? -98.592 23.041 21.174 1.00 46.89 386 THR B CA 1
ATOM 5773 C C . THR B 1 386 ? -99.952 23.703 20.947 1.00 46.95 386 THR B C 1
ATOM 5774 O O . THR B 1 386 ? -100.634 23.412 19.963 1.00 47.45 386 THR B O 1
ATOM 5778 N N . GLU C 1 5 ? -57.683 49.203 -19.857 1.00 61.26 5 GLU C N 1
ATOM 5779 C CA . GLU C 1 5 ? -58.045 49.705 -21.218 1.00 61.18 5 GLU C CA 1
ATOM 5780 C C . GLU C 1 5 ? -58.508 48.591 -22.182 1.00 61.08 5 GLU C C 1
ATOM 5781 O O . GLU C 1 5 ? -59.263 48.851 -23.124 1.00 61.16 5 GLU C O 1
ATOM 5787 N N . LEU C 1 6 ? -58.073 47.357 -21.927 1.00 60.79 6 LEU C N 1
ATOM 5788 C CA . LEU C 1 6 ? -58.454 46.198 -22.741 1.00 60.43 6 LEU C CA 1
ATOM 5789 C C . LEU C 1 6 ? -59.871 45.710 -22.406 1.00 60.17 6 LEU C C 1
ATOM 5790 O O . LEU C 1 6 ? -60.226 45.584 -21.231 1.00 60.14 6 LEU C O 1
ATOM 5795 N N . LYS C 1 7 ? -60.672 45.431 -23.437 1.00 59.74 7 LYS C N 1
ATOM 5796 C CA . LYS C 1 7 ? -62.066 44.999 -23.243 1.00 59.21 7 LYS C CA 1
ATOM 5797 C C . LYS C 1 7 ? -62.291 43.499 -23.490 1.00 58.71 7 LYS C C 1
ATOM 5798 O O . LYS C 1 7 ? -63.139 42.891 -22.836 1.00 58.89 7 LYS C O 1
ATOM 5804 N N . ASN C 1 8 ? -61.540 42.912 -24.423 1.00 57.91 8 ASN C N 1
ATOM 5805 C CA . ASN C 1 8 ? -61.688 41.492 -24.772 1.00 57.21 8 ASN C CA 1
ATOM 5806 C C . ASN C 1 8 ? -60.469 40.945 -25.540 1.00 56.57 8 ASN C C 1
ATOM 5807 O O . ASN C 1 8 ? -60.172 41.421 -26.638 1.00 56.51 8 ASN C O 1
ATOM 5812 N N . LEU C 1 9 ? -59.775 39.950 -24.972 1.00 55.47 9 LEU C N 1
ATOM 5813 C CA . LEU C 1 9 ? -58.496 39.474 -25.540 1.00 55.39 9 LEU C CA 1
ATOM 5814 C C . LEU C 1 9 ? -58.640 38.869 -26.940 1.00 55.60 9 LEU C C 1
ATOM 5815 O O . LEU C 1 9 ? -57.852 39.169 -27.837 1.00 55.54 9 LEU C O 1
ATOM 5820 N N . ASN C 1 10 ? -59.646 38.020 -27.112 1.00 56.02 10 ASN C N 1
ATOM 5821 C CA . ASN C 1 10 ? -59.914 37.374 -28.394 1.00 56.42 10 ASN C CA 1
ATOM 5822 C C . ASN C 1 10 ? -60.180 38.395 -29.511 1.00 56.76 10 ASN C C 1
ATOM 5823 O O . ASN C 1 10 ? -59.643 38.267 -30.619 1.00 56.66 10 ASN C O 1
ATOM 5828 N N . ASP C 1 11 ? -60.994 39.407 -29.195 1.00 57.22 11 ASP C N 1
ATOM 5829 C CA . ASP C 1 11 ? -61.318 40.500 -30.117 1.00 57.75 11 ASP C CA 1
ATOM 5830 C C . ASP C 1 11 ? -60.081 41.316 -30.479 1.00 58.00 11 ASP C C 1
ATOM 5831 O O . ASP C 1 11 ? -59.962 41.826 -31.599 1.00 58.31 11 ASP C O 1
ATOM 5836 N N . CYS C 1 12 ? -59.169 41.430 -29.519 1.00 58.18 12 CYS C N 1
ATOM 5837 C CA . CYS C 1 12 ? -57.932 42.166 -29.691 1.00 58.30 12 CYS C CA 1
ATOM 5838 C C . CYS C 1 12 ? -56.964 41.452 -30.635 1.00 58.50 12 CYS C C 1
ATOM 5839 O O . CYS C 1 12 ? -56.313 42.093 -31.458 1.00 58.56 12 CYS C O 1
ATOM 5842 N N . LEU C 1 13 ? -56.880 40.131 -30.518 1.00 58.71 13 LEU C N 1
ATOM 5843 C CA . LEU C 1 13 ? -55.985 39.338 -31.352 1.00 59.02 13 LEU C CA 1
ATOM 5844 C C . LEU C 1 13 ? -56.485 39.232 -32.791 1.00 59.42 13 LEU C C 1
ATOM 5845 O O . LEU C 1 13 ? -55.696 39.269 -33.738 1.00 59.54 13 LEU C O 1
ATOM 5850 N N . GLU C 1 14 ? -57.797 39.101 -32.956 1.00 59.85 14 GLU C N 1
ATOM 5851 C CA . GLU C 1 14 ? -58.371 38.962 -34.295 1.00 60.35 14 GLU C CA 1
ATOM 5852 C C . GLU C 1 14 ? -58.425 40.289 -35.061 1.00 60.42 14 GLU C C 1
ATOM 5853 O O . GLU C 1 14 ? -58.791 40.321 -36.237 1.00 60.50 14 GLU C O 1
ATOM 5859 N N . LYS C 1 15 ? -58.037 41.371 -34.394 1.00 60.52 15 LYS C N 1
ATOM 5860 C CA . LYS C 1 15 ? -57.999 42.689 -35.014 1.00 60.71 15 LYS C CA 1
ATOM 5861 C C . LYS C 1 15 ? -56.573 43.111 -35.403 1.00 60.70 15 LYS C C 1
ATOM 5862 O O . LYS C 1 15 ? -56.384 44.154 -36.030 1.00 60.70 15 LYS C O 1
ATOM 5868 N N . HIS C 1 16 ? -55.574 42.305 -35.043 1.00 60.75 16 HIS C N 1
ATOM 5869 C CA . HIS C 1 16 ? -54.181 42.677 -35.301 1.00 60.78 16 HIS C CA 1
ATOM 5870 C C . HIS C 1 16 ? -53.328 41.550 -35.890 1.00 60.84 16 HIS C C 1
ATOM 5871 O O . HIS C 1 16 ? -52.135 41.745 -36.160 1.00 61.08 16 HIS C O 1
ATOM 5878 N N . LEU C 1 17 ? -53.940 40.388 -36.108 1.00 60.80 17 LEU C N 1
ATOM 5879 C CA . LEU C 1 17 ? -53.227 39.221 -36.629 1.00 60.91 17 LEU C CA 1
ATOM 5880 C C . LEU C 1 17 ? -53.786 38.751 -37.972 1.00 61.06 17 LEU C C 1
ATOM 5881 O O . LEU C 1 17 ? -54.998 38.586 -38.099 1.00 61.09 17 LEU C O 1
ATOM 5886 N N . PRO C 1 18 ? -52.915 38.572 -38.989 1.00 61.18 18 PRO C N 1
ATOM 5887 C CA . PRO C 1 18 ? -53.265 37.857 -40.223 1.00 61.22 18 PRO C CA 1
ATOM 5888 C C . PRO C 1 18 ? -53.910 36.485 -39.969 1.00 61.21 18 PRO C C 1
ATOM 5889 O O . PRO C 1 18 ? -53.400 35.715 -39.146 1.00 61.16 18 PRO C O 1
ATOM 5893 N N . PRO C 1 19 ? -55.020 36.177 -40.685 1.00 61.22 19 PRO C N 1
ATOM 5894 C CA . PRO C 1 19 ? -55.817 34.951 -40.510 1.00 61.15 19 PRO C CA 1
ATOM 5895 C C . PRO C 1 19 ? -54.997 33.657 -40.420 1.00 61.05 19 PRO C C 1
ATOM 5896 O O . PRO C 1 19 ? -55.437 32.687 -39.805 1.00 61.12 19 PRO C O 1
ATOM 5900 N N . ASP C 1 20 ? -53.820 33.660 -41.034 1.00 60.89 20 ASP C N 1
ATOM 5901 C CA . ASP C 1 20 ? -52.902 32.523 -41.052 1.00 60.74 20 ASP C CA 1
ATOM 5902 C C . ASP C 1 20 ? -52.230 32.320 -39.684 1.00 60.32 20 ASP C C 1
ATOM 5903 O O . ASP C 1 20 ? -52.153 31.195 -39.169 1.00 60.23 20 ASP C O 1
ATOM 5908 N N . GLU C 1 21 ? -51.736 33.426 -39.124 1.00 59.73 21 GLU C N 1
ATOM 5909 C CA . GLU C 1 21 ? -51.025 33.456 -37.847 1.00 59.17 21 GLU C CA 1
ATOM 5910 C C . GLU C 1 21 ? -52.020 33.309 -36.703 1.00 58.42 21 GLU C C 1
ATOM 5911 O O . GLU C 1 21 ? -51.747 32.614 -35.720 1.00 58.39 21 GLU C O 1
ATOM 5917 N N . LEU C 1 22 ? -53.164 33.986 -36.840 1.00 57.48 22 LEU C N 1
ATOM 5918 C CA . LEU C 1 22 ? -54.259 33.920 -35.862 1.00 56.52 22 LEU C CA 1
ATOM 5919 C C . LEU C 1 22 ? -54.673 32.484 -35.588 1.00 55.94 22 LEU C C 1
ATOM 5920 O O . LEU C 1 22 ? -54.930 32.119 -34.441 1.00 55.97 22 LEU C O 1
ATOM 5925 N N . LYS C 1 23 ? -54.743 31.680 -36.644 1.00 55.21 23 LYS C N 1
ATOM 5926 C CA . LYS C 1 23 ? -55.044 30.263 -36.505 1.00 54.66 23 LYS C CA 1
ATOM 5927 C C . LYS C 1 23 ? -54.017 29.559 -35.619 1.00 54.02 23 LYS C C 1
ATOM 5928 O O . LYS C 1 23 ? -54.388 28.683 -34.834 1.00 53.98 23 LYS C O 1
ATOM 5934 N N . GLU C 1 24 ? -52.745 29.955 -35.734 1.00 53.30 24 GLU C N 1
ATOM 5935 C CA . GLU C 1 24 ? -51.647 29.348 -34.959 1.00 52.73 24 GLU C CA 1
ATOM 5936 C C . GLU C 1 24 ? -51.627 29.797 -33.498 1.00 51.85 24 GLU C C 1
ATOM 5937 O O . GLU C 1 24 ? -51.383 28.999 -32.588 1.00 51.78 24 GLU C O 1
ATOM 5943 N N . VAL C 1 25 ? -51.874 31.083 -33.292 1.00 50.81 25 VAL C N 1
ATOM 5944 C CA . VAL C 1 25 ? -51.932 31.671 -31.962 1.00 49.87 25 VAL C CA 1
ATOM 5945 C C . VAL C 1 25 ? -53.124 31.124 -31.190 1.00 49.26 25 VAL C C 1
ATOM 5946 O O . VAL C 1 25 ? -52.981 30.695 -30.046 1.00 49.30 25 VAL C O 1
ATOM 5950 N N . LYS C 1 26 ? -54.293 31.127 -31.819 1.00 48.58 26 LYS C N 1
ATOM 5951 C CA . LYS C 1 26 ? -55.498 30.560 -31.204 1.00 48.05 26 LYS C CA 1
ATOM 5952 C C . LYS C 1 26 ? -55.364 29.084 -30.832 1.00 47.53 26 LYS C C 1
ATOM 5953 O O . LYS C 1 26 ? -55.931 28.641 -29.837 1.00 47.38 26 LYS C O 1
ATOM 5959 N N . ARG C 1 27 ? -54.619 28.332 -31.637 1.00 47.14 27 ARG C N 1
ATOM 5960 C CA . ARG C 1 27 ? -54.390 26.915 -31.381 1.00 46.87 27 ARG C CA 1
ATOM 5961 C C . ARG C 1 27 ? -53.628 26.708 -30.070 1.00 46.45 27 ARG C C 1
ATOM 5962 O O . ARG C 1 27 ? -53.971 25.824 -29.281 1.00 46.43 27 ARG C O 1
ATOM 5970 N N . ILE C 1 28 ? -52.604 27.529 -29.841 1.00 45.89 28 ILE C N 1
ATOM 5971 C CA . ILE C 1 28 ? -51.770 27.375 -28.650 1.00 45.51 28 ILE C CA 1
ATOM 5972 C C . ILE C 1 28 ? -52.345 28.071 -27.402 1.00 45.32 28 ILE C C 1
ATOM 5973 O O . ILE C 1 28 ? -52.115 27.620 -26.273 1.00 45.26 28 ILE C O 1
ATOM 5978 N N . LEU C 1 29 ? -53.098 29.152 -27.608 1.00 45.05 29 LEU C N 1
ATOM 5979 C CA . LEU C 1 29 ? -53.723 29.882 -26.497 1.00 44.99 29 LEU C CA 1
ATOM 5980 C C . LEU C 1 29 ? -55.033 29.257 -26.039 1.00 45.12 29 LEU C C 1
ATOM 5981 O O . LEU C 1 29 ? -55.264 29.094 -24.844 1.00 45.02 29 LEU C O 1
ATOM 5986 N N . TYR C 1 30 ? -55.895 28.932 -26.995 1.00 45.56 30 TYR C N 1
ATOM 5987 C CA . TYR C 1 30 ? -57.112 28.185 -26.723 1.00 46.15 30 TYR C CA 1
ATOM 5988 C C . TYR C 1 30 ? -56.804 26.739 -27.089 1.00 46.88 30 TYR C C 1
ATOM 5989 O O . TYR C 1 30 ? -55.670 26.318 -26.940 1.00 47.22 30 TYR C O 1
ATOM 5998 N N . GLY C 1 31 ? -57.757 25.952 -27.544 1.00 47.80 31 GLY C N 1
ATOM 5999 C CA . GLY C 1 31 ? -57.389 24.593 -27.933 1.00 49.13 31 GLY C CA 1
ATOM 6000 C C . GLY C 1 31 ? -57.788 24.291 -29.353 1.00 50.13 31 GLY C C 1
ATOM 6001 O O . GLY C 1 31 ? -57.793 23.133 -29.775 1.00 50.11 31 GLY C O 1
ATOM 6002 N N . VAL C 1 32 ? -58.118 25.356 -30.080 1.00 51.22 32 VAL C N 1
ATOM 6003 C CA . VAL C 1 32 ? -58.786 25.277 -31.370 1.00 52.39 32 VAL C CA 1
ATOM 6004 C C . VAL C 1 32 ? -58.218 26.348 -32.289 1.00 53.30 32 VAL C C 1
ATOM 6005 O O . VAL C 1 32 ? -57.868 27.433 -31.822 1.00 53.51 32 VAL C O 1
ATOM 6009 N N . GLU C 1 33 ? -58.124 26.047 -33.585 1.00 54.44 33 GLU C N 1
ATOM 6010 C CA . GLU C 1 33 ? -57.643 27.028 -34.576 1.00 55.53 33 GLU C CA 1
ATOM 6011 C C . GLU C 1 33 ? -58.632 28.187 -34.797 1.00 55.97 33 GLU C C 1
ATOM 6012 O O . GLU C 1 33 ? -58.220 29.347 -34.877 1.00 56.21 33 GLU C O 1
ATOM 6018 N N . GLU C 1 34 ? -59.925 27.874 -34.892 1.00 56.41 34 GLU C N 1
ATOM 6019 C CA . GLU C 1 34 ? -60.962 28.915 -34.886 1.00 56.84 34 GLU C CA 1
ATOM 6020 C C . GLU C 1 34 ? -62.098 28.587 -33.908 1.00 56.64 34 GLU C C 1
ATOM 6021 O O . GLU C 1 34 ? -62.325 27.421 -33.566 1.00 56.64 34 GLU C O 1
ATOM 6027 N N . ASP C 1 35 ? -62.791 29.628 -33.453 1.00 56.36 35 ASP C N 1
ATOM 6028 C CA . ASP C 1 35 ? -63.868 29.474 -32.477 1.00 55.95 35 ASP C CA 1
ATOM 6029 C C . ASP C 1 35 ? -65.025 28.651 -33.016 1.00 55.46 35 ASP C C 1
ATOM 6030 O O . ASP C 1 35 ? -65.453 28.831 -34.159 1.00 55.49 35 ASP C O 1
ATOM 6035 N N . GLN C 1 36 ? -65.501 27.726 -32.189 1.00 54.67 36 GLN C N 1
ATOM 6036 C CA . GLN C 1 36 ? -66.667 26.922 -32.515 1.00 53.89 36 GLN C CA 1
ATOM 6037 C C . GLN C 1 36 ? -67.899 27.666 -32.028 1.00 52.93 36 GLN C C 1
ATOM 6038 O O . GLN C 1 36 ? -68.412 27.419 -30.935 1.00 52.88 36 GLN C O 1
ATOM 6044 N N . THR C 1 37 ? -68.348 28.598 -32.858 1.00 51.80 37 THR C N 1
ATOM 6045 C CA . THR C 1 37 ? -69.441 29.503 -32.553 1.00 50.68 37 THR C CA 1
ATOM 6046 C C . THR C 1 37 ? -70.787 28.779 -32.582 1.00 50.01 37 THR C C 1
ATOM 6047 O O . THR C 1 37 ? -71.089 28.066 -33.528 1.00 49.79 37 THR C O 1
ATOM 6051 N N . LEU C 1 38 ? -71.574 28.958 -31.523 1.00 49.38 38 LEU C N 1
ATOM 6052 C CA . LEU C 1 38 ? -72.936 28.454 -31.452 1.00 48.70 38 LEU C CA 1
ATOM 6053 C C . LEU C 1 38 ? -73.872 29.603 -31.818 1.00 48.50 38 LEU C C 1
ATOM 6054 O O . LEU C 1 38 ? -73.725 30.718 -31.311 1.00 48.43 38 LEU C O 1
ATOM 6059 N N . GLU C 1 39 ? -74.820 29.334 -32.713 1.00 48.27 39 GLU C N 1
ATOM 6060 C CA . GLU C 1 39 ? -75.822 30.323 -33.111 1.00 48.00 39 GLU C CA 1
ATOM 6061 C C . GLU C 1 39 ? -76.927 30.356 -32.064 1.00 47.25 39 GLU C C 1
ATOM 6062 O O . GLU C 1 39 ? -77.441 29.304 -31.659 1.00 47.14 39 GLU C O 1
ATOM 6068 N N . LEU C 1 40 ? -77.293 31.557 -31.628 1.00 46.32 40 LEU C N 1
ATOM 6069 C CA . LEU C 1 40 ? -78.291 31.699 -30.569 1.00 45.55 40 LEU C CA 1
ATOM 6070 C C . LEU C 1 40 ? -79.604 32.240 -31.102 1.00 45.10 40 LEU C C 1
ATOM 6071 O O . LEU C 1 40 ? -79.603 33.048 -32.028 1.00 45.07 40 LEU C O 1
ATOM 6076 N N . PRO C 1 41 ? -80.733 31.797 -30.519 1.00 44.67 41 PRO C N 1
ATOM 6077 C CA . PRO C 1 41 ? -82.042 32.322 -30.879 1.00 44.42 41 PRO C CA 1
ATOM 6078 C C . PRO C 1 41 ? -82.066 33.840 -30.851 1.00 44.26 41 PRO C C 1
ATOM 6079 O O . PRO C 1 41 ? -81.448 34.458 -29.979 1.00 44.31 41 PRO C O 1
ATOM 6083 N N . THR C 1 42 ? -82.777 34.425 -31.808 1.00 44.10 42 THR C N 1
ATOM 6084 C CA . THR C 1 42 ? -82.816 35.876 -31.988 1.00 43.91 42 THR C CA 1
ATOM 6085 C C . THR C 1 42 ? -83.438 36.624 -30.787 1.00 43.73 42 THR C C 1
ATOM 6086 O O . THR C 1 42 ? -83.042 37.754 -30.476 1.00 43.65 42 THR C O 1
ATOM 6090 N N . SER C 1 43 ? -84.390 35.971 -30.114 1.00 43.43 43 SER C N 1
ATOM 6091 C CA . SER C 1 43 ? -85.076 36.534 -28.947 1.00 43.14 43 SER C CA 1
ATOM 6092 C C . SER C 1 43 ? -84.140 36.689 -27.751 1.00 42.89 43 SER C C 1
ATOM 6093 O O . SER C 1 43 ? -84.222 37.668 -27.009 1.00 42.87 43 SER C O 1
ATOM 6096 N N . ALA C 1 44 ? -83.258 35.711 -27.582 1.00 42.62 44 ALA C N 1
ATOM 6097 C CA . ALA C 1 44 ? -82.246 35.724 -26.544 1.00 42.36 44 ALA C CA 1
ATOM 6098 C C . ALA C 1 44 ? -81.264 36.864 -26.760 1.00 42.26 44 ALA C C 1
ATOM 6099 O O . ALA C 1 44 ? -80.876 37.542 -25.814 1.00 42.13 44 ALA C O 1
ATOM 6101 N N . LYS C 1 45 ? -80.868 37.062 -28.014 1.00 42.37 45 LYS C N 1
ATOM 6102 C CA . LYS C 1 45 ? -80.052 38.209 -28.427 1.00 42.55 45 LYS C CA 1
ATOM 6103 C C . LYS C 1 45 ? -80.746 39.563 -28.198 1.00 42.67 45 LYS C C 1
ATOM 6104 O O . LYS C 1 45 ? -80.084 40.577 -27.919 1.00 42.77 45 LYS C O 1
ATOM 6110 N N . ASP C 1 46 ? -82.074 39.571 -28.319 1.00 42.75 46 ASP C N 1
ATOM 6111 C CA . ASP C 1 46 ? -82.871 40.774 -28.076 1.00 42.86 46 ASP C CA 1
ATOM 6112 C C . ASP C 1 46 ? -82.900 41.182 -26.603 1.00 42.49 46 ASP C C 1
ATOM 6113 O O . ASP C 1 46 ? -82.628 42.343 -26.282 1.00 42.53 46 ASP C O 1
ATOM 6118 N N . ILE C 1 47 ? -83.221 40.236 -25.718 1.00 41.87 47 ILE C N 1
ATOM 6119 C CA . ILE C 1 47 ? -83.228 40.509 -24.281 1.00 41.46 47 ILE C CA 1
ATOM 6120 C C . ILE C 1 47 ? -81.856 41.009 -23.823 1.00 41.37 47 ILE C C 1
ATOM 6121 O O . ILE C 1 47 ? -81.767 41.863 -22.948 1.00 41.43 47 ILE C O 1
ATOM 6126 N N . ALA C 1 48 ? -80.799 40.495 -24.442 1.00 41.34 48 ALA C N 1
ATOM 6127 C CA . ALA C 1 48 ? -79.427 40.881 -24.119 1.00 41.43 48 ALA C CA 1
ATOM 6128 C C . ALA C 1 48 ? -79.124 42.301 -24.551 1.00 41.53 48 ALA C C 1
ATOM 6129 O O . ALA C 1 48 ? -78.540 43.085 -23.800 1.00 41.43 48 ALA C O 1
ATOM 6131 N N . GLU C 1 49 ? -79.517 42.626 -25.774 1.00 41.93 49 GLU C N 1
ATOM 6132 C CA . GLU C 1 49 ? -79.206 43.930 -26.332 1.00 42.74 49 GLU C CA 1
ATOM 6133 C C . GLU C 1 49 ? -79.998 45.052 -25.649 1.00 42.21 49 GLU C C 1
ATOM 6134 O O . GLU C 1 49 ? -79.423 46.077 -25.282 1.00 42.32 49 GLU C O 1
ATOM 6140 N N . GLN C 1 50 ? -81.298 44.841 -25.454 1.00 41.66 50 GLN C N 1
ATOM 6141 C CA . GLN C 1 50 ? -82.114 45.803 -24.744 1.00 41.19 50 GLN C CA 1
ATOM 6142 C C . GLN C 1 50 ? -81.602 46.060 -23.320 1.00 40.55 50 GLN C C 1
ATOM 6143 O O . GLN C 1 50 ? -81.550 47.212 -22.888 1.00 40.61 50 GLN C O 1
ATOM 6149 N N . ASN C 1 51 ? -81.179 45.007 -22.621 1.00 39.61 51 ASN C N 1
ATOM 6150 C CA . ASN C 1 51 ? -80.751 45.147 -21.228 1.00 38.83 51 ASN C CA 1
ATOM 6151 C C . ASN C 1 51 ? -79.259 45.417 -21.059 1.00 38.08 51 ASN C C 1
ATOM 6152 O O . ASN C 1 51 ? -78.756 45.528 -19.943 1.00 37.78 51 ASN C O 1
ATOM 6157 N N . GLY C 1 52 ? -78.566 45.540 -22.183 1.00 37.45 52 GLY C N 1
ATOM 6158 C CA . GLY C 1 52 ? -77.177 45.976 -22.191 1.00 36.81 52 GLY C CA 1
ATOM 6159 C C . GLY C 1 52 ? -76.173 45.009 -21.595 1.00 36.49 52 GLY C C 1
ATOM 6160 O O . GLY C 1 52 ? -75.231 45.426 -20.915 1.00 36.65 52 GLY C O 1
ATOM 6161 N N . PHE C 1 53 ? -76.373 43.716 -21.837 1.00 35.91 53 PHE C N 1
ATOM 6162 C CA . PHE C 1 53 ? -75.366 42.715 -21.489 1.00 35.18 53 PHE C CA 1
ATOM 6163 C C . PHE C 1 53 ? -74.972 41.866 -22.697 1.00 35.02 53 PHE C C 1
ATOM 6164 O O . PHE C 1 53 ? -75.791 41.619 -23.581 1.00 35.06 53 PHE C O 1
ATOM 6172 N N . ASP C 1 54 ? -73.712 41.439 -22.727 1.00 34.81 54 ASP C N 1
ATOM 6173 C CA . ASP C 1 54 ? -73.196 40.529 -23.754 1.00 34.66 54 ASP C CA 1
ATOM 6174 C C . ASP C 1 54 ? -73.861 39.157 -23.708 1.00 34.33 54 ASP C C 1
ATOM 6175 O O . ASP C 1 54 ? -74.196 38.652 -22.632 1.00 34.39 54 ASP C O 1
ATOM 6180 N N . ILE C 1 55 ? -74.049 38.550 -24.875 1.00 33.95 55 ILE C N 1
ATOM 6181 C CA . ILE C 1 55 ? -74.413 37.135 -24.936 1.00 33.59 55 ILE C CA 1
ATOM 6182 C C . ILE C 1 55 ? -73.581 36.445 -26.017 1.00 33.72 55 ILE C C 1
ATOM 6183 O O . ILE C 1 55 ? -73.514 36.916 -27.146 1.00 33.88 55 ILE C O 1
ATOM 6188 N N . LYS C 1 56 ? -72.929 35.348 -25.653 1.00 33.69 56 LYS C N 1
ATOM 6189 C CA . LYS C 1 56 ? -72.025 34.640 -26.558 1.00 33.97 56 LYS C CA 1
ATOM 6190 C C . LYS C 1 56 ? -72.169 33.128 -26.441 1.00 33.57 56 LYS C C 1
ATOM 6191 O O . LYS C 1 56 ? -72.138 32.576 -25.345 1.00 33.59 56 LYS C O 1
ATOM 6197 N N . GLY C 1 57 ? -72.330 32.464 -27.578 1.00 33.39 57 GLY C N 1
ATOM 6198 C CA . GLY C 1 57 ? -72.479 31.014 -27.609 1.00 33.14 57 GLY C CA 1
ATOM 6199 C C . GLY C 1 57 ? -71.294 30.299 -28.230 1.00 33.03 57 GLY C C 1
ATOM 6200 O O . GLY C 1 57 ? -70.772 30.718 -29.256 1.00 32.86 57 GLY C O 1
ATOM 6201 N N . TYR C 1 58 ? -70.862 29.218 -27.592 1.00 33.19 58 TYR C N 1
ATOM 6202 C CA . TYR C 1 58 ? -69.806 28.365 -28.131 1.00 33.26 58 TYR C CA 1
ATOM 6203 C C . TYR C 1 58 ? -70.185 26.904 -27.984 1.00 33.70 58 TYR C C 1
ATOM 6204 O O . TYR C 1 58 ? -71.045 26.545 -27.182 1.00 33.48 58 TYR C O 1
ATOM 6213 N N . ARG C 1 59 ? -69.541 26.064 -28.779 1.00 34.43 59 ARG C N 1
ATOM 6214 C CA . ARG C 1 59 ? -69.866 24.654 -28.804 1.00 35.35 59 ARG C CA 1
ATOM 6215 C C . ARG C 1 59 ? -68.644 23.772 -28.609 1.00 35.50 59 ARG C C 1
ATOM 6216 O O . ARG C 1 59 ? -67.578 24.005 -29.195 1.00 35.53 59 ARG C O 1
ATOM 6224 N N . PHE C 1 60 ? -68.820 22.768 -27.763 1.00 35.81 60 PHE C N 1
ATOM 6225 C CA . PHE C 1 60 ? -67.866 21.685 -27.631 1.00 36.20 60 PHE C CA 1
ATOM 6226 C C . PHE C 1 60 ? -68.539 20.409 -28.061 1.00 36.73 60 PHE C C 1
ATOM 6227 O O . PHE C 1 60 ? -69.754 20.255 -27.921 1.00 36.86 60 PHE C O 1
ATOM 6235 N N . THR C 1 61 ? -67.738 19.492 -28.583 1.00 37.47 61 THR C N 1
ATOM 6236 C CA . THR C 1 61 ? -68.268 18.272 -29.153 1.00 38.14 61 THR C CA 1
ATOM 6237 C C . THR C 1 61 ? -67.467 17.029 -28.723 1.00 38.43 61 THR C C 1
ATOM 6238 O O . THR C 1 61 ? -66.382 17.140 -28.157 1.00 38.57 61 THR C O 1
ATOM 6242 N N . ALA C 1 62 ? -68.023 15.852 -28.967 1.00 38.83 62 ALA C N 1
ATOM 6243 C CA . ALA C 1 62 ? -67.329 14.610 -28.689 1.00 39.24 62 ALA C CA 1
ATOM 6244 C C . ALA C 1 62 ? -67.452 13.687 -29.895 1.00 39.63 62 ALA C C 1
ATOM 6245 O O . ALA C 1 62 ? -68.187 13.982 -30.830 1.00 39.61 62 ALA C O 1
ATOM 6247 N N . ARG C 1 63 ? -66.729 12.574 -29.892 1.00 40.22 63 ARG C N 1
ATOM 6248 C CA . ARG C 1 63 ? -66.900 11.628 -30.976 1.00 41.17 63 ARG C CA 1
ATOM 6249 C C . ARG C 1 63 ? -68.142 10.792 -30.713 1.00 41.18 63 ARG C C 1
ATOM 6250 O O . ARG C 1 63 ? -68.611 10.696 -29.580 1.00 41.28 63 ARG C O 1
ATOM 6258 N N . GLU C 1 64 ? -68.708 10.230 -31.771 1.00 41.56 64 GLU C N 1
ATOM 6259 C CA . GLU C 1 64 ? -69.908 9.420 -31.638 1.00 42.00 64 GLU C CA 1
ATOM 6260 C C . GLU C 1 64 ? -69.565 8.064 -31.026 1.00 41.66 64 GLU C C 1
ATOM 6261 O O . GLU C 1 64 ? -68.550 7.457 -31.363 1.00 41.66 64 GLU C O 1
ATOM 6267 N N . GLU C 1 65 ? -70.415 7.603 -30.118 1.00 41.45 65 GLU C N 1
ATOM 6268 C CA . GLU C 1 65 ? -70.207 6.325 -29.449 1.00 41.33 65 GLU C CA 1
ATOM 6269 C C . GLU C 1 65 ? -71.271 5.316 -29.882 1.00 41.23 65 GLU C C 1
ATOM 6270 O O . GLU C 1 65 ? -72.358 5.702 -30.300 1.00 41.48 65 GLU C O 1
ATOM 6276 N N . GLN C 1 66 ? -70.951 4.027 -29.789 1.00 40.99 66 GLN C N 1
ATOM 6277 C CA . GLN C 1 66 ? -71.863 2.968 -30.222 1.00 40.74 66 GLN C CA 1
ATOM 6278 C C . GLN C 1 66 ? -72.827 2.505 -29.138 1.00 40.66 66 GLN C C 1
ATOM 6279 O O . GLN C 1 66 ? -73.929 2.043 -29.436 1.00 40.53 66 GLN C O 1
ATOM 6285 N N . THR C 1 67 ? -72.400 2.620 -27.884 1.00 40.57 67 THR C N 1
ATOM 6286 C CA . THR C 1 67 ? -73.175 2.130 -26.742 1.00 40.44 67 THR C CA 1
ATOM 6287 C C . THR C 1 67 ? -73.840 3.261 -25.966 1.00 40.25 67 THR C C 1
ATOM 6288 O O . THR C 1 67 ? -74.577 3.025 -25.004 1.00 40.35 67 THR C O 1
ATOM 6292 N N . ARG C 1 68 ? -73.583 4.494 -26.390 1.00 39.95 68 ARG C N 1
ATOM 6293 C CA . ARG C 1 68 ? -74.051 5.655 -25.650 1.00 39.57 68 ARG C CA 1
ATOM 6294 C C . ARG C 1 68 ? -74.481 6.765 -26.602 1.00 39.36 68 ARG C C 1
ATOM 6295 O O . ARG C 1 68 ? -73.737 7.125 -27.522 1.00 39.24 68 ARG C O 1
ATOM 6303 N N . LYS C 1 69 ? -75.691 7.282 -26.386 1.00 39.13 69 LYS C N 1
ATOM 6304 C CA . LYS C 1 69 ? -76.195 8.427 -27.139 1.00 39.23 69 LYS C CA 1
ATOM 6305 C C . LYS C 1 69 ? -75.401 9.668 -26.751 1.00 38.56 69 LYS C C 1
ATOM 6306 O O . LYS C 1 69 ? -74.762 9.694 -25.692 1.00 38.64 69 LYS C O 1
ATOM 6312 N N . ARG C 1 70 ? -75.441 10.692 -27.600 1.00 37.82 70 ARG C N 1
ATOM 6313 C CA . ARG C 1 70 ? -74.829 11.981 -27.276 1.00 37.15 70 ARG C CA 1
ATOM 6314 C C . ARG C 1 70 ? -75.544 12.577 -26.071 1.00 36.47 70 ARG C C 1
ATOM 6315 O O . ARG C 1 70 ? -76.778 12.650 -26.054 1.00 36.66 70 ARG C O 1
ATOM 6323 N N . ARG C 1 71 ? -74.780 12.963 -25.051 1.00 35.39 71 ARG C N 1
ATOM 6324 C CA . ARG C 1 71 ? -75.352 13.602 -23.867 1.00 34.24 71 ARG C CA 1
ATOM 6325 C C . ARG C 1 71 ? -75.127 15.111 -23.940 1.00 33.63 71 ARG C C 1
ATOM 6326 O O . ARG C 1 71 ? -74.238 15.658 -23.281 1.00 33.71 71 ARG C O 1
ATOM 6334 N N . ILE C 1 72 ? -75.927 15.785 -24.761 1.00 32.91 72 ILE C N 1
ATOM 6335 C CA . ILE C 1 72 ? -75.701 17.206 -25.034 1.00 32.15 72 ILE C CA 1
ATOM 6336 C C . ILE C 1 72 ? -76.430 18.089 -24.037 1.00 31.73 72 ILE C C 1
ATOM 6337 O O . ILE C 1 72 ? -77.595 17.864 -23.715 1.00 31.65 72 ILE C O 1
ATOM 6342 N N . VAL C 1 73 ? -75.699 19.080 -23.536 1.00 31.26 73 VAL C N 1
ATOM 6343 C CA . VAL C 1 73 ? -76.110 19.891 -22.401 1.00 30.69 73 VAL C CA 1
ATOM 6344 C C . VAL C 1 73 ? -75.689 21.334 -22.647 1.00 30.47 73 VAL C C 1
ATOM 6345 O O . VAL C 1 73 ? -74.627 21.585 -23.215 1.00 30.65 73 VAL C O 1
ATOM 6349 N N . ARG C 1 74 ? -76.533 22.275 -22.236 1.00 30.07 74 ARG C N 1
ATOM 6350 C CA . ARG C 1 74 ? -76.274 23.697 -22.426 1.00 29.83 74 ARG C CA 1
ATOM 6351 C C . ARG C 1 74 ? -76.115 24.393 -21.071 1.00 29.55 74 ARG C C 1
ATOM 6352 O O . ARG C 1 74 ? -77.024 24.338 -20.243 1.00 29.49 74 ARG C O 1
ATOM 6360 N N . VAL C 1 75 ? -74.970 25.031 -20.837 1.00 29.15 75 VAL C N 1
ATOM 6361 C CA . VAL C 1 75 ? -74.752 25.742 -19.582 1.00 28.93 75 VAL C CA 1
ATOM 6362 C C . VAL C 1 75 ? -74.661 27.251 -19.803 1.00 28.87 75 VAL C C 1
ATOM 6363 O O . VAL C 1 75 ? -74.099 27.711 -20.797 1.00 28.82 75 VAL C O 1
ATOM 6367 N N . GLY C 1 76 ? -75.248 28.009 -18.882 1.00 28.77 76 GLY C N 1
ATOM 6368 C CA . GLY C 1 76 ? -75.215 29.464 -18.925 1.00 28.69 76 GLY C CA 1
ATOM 6369 C C . GLY C 1 76 ? -74.464 29.992 -17.720 1.00 28.90 76 GLY C C 1
ATOM 6370 O O . GLY C 1 76 ? -74.858 29.758 -16.569 1.00 29.12 76 GLY C O 1
ATOM 6371 N N . ALA C 1 77 ? -73.362 30.681 -17.977 1.00 28.64 77 ALA C N 1
ATOM 6372 C CA . ALA C 1 77 ? -72.617 31.321 -16.917 1.00 28.62 77 ALA C CA 1
ATOM 6373 C C . ALA C 1 77 ? -72.966 32.809 -16.915 1.00 28.79 77 ALA C C 1
ATOM 6374 O O . ALA C 1 77 ? -72.843 33.482 -17.935 1.00 29.06 77 ALA C O 1
ATOM 6376 N N . ILE C 1 78 ? -73.421 33.314 -15.773 1.00 28.77 78 ILE C N 1
ATOM 6377 C CA . ILE C 1 78 ? -73.783 34.725 -15.644 1.00 28.54 78 ILE C CA 1
ATOM 6378 C C . ILE C 1 78 ? -72.731 35.515 -14.844 1.00 28.62 78 ILE C C 1
ATOM 6379 O O . ILE C 1 78 ? -72.544 35.291 -13.642 1.00 28.47 78 ILE C O 1
ATOM 6384 N N . GLN C 1 79 ? -72.041 36.424 -15.531 1.00 28.70 79 GLN C N 1
ATOM 6385 C CA . GLN C 1 79 ? -71.199 37.415 -14.866 1.00 28.97 79 GLN C CA 1
ATOM 6386 C C . GLN C 1 79 ? -71.913 38.758 -14.853 1.00 29.40 79 GLN C C 1
ATOM 6387 O O . GLN C 1 79 ? -72.433 39.193 -15.872 1.00 29.53 79 GLN C O 1
ATOM 6393 N N . ASN C 1 80 ? -71.951 39.403 -13.692 1.00 29.93 80 ASN C N 1
ATOM 6394 C CA . ASN C 1 80 ? -72.635 40.681 -13.550 1.00 30.57 80 ASN C CA 1
ATOM 6395 C C . ASN C 1 80 ? -71.983 41.612 -12.519 1.00 30.97 80 ASN C C 1
ATOM 6396 O O . ASN C 1 80 ? -71.145 41.182 -11.715 1.00 30.93 80 ASN C O 1
ATOM 6401 N N . SER C 1 81 ? -72.372 42.883 -12.549 1.00 31.34 81 SER C N 1
ATOM 6402 C CA . SER C 1 81 ? -71.977 43.829 -11.512 1.00 31.68 81 SER C CA 1
ATOM 6403 C C . SER C 1 81 ? -73.122 44.089 -10.538 1.00 31.78 81 SER C C 1
ATOM 6404 O O . SER C 1 81 ? -74.267 43.719 -10.798 1.00 31.77 81 SER C O 1
ATOM 6407 N N . ILE C 1 82 ? -72.805 44.729 -9.417 1.00 32.11 82 ILE C N 1
ATOM 6408 C CA . ILE C 1 82 ? -73.815 45.392 -8.602 1.00 32.49 82 ILE C CA 1
ATOM 6409 C C . ILE C 1 82 ? -74.349 46.641 -9.293 1.00 32.72 82 ILE C C 1
ATOM 6410 O O . ILE C 1 82 ? -73.823 47.067 -10.321 1.00 32.99 82 ILE C O 1
ATOM 6415 N N . VAL C 1 83 ? -75.398 47.225 -8.722 1.00 20.00 83 VAL C N 1
ATOM 6416 C CA . VAL C 1 83 ? -76.420 47.903 -9.510 1.00 20.00 83 VAL C CA 1
ATOM 6417 C C . VAL C 1 83 ? -76.678 49.312 -8.986 1.00 20.00 83 VAL C C 1
ATOM 6418 O O . VAL C 1 83 ? -76.426 50.298 -9.678 1.00 33.13 83 VAL C O 1
ATOM 6422 N N . ILE C 1 84 ? -77.181 49.398 -7.759 1.00 33.28 84 ILE C N 1
ATOM 6423 C CA . ILE C 1 84 ? -77.262 50.670 -7.052 1.00 33.47 84 ILE C CA 1
ATOM 6424 C C . ILE C 1 84 ? -76.138 50.807 -6.030 1.00 33.88 84 ILE C C 1
ATOM 6425 O O . ILE C 1 84 ? -75.493 49.823 -5.668 1.00 33.92 84 ILE C O 1
ATOM 6430 N N . PRO C 1 85 ? -75.910 52.032 -5.569 1.00 34.27 85 PRO C N 1
ATOM 6431 C CA . PRO C 1 85 ? -74.782 52.322 -4.673 1.00 34.64 85 PRO C CA 1
ATOM 6432 C C . PRO C 1 85 ? -74.815 51.503 -3.388 1.00 34.95 85 PRO C C 1
ATOM 6433 O O . PRO C 1 85 ? -75.891 51.212 -2.876 1.00 35.02 85 PRO C O 1
ATOM 6437 N N . THR C 1 86 ? -73.640 51.146 -2.874 1.00 35.31 86 THR C N 1
ATOM 6438 C CA . THR C 1 86 ? -73.543 50.292 -1.685 1.00 35.81 86 THR C CA 1
ATOM 6439 C C . THR C 1 86 ? -74.054 50.957 -0.402 1.00 36.27 86 THR C C 1
ATOM 6440 O O . THR C 1 86 ? -74.122 50.315 0.650 1.00 36.17 86 THR C O 1
ATOM 6444 N N . THR C 1 87 ? -74.395 52.244 -0.503 1.00 36.88 87 THR C N 1
ATOM 6445 C CA . THR C 1 87 ? -74.973 53.011 0.605 1.00 37.27 87 THR C CA 1
ATOM 6446 C C . THR C 1 87 ? -76.456 53.191 0.349 1.00 37.47 87 THR C C 1
ATOM 6447 O O . THR C 1 87 ? -76.915 54.289 0.008 1.00 38.03 87 THR C O 1
ATOM 6451 N N . ALA C 1 88 ? -77.193 52.095 0.495 1.00 37.33 88 ALA C N 1
ATOM 6452 C CA . ALA C 1 88 ? -78.620 52.039 0.210 1.00 37.41 88 ALA C CA 1
ATOM 6453 C C . ALA C 1 88 ? -79.154 50.863 0.997 1.00 37.60 88 ALA C C 1
ATOM 6454 O O . ALA C 1 88 ? -78.375 49.997 1.370 1.00 37.77 88 ALA C O 1
ATOM 6456 N N . PRO C 1 89 ? -80.475 50.807 1.258 1.00 37.75 89 PRO C N 1
ATOM 6457 C CA . PRO C 1 89 ? -80.950 49.678 2.045 1.00 37.94 89 PRO C CA 1
ATOM 6458 C C . PRO C 1 89 ? -80.559 48.348 1.396 1.00 38.28 89 PRO C C 1
ATOM 6459 O O . PRO C 1 89 ? -80.709 48.174 0.182 1.00 38.29 89 PRO C O 1
ATOM 6463 N N . ILE C 1 90 ? -80.041 47.422 2.198 1.00 38.65 90 ILE C N 1
ATOM 6464 C CA . ILE C 1 90 ? -79.504 46.176 1.652 1.00 38.97 90 ILE C CA 1
ATOM 6465 C C . ILE C 1 90 ? -80.553 45.352 0.913 1.00 39.28 90 ILE C C 1
ATOM 6466 O O . ILE C 1 90 ? -80.214 44.640 -0.027 1.00 39.55 90 ILE C O 1
ATOM 6471 N N . GLU C 1 91 ? -81.816 45.458 1.319 1.00 39.55 91 GLU C N 1
ATOM 6472 C CA . GLU C 1 91 ? -82.905 44.786 0.602 1.00 40.06 91 GLU C CA 1
ATOM 6473 C C . GLU C 1 91 ? -83.090 45.335 -0.808 1.00 39.44 91 GLU C C 1
ATOM 6474 O O . GLU C 1 91 ? -83.380 44.576 -1.731 1.00 39.48 91 GLU C O 1
ATOM 6480 N N . LYS C 1 92 ? -82.914 46.649 -0.961 1.00 38.94 92 LYS C N 1
ATOM 6481 C CA . LYS C 1 92 ? -82.983 47.311 -2.260 1.00 38.42 92 LYS C CA 1
ATOM 6482 C C . LYS C 1 92 ? -81.808 46.899 -3.150 1.00 37.74 92 LYS C C 1
ATOM 6483 O O . LYS C 1 92 ? -81.976 46.677 -4.354 1.00 37.63 92 LYS C O 1
ATOM 6489 N N . GLN C 1 93 ? -80.625 46.800 -2.541 1.00 36.95 93 GLN C N 1
ATOM 6490 C CA . GLN C 1 93 ? -79.395 46.404 -3.232 1.00 36.12 93 GLN C CA 1
ATOM 6491 C C . GLN C 1 93 ? -79.543 45.017 -3.842 1.00 36.07 93 GLN C C 1
ATOM 6492 O O . GLN C 1 93 ? -79.194 44.787 -4.999 1.00 35.87 93 GLN C O 1
ATOM 6498 N N . ARG C 1 94 ? -80.051 44.093 -3.035 1.00 36.02 94 ARG C N 1
ATOM 6499 C CA . ARG C 1 94 ? -80.306 42.727 -3.461 1.00 35.99 94 ARG C CA 1
ATOM 6500 C C . ARG C 1 94 ? -81.384 42.669 -4.532 1.00 36.12 94 ARG C C 1
ATOM 6501 O O . ARG C 1 94 ? -81.212 41.989 -5.536 1.00 36.41 94 ARG C O 1
ATOM 6509 N N . GLU C 1 95 ? -82.482 43.389 -4.331 1.00 36.15 95 GLU C N 1
ATOM 6510 C CA . GLU C 1 95 ? -83.574 43.399 -5.298 1.00 36.31 95 GLU C CA 1
ATOM 6511 C C . GLU C 1 95 ? -83.169 43.901 -6.671 1.00 35.67 95 GLU C C 1
ATOM 6512 O O . GLU C 1 95 ? -83.648 43.391 -7.675 1.00 35.72 95 GLU C O 1
ATOM 6518 N N . ALA C 1 96 ? -82.304 44.912 -6.707 1.00 34.96 96 ALA C N 1
ATOM 6519 C CA . ALA C 1 96 ? -81.833 45.489 -7.959 1.00 34.33 96 ALA C CA 1
ATOM 6520 C C . ALA C 1 96 ? -81.028 44.462 -8.751 1.00 34.06 96 ALA C C 1
ATOM 6521 O O . ALA C 1 96 ? -81.146 44.370 -9.983 1.00 34.14 96 ALA C O 1
ATOM 6523 N N . ILE C 1 97 ? -80.221 43.691 -8.026 1.00 33.62 97 ILE C N 1
ATOM 6524 C CA . ILE C 1 97 ? -79.412 42.623 -8.601 1.00 33.20 97 ILE C CA 1
ATOM 6525 C C . ILE C 1 97 ? -80.303 41.451 -9.021 1.00 33.25 97 ILE C C 1
ATOM 6526 O O . ILE C 1 97 ? -80.103 40.868 -10.085 1.00 33.21 97 ILE C O 1
ATOM 6531 N N . TRP C 1 98 ? -81.290 41.125 -8.188 1.00 33.20 98 TRP C N 1
ATOM 6532 C CA . TRP C 1 98 ? -82.284 40.106 -8.518 1.00 33.30 98 TRP C CA 1
ATOM 6533 C C . TRP C 1 98 ? -82.910 40.370 -9.871 1.00 33.29 98 TRP C C 1
ATOM 6534 O O . TRP C 1 98 ? -82.892 39.504 -10.733 1.00 33.40 98 TRP C O 1
ATOM 6545 N N . ASN C 1 99 ? -83.462 41.569 -10.046 1.00 33.24 99 ASN C N 1
ATOM 6546 C CA . ASN C 1 99 ? -84.216 41.913 -11.241 1.00 33.22 99 ASN C CA 1
ATOM 6547 C C . ASN C 1 99 ? -83.371 41.883 -12.506 1.00 33.38 99 ASN C C 1
ATOM 6548 O O . ASN C 1 99 ? -83.860 41.487 -13.561 1.00 33.75 99 ASN C O 1
ATOM 6553 N N . LYS C 1 100 ? -82.106 42.280 -12.397 1.00 33.16 100 LYS C N 1
ATOM 6554 C CA . LYS C 1 100 ? -81.201 42.234 -13.536 1.00 33.04 100 LYS C CA 1
ATOM 6555 C C . LYS C 1 100 ? -80.843 40.786 -13.903 1.00 33.11 100 LYS C C 1
ATOM 6556 O O . LYS C 1 100 ? -80.898 40.404 -15.077 1.00 33.27 100 LYS C O 1
ATOM 6562 N N . VAL C 1 101 ? -80.493 39.985 -12.898 1.00 32.78 101 VAL C N 1
ATOM 6563 C CA . VAL C 1 101 ? -80.165 38.584 -13.121 1.00 32.53 101 VAL C CA 1
ATOM 6564 C C . VAL C 1 101 ? -81.395 37.807 -13.596 1.00 32.58 101 VAL C C 1
ATOM 6565 O O . VAL C 1 101 ? -81.262 36.877 -14.387 1.00 32.62 101 VAL C O 1
ATOM 6569 N N . LYS C 1 102 ? -82.581 38.204 -13.130 1.00 32.59 102 LYS C N 1
ATOM 6570 C CA . LYS C 1 102 ? -83.848 37.618 -13.586 1.00 32.75 102 LYS C CA 1
ATOM 6571 C C . LYS C 1 102 ? -83.964 37.617 -15.113 1.00 32.65 102 LYS C C 1
ATOM 6572 O O . LYS C 1 102 ? -84.315 36.593 -15.715 1.00 32.59 102 LYS C O 1
ATOM 6578 N N . THR C 1 103 ? -83.674 38.766 -15.728 1.00 32.47 103 THR C N 1
ATOM 6579 C CA . THR C 1 103 ? -83.754 38.902 -17.186 1.00 32.36 103 THR C CA 1
ATOM 6580 C C . THR C 1 103 ? -82.602 38.183 -17.890 1.00 32.26 103 THR C C 1
ATOM 6581 O O . THR C 1 103 ? -82.746 37.754 -19.032 1.00 32.24 103 THR C O 1
ATOM 6585 N N . MET C 1 104 ? -81.468 38.056 -17.207 1.00 32.11 104 MET C N 1
ATOM 6586 C CA . MET C 1 104 ? -80.344 37.295 -17.748 1.00 31.96 104 MET C CA 1
ATOM 6587 C C . MET C 1 104 ? -80.643 35.799 -17.740 1.00 31.90 104 MET C C 1
ATOM 6588 O O . MET C 1 104 ? -80.294 35.094 -18.678 1.00 32.06 104 MET C O 1
ATOM 6593 N N . ILE C 1 105 ? -81.291 35.328 -16.681 1.00 31.85 105 ILE C N 1
ATOM 6594 C CA . ILE C 1 105 ? -81.739 33.947 -16.582 1.00 31.90 105 ILE C CA 1
ATOM 6595 C C . ILE C 1 105 ? -82.804 33.684 -17.642 1.00 32.24 105 ILE C C 1
ATOM 6596 O O . ILE C 1 105 ? -82.836 32.613 -18.246 1.00 32.44 105 ILE C O 1
ATOM 6601 N N . LYS C 1 106 ? -83.662 34.672 -17.878 1.00 32.53 106 LYS C N 1
ATOM 6602 C CA . LYS C 1 106 ? -84.695 34.576 -18.907 1.00 32.89 106 LYS C CA 1
ATOM 6603 C C . LYS C 1 106 ? -84.053 34.372 -20.278 1.00 32.79 106 LYS C C 1
ATOM 6604 O O . LYS C 1 106 ? -84.495 33.522 -21.058 1.00 32.81 106 LYS C O 1
ATOM 6610 N N . ALA C 1 107 ? -83.000 35.140 -20.553 1.00 32.78 107 ALA C N 1
ATOM 6611 C CA . ALA C 1 107 ? -82.262 35.033 -21.808 1.00 32.85 107 ALA C CA 1
ATOM 6612 C C . ALA C 1 107 ? -81.599 33.667 -21.946 1.00 33.12 107 ALA C C 1
ATOM 6613 O O . ALA C 1 107 ? -81.616 33.071 -23.018 1.00 33.26 107 ALA C O 1
ATOM 6615 N N . ALA C 1 108 ? -81.037 33.170 -20.847 1.00 33.53 108 ALA C N 1
ATOM 6616 C CA . ALA C 1 108 ? -80.403 31.854 -20.807 1.00 33.83 108 ALA C CA 1
ATOM 6617 C C . ALA C 1 108 ? -81.405 30.752 -21.144 1.00 34.09 108 ALA C C 1
ATOM 6618 O O . ALA C 1 108 ? -81.088 29.831 -21.897 1.00 34.20 108 ALA C O 1
ATOM 6620 N N . ALA C 1 109 ? -82.613 30.868 -20.592 1.00 34.42 109 ALA C N 1
ATOM 6621 C CA . ALA C 1 109 ? -83.715 29.949 -20.880 1.00 34.72 109 ALA C CA 1
ATOM 6622 C C . ALA C 1 109 ? -84.067 29.925 -22.364 1.00 34.97 109 ALA C C 1
ATOM 6623 O O . ALA C 1 109 ? -84.195 28.857 -22.963 1.00 35.31 109 ALA C O 1
ATOM 6625 N N . GLU C 1 110 ? -84.209 31.104 -22.953 1.00 35.08 110 GLU C N 1
ATOM 6626 C CA . GLU C 1 110 ? -84.568 31.217 -24.357 1.00 35.53 110 GLU C CA 1
ATOM 6627 C C . GLU C 1 110 ? -83.414 30.852 -25.291 1.00 34.77 110 GLU C C 1
ATOM 6628 O O . GLU C 1 110 ? -83.633 30.575 -26.466 1.00 34.76 110 GLU C O 1
ATOM 6634 N N . ALA C 1 111 ? -82.194 30.851 -24.758 1.00 34.38 111 ALA C N 1
ATOM 6635 C CA . ALA C 1 111 ? -81.023 30.357 -25.492 1.00 33.89 111 ALA C CA 1
ATOM 6636 C C . ALA C 1 111 ? -80.934 28.834 -25.409 1.00 33.63 111 ALA C C 1
ATOM 6637 O O . ALA C 1 111 ? -80.078 28.218 -26.051 1.00 33.78 111 ALA C O 1
ATOM 6639 N N . GLY C 1 112 ? -81.816 28.238 -24.604 1.00 33.19 112 GLY C N 1
ATOM 6640 C CA . GLY C 1 112 ? -81.921 26.791 -24.470 1.00 32.53 112 GLY C CA 1
ATOM 6641 C C . GLY C 1 112 ? -81.030 26.172 -23.409 1.00 32.38 112 GLY C C 1
ATOM 6642 O O . GLY C 1 112 ? -80.702 24.994 -23.503 1.00 32.63 112 GLY C O 1
ATOM 6643 N N . CYS C 1 113 ? -80.634 26.943 -22.397 1.00 31.85 113 CYS C N 1
ATOM 6644 C CA . CYS C 1 113 ? -79.786 26.407 -21.328 1.00 31.28 113 CYS C CA 1
ATOM 6645 C C . CYS C 1 113 ? -80.517 25.410 -20.441 1.00 30.93 113 CYS C C 1
ATOM 6646 O O . CYS C 1 113 ? -81.733 25.464 -20.314 1.00 31.11 113 CYS C O 1
ATOM 6649 N N . ASN C 1 114 ? -79.750 24.500 -19.846 1.00 30.30 114 ASN C N 1
ATOM 6650 C CA . ASN C 1 114 ? -80.260 23.484 -18.940 1.00 29.47 114 ASN C CA 1
ATOM 6651 C C . ASN C 1 114 ? -79.750 23.709 -17.531 1.00 28.98 114 ASN C C 1
ATOM 6652 O O . ASN C 1 114 ? -80.396 23.328 -16.562 1.00 29.07 114 ASN C O 1
ATOM 6657 N N . ILE C 1 115 ? -78.558 24.287 -17.433 1.00 28.28 115 ILE C N 1
ATOM 6658 C CA . ILE C 1 115 ? -77.944 24.646 -16.162 1.00 27.60 115 ILE C CA 1
ATOM 6659 C C . ILE C 1 115 ? -77.557 26.113 -16.265 1.00 27.42 115 ILE C C 1
ATOM 6660 O O . ILE C 1 115 ? -77.059 26.556 -17.296 1.00 27.37 115 ILE C O 1
ATOM 6665 N N . VAL C 1 116 ? -77.777 26.861 -15.194 1.00 27.13 116 VAL C N 1
ATOM 6666 C CA . VAL C 1 116 ? -77.287 28.230 -15.110 1.00 26.86 116 VAL C CA 1
ATOM 6667 C C . VAL C 1 116 ? -76.567 28.427 -13.771 1.00 26.66 116 VAL C C 1
ATOM 6668 O O . VAL C 1 116 ? -77.001 27.908 -12.738 1.00 26.68 116 VAL C O 1
ATOM 6672 N N . CYS C 1 117 ? -75.461 29.163 -13.794 1.00 26.37 117 CYS C N 1
ATOM 6673 C CA . CYS C 1 117 ? -74.663 29.377 -12.593 1.00 26.13 117 CYS C CA 1
ATOM 6674 C C . CYS C 1 117 ? -74.274 30.831 -12.404 1.00 26.01 117 CYS C C 1
ATOM 6675 O O . CYS C 1 117 ? -74.000 31.524 -13.367 1.00 26.10 117 CYS C O 1
ATOM 6678 N N . THR C 1 118 ? -74.236 31.276 -11.155 1.00 26.09 118 THR C N 1
ATOM 6679 C CA . THR C 1 118 ? -73.826 32.638 -10.816 1.00 26.50 118 THR C CA 1
ATOM 6680 C C . THR C 1 118 ? -72.350 32.754 -10.407 1.00 26.78 118 THR C C 1
ATOM 6681 O O . THR C 1 118 ? -71.661 31.764 -10.186 1.00 26.67 118 THR C O 1
ATOM 6685 N N . GLN C 1 119 ? -71.878 33.986 -10.302 1.00 27.31 119 GLN C N 1
ATOM 6686 C CA . GLN C 1 119 ? -70.580 34.276 -9.711 1.00 27.88 119 GLN C CA 1
ATOM 6687 C C . GLN C 1 119 ? -70.702 34.123 -8.186 1.00 28.37 119 GLN C C 1
ATOM 6688 O O . GLN C 1 119 ? -71.797 33.834 -7.666 1.00 28.43 119 GLN C O 1
ATOM 6694 N N . GLU C 1 120 ? -69.595 34.322 -7.470 1.00 28.83 120 GLU C N 1
ATOM 6695 C CA . GLU C 1 120 ? -69.597 34.212 -6.007 1.00 29.49 120 GLU C CA 1
ATOM 6696 C C . GLU C 1 120 ? -70.359 35.353 -5.353 1.00 29.11 120 GLU C C 1
ATOM 6697 O O . GLU C 1 120 ? -70.268 36.499 -5.797 1.00 29.19 120 GLU C O 1
ATOM 6703 N N . ALA C 1 121 ? -71.098 35.021 -4.293 1.00 29.04 121 ALA C N 1
ATOM 6704 C CA . ALA C 1 121 ? -71.833 35.995 -3.483 1.00 28.91 121 ALA C CA 1
ATOM 6705 C C . ALA C 1 121 ? -72.550 37.020 -4.359 1.00 28.92 121 ALA C C 1
ATOM 6706 O O . ALA C 1 121 ? -72.407 38.220 -4.174 1.00 28.73 121 ALA C O 1
ATOM 6708 N N . TRP C 1 122 ? -73.334 36.515 -5.305 1.00 29.32 122 TRP C N 1
ATOM 6709 C CA . TRP C 1 122 ? -73.864 37.308 -6.417 1.00 29.91 122 TRP C CA 1
ATOM 6710 C C . TRP C 1 122 ? -74.880 38.343 -5.970 1.00 30.48 122 TRP C C 1
ATOM 6711 O O . TRP C 1 122 ? -75.153 39.328 -6.662 1.00 30.51 122 TRP C O 1
ATOM 6722 N N . THR C 1 123 ? -75.399 38.098 -4.778 1.00 31.18 123 THR C N 1
ATOM 6723 C CA . THR C 1 123 ? -76.532 38.775 -4.219 1.00 31.79 123 THR C CA 1
ATOM 6724 C C . THR C 1 123 ? -76.160 40.129 -3.591 1.00 32.30 123 THR C C 1
ATOM 6725 O O . THR C 1 123 ? -77.039 40.954 -3.301 1.00 32.57 123 THR C O 1
ATOM 6729 N N . MET C 1 124 ? -74.855 40.364 -3.420 1.00 32.79 124 MET C N 1
ATOM 6730 C CA . MET C 1 124 ? -74.341 41.478 -2.614 1.00 33.38 124 MET C CA 1
ATOM 6731 C C . MET C 1 124 ? -73.118 42.162 -3.236 1.00 34.00 124 MET C C 1
ATOM 6732 O O . MET C 1 124 ? -72.459 41.591 -4.105 1.00 33.62 124 MET C O 1
ATOM 6737 N N . PRO C 1 125 ? -72.816 43.398 -2.799 1.00 34.88 125 PRO C N 1
ATOM 6738 C CA . PRO C 1 125 ? -71.469 43.920 -3.053 1.00 35.71 125 PRO C CA 1
ATOM 6739 C C . PRO C 1 125 ? -70.449 43.111 -2.258 1.00 36.47 125 PRO C C 1
ATOM 6740 O O . PRO C 1 125 ? -70.774 42.606 -1.185 1.00 36.45 125 PRO C O 1
ATOM 6744 N N . PHE C 1 126 ? -69.234 42.986 -2.780 1.00 37.50 126 PHE C N 1
ATOM 6745 C CA . PHE C 1 126 ? -68.213 42.162 -2.144 1.00 38.66 126 PHE C CA 1
ATOM 6746 C C . PHE C 1 126 ? -67.582 42.928 -0.986 1.00 39.44 126 PHE C C 1
ATOM 6747 O O . PHE C 1 126 ? -66.432 43.364 -1.064 1.00 39.70 126 PHE C O 1
ATOM 6755 N N . ALA C 1 127 ? -68.344 43.076 0.094 1.00 40.03 127 ALA C N 1
ATOM 6756 C CA . ALA C 1 127 ? -68.018 44.003 1.186 1.00 40.66 127 ALA C CA 1
ATOM 6757 C C . ALA C 1 127 ? -66.947 43.517 2.158 1.00 41.18 127 ALA C C 1
ATOM 6758 O O . ALA C 1 127 ? -66.680 44.170 3.168 1.00 41.34 127 ALA C O 1
ATOM 6760 N N . PHE C 1 128 ? -66.326 42.384 1.846 1.00 41.83 128 PHE C N 1
ATOM 6761 C CA . PHE C 1 128 ? -65.362 41.751 2.744 1.00 42.44 128 PHE C CA 1
ATOM 6762 C C . PHE C 1 128 ? -64.032 42.500 2.826 1.00 42.90 128 PHE C C 1
ATOM 6763 O O . PHE C 1 128 ? -63.191 42.190 3.673 1.00 43.04 128 PHE C O 1
ATOM 6771 N N . CYS C 1 129 ? -63.857 43.494 1.957 1.00 43.35 129 CYS C N 1
ATOM 6772 C CA . CYS C 1 129 ? -62.675 44.353 1.969 1.00 43.73 129 CYS C CA 1
ATOM 6773 C C . CYS C 1 129 ? -62.715 45.375 3.106 1.00 44.03 129 CYS C C 1
ATOM 6774 O O . CYS C 1 129 ? -61.672 45.811 3.595 1.00 44.36 129 CYS C O 1
ATOM 6777 N N . THR C 1 130 ? -63.924 45.753 3.511 1.00 44.22 130 THR C N 1
ATOM 6778 C CA . THR C 1 130 ? -64.141 46.733 4.573 1.00 44.38 130 THR C CA 1
ATOM 6779 C C . THR C 1 130 ? -63.862 46.141 5.960 1.00 44.45 130 THR C C 1
ATOM 6780 O O . THR C 1 130 ? -63.429 46.846 6.874 1.00 44.13 130 THR C O 1
ATOM 6784 N N . ARG C 1 131 ? -64.110 44.837 6.089 1.00 44.71 131 ARG C N 1
ATOM 6785 C CA . ARG C 1 131 ? -64.029 44.108 7.360 1.00 44.81 131 ARG C CA 1
ATOM 6786 C C . ARG C 1 131 ? -65.085 44.542 8.383 1.00 45.01 131 ARG C C 1
ATOM 6787 O O . ARG C 1 131 ? -64.990 44.224 9.571 1.00 44.86 131 ARG C O 1
ATOM 6795 N N . GLU C 1 132 ? -66.095 45.260 7.901 1.00 45.23 132 GLU C N 1
ATOM 6796 C CA . GLU C 1 132 ? -67.211 45.670 8.734 1.00 45.56 132 GLU C CA 1
ATOM 6797 C C . GLU C 1 132 ? -68.243 44.557 8.784 1.00 45.40 132 GLU C C 1
ATOM 6798 O O . GLU C 1 132 ? -68.518 43.908 7.779 1.00 45.42 132 GLU C O 1
ATOM 6804 N N . LYS C 1 133 ? -68.807 44.341 9.964 1.00 45.30 133 LYS C N 1
ATOM 6805 C CA . LYS C 1 133 ? -69.813 43.309 10.159 1.00 45.19 133 LYS C CA 1
ATOM 6806 C C . LYS C 1 133 ? -71.211 43.870 9.972 1.00 45.12 133 LYS C C 1
ATOM 6807 O O . LYS C 1 133 ? -72.169 43.127 9.797 1.00 45.08 133 LYS C O 1
ATOM 6813 N N . PHE C 1 134 ? -71.317 45.191 10.002 1.00 45.17 134 PHE C N 1
ATOM 6814 C CA . PHE C 1 134 ? -72.605 45.866 9.942 1.00 45.06 134 PHE C CA 1
ATOM 6815 C C . PHE C 1 134 ? -72.610 46.903 8.818 1.00 44.65 134 PHE C C 1
ATOM 6816 O O . PHE C 1 134 ? -71.688 47.717 8.723 1.00 44.88 134 PHE C O 1
ATOM 6824 N N . PRO C 1 135 ? -73.632 46.859 7.941 1.00 44.11 135 PRO C N 1
ATOM 6825 C CA . PRO C 1 135 ? -74.757 45.919 7.960 1.00 43.60 135 PRO C CA 1
ATOM 6826 C C . PRO C 1 135 ? -74.544 44.680 7.074 1.00 43.02 135 PRO C C 1
ATOM 6827 O O . PRO C 1 135 ? -75.492 43.941 6.818 1.00 42.96 135 PRO C O 1
ATOM 6831 N N . TRP C 1 136 ? -73.305 44.459 6.638 1.00 42.31 136 TRP C N 1
ATOM 6832 C CA . TRP C 1 136 ? -72.982 43.484 5.593 1.00 41.58 136 TRP C CA 1
ATOM 6833 C C . TRP C 1 136 ? -73.378 42.055 5.908 1.00 41.13 136 TRP C C 1
ATOM 6834 O O . TRP C 1 136 ? -73.680 41.278 5.006 1.00 41.10 136 TRP C O 1
ATOM 6845 N N . CYS C 1 137 ? -73.385 41.706 7.188 1.00 40.54 137 CYS C N 1
ATOM 6846 C CA . CYS C 1 137 ? -73.745 40.356 7.602 1.00 39.82 137 CYS C CA 1
ATOM 6847 C C . CYS C 1 137 ? -75.243 40.101 7.493 1.00 39.20 137 CYS C C 1
ATOM 6848 O O . CYS C 1 137 ? -75.667 38.957 7.439 1.00 39.18 137 CYS C O 1
ATOM 6851 N N . GLU C 1 138 ? -76.033 41.168 7.426 1.00 38.59 138 GLU C N 1
ATOM 6852 C CA . GLU C 1 138 ? -77.469 41.052 7.202 1.00 38.08 138 GLU C CA 1
ATOM 6853 C C . GLU C 1 138 ? -77.818 40.575 5.787 1.00 37.67 138 GLU C C 1
ATOM 6854 O O . GLU C 1 138 ? -78.990 40.303 5.499 1.00 37.56 138 GLU C O 1
ATOM 6860 N N . PHE C 1 139 ? -76.808 40.483 4.912 1.00 37.24 139 PHE C N 1
ATOM 6861 C CA . PHE C 1 139 ? -76.955 39.891 3.570 1.00 36.68 139 PHE C CA 1
ATOM 6862 C C . PHE C 1 139 ? -77.028 38.380 3.623 1.00 36.77 139 PHE C C 1
ATOM 6863 O O . PHE C 1 139 ? -77.501 37.737 2.688 1.00 36.84 139 PHE C O 1
ATOM 6871 N N . ALA C 1 140 ? -76.530 37.822 4.716 1.00 37.17 140 ALA C N 1
ATOM 6872 C CA . ALA C 1 140 ? -76.551 36.389 4.940 1.00 37.31 140 ALA C CA 1
ATOM 6873 C C . ALA C 1 140 ? -77.974 35.894 5.081 1.00 37.40 140 ALA C C 1
ATOM 6874 O O . ALA C 1 140 ? -78.781 36.498 5.779 1.00 37.75 140 ALA C O 1
ATOM 6876 N N . GLU C 1 141 ? -78.280 34.790 4.414 1.00 37.48 141 GLU C N 1
ATOM 6877 C CA . GLU C 1 141 ? -79.629 34.253 4.412 1.00 37.74 141 GLU C CA 1
ATOM 6878 C C . GLU C 1 141 ? -79.593 32.740 4.479 1.00 37.68 141 GLU C C 1
ATOM 6879 O O . GLU C 1 141 ? -78.564 32.134 4.188 1.00 37.58 141 GLU C O 1
ATOM 6885 N N . GLU C 1 142 ? -80.715 32.138 4.865 1.00 37.91 142 GLU C N 1
ATOM 6886 C CA . GLU C 1 142 ? -80.830 30.683 4.938 1.00 38.21 142 GLU C CA 1
ATOM 6887 C C . GLU C 1 142 ? -80.642 30.048 3.561 1.00 37.87 142 GLU C C 1
ATOM 6888 O O . GLU C 1 142 ? -81.207 30.506 2.575 1.00 37.88 142 GLU C O 1
ATOM 6894 N N . ALA C 1 143 ? -79.826 29.001 3.505 1.00 37.78 143 ALA C N 1
ATOM 6895 C CA . ALA C 1 143 ? -79.494 28.340 2.248 1.00 37.55 143 ALA C CA 1
ATOM 6896 C C . ALA C 1 143 ? -80.734 27.814 1.512 1.00 37.61 143 ALA C C 1
ATOM 6897 O O . ALA C 1 143 ? -80.879 28.033 0.311 1.00 37.62 143 ALA C O 1
ATOM 6899 N N . GLU C 1 144 ? -81.626 27.141 2.240 1.00 37.58 144 GLU C N 1
ATOM 6900 C CA . GLU C 1 144 ? -82.794 26.504 1.639 1.00 37.58 144 GLU C CA 1
ATOM 6901 C C . GLU C 1 144 ? -84.072 27.364 1.671 1.00 37.48 144 GLU C C 1
ATOM 6902 O O . GLU C 1 144 ? -84.889 27.314 0.735 1.00 37.55 144 GLU C O 1
ATOM 6908 N N . ASN C 1 145 ? -84.234 28.145 2.738 1.00 37.27 145 ASN C N 1
ATOM 6909 C CA . ASN C 1 145 ? -85.441 28.945 2.958 1.00 36.97 145 ASN C CA 1
ATOM 6910 C C . ASN C 1 145 ? -85.246 30.447 2.778 1.00 36.69 145 ASN C C 1
ATOM 6911 O O . ASN C 1 145 ? -86.185 31.232 2.937 1.00 37.05 145 ASN C O 1
ATOM 6916 N N . GLY C 1 146 ? -84.028 30.849 2.444 1.00 36.25 146 GLY C N 1
ATOM 6917 C CA . GLY C 1 146 ? -83.743 32.254 2.184 1.00 35.65 146 GLY C CA 1
ATOM 6918 C C . GLY C 1 146 ? -84.496 32.761 0.968 1.00 35.29 146 GLY C C 1
ATOM 6919 O O . GLY C 1 146 ? -84.793 31.992 0.048 1.00 35.29 146 GLY C O 1
ATOM 6920 N N . PRO C 1 147 ? -84.796 34.068 0.949 1.00 34.84 147 PRO C N 1
ATOM 6921 C CA . PRO C 1 147 ? -85.596 34.694 -0.103 1.00 34.48 147 PRO C CA 1
ATOM 6922 C C . PRO C 1 147 ? -85.057 34.435 -1.513 1.00 34.09 147 PRO C C 1
ATOM 6923 O O . PRO C 1 147 ? -85.840 34.304 -2.456 1.00 34.16 147 PRO C O 1
ATOM 6927 N N . THR C 1 148 ? -83.733 34.362 -1.636 1.00 33.53 148 THR C N 1
ATOM 6928 C CA . THR C 1 148 ? -83.067 34.204 -2.926 1.00 33.10 148 THR C CA 1
ATOM 6929 C C . THR C 1 148 ? -83.291 32.828 -3.540 1.00 32.90 148 THR C C 1
ATOM 6930 O O . THR C 1 148 ? -83.628 32.721 -4.716 1.00 32.87 148 THR C O 1
ATOM 6934 N N . THR C 1 149 ? -83.115 31.781 -2.744 1.00 32.67 149 THR C N 1
ATOM 6935 C CA . THR C 1 149 ? -83.377 30.430 -3.215 1.00 32.63 149 THR C CA 1
ATOM 6936 C C . THR C 1 149 ? -84.854 30.238 -3.581 1.00 32.77 149 THR C C 1
ATOM 6937 O O . THR C 1 149 ? -85.148 29.610 -4.589 1.00 32.82 149 THR C O 1
ATOM 6941 N N . LYS C 1 150 ? -85.767 30.791 -2.782 1.00 33.10 150 LYS C N 1
ATOM 6942 C CA . LYS C 1 150 ? -87.208 30.679 -3.030 1.00 33.49 150 LYS C CA 1
ATOM 6943 C C . LYS C 1 150 ? -87.596 31.297 -4.368 1.00 33.53 150 LYS C C 1
ATOM 6944 O O . LYS C 1 150 ? -88.381 30.726 -5.129 1.00 33.54 150 LYS C O 1
ATOM 6950 N N . MET C 1 151 ? -87.042 32.472 -4.642 1.00 33.49 151 MET C N 1
ATOM 6951 C CA . MET C 1 151 ? -87.302 33.206 -5.872 1.00 33.61 151 MET C CA 1
ATOM 6952 C C . MET C 1 151 ? -86.683 32.500 -7.057 1.00 33.42 151 MET C C 1
ATOM 6953 O O . MET C 1 151 ? -87.233 32.490 -8.148 1.00 33.71 151 MET C O 1
ATOM 6958 N N . LEU C 1 152 ? -85.515 31.921 -6.825 1.00 33.28 152 LEU C N 1
ATOM 6959 C CA . LEU C 1 152 ? -84.733 31.280 -7.869 1.00 32.83 152 LEU C CA 1
ATOM 6960 C C . LEU C 1 152 ? -85.295 29.912 -8.211 1.00 32.82 152 LEU C C 1
ATOM 6961 O O . LEU C 1 152 ? -85.127 29.438 -9.326 1.00 32.81 152 LEU C O 1
ATOM 6966 N N . ALA C 1 153 ? -85.975 29.294 -7.249 1.00 32.98 153 ALA C N 1
ATOM 6967 C CA . ALA C 1 153 ? -86.584 27.981 -7.448 1.00 33.26 153 ALA C CA 1
ATOM 6968 C C . ALA C 1 153 ? -87.822 28.056 -8.348 1.00 33.52 153 ALA C C 1
ATOM 6969 O O . ALA C 1 153 ? -88.095 27.135 -9.109 1.00 33.62 153 ALA C O 1
ATOM 6971 N N . GLU C 1 154 ? -88.559 29.159 -8.267 1.00 33.96 154 GLU C N 1
ATOM 6972 C CA . GLU C 1 154 ? -89.682 29.401 -9.159 1.00 34.46 154 GLU C CA 1
ATOM 6973 C C . GLU C 1 154 ? -89.209 29.496 -10.594 1.00 34.20 154 GLU C C 1
ATOM 6974 O O . GLU C 1 154 ? -89.897 29.039 -11.512 1.00 34.38 154 GLU C O 1
ATOM 6980 N N . LEU C 1 155 ? -88.037 30.103 -10.780 1.00 33.84 155 LEU C N 1
ATOM 6981 C CA . LEU C 1 155 ? -87.411 30.215 -12.101 1.00 33.30 155 LEU C CA 1
ATOM 6982 C C . LEU C 1 155 ? -86.932 28.869 -12.611 1.00 32.98 155 LEU C C 1
ATOM 6983 O O . LEU C 1 155 ? -87.085 28.559 -13.786 1.00 33.19 155 LEU C O 1
ATOM 6988 N N . ALA C 1 156 ? -86.358 28.078 -11.714 1.00 32.61 156 ALA C N 1
ATOM 6989 C CA . ALA C 1 156 ? -85.866 26.753 -12.050 1.00 32.39 156 ALA C CA 1
ATOM 6990 C C . ALA C 1 156 ? -87.007 25.857 -12.520 1.00 32.29 156 ALA C C 1
ATOM 6991 O O . ALA C 1 156 ? -86.851 25.120 -13.489 1.00 32.21 156 ALA C O 1
ATOM 6993 N N . LYS C 1 157 ? -88.149 25.944 -11.836 1.00 32.25 157 LYS C N 1
ATOM 6994 C CA . LYS C 1 157 ? -89.334 25.140 -12.147 1.00 32.27 157 LYS C CA 1
ATOM 6995 C C . LYS C 1 157 ? -89.916 25.565 -13.478 1.00 32.03 157 LYS C C 1
ATOM 6996 O O . LYS C 1 157 ? -90.170 24.730 -14.336 1.00 32.13 157 LYS C O 1
ATOM 7002 N N . ALA C 1 158 ? -90.101 26.871 -13.641 1.00 31.86 158 ALA C N 1
ATOM 7003 C CA . ALA C 1 158 ? -90.749 27.437 -14.820 1.00 31.57 158 ALA C CA 1
ATOM 7004 C C . ALA C 1 158 ? -89.930 27.265 -16.094 1.00 31.29 158 ALA C C 1
ATOM 7005 O O . ALA C 1 158 ? -90.496 27.050 -17.154 1.00 31.37 158 ALA C O 1
ATOM 7007 N N . TYR C 1 159 ? -88.608 27.363 -15.989 1.00 30.74 159 TYR C N 1
ATOM 7008 C CA . TYR C 1 159 ? -87.740 27.247 -17.153 1.00 30.24 159 TYR C CA 1
ATOM 7009 C C . TYR C 1 159 ? -87.140 25.859 -17.315 1.00 29.93 159 TYR C C 1
ATOM 7010 O O . TYR C 1 159 ? -86.279 25.663 -18.155 1.00 30.06 159 TYR C O 1
ATOM 7019 N N . ASN C 1 160 ? -87.590 24.899 -16.516 1.00 29.52 160 ASN C N 1
ATOM 7020 C CA . ASN C 1 160 ? -86.999 23.559 -16.494 1.00 29.21 160 ASN C CA 1
ATOM 7021 C C . ASN C 1 160 ? -85.465 23.557 -16.567 1.00 29.27 160 ASN C C 1
ATOM 7022 O O . ASN C 1 160 ? -84.880 22.920 -17.446 1.00 29.33 160 ASN C O 1
ATOM 7027 N N . MET C 1 161 ? -84.818 24.274 -15.651 1.00 29.20 161 MET C N 1
ATOM 7028 C CA . MET C 1 161 ? -83.350 24.309 -15.614 1.00 29.42 161 MET C CA 1
ATOM 7029 C C . MET C 1 161 ? -82.760 24.250 -14.201 1.00 28.63 161 MET C C 1
ATOM 7030 O O . MET C 1 161 ? -83.336 24.791 -13.258 1.00 28.78 161 MET C O 1
ATOM 7035 N N . VAL C 1 162 ? -81.628 23.557 -14.074 1.00 27.81 162 VAL C N 1
ATOM 7036 C CA . VAL C 1 162 ? -80.841 23.510 -12.837 1.00 26.79 162 VAL C CA 1
ATOM 7037 C C . VAL C 1 162 ? -80.213 24.884 -12.628 1.00 26.51 162 VAL C C 1
ATOM 7038 O O . VAL C 1 162 ? -79.632 25.447 -13.553 1.00 26.69 162 VAL C O 1
ATOM 7042 N N . ILE C 1 163 ? -80.347 25.431 -11.426 1.00 25.99 163 ILE C N 1
ATOM 7043 C CA . ILE C 1 163 ? -79.725 26.708 -11.095 1.00 25.48 163 ILE C CA 1
ATOM 7044 C C . ILE C 1 163 ? -78.730 26.537 -9.946 1.00 25.50 163 ILE C C 1
ATOM 7045 O O . ILE C 1 163 ? -79.070 26.007 -8.891 1.00 25.49 163 ILE C O 1
ATOM 7050 N N . ILE C 1 164 ? -77.496 26.963 -10.178 1.00 25.43 164 ILE C N 1
ATOM 7051 C CA . ILE C 1 164 ? -76.490 26.987 -9.134 1.00 25.56 164 ILE C CA 1
ATOM 7052 C C . ILE C 1 164 ? -76.211 28.437 -8.771 1.00 25.93 164 ILE C C 1
ATOM 7053 O O . ILE C 1 164 ? -75.925 29.253 -9.643 1.00 25.90 164 ILE C O 1
ATOM 7058 N N . HIS C 1 165 ? -76.321 28.766 -7.488 1.00 26.35 165 HIS C N 1
ATOM 7059 C CA . HIS C 1 165 ? -75.999 30.120 -7.054 1.00 27.03 165 HIS C CA 1
ATOM 7060 C C . HIS C 1 165 ? -75.159 30.163 -5.784 1.00 27.59 165 HIS C C 1
ATOM 7061 O O . HIS C 1 165 ? -75.217 29.257 -4.954 1.00 27.58 165 HIS C O 1
ATOM 7068 N N . SER C 1 166 ? -74.369 31.222 -5.660 1.00 28.27 166 SER C N 1
ATOM 7069 C CA . SER C 1 166 ? -73.439 31.374 -4.556 1.00 29.04 166 SER C CA 1
ATOM 7070 C C . SER C 1 166 ? -73.861 32.555 -3.670 1.00 29.44 166 SER C C 1
ATOM 7071 O O . SER C 1 166 ? -73.999 33.682 -4.151 1.00 29.43 166 SER C O 1
ATOM 7074 N N . ILE C 1 167 ? -74.075 32.277 -2.383 1.00 29.97 167 ILE C N 1
ATOM 7075 C CA . ILE C 1 167 ? -74.550 33.270 -1.417 1.00 30.52 167 ILE C CA 1
ATOM 7076 C C . ILE C 1 167 ? -73.831 33.169 -0.073 1.00 30.84 167 ILE C C 1
ATOM 7077 O O . ILE C 1 167 ? -73.228 32.144 0.241 1.00 31.10 167 ILE C O 1
ATOM 7082 N N . LEU C 1 168 ? -73.914 34.240 0.716 1.00 31.20 168 LEU C N 1
ATOM 7083 C CA . LEU C 1 168 ? -73.608 34.189 2.144 1.00 31.61 168 LEU C CA 1
ATOM 7084 C C . LEU C 1 168 ? -74.705 33.436 2.864 1.00 31.76 168 LEU C C 1
ATOM 7085 O O . LEU C 1 168 ? -75.860 33.861 2.862 1.00 31.88 168 LEU C O 1
ATOM 7090 N N . GLU C 1 169 ? -74.356 32.327 3.490 1.00 32.01 169 GLU C N 1
ATOM 7091 C CA . GLU C 1 169 ? -75.343 31.569 4.238 1.00 32.52 169 GLU C CA 1
ATOM 7092 C C . GLU C 1 169 ? -75.279 31.920 5.713 1.00 32.88 169 GLU C C 1
ATOM 7093 O O . GLU C 1 169 ? -74.200 32.140 6.259 1.00 32.87 169 GLU C O 1
ATOM 7099 N N . ARG C 1 170 ? -76.445 31.996 6.344 1.00 33.44 170 ARG C N 1
ATOM 7100 C CA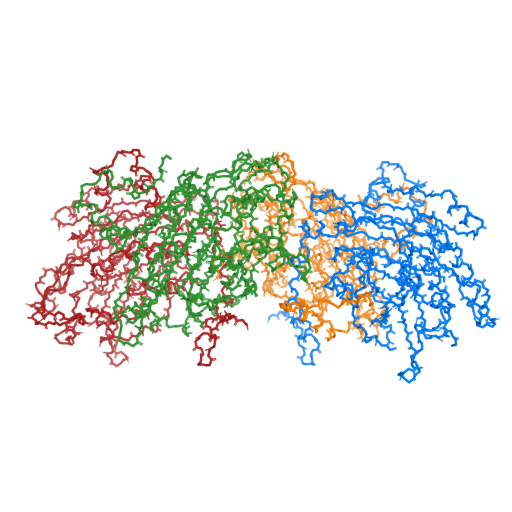 . ARG C 1 170 ? -76.533 32.001 7.801 1.00 33.87 170 ARG C CA 1
ATOM 7101 C C . ARG C 1 170 ? -77.172 30.699 8.256 1.00 34.42 170 ARG C C 1
ATOM 7102 O O . ARG C 1 170 ? -78.284 30.364 7.845 1.00 34.52 170 ARG C O 1
ATOM 7110 N N . ASP C 1 171 ? -76.445 29.966 9.093 1.00 35.16 171 ASP C N 1
ATOM 7111 C CA . ASP C 1 171 ? -76.882 28.663 9.585 1.00 35.86 171 ASP C CA 1
ATOM 7112 C C . ASP C 1 171 ? -77.627 28.810 10.909 1.00 36.53 171 ASP C C 1
ATOM 7113 O O . ASP C 1 171 ? -77.003 28.987 11.957 1.00 36.62 171 ASP C O 1
ATOM 7118 N N . MET C 1 172 ? -78.960 28.721 10.857 1.00 37.30 172 MET C N 1
ATOM 7119 C CA . MET C 1 172 ? -79.812 28.967 12.035 1.00 37.83 172 MET C CA 1
ATOM 7120 C C . MET C 1 172 ? -79.720 27.858 13.085 1.00 38.09 172 MET C C 1
ATOM 7121 O O . MET C 1 172 ? -79.890 28.109 14.277 1.00 38.20 172 MET C O 1
ATOM 7126 N N . GLU C 1 173 ? -79.457 26.635 12.642 1.00 38.32 173 GLU C N 1
ATOM 7127 C CA . GLU C 1 173 ? -79.370 25.508 13.559 1.00 38.50 173 GLU C CA 1
ATOM 7128 C C . GLU C 1 173 ? -78.019 25.452 14.262 1.00 38.24 173 GLU C C 1
ATOM 7129 O O . GLU C 1 173 ? -77.935 24.967 15.384 1.00 38.37 173 GLU C O 1
ATOM 7135 N N . HIS C 1 174 ? -76.973 25.958 13.609 1.00 37.90 174 HIS C N 1
ATOM 7136 C CA . HIS C 1 174 ? -75.614 25.878 14.145 1.00 37.58 174 HIS C CA 1
ATOM 7137 C C . HIS C 1 174 ? -75.080 27.225 14.612 1.00 37.37 174 HIS C C 1
ATOM 7138 O O . HIS C 1 174 ? -74.043 27.693 14.132 1.00 37.41 174 HIS C O 1
ATOM 7145 N N . GLY C 1 175 ? -75.801 27.842 15.543 1.00 37.09 175 GLY C N 1
ATOM 7146 C CA . GLY C 1 175 ? -75.353 29.055 16.219 1.00 36.62 175 GLY C CA 1
ATOM 7147 C C . GLY C 1 175 ? -75.319 30.322 15.392 1.00 36.27 175 GLY C C 1
ATOM 7148 O O . GLY C 1 175 ? -74.552 31.233 15.697 1.00 36.41 175 GLY C O 1
ATOM 7149 N N . GLU C 1 176 ? -76.150 30.384 14.356 1.00 35.90 176 GLU C N 1
ATOM 7150 C CA . GLU C 1 176 ? -76.234 31.549 13.456 1.00 35.70 176 GLU C CA 1
ATOM 7151 C C . GLU C 1 176 ? -74.912 31.921 12.789 1.00 35.09 176 GLU C C 1
ATOM 7152 O O . GLU C 1 176 ? -74.668 33.089 12.478 1.00 35.31 176 GLU C O 1
ATOM 7158 N N . THR C 1 177 ? -74.079 30.914 12.557 1.00 34.21 177 THR C N 1
ATOM 7159 C CA . THR C 1 177 ? -72.786 31.101 11.922 1.00 33.43 177 THR C CA 1
ATOM 7160 C C . THR C 1 177 ? -72.938 31.468 10.434 1.00 33.01 177 THR C C 1
ATOM 7161 O O . THR C 1 177 ? -73.903 31.072 9.776 1.00 32.93 177 THR C O 1
ATOM 7165 N N . ILE C 1 178 ? -71.984 32.242 9.924 1.00 32.40 178 ILE C N 1
ATOM 7166 C CA . ILE C 1 178 ? -71.998 32.711 8.541 1.00 31.73 178 ILE C CA 1
ATOM 7167 C C . ILE C 1 178 ? -71.075 31.852 7.674 1.00 31.36 178 ILE C C 1
ATOM 7168 O O . ILE C 1 178 ? -69.965 31.531 8.083 1.00 31.40 178 ILE C O 1
ATOM 7173 N N . TRP C 1 179 ? -71.551 31.472 6.488 1.00 30.91 179 TRP C N 1
ATOM 7174 C CA . TRP C 1 179 ? -70.803 30.609 5.561 1.00 30.44 179 TRP C CA 1
ATOM 7175 C C . TRP C 1 179 ? -70.835 31.132 4.140 1.00 30.11 179 TRP C C 1
ATOM 7176 O O . TRP C 1 179 ? -71.771 31.821 3.760 1.00 30.31 179 TRP C O 1
ATOM 7187 N N . ASN C 1 180 ? -69.812 30.798 3.363 1.00 29.72 180 ASN C N 1
ATOM 7188 C CA . ASN C 1 180 ? -69.807 31.018 1.917 1.00 29.42 180 ASN C CA 1
ATOM 7189 C C . ASN C 1 180 ? -70.235 29.729 1.225 1.00 28.92 180 ASN C C 1
ATOM 7190 O O . ASN C 1 180 ? -69.497 28.741 1.236 1.00 28.81 180 ASN C O 1
ATOM 7195 N N . THR C 1 181 ? -71.413 29.754 0.610 1.00 28.28 181 THR C N 1
ATOM 7196 C CA . THR C 1 181 ? -72.106 28.533 0.199 1.00 27.70 181 THR C CA 1
ATOM 7197 C C . THR C 1 181 ? -72.627 28.565 -1.236 1.00 27.40 181 THR C C 1
ATOM 7198 O O . THR C 1 181 ? -73.151 29.579 -1.696 1.00 27.47 181 THR C O 1
ATOM 7202 N N . ALA C 1 182 ? -72.492 27.442 -1.933 1.00 26.90 182 ALA C N 1
ATOM 7203 C CA . ALA C 1 182 ? -73.155 27.242 -3.219 1.00 26.64 182 ALA C CA 1
ATOM 7204 C C . ALA C 1 182 ? -74.418 26.409 -3.026 1.00 26.51 182 ALA C C 1
ATOM 7205 O O . ALA C 1 182 ? -74.396 25.397 -2.327 1.00 26.63 182 ALA C O 1
ATOM 7207 N N . VAL C 1 183 ? -75.518 26.843 -3.632 1.00 26.33 183 VAL C N 1
ATOM 7208 C CA . VAL C 1 183 ? -76.785 26.135 -3.512 1.00 26.23 183 VAL C CA 1
ATOM 7209 C C . VAL C 1 183 ? -77.203 25.620 -4.881 1.00 26.52 183 VAL C C 1
ATOM 7210 O O . VAL C 1 183 ? -77.223 26.376 -5.854 1.00 26.70 183 VAL C O 1
ATOM 7214 N N . VAL C 1 184 ? -77.522 24.329 -4.952 1.00 26.75 184 VAL C N 1
ATOM 7215 C CA . VAL C 1 184 ? -77.985 23.714 -6.191 1.00 26.88 184 VAL C CA 1
ATOM 7216 C C . VAL C 1 184 ? -79.480 23.483 -6.121 1.00 27.10 184 VAL C C 1
ATOM 7217 O O . VAL C 1 184 ? -79.985 22.799 -5.224 1.00 27.00 184 VAL C O 1
ATOM 7221 N N . ILE C 1 185 ? -80.181 24.077 -7.079 1.00 27.51 185 ILE C N 1
ATOM 7222 C CA . ILE C 1 185 ? -81.626 23.923 -7.208 1.00 27.79 185 ILE C CA 1
ATOM 7223 C C . ILE C 1 185 ? -81.896 23.082 -8.447 1.00 27.99 185 ILE C C 1
ATOM 7224 O O . ILE C 1 185 ? -81.374 23.364 -9.517 1.00 27.68 185 ILE C O 1
ATOM 7229 N N . SER C 1 186 ? -82.697 22.038 -8.281 1.00 28.59 186 SER C N 1
ATOM 7230 C CA . SER C 1 186 ? -83.053 21.142 -9.371 1.00 29.31 186 SER C CA 1
ATOM 7231 C C . SER C 1 186 ? -83.998 21.804 -10.371 1.00 29.92 186 SER C C 1
ATOM 7232 O O . SER C 1 186 ? -84.695 22.772 -10.035 1.00 29.90 186 SER C O 1
ATOM 7235 N N . ASN C 1 187 ? -84.026 21.268 -11.594 1.00 30.58 187 ASN C N 1
ATOM 7236 C CA . ASN C 1 187 ? -84.973 21.725 -12.625 1.00 31.19 187 ASN C CA 1
ATOM 7237 C C . ASN C 1 187 ? -86.443 21.437 -12.291 1.00 31.48 187 ASN C C 1
ATOM 7238 O O . ASN C 1 187 ? -87.343 21.917 -12.971 1.00 31.84 187 ASN C O 1
ATOM 7243 N N . SER C 1 188 ? -86.679 20.656 -11.245 1.00 31.66 188 SER C N 1
ATOM 7244 C CA . SER C 1 188 ? -88.026 20.433 -10.750 1.00 31.97 188 SER C CA 1
ATOM 7245 C C . SER C 1 188 ? -88.461 21.596 -9.859 1.00 32.14 188 SER C C 1
ATOM 7246 O O . SER C 1 188 ? -89.646 21.769 -9.584 1.00 32.18 188 SER C O 1
ATOM 7249 N N . GLY C 1 189 ? -87.494 22.390 -9.413 1.00 32.37 189 GLY C N 1
ATOM 7250 C CA . GLY C 1 189 ? -87.763 23.498 -8.502 1.00 32.38 189 GLY C CA 1
ATOM 7251 C C . GLY C 1 189 ? -87.385 23.182 -7.063 1.00 32.59 189 GLY C C 1
ATOM 7252 O O . GLY C 1 189 ? -87.344 24.077 -6.215 1.00 32.64 189 GLY C O 1
ATOM 7253 N N . ARG C 1 190 ? -87.105 21.910 -6.786 1.00 32.67 190 ARG C N 1
ATOM 7254 C CA . ARG C 1 190 ? -86.770 21.469 -5.430 1.00 32.78 190 ARG C CA 1
ATOM 7255 C C . ARG C 1 190 ? -85.306 21.717 -5.107 1.00 31.85 190 ARG C C 1
ATOM 7256 O O . ARG C 1 190 ? -84.451 21.662 -5.988 1.00 32.03 190 ARG C O 1
ATOM 7264 N N . TYR C 1 191 ? -85.037 22.029 -3.843 1.00 30.72 191 TYR C N 1
ATOM 7265 C CA . TYR C 1 191 ? -83.688 22.266 -3.373 1.00 29.79 191 TYR C CA 1
ATOM 7266 C C . TYR C 1 191 ? -82.931 20.944 -3.352 1.00 29.49 191 TYR C C 1
ATOM 7267 O O . TYR C 1 191 ? -83.442 19.952 -2.845 1.00 29.69 191 TYR C O 1
ATOM 7276 N N . LEU C 1 192 ? -81.733 20.921 -3.929 1.00 28.93 192 LEU C N 1
ATOM 7277 C CA . LEU C 1 192 ? -80.947 19.684 -3.986 1.00 28.47 192 LEU C CA 1
ATOM 7278 C C . LEU C 1 192 ? -79.974 19.537 -2.838 1.00 27.84 192 LEU C C 1
ATOM 7279 O O . LEU C 1 192 ? -79.791 18.436 -2.322 1.00 28.09 192 LEU C O 1
ATOM 7284 N N . GLY C 1 193 ? -79.333 20.639 -2.462 1.00 26.87 193 GLY C N 1
ATOM 7285 C CA . GLY C 1 193 ? -78.313 20.602 -1.442 1.00 25.90 193 GLY C CA 1
ATOM 7286 C C . GLY C 1 193 ? -77.401 21.793 -1.536 1.00 25.34 193 GLY C C 1
ATOM 7287 O O . GLY C 1 193 ? -77.647 22.710 -2.316 1.00 25.43 193 GLY C O 1
ATOM 7288 N N . LYS C 1 194 ? -76.337 21.779 -0.742 1.00 24.60 194 LYS C N 1
ATOM 7289 C CA . LYS C 1 194 ? -75.423 22.898 -0.706 1.00 23.91 194 LYS C CA 1
ATOM 7290 C C . LYS C 1 194 ? -73.971 22.454 -0.520 1.00 23.71 194 LYS C C 1
ATOM 7291 O O . LYS C 1 194 ? -73.686 21.367 -0.002 1.00 23.44 194 LYS C O 1
ATOM 7297 N N . HIS C 1 195 ? -73.058 23.315 -0.939 1.00 23.32 195 HIS C N 1
ATOM 7298 C CA . HIS C 1 195 ? -71.654 23.109 -0.695 1.00 23.01 195 HIS C CA 1
ATOM 7299 C C . HIS C 1 195 ? -71.055 24.373 -0.108 1.00 23.07 195 HIS C C 1
ATOM 7300 O O . HIS C 1 195 ? -71.335 25.464 -0.580 1.00 23.20 195 HIS C O 1
ATOM 7307 N N . ARG C 1 196 ? -70.235 24.229 0.924 1.00 23.12 196 ARG C N 1
ATOM 7308 C CA . ARG C 1 196 ? -69.573 25.376 1.522 1.00 23.24 196 ARG C CA 1
ATOM 7309 C C . ARG C 1 196 ? -68.112 25.445 1.130 1.00 23.37 196 ARG C C 1
ATOM 7310 O O . ARG C 1 196 ? -67.434 24.420 1.040 1.00 23.63 196 ARG C O 1
ATOM 7318 N N . LYS C 1 197 ? -67.643 26.672 0.916 1.00 23.54 197 LYS C N 1
ATOM 7319 C CA . LYS C 1 197 ? -66.273 26.970 0.489 1.00 23.60 197 LYS C CA 1
ATOM 7320 C C . LYS C 1 197 ? -65.239 26.201 1.290 1.00 23.58 197 LYS C C 1
ATOM 7321 O O . LYS C 1 197 ? -65.213 26.289 2.512 1.00 23.64 197 LYS C O 1
ATOM 7327 N N . ASN C 1 198 ? -64.400 25.439 0.597 1.00 23.75 198 ASN C N 1
ATOM 7328 C CA . ASN C 1 198 ? -63.381 24.618 1.248 1.00 23.86 198 ASN C CA 1
ATOM 7329 C C . ASN C 1 198 ? -62.131 25.383 1.708 1.00 24.16 198 ASN C C 1
ATOM 7330 O O . ASN C 1 198 ? -61.544 25.069 2.742 1.00 24.11 198 ASN C O 1
ATOM 7335 N N . HIS C 1 199 ? -61.744 26.391 0.933 1.00 24.55 199 HIS C N 1
ATOM 7336 C CA . HIS C 1 199 ? -60.500 27.115 1.144 1.00 24.92 199 HIS C CA 1
ATOM 7337 C C . HIS C 1 199 ? -60.768 28.598 1.288 1.00 25.63 199 HIS C C 1
ATOM 7338 O O . HIS C 1 199 ? -61.260 29.243 0.365 1.00 25.47 199 HIS C O 1
ATOM 7345 N N . ILE C 1 200 ? -60.457 29.127 2.467 1.00 26.61 200 ILE C N 1
ATOM 7346 C CA . ILE C 1 200 ? -60.787 30.498 2.781 1.00 27.51 200 ILE C CA 1
ATOM 7347 C C . ILE C 1 200 ? -59.535 31.369 2.676 1.00 28.50 200 ILE C C 1
ATOM 7348 O O . ILE C 1 200 ? -58.502 31.052 3.274 1.00 28.59 200 ILE C O 1
ATOM 7353 N N . PRO C 1 201 ? -59.627 32.442 1.861 1.00 29.37 201 PRO C N 1
ATOM 7354 C CA . PRO C 1 201 ? -58.544 33.398 1.637 1.00 30.21 201 PRO C CA 1
ATOM 7355 C C . PRO C 1 201 ? -58.419 34.398 2.766 1.00 31.10 201 PRO C C 1
ATOM 7356 O O . PRO C 1 201 ? -59.400 34.683 3.463 1.00 31.23 201 PRO C O 1
ATOM 7360 N N . ARG C 1 202 ? -57.214 34.931 2.928 1.00 32.13 202 ARG C N 1
ATOM 7361 C CA . ARG C 1 202 ? -56.951 35.995 3.897 1.00 32.99 202 ARG C CA 1
ATOM 7362 C C . ARG C 1 202 ? -55.925 36.972 3.309 1.00 33.76 202 ARG C C 1
ATOM 7363 O O . ARG C 1 202 ? -55.046 37.486 4.009 1.00 34.27 202 ARG C O 1
ATOM 7371 N N . VAL C 1 203 ? -56.046 37.216 2.008 1.00 34.57 203 VAL C N 1
ATOM 7372 C CA . VAL C 1 203 ? -55.035 37.965 1.265 1.00 35.39 203 VAL C CA 1
ATOM 7373 C C . VAL C 1 203 ? -55.546 39.325 0.766 1.00 36.02 203 VAL C C 1
ATOM 7374 O O . VAL C 1 203 ? -56.606 39.420 0.122 1.00 36.07 203 VAL C O 1
ATOM 7378 N N . GLY C 1 204 ? -54.776 40.364 1.086 1.00 36.47 204 GLY C N 1
ATOM 7379 C CA . GLY C 1 204 ? -55.076 41.723 0.662 1.00 37.31 204 GLY C CA 1
ATOM 7380 C C . GLY C 1 204 ? -56.456 42.180 1.096 1.00 37.95 204 GLY C C 1
ATOM 7381 O O . GLY C 1 204 ? -56.772 42.210 2.292 1.00 37.81 204 GLY C O 1
ATOM 7382 N N . ASP C 1 205 ? -57.280 42.532 0.113 1.00 38.59 205 ASP C N 1
ATOM 7383 C CA . ASP C 1 205 ? -58.634 43.022 0.373 1.00 39.29 205 ASP C CA 1
ATOM 7384 C C . ASP C 1 205 ? -59.613 41.872 0.654 1.00 39.52 205 ASP C C 1
ATOM 7385 O O . ASP C 1 205 ? -60.756 42.090 1.071 1.00 39.29 205 ASP C O 1
ATOM 7390 N N . PHE C 1 206 ? -59.148 40.647 0.431 1.00 39.94 206 PHE C N 1
ATOM 7391 C CA . PHE C 1 206 ? -59.994 39.470 0.554 1.00 40.26 206 PHE C CA 1
ATOM 7392 C C . PHE C 1 206 ? -59.927 38.908 1.970 1.00 40.38 206 PHE C C 1
ATOM 7393 O O . PHE C 1 206 ? -59.381 37.829 2.218 1.00 40.56 206 PHE C O 1
ATOM 7401 N N . ASN C 1 207 ? -60.491 39.674 2.899 1.00 40.39 207 ASN C N 1
ATOM 7402 C CA . ASN C 1 207 ? -60.530 39.298 4.304 1.00 40.32 207 ASN C CA 1
ATOM 7403 C C . ASN C 1 207 ? -61.750 38.431 4.571 1.00 40.43 207 ASN C C 1
ATOM 7404 O O . ASN C 1 207 ? -62.627 38.782 5.369 1.00 40.45 207 ASN C O 1
ATOM 7409 N N . GLU C 1 208 ? -61.801 37.297 3.878 1.00 40.26 208 GLU C N 1
ATOM 7410 C CA . GLU C 1 208 ? -62.923 36.385 3.972 1.00 40.16 208 GLU C CA 1
ATOM 7411 C C . GLU C 1 208 ? -62.862 35.585 5.260 1.00 39.87 208 GLU C C 1
ATOM 7412 O O . GLU C 1 208 ? -63.900 35.181 5.797 1.00 39.99 208 GLU C O 1
ATOM 7418 N N . SER C 1 209 ? -61.646 35.357 5.756 1.00 39.34 209 SER C N 1
ATOM 7419 C CA . SER C 1 209 ? -61.456 34.586 6.980 1.00 38.89 209 SER C CA 1
ATOM 7420 C C . SER C 1 209 ? -62.068 35.315 8.153 1.00 38.51 209 SER C C 1
ATOM 7421 O O . SER C 1 209 ? -62.397 34.705 9.167 1.00 38.69 209 SER C O 1
ATOM 7424 N N . THR C 1 210 ? -62.228 36.625 7.989 1.00 38.01 210 THR C N 1
ATOM 7425 C CA . THR C 1 210 ? -62.861 37.476 8.980 1.00 37.50 210 THR C CA 1
ATOM 7426 C C . THR C 1 210 ? -64.335 37.106 9.128 1.00 37.09 210 THR C C 1
ATOM 7427 O O . THR C 1 210 ? -64.878 37.153 10.234 1.00 37.17 210 THR C O 1
ATOM 7431 N N . TYR C 1 211 ? -64.964 36.695 8.029 1.00 36.47 211 TYR C N 1
ATOM 7432 C CA . TYR C 1 211 ? -66.405 36.472 8.017 1.00 36.09 211 TYR C CA 1
ATOM 7433 C C . TYR C 1 211 ? -66.854 35.022 8.234 1.00 36.09 211 TYR C C 1
ATOM 7434 O O . TYR C 1 211 ? -67.865 34.790 8.907 1.00 36.04 211 TYR C O 1
ATOM 7443 N N . TYR C 1 212 ? -66.108 34.061 7.685 1.00 36.06 212 TYR C N 1
ATOM 7444 C CA . TYR C 1 212 ? -66.461 32.637 7.800 1.00 36.02 212 TYR C CA 1
ATOM 7445 C C . TYR C 1 212 ? -65.271 31.678 7.856 1.00 36.07 212 TYR C C 1
ATOM 7446 O O . TYR C 1 212 ? -64.167 32.008 7.433 1.00 36.24 212 TYR C O 1
ATOM 7455 N N . MET C 1 213 ? -65.527 30.485 8.384 1.00 36.08 213 MET C N 1
ATOM 7456 C CA . MET C 1 213 ? -64.528 29.440 8.563 1.00 35.97 213 MET C CA 1
ATOM 7457 C C . MET C 1 213 ? -64.479 28.534 7.337 1.00 36.00 213 MET C C 1
ATOM 7458 O O . MET C 1 213 ? -65.264 28.709 6.409 1.00 36.23 213 MET C O 1
ATOM 7463 N N . GLU C 1 214 ? -63.566 27.564 7.333 1.00 35.87 214 GLU C N 1
ATOM 7464 C CA . GLU C 1 214 ? -63.471 26.608 6.225 1.00 35.75 214 GLU C CA 1
ATOM 7465 C C . GLU C 1 214 ? -64.621 25.611 6.226 1.00 35.24 214 GLU C C 1
ATOM 7466 O O . GLU C 1 214 ? -65.146 25.244 7.277 1.00 35.31 214 GLU C O 1
ATOM 7472 N N . GLY C 1 215 ? -65.005 25.188 5.026 1.00 34.95 215 GLY C N 1
ATOM 7473 C CA . GLY C 1 215 ? -66.159 24.337 4.823 1.00 33.76 215 GLY C CA 1
ATOM 7474 C C . GLY C 1 215 ? -66.007 22.938 5.373 1.00 32.99 215 GLY C C 1
ATOM 7475 O O . GLY C 1 215 ? -64.914 22.366 5.380 1.00 32.93 215 GLY C O 1
ATOM 7476 N N A ASN C 1 216 ? -67.151 22.402 5.795 0.50 32.24 216 ASN C N 1
ATOM 7477 N N B ASN C 1 216 ? -67.097 22.376 5.87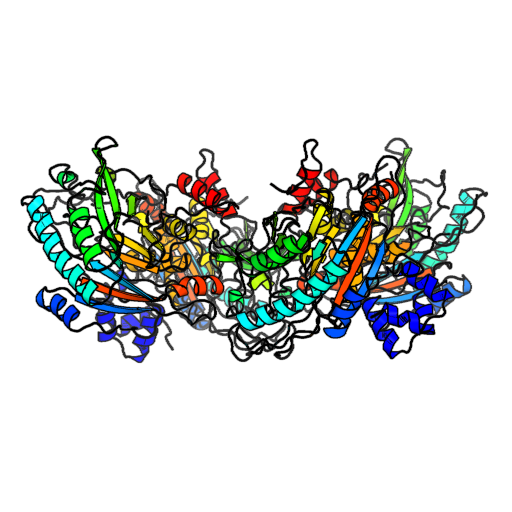6 0.50 32.27 216 ASN C N 1
ATOM 7478 C CA A ASN C 1 216 ? -67.277 21.099 6.432 0.50 31.32 216 ASN C CA 1
ATOM 7479 C CA B ASN C 1 216 ? -67.075 20.979 6.298 0.50 31.42 216 ASN C CA 1
ATOM 7480 C C A ASN C 1 216 ? -68.140 20.110 5.622 0.50 30.87 216 ASN C C 1
ATOM 7481 C C B ASN C 1 216 ? -68.206 20.177 5.646 0.50 30.93 216 ASN C C 1
ATOM 7482 O O A ASN C 1 216 ? -68.554 19.068 6.145 0.50 30.97 216 ASN C O 1
ATOM 7483 O O B ASN C 1 216 ? -68.879 19.364 6.293 0.50 31.05 216 ASN C O 1
ATOM 7492 N N . THR C 1 217 ? -68.398 20.435 4.352 1.00 30.17 217 THR C N 1
ATOM 7493 C CA . THR C 1 217 ? -69.323 19.666 3.502 1.00 28.98 217 THR C CA 1
ATOM 7494 C C . THR C 1 217 ? -68.600 18.726 2.533 1.00 28.24 217 THR C C 1
ATOM 7495 O O . THR C 1 217 ? -69.237 18.046 1.726 1.00 28.32 217 THR C O 1
ATOM 7499 N N . GLY C 1 218 ? -67.273 18.703 2.605 1.00 27.45 218 GLY C N 1
ATOM 7500 C CA . GLY C 1 218 ? -66.463 17.808 1.784 1.00 26.37 218 GLY C CA 1
ATOM 7501 C C . GLY C 1 218 ? -66.322 18.272 0.353 1.00 25.68 218 GLY C C 1
ATOM 7502 O O . GLY C 1 218 ? -65.973 19.410 0.090 1.00 25.50 218 GLY C O 1
ATOM 7503 N N . HIS C 1 219 ? -66.588 17.373 -0.580 1.00 25.36 219 HIS C N 1
ATOM 7504 C CA . HIS C 1 219 ? -66.489 17.679 -2.004 1.00 25.02 219 HIS C CA 1
ATOM 7505 C C . HIS C 1 219 ? -67.684 17.066 -2.759 1.00 25.14 219 HIS C C 1
ATOM 7506 O O . HIS C 1 219 ? -67.506 16.159 -3.575 1.00 25.33 219 HIS C O 1
ATOM 7513 N N . PRO C 1 220 ? -68.910 17.564 -2.492 1.00 25.12 220 PRO C N 1
ATOM 7514 C CA . PRO C 1 220 ? -70.096 16.904 -3.035 1.00 25.26 220 PRO C CA 1
ATOM 7515 C C . PRO C 1 220 ? -70.257 17.096 -4.535 1.00 25.42 220 PRO C C 1
ATOM 7516 O O . PRO C 1 220 ? -69.930 18.151 -5.073 1.00 25.56 220 PRO C O 1
ATOM 7520 N N . VAL C 1 221 ? -70.747 16.061 -5.201 1.00 25.72 221 VAL C N 1
ATOM 7521 C CA . VAL C 1 221 ? -71.061 16.124 -6.625 1.00 25.88 221 VAL C CA 1
ATOM 7522 C C . VAL C 1 221 ? -72.561 15.869 -6.777 1.00 26.19 221 VAL C C 1
ATOM 7523 O O . VAL C 1 221 ? -73.092 14.897 -6.244 1.00 25.94 221 VAL C O 1
ATOM 7527 N N . PHE C 1 222 ? -73.234 16.770 -7.489 1.00 26.73 222 PHE C N 1
ATOM 7528 C CA . PHE C 1 222 ? -74.691 16.739 -7.641 1.00 27.23 222 PHE C CA 1
ATOM 7529 C C . PHE C 1 222 ? -75.104 16.010 -8.905 1.00 27.90 222 PHE C C 1
ATOM 7530 O O . PHE C 1 222 ? -74.724 16.395 -10.009 1.00 27.85 222 PHE C O 1
ATOM 7538 N N . GLU C 1 223 ? -75.863 14.938 -8.721 1.00 28.89 223 GLU C N 1
ATOM 7539 C CA . GLU C 1 223 ? -76.365 14.145 -9.829 1.00 30.24 223 GLU C CA 1
ATOM 7540 C C . GLU C 1 223 ? -77.699 14.692 -10.307 1.00 30.42 223 GLU C C 1
ATOM 7541 O O . GLU C 1 223 ? -78.743 14.477 -9.689 1.00 30.55 223 GLU C O 1
ATOM 7547 N N . THR C 1 224 ? -77.645 15.410 -11.418 1.00 30.90 224 THR C N 1
ATOM 7548 C CA . THR C 1 224 ? -78.823 16.024 -11.996 1.00 31.22 224 THR C CA 1
ATOM 7549 C C . THR C 1 224 ? -79.084 15.328 -13.323 1.00 31.47 224 THR C C 1
ATOM 7550 O O . THR C 1 224 ? -78.245 14.567 -13.806 1.00 31.68 224 THR C O 1
ATOM 7554 N N . GLU C 1 225 ? -80.238 15.593 -13.919 1.00 31.71 225 GLU C N 1
ATOM 7555 C CA . GLU C 1 225 ? -80.553 15.006 -15.212 1.00 31.84 225 GLU C CA 1
ATOM 7556 C C . GLU C 1 225 ? -79.768 15.662 -16.368 1.00 31.41 225 GLU C C 1
ATOM 7557 O O . GLU C 1 225 ? -79.879 15.242 -17.523 1.00 31.32 225 GLU C O 1
ATOM 7563 N N . PHE C 1 226 ? -78.972 16.683 -16.043 1.00 30.96 226 PHE C N 1
ATOM 7564 C CA . PHE C 1 226 ? -78.080 17.304 -17.022 1.00 30.45 226 PHE C CA 1
ATOM 7565 C C . PHE C 1 226 ? -76.605 17.120 -16.670 1.00 30.03 226 PHE C C 1
ATOM 7566 O O . PHE C 1 226 ? -75.766 17.915 -17.080 1.00 30.18 226 PHE C O 1
ATOM 7574 N N . GLY C 1 227 ? -76.289 16.067 -15.922 1.00 29.39 227 GLY C N 1
ATOM 7575 C CA . GLY C 1 227 ? -74.893 15.739 -15.624 1.00 28.82 227 GLY C CA 1
ATOM 7576 C C . GLY C 1 227 ? -74.505 15.828 -14.155 1.00 28.42 227 GLY C C 1
ATOM 7577 O O . GLY C 1 227 ? -75.251 16.366 -13.327 1.00 28.39 227 GLY C O 1
ATOM 7578 N N . LYS C 1 228 ? -73.333 15.287 -13.830 1.00 27.83 228 LYS C N 1
ATOM 7579 C CA . LYS C 1 228 ? -72.819 15.350 -12.466 1.00 27.17 228 LYS C CA 1
ATOM 7580 C C . LYS C 1 228 ? -72.056 16.656 -12.292 1.00 26.73 228 LYS C C 1
ATOM 7581 O O . LYS C 1 228 ? -71.016 16.881 -12.924 1.00 26.58 228 LYS C O 1
ATOM 7587 N N . LEU C 1 229 ? -72.594 17.524 -11.442 1.00 26.12 229 LEU C N 1
ATOM 7588 C CA . LEU C 1 229 ? -72.093 18.884 -11.323 1.00 25.63 229 LEU C CA 1
ATOM 7589 C C . LEU C 1 229 ? -71.453 19.099 -9.962 1.00 25.56 229 LEU C C 1
ATOM 7590 O O . LEU C 1 229 ? -71.887 18.519 -8.963 1.00 25.71 229 LEU C O 1
ATOM 7595 N N . ALA C 1 230 ? -70.409 19.921 -9.927 1.00 25.24 230 ALA C N 1
ATOM 7596 C CA . ALA C 1 230 ? -69.753 20.266 -8.678 1.00 25.18 230 ALA C CA 1
ATOM 7597 C C . ALA C 1 230 ? -69.470 21.754 -8.675 1.00 25.39 230 ALA C C 1
ATOM 7598 O O . ALA C 1 230 ? -69.554 22.407 -9.724 1.00 25.67 230 ALA C O 1
ATOM 7600 N N . VAL C 1 231 ? -69.160 22.291 -7.496 1.00 25.27 231 VAL C N 1
ATOM 7601 C CA . VAL C 1 231 ? -68.852 23.698 -7.351 1.00 25.18 231 VAL C CA 1
ATOM 7602 C C . VAL C 1 231 ? -67.583 23.851 -6.528 1.00 25.59 231 VAL C C 1
ATOM 7603 O O . VAL C 1 231 ? -67.532 23.471 -5.358 1.00 25.57 231 VAL C O 1
ATOM 7607 N N . ASN C 1 232 ? -66.557 24.394 -7.170 1.00 25.94 232 ASN C N 1
ATOM 7608 C CA . ASN C 1 232 ? -65.320 24.793 -6.516 1.00 26.32 232 ASN C CA 1
ATOM 7609 C C . ASN C 1 232 ? -65.446 26.293 -6.277 1.00 26.69 232 ASN C C 1
ATOM 7610 O O . ASN C 1 232 ? -65.502 27.071 -7.224 1.00 26.73 232 ASN C O 1
ATOM 7615 N N . ILE C 1 233 ? -65.508 26.707 -5.019 1.00 27.15 233 ILE C N 1
ATOM 7616 C CA . ILE C 1 233 ? -65.797 28.106 -4.731 1.00 27.63 233 ILE C CA 1
ATOM 7617 C C . ILE C 1 233 ? -64.549 28.989 -4.598 1.00 28.23 233 ILE C C 1
ATOM 7618 O O . ILE C 1 233 ? -63.703 28.765 -3.740 1.00 28.37 233 ILE C O 1
ATOM 7623 N N . CYS C 1 234 ? -64.460 29.976 -5.497 1.00 29.16 234 CYS C N 1
ATOM 7624 C CA . CYS C 1 234 ? -63.521 31.115 -5.442 1.00 29.09 234 CYS C CA 1
ATOM 7625 C C . CYS C 1 234 ? -62.065 30.718 -5.214 1.00 28.68 234 CYS C C 1
ATOM 7626 O O . CYS C 1 234 ? -61.448 30.133 -6.093 1.00 28.89 234 CYS C O 1
ATOM 7629 N N . TYR C 1 235 ? -61.539 31.016 -4.031 1.00 27.96 235 TYR C N 1
ATOM 7630 C CA . TYR C 1 235 ? -60.147 30.765 -3.679 1.00 27.52 235 TYR C CA 1
ATOM 7631 C C . TYR C 1 235 ? -59.725 29.293 -3.808 1.00 27.22 235 TYR C C 1
ATOM 7632 O O . TYR C 1 235 ? -58.538 28.999 -3.913 1.00 27.30 235 TYR C O 1
ATOM 7641 N N . GLY C 1 236 ? -60.691 28.377 -3.822 1.00 26.67 236 GLY C N 1
ATOM 7642 C CA . GLY C 1 236 ? -60.410 26.955 -4.037 1.00 26.35 236 GLY C CA 1
ATOM 7643 C C . GLY C 1 236 ? -59.809 26.694 -5.414 1.00 26.18 236 GLY C C 1
ATOM 7644 O O . GLY C 1 236 ? -59.230 25.626 -5.675 1.00 26.07 236 GLY C O 1
ATOM 7645 N N . ARG C 1 237 ? -59.982 27.682 -6.292 1.00 25.72 237 ARG C N 1
ATOM 7646 C CA . ARG C 1 237 ? -59.329 27.786 -7.595 1.00 25.39 237 ARG C CA 1
ATOM 7647 C C . ARG C 1 237 ? -57.831 27.474 -7.533 1.00 25.00 237 ARG C C 1
ATOM 7648 O O . ARG C 1 237 ? -57.284 26.844 -8.438 1.00 24.60 237 ARG C O 1
ATOM 7656 N N . HIS C 1 238 ? -57.182 27.924 -6.456 1.00 24.39 238 HIS C N 1
ATOM 7657 C CA . HIS C 1 238 ? -55.732 27.813 -6.297 1.00 23.94 238 HIS C CA 1
ATOM 7658 C C . HIS C 1 238 ? -55.264 26.477 -5.715 1.00 23.64 238 HIS C C 1
ATOM 7659 O O . HIS C 1 238 ? -54.072 26.288 -5.463 1.00 23.76 238 HIS C O 1
ATOM 7666 N N . HIS C 1 239 ? -56.197 25.554 -5.505 1.00 23.22 239 HIS C N 1
ATOM 7667 C CA . HIS C 1 239 ? -55.881 24.277 -4.867 1.00 22.64 239 HIS C CA 1
ATOM 7668 C C . HIS C 1 239 ? -56.170 23.091 -5.779 1.00 22.58 239 HIS C C 1
ATOM 7669 O O . HIS C 1 239 ? -57.304 22.637 -5.859 1.00 22.66 239 HIS C O 1
ATOM 7676 N N . PRO C 1 240 ? -55.135 22.603 -6.491 1.00 22.45 240 PRO C N 1
ATOM 7677 C CA . PRO C 1 240 ? -55.286 21.460 -7.392 1.00 22.18 240 PRO C CA 1
ATOM 7678 C C . PRO C 1 240 ? -55.939 20.261 -6.721 1.00 21.92 240 PRO C C 1
ATOM 7679 O O . PRO C 1 240 ? -56.731 19.559 -7.352 1.00 22.13 240 PRO C O 1
ATOM 7683 N N . GLN C 1 241 ? -55.632 20.053 -5.447 1.00 21.71 241 GLN C N 1
ATOM 7684 C CA . GLN C 1 241 ? -56.188 18.932 -4.693 1.00 21.59 241 GLN C CA 1
ATOM 7685 C C . GLN C 1 241 ? -57.693 19.056 -4.488 1.00 21.65 241 GLN C C 1
ATOM 7686 O O . GLN C 1 241 ? -58.387 18.046 -4.457 1.00 21.90 241 GLN C O 1
ATOM 7692 N N . ASN C 1 242 ? -58.187 20.290 -4.370 1.00 21.48 242 ASN C N 1
ATOM 7693 C CA . ASN C 1 242 ? -59.612 20.578 -4.336 1.00 21.43 242 ASN C CA 1
ATOM 7694 C C . ASN C 1 242 ? -60.300 20.154 -5.643 1.00 21.69 242 ASN C C 1
ATOM 7695 O O . ASN C 1 242 ? -61.256 19.359 -5.635 1.00 21.85 242 ASN C O 1
ATOM 7700 N N . TRP C 1 243 ? -59.790 20.664 -6.761 1.00 21.71 243 TRP C N 1
ATOM 7701 C CA . TRP C 1 243 ? -60.248 20.269 -8.081 1.00 21.62 243 TRP C CA 1
ATOM 7702 C C . TRP C 1 243 ? -60.209 18.758 -8.229 1.00 21.86 243 TRP C C 1
ATOM 7703 O O . TRP C 1 243 ? -61.152 18.151 -8.758 1.00 22.20 243 TRP C O 1
ATOM 7714 N N . MET C 1 244 ? -59.119 18.150 -7.760 1.00 21.73 244 MET C N 1
ATOM 7715 C CA . MET C 1 244 ? -58.913 16.713 -7.941 1.00 21.73 244 MET C CA 1
ATOM 7716 C C . MET C 1 244 ? -59.968 15.870 -7.228 1.00 21.75 244 MET C C 1
ATOM 7717 O O . MET C 1 244 ? -60.418 14.856 -7.748 1.00 21.67 244 MET C O 1
ATOM 7722 N N . MET C 1 245 ? -60.366 16.311 -6.042 1.00 21.96 245 MET C N 1
ATOM 7723 C CA . MET C 1 245 ? -61.282 15.549 -5.223 1.00 21.94 245 MET C CA 1
ATOM 7724 C C . MET C 1 245 ? -62.692 15.547 -5.825 1.00 21.76 245 MET C C 1
ATOM 7725 O O . MET C 1 245 ? -63.379 14.532 -5.796 1.00 21.94 245 MET C O 1
ATOM 7730 N N . PHE C 1 246 ? -63.110 16.668 -6.404 1.00 21.51 246 PHE C N 1
ATOM 7731 C CA . PHE C 1 246 ? -64.363 16.693 -7.157 1.00 20.96 246 PHE C CA 1
ATOM 7732 C C . PHE C 1 246 ? -64.307 15.709 -8.307 1.00 21.13 246 PHE C C 1
ATOM 7733 O O . PHE C 1 246 ? -65.305 15.057 -8.606 1.00 21.30 246 PHE C O 1
ATOM 7741 N N . GLY C 1 247 ? -63.138 15.603 -8.945 1.00 21.04 247 GLY C N 1
ATOM 7742 C CA . GLY C 1 247 ? -62.922 14.640 -10.027 1.00 20.90 247 GLY C CA 1
ATOM 7743 C C . GLY C 1 247 ? -63.023 13.207 -9.543 1.00 20.95 247 GLY C C 1
ATOM 7744 O O . GLY C 1 247 ? -63.671 12.378 -10.166 1.00 20.95 247 GLY C O 1
ATOM 7745 N N . LEU C 1 248 ? -62.388 12.912 -8.415 1.00 20.90 248 LEU C N 1
ATOM 7746 C CA . LEU C 1 248 ? -62.447 11.578 -7.835 1.00 20.70 248 LEU C CA 1
ATOM 7747 C C . LEU C 1 248 ? -63.870 11.178 -7.464 1.00 20.82 248 LEU C C 1
ATOM 7748 O O . LEU C 1 248 ? -64.210 9.998 -7.454 1.00 20.72 248 LEU C O 1
ATOM 7753 N N . ASN C 1 249 ? -64.696 12.175 -7.166 1.00 21.07 249 ASN C N 1
ATOM 7754 C CA . ASN C 1 249 ? -66.110 11.961 -6.880 1.00 21.25 249 ASN C CA 1
ATOM 7755 C C . ASN C 1 249 ? -66.986 11.875 -8.127 1.00 21.48 249 ASN C C 1
ATOM 7756 O O . ASN C 1 249 ? -68.197 11.702 -8.016 1.00 21.69 249 ASN C O 1
ATOM 7761 N N . GLY C 1 250 ? -66.372 11.988 -9.303 1.00 21.58 250 GLY C N 1
ATOM 7762 C CA . GLY C 1 250 ? -67.054 11.708 -10.567 1.00 21.81 250 GLY C CA 1
ATOM 7763 C C . GLY C 1 250 ? -67.713 12.893 -11.243 1.00 22.13 250 GLY C C 1
ATOM 7764 O O . GLY C 1 250 ? -68.621 12.726 -12.049 1.00 22.32 250 GLY C O 1
ATOM 7765 N N . ALA C 1 251 ? -67.246 14.095 -10.933 1.00 22.40 251 ALA C N 1
ATOM 7766 C CA . ALA C 1 251 ? -67.801 15.300 -11.519 1.00 22.62 251 ALA C CA 1
ATOM 7767 C C . ALA C 1 251 ? -67.513 15.411 -13.019 1.00 22.96 251 ALA C C 1
ATOM 7768 O O . ALA C 1 251 ? -66.439 15.025 -13.492 1.00 23.17 251 ALA C O 1
ATOM 7770 N N . GLU C 1 252 ? -68.478 15.958 -13.752 1.00 23.25 252 GLU C N 1
ATOM 7771 C CA . GLU C 1 252 ? -68.372 16.160 -15.192 1.00 23.32 252 GLU C CA 1
ATOM 7772 C C . GLU C 1 252 ? -68.203 17.625 -15.544 1.00 22.98 252 GLU C C 1
ATOM 7773 O O . GLU C 1 252 ? -67.482 17.960 -16.480 1.00 23.13 252 GLU C O 1
ATOM 7779 N N . ILE C 1 253 ? -68.894 18.491 -14.806 1.00 22.67 253 ILE C N 1
ATOM 7780 C CA . ILE C 1 253 ? -68.729 19.941 -14.933 1.00 22.24 253 ILE C CA 1
ATOM 7781 C C . ILE C 1 253 ? -68.506 20.492 -13.529 1.00 22.16 253 ILE C C 1
ATOM 7782 O O . ILE C 1 253 ? -69.313 20.252 -12.616 1.00 22.29 253 ILE C O 1
ATOM 7787 N N . VAL C 1 254 ? -67.397 21.197 -13.348 1.00 21.75 254 VAL C N 1
ATOM 7788 C CA . VAL C 1 254 ? -67.125 21.845 -12.079 1.00 21.59 254 VAL C CA 1
ATOM 7789 C C . VAL C 1 254 ? -67.218 23.345 -12.298 1.00 21.89 254 VAL C C 1
ATOM 7790 O O . VAL C 1 254 ? -66.479 23.909 -13.105 1.00 22.31 254 VAL C O 1
ATOM 7794 N N . PHE C 1 255 ? -68.150 23.975 -11.596 1.00 21.93 255 PHE C N 1
ATOM 7795 C CA . PHE C 1 255 ? -68.339 25.411 -11.666 1.00 22.12 255 PHE C CA 1
ATOM 7796 C C . PHE C 1 255 ? -67.395 26.089 -10.679 1.00 22.61 255 PHE C C 1
ATOM 7797 O O . PHE C 1 255 ? -67.110 25.545 -9.611 1.00 22.72 255 PHE C O 1
ATOM 7805 N N . ASN C 1 256 ? -66.910 27.273 -11.042 1.00 22.98 256 ASN C N 1
ATOM 7806 C CA . ASN C 1 256 ? -65.964 27.998 -10.218 1.00 23.40 256 ASN C CA 1
ATOM 7807 C C . ASN C 1 256 ? -66.369 29.472 -10.091 1.00 23.95 256 ASN C C 1
ATOM 7808 O O . ASN C 1 256 ? -65.731 30.358 -10.686 1.00 23.86 256 ASN C O 1
ATOM 7813 N N . PRO C 1 257 ? -67.448 29.742 -9.324 1.00 24.42 257 PRO C N 1
ATOM 7814 C CA . PRO C 1 257 ? -67.866 31.116 -9.055 1.00 25.09 257 PRO C CA 1
ATOM 7815 C C . PRO C 1 257 ? -66.765 31.850 -8.308 1.00 26.02 257 PRO C C 1
ATOM 7816 O O . PRO C 1 257 ? -66.206 31.301 -7.361 1.00 25.92 257 PRO C O 1
ATOM 7820 N N . SER C 1 258 ? -66.449 33.068 -8.735 1.00 27.24 258 SER C N 1
ATOM 7821 C CA . SER C 1 258 ? -65.317 33.797 -8.170 1.00 28.80 258 SER C CA 1
ATOM 7822 C C . SER C 1 258 ? -65.608 35.271 -8.027 1.00 29.83 258 SER C C 1
ATOM 7823 O O . SER C 1 258 ? -66.595 35.778 -8.569 1.00 30.19 258 SER C O 1
ATOM 7826 N N . ALA C 1 259 ? -64.723 35.949 -7.299 1.00 31.09 259 ALA C N 1
ATOM 7827 C CA . ALA C 1 259 ? -64.655 37.396 -7.297 1.00 32.38 259 ALA C CA 1
ATOM 7828 C C . ALA C 1 259 ? -63.210 37.786 -7.076 1.00 33.48 259 ALA C C 1
ATOM 7829 O O . ALA C 1 259 ? -62.762 37.841 -5.941 1.00 33.88 259 ALA C O 1
ATOM 7831 N N . THR C 1 260 ? -62.469 38.027 -8.153 1.00 34.89 260 THR C N 1
ATOM 7832 C CA . THR C 1 260 ? -61.099 38.545 -8.026 1.00 36.31 260 THR C CA 1
ATOM 7833 C C . THR C 1 260 ? -60.861 39.840 -8.775 1.00 37.33 260 THR C C 1
ATOM 7834 O O . THR C 1 260 ? -61.337 40.003 -9.905 1.00 37.40 260 THR C O 1
ATOM 7838 N N . ILE C 1 261 ? -60.146 40.756 -8.107 1.00 38.60 261 ILE C N 1
ATOM 7839 C CA . ILE C 1 261 ? -59.411 41.879 -8.737 1.00 39.90 261 ILE C CA 1
ATOM 7840 C C . ILE C 1 261 ? -57.957 41.378 -8.673 1.00 40.63 261 ILE C C 1
ATOM 7841 O O . ILE C 1 261 ? -57.618 40.705 -7.711 1.00 40.96 261 ILE C O 1
ATOM 7846 N N . GLY C 1 262 ? -57.030 41.704 -9.567 1.00 41.44 262 GLY C N 1
ATOM 7847 C CA . GLY C 1 262 ? -56.355 42.962 -9.762 1.00 42.55 262 GLY C CA 1
ATOM 7848 C C . GLY C 1 262 ? -55.124 42.521 -10.554 1.00 43.23 262 GLY C C 1
ATOM 7849 O O . GLY C 1 262 ? -55.179 41.514 -11.262 1.00 43.35 262 GLY C O 1
ATOM 7850 N N . ARG C 1 263 ? -54.016 43.243 -10.434 1.00 43.94 263 ARG C N 1
ATOM 7851 C CA . ARG C 1 263 ? -52.883 43.071 -11.360 1.00 44.86 263 ARG C CA 1
ATOM 7852 C C . ARG C 1 263 ? -52.162 41.718 -11.239 1.00 44.50 263 ARG C C 1
ATOM 7853 O O . ARG C 1 263 ? -51.760 41.133 -12.249 1.00 44.64 263 ARG C O 1
ATOM 7861 N N . LEU C 1 264 ? -52.011 41.244 -10.002 1.00 43.97 264 LEU C N 1
ATOM 7862 C CA . LEU C 1 264 ? -51.314 39.993 -9.687 1.00 43.35 264 LEU C CA 1
ATOM 7863 C C . LEU C 1 264 ? -52.195 38.756 -9.873 1.00 42.56 264 LEU C C 1
ATOM 7864 O O . LEU C 1 264 ? -51.700 37.653 -10.111 1.00 42.53 264 LEU C O 1
ATOM 7869 N N . SER C 1 265 ? -53.503 38.950 -9.746 1.00 41.56 265 SER C N 1
ATOM 7870 C CA . SER C 1 265 ? -54.469 37.865 -9.855 1.00 40.31 265 SER C CA 1
ATOM 7871 C C . SER C 1 265 ? -54.842 37.489 -11.304 1.00 39.29 265 SER C C 1
ATOM 7872 O O . SER C 1 265 ? -55.032 36.315 -11.611 1.00 39.04 265 SER C O 1
ATOM 7875 N N . GLU C 1 266 ? -54.934 38.476 -12.189 1.00 38.03 266 GLU C N 1
ATOM 7876 C CA . GLU C 1 266 ? -55.412 38.227 -13.549 1.00 37.18 266 GLU C CA 1
ATOM 7877 C C . GLU C 1 266 ? -54.602 37.208 -14.386 1.00 35.83 266 GLU C C 1
ATOM 7878 O O . GLU C 1 266 ? -55.203 36.392 -15.084 1.00 35.99 266 GLU C O 1
ATOM 7884 N N . PRO C 1 267 ? -53.250 37.252 -14.334 1.00 34.46 267 PRO C N 1
ATOM 7885 C CA . PRO C 1 267 ? -52.493 36.256 -15.095 1.00 33.25 267 PRO C CA 1
ATOM 7886 C C . PRO C 1 267 ? -52.882 34.815 -14.766 1.00 32.00 267 PRO C C 1
ATOM 7887 O O . PRO C 1 267 ? -52.842 33.955 -15.643 1.00 32.04 267 PRO C O 1
ATOM 7891 N N . LEU C 1 268 ? -53.268 34.563 -13.519 1.00 30.46 268 LEU C N 1
ATOM 7892 C CA . LEU C 1 268 ? -53.623 33.221 -13.081 1.00 29.13 268 LEU C CA 1
ATOM 7893 C C . LEU C 1 268 ? -54.980 32.758 -13.631 1.00 28.32 268 LEU C C 1
ATOM 7894 O O . LEU C 1 268 ? -55.205 31.556 -13.811 1.00 28.34 268 LEU C O 1
ATOM 7899 N N . TRP C 1 269 ? -55.870 33.708 -13.903 1.00 27.23 269 TRP C N 1
ATOM 7900 C CA . TRP C 1 269 ? -57.246 33.397 -14.318 1.00 26.23 269 TRP C CA 1
ATOM 7901 C C . TRP C 1 269 ? -57.338 32.401 -15.466 1.00 25.75 269 TRP C C 1
ATOM 7902 O O . TRP C 1 269 ? -58.150 31.487 -15.424 1.00 25.82 269 TRP C O 1
ATOM 7913 N N . SER C 1 270 ? -56.495 32.580 -16.476 1.00 25.30 270 SER C N 1
ATOM 7914 C CA . SER C 1 270 ? -56.484 31.715 -17.656 1.00 24.97 270 SER C CA 1
ATOM 7915 C C . SER C 1 270 ? -55.791 30.365 -17.409 1.00 24.65 270 SER C C 1
ATOM 7916 O O . SER C 1 270 ? -55.853 29.461 -18.247 1.00 24.71 270 SER C O 1
ATOM 7919 N N . ILE C 1 271 ? -55.149 30.231 -16.254 1.00 24.20 271 ILE C N 1
ATOM 7920 C CA . ILE C 1 271 ? -54.282 29.098 -15.984 1.00 23.65 271 ILE C CA 1
ATOM 7921 C C . ILE C 1 271 ? -54.952 28.042 -15.121 1.00 23.70 271 ILE C C 1
ATOM 7922 O O . ILE C 1 271 ? -55.002 26.870 -15.490 1.00 23.94 271 ILE C O 1
ATOM 7927 N N . GLU C 1 272 ? -55.469 28.450 -13.974 1.00 23.50 272 GLU C N 1
ATOM 7928 C CA . GLU C 1 272 ? -55.890 27.484 -12.955 1.00 23.80 272 GLU C CA 1
ATOM 7929 C C . GLU C 1 272 ? -57.135 26.653 -13.306 1.00 23.35 272 GLU C C 1
ATOM 7930 O O . GLU C 1 272 ? -57.105 25.425 -13.223 1.00 23.42 272 GLU C O 1
ATOM 7936 N N . ALA C 1 273 ? -58.220 27.314 -13.689 1.00 23.13 273 ALA C N 1
ATOM 7937 C CA . ALA C 1 273 ? -59.444 26.613 -14.053 1.00 22.77 273 ALA C CA 1
ATOM 7938 C C . ALA C 1 273 ? -59.209 25.757 -15.275 1.00 22.64 273 ALA C C 1
ATOM 7939 O O . ALA C 1 273 ? -59.805 24.683 -15.409 1.00 22.62 273 ALA C O 1
ATOM 7941 N N . ARG C 1 274 ? -58.340 26.250 -16.161 1.00 22.39 274 ARG C N 1
ATOM 7942 C CA . ARG C 1 274 ? -57.952 25.555 -17.382 1.00 22.16 274 ARG C CA 1
ATOM 7943 C C . ARG C 1 274 ? -57.208 24.261 -17.078 1.00 22.26 274 ARG C C 1
ATOM 7944 O O . ARG C 1 274 ? -57.515 23.215 -17.663 1.00 22.33 274 ARG C O 1
ATOM 7952 N N . ASN C 1 275 ? -56.238 24.338 -16.161 1.00 22.23 275 ASN C N 1
ATOM 7953 C CA . ASN C 1 275 ? -55.445 23.176 -15.740 1.00 22.11 275 ASN C CA 1
ATOM 7954 C C . ASN C 1 275 ? -56.315 22.106 -15.098 1.00 21.83 275 ASN C C 1
ATOM 7955 O O . ASN C 1 275 ? -56.169 20.927 -15.374 1.00 21.92 275 ASN C O 1
ATOM 7960 N N . ALA C 1 276 ? -57.219 22.531 -14.236 1.00 21.67 276 ALA C N 1
ATOM 7961 C CA . ALA C 1 276 ? -58.111 21.627 -13.552 1.00 21.93 276 ALA C CA 1
ATOM 7962 C C . ALA C 1 276 ? -58.891 20.755 -14.538 1.00 22.29 276 ALA C C 1
ATOM 7963 O O . ALA C 1 276 ? -59.034 19.544 -14.326 1.00 22.40 276 ALA C O 1
ATOM 7965 N N . ALA C 1 277 ? -59.395 21.386 -15.603 1.00 22.36 277 ALA C N 1
ATOM 7966 C CA . ALA C 1 277 ? -60.120 20.701 -16.664 1.00 22.41 277 ALA C CA 1
ATOM 7967 C C . ALA C 1 277 ? -59.270 19.621 -17.306 1.00 22.64 277 ALA C C 1
ATOM 7968 O O . ALA C 1 277 ? -59.746 18.511 -17.522 1.00 22.90 277 ALA C O 1
ATOM 7970 N N . ILE C 1 278 ? -58.022 19.964 -17.620 1.00 22.70 278 ILE C N 1
ATOM 7971 C CA . ILE C 1 278 ? -57.064 19.039 -18.225 1.00 22.90 278 ILE C CA 1
ATOM 7972 C C . ILE C 1 278 ? -56.736 17.864 -17.295 1.00 22.99 278 ILE C C 1
ATOM 7973 O O . ILE 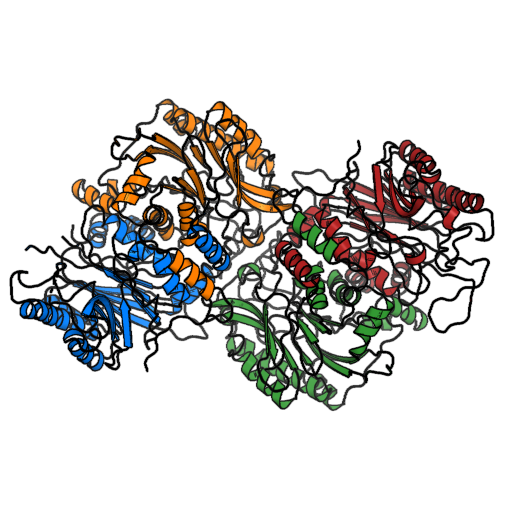C 1 278 ? -56.913 16.703 -17.665 1.00 23.38 278 ILE C O 1
ATOM 7978 N N . ALA C 1 279 ? -56.268 18.176 -16.092 1.00 22.83 279 ALA C N 1
ATOM 7979 C CA . ALA C 1 279 ? -55.788 17.171 -15.155 1.00 22.71 279 ALA C CA 1
ATOM 7980 C C . ALA C 1 279 ? -56.882 16.168 -14.791 1.00 22.81 279 ALA C C 1
ATOM 7981 O O . ALA C 1 279 ? -56.626 14.967 -14.688 1.00 22.83 279 ALA C O 1
ATOM 7983 N N . ASN C 1 280 ? -58.104 16.667 -14.624 1.00 22.79 280 ASN C N 1
ATOM 7984 C CA . ASN C 1 280 ? -59.205 15.863 -14.120 1.00 22.78 280 ASN C CA 1
ATOM 7985 C C . ASN C 1 280 ? -60.175 15.397 -15.177 1.00 22.91 280 ASN C C 1
ATOM 7986 O O . ASN C 1 280 ? -61.159 14.731 -14.860 1.00 23.02 280 ASN C O 1
ATOM 7991 N N . SER C 1 281 ? -59.882 15.742 -16.429 1.00 22.84 281 SER C N 1
ATOM 7992 C CA . SER C 1 281 ? -60.695 15.351 -17.573 1.00 22.90 281 SER C CA 1
ATOM 7993 C C . SER C 1 281 ? -62.201 15.575 -17.370 1.00 22.66 281 SER C C 1
ATOM 7994 O O . SER C 1 281 ? -63.026 14.675 -17.556 1.00 22.93 281 SER C O 1
ATOM 7997 N N . TYR C 1 282 ? -62.536 16.793 -16.967 1.00 22.24 282 TYR C N 1
ATOM 7998 C CA . TYR C 1 282 ? -63.912 17.230 -16.900 1.00 22.06 282 TYR C CA 1
ATOM 7999 C C . TYR C 1 282 ? -64.006 18.664 -17.389 1.00 22.25 282 TYR C C 1
ATOM 8000 O O . TYR C 1 282 ? -62.989 19.266 -17.736 1.00 22.49 282 TYR C O 1
ATOM 8009 N N . PHE C 1 283 ? -65.222 19.202 -17.425 1.00 22.34 283 PHE C N 1
ATOM 8010 C CA . PHE C 1 283 ? -65.452 20.582 -17.830 1.00 22.40 283 PHE C CA 1
ATOM 8011 C C . PHE C 1 283 ? -65.326 21.524 -16.658 1.00 22.69 283 PHE C C 1
ATOM 8012 O O . PHE C 1 283 ? -65.686 21.187 -15.542 1.00 23.25 283 PHE C O 1
ATOM 8020 N N . THR C 1 284 ? -64.831 22.718 -16.933 1.00 22.95 284 THR C N 1
ATOM 8021 C CA . THR C 1 284 ? -64.558 23.708 -15.917 1.00 23.24 284 THR C CA 1
ATOM 8022 C C . THR C 1 284 ? -65.260 25.014 -16.305 1.00 23.43 284 THR C C 1
ATOM 8023 O O . THR C 1 284 ? -65.200 25.423 -17.470 1.00 23.86 284 THR C O 1
ATOM 8027 N N . VAL C 1 285 ? -65.955 25.650 -15.361 1.00 23.44 285 VAL C N 1
ATOM 8028 C CA . VAL C 1 285 ? -66.678 26.904 -15.667 1.00 23.43 285 VAL C CA 1
ATOM 8029 C C . VAL C 1 285 ? -66.336 28.027 -14.684 1.00 23.54 285 VAL C C 1
ATOM 8030 O O . VAL C 1 285 ? -67.073 28.271 -13.729 1.00 23.61 285 VAL C O 1
ATOM 8034 N N . PRO C 1 286 ? -65.196 28.692 -14.894 1.00 23.66 286 PRO C N 1
ATOM 8035 C CA . PRO C 1 286 ? -64.827 29.829 -14.059 1.00 24.00 286 PRO C CA 1
ATOM 8036 C C . PRO C 1 286 ? -65.609 31.104 -14.388 1.00 24.42 286 PRO C C 1
ATOM 8037 O O . PRO C 1 286 ? -65.516 31.613 -15.497 1.00 24.58 286 PRO C O 1
ATOM 8041 N N . ILE C 1 287 ? -66.364 31.616 -13.419 1.00 24.96 287 ILE C N 1
ATOM 8042 C CA . ILE C 1 287 ? -67.139 32.848 -13.591 1.00 25.24 287 ILE C CA 1
ATOM 8043 C C . ILE C 1 287 ? -66.633 33.915 -12.624 1.00 25.72 287 ILE C C 1
ATOM 8044 O O . ILE C 1 287 ? -66.503 33.657 -11.422 1.00 26.16 287 ILE C O 1
ATOM 8049 N N . ASN C 1 288 ? -66.354 35.107 -13.134 1.00 26.06 288 ASN C N 1
ATOM 8050 C CA . ASN C 1 288 ? -65.931 36.197 -12.276 1.00 26.62 288 ASN C CA 1
ATOM 8051 C C . ASN C 1 288 ? -66.856 37.403 -12.339 1.00 27.43 288 ASN C C 1
ATOM 8052 O O . ASN C 1 288 ? -67.411 37.726 -13.386 1.00 27.63 288 ASN C O 1
ATOM 8057 N N . ARG C 1 289 ? -67.007 38.056 -11.192 1.00 28.27 289 ARG C N 1
ATOM 8058 C CA . ARG C 1 289 ? -67.716 39.325 -11.042 1.00 28.89 289 ARG C CA 1
ATOM 8059 C C . ARG C 1 289 ? -67.140 40.391 -11.976 1.00 29.48 289 ARG C C 1
ATOM 8060 O O . ARG C 1 289 ? -66.027 40.248 -12.489 1.00 29.62 289 ARG C O 1
ATOM 8068 N N . VAL C 1 290 ? -67.896 41.461 -12.195 1.00 30.18 290 VAL C N 1
ATOM 8069 C CA . VAL C 1 290 ? -67.447 42.526 -13.074 1.00 30.65 290 VAL C CA 1
ATOM 8070 C C . VAL C 1 290 ? -67.719 43.895 -12.451 1.00 31.42 290 VAL C C 1
ATOM 8071 O O . VAL C 1 290 ? -68.602 44.034 -11.607 1.00 31.47 290 VAL C O 1
ATOM 8075 N N . GLY C 1 291 ? -66.934 44.896 -12.841 1.00 32.35 291 GLY C N 1
ATOM 8076 C CA . GLY C 1 291 ? -67.159 46.270 -12.399 1.00 33.36 291 GLY C CA 1
ATOM 8077 C C . GLY C 1 291 ? -66.400 46.621 -11.143 1.00 34.28 291 GLY C C 1
ATOM 8078 O O . GLY C 1 291 ? -65.792 45.763 -10.515 1.00 34.45 291 GLY C O 1
ATOM 8079 N N . THR C 1 292 ? -66.424 47.896 -10.780 1.00 35.21 292 THR C N 1
ATOM 8080 C CA . THR C 1 292 ? -65.777 48.347 -9.555 1.00 36.15 292 THR C CA 1
ATOM 8081 C C . THR C 1 292 ? -66.826 48.812 -8.535 1.00 36.76 292 THR C C 1
ATOM 8082 O O . THR C 1 292 ? -67.883 49.310 -8.910 1.00 36.75 292 THR C O 1
ATOM 8086 N N . GLU C 1 293 ? -66.538 48.613 -7.251 1.00 37.66 293 GLU C N 1
ATOM 8087 C CA . GLU C 1 293 ? -67.506 48.862 -6.185 1.00 38.72 293 GLU C CA 1
ATOM 8088 C C . GLU C 1 293 ? -66.918 49.766 -5.112 1.00 39.45 293 GLU C C 1
ATOM 8089 O O . GLU C 1 293 ? -65.855 49.474 -4.576 1.00 39.49 293 GLU C O 1
ATOM 8095 N N . GLN C 1 294 ? -67.613 50.856 -4.789 1.00 40.13 294 GLN C N 1
ATOM 8096 C CA . GLN C 1 294 ? -67.134 51.765 -3.751 1.00 40.93 294 GLN C CA 1
ATOM 8097 C C . GLN C 1 294 ? -68.000 51.705 -2.493 1.00 41.14 294 GLN C C 1
ATOM 8098 O O . GLN C 1 294 ? -69.212 51.501 -2.571 1.00 41.15 294 GLN C O 1
ATOM 8104 N N . PHE C 1 295 ? -67.360 51.891 -1.341 1.00 41.52 295 PHE C N 1
ATOM 8105 C CA . PHE C 1 295 ? -68.000 51.679 -0.048 1.00 41.71 295 PHE C CA 1
ATOM 8106 C C . PHE C 1 295 ? -68.074 52.947 0.790 1.00 42.07 295 PHE C C 1
ATOM 8107 O O . PHE C 1 295 ? -67.285 53.868 0.568 1.00 42.20 295 PHE C O 1
ATOM 8115 N N . PRO C 1 296 ? -69.035 53.009 1.742 1.00 42.45 296 PRO C N 1
ATOM 8116 C CA . PRO C 1 296 ? -69.268 54.203 2.579 1.00 42.72 296 PRO C CA 1
ATOM 8117 C C . PRO C 1 296 ? -68.028 54.732 3.301 1.00 42.99 296 PRO C C 1
ATOM 8118 O O . PRO C 1 296 ? -67.786 55.935 3.299 1.00 43.26 296 PRO C O 1
ATOM 8122 N N . ASN C 1 297 ? -67.249 53.838 3.898 1.00 43.32 297 ASN C N 1
ATOM 8123 C CA . ASN C 1 297 ? -66.121 54.240 4.729 1.00 43.64 297 ASN C CA 1
ATOM 8124 C C . ASN C 1 297 ? -64.768 53.802 4.146 1.00 44.02 297 ASN C C 1
ATOM 8125 O O . ASN C 1 297 ? -64.705 52.873 3.337 1.00 44.09 297 ASN C O 1
ATOM 8130 N N . GLU C 1 298 ? -63.699 54.491 4.552 1.00 44.32 298 GLU C N 1
ATOM 8131 C CA . GLU C 1 298 ? -62.317 54.129 4.218 1.00 44.66 298 GLU C CA 1
ATOM 8132 C C . GLU C 1 298 ? -61.945 52.731 4.700 1.00 44.41 298 GLU C C 1
ATOM 8133 O O . GLU C 1 298 ? -62.417 52.284 5.747 1.00 44.50 298 GLU C O 1
ATOM 8139 N N . TYR C 1 299 ? -61.060 52.069 3.959 1.00 44.22 299 TYR C N 1
ATOM 8140 C CA . TYR C 1 299 ? -60.428 50.821 4.401 1.00 44.12 299 TYR C CA 1
ATOM 8141 C C . TYR C 1 299 ? -58.989 50.728 3.858 1.00 44.10 299 TYR C C 1
ATOM 8142 O O . TYR C 1 299 ? -58.658 51.390 2.871 1.00 43.99 299 TYR C O 1
ATOM 8151 N N . THR C 1 300 ? -58.135 49.920 4.496 1.00 44.17 300 THR C N 1
ATOM 8152 C CA . THR C 1 300 ? -56.790 49.633 3.948 1.00 44.12 300 THR C CA 1
ATOM 8153 C C . THR C 1 300 ? -56.656 48.172 3.540 1.00 44.25 300 THR C C 1
ATOM 8154 O O . THR C 1 300 ? -57.383 47.317 4.037 1.00 44.17 300 THR C O 1
ATOM 8158 N N . SER C 1 301 ? -55.719 47.902 2.635 1.00 44.60 301 SER C N 1
ATOM 8159 C CA . SER C 1 301 ? -55.579 46.576 2.019 1.00 45.03 301 SER C CA 1
ATOM 8160 C C . SER C 1 301 ? -54.377 45.718 2.459 1.00 45.29 301 SER C C 1
ATOM 8161 O O . SER C 1 301 ? -54.132 44.646 1.893 1.00 45.15 301 SER C O 1
ATOM 8164 N N . GLY C 1 302 ? -53.641 46.166 3.469 1.00 45.68 302 GLY C N 1
ATOM 8165 C CA . GLY C 1 302 ? -52.506 45.391 3.956 1.00 46.35 302 GLY C CA 1
ATOM 8166 C C . GLY C 1 302 ? -51.203 45.603 3.198 1.00 46.82 302 GLY C C 1
ATOM 8167 O O . GLY C 1 302 ? -50.201 44.967 3.507 1.00 46.80 302 GLY C O 1
ATOM 8168 N N . ASP C 1 303 ? -51.220 46.468 2.185 1.00 47.28 303 ASP C N 1
ATOM 8169 C CA . ASP C 1 303 ? -49.988 47.014 1.610 1.00 47.78 303 ASP C CA 1
ATOM 8170 C C . ASP C 1 303 ? -49.727 48.347 2.299 1.00 48.09 303 ASP C C 1
ATOM 8171 O O . ASP C 1 303 ? -50.512 48.759 3.162 1.00 48.51 303 ASP C O 1
ATOM 8176 N N . GLY C 1 304 ? -48.638 49.021 1.949 1.00 48.07 304 GLY C N 1
ATOM 8177 C CA . GLY C 1 304 ? -48.272 50.253 2.650 1.00 48.17 304 GLY C CA 1
ATOM 8178 C C . GLY C 1 304 ? -49.150 51.457 2.350 1.00 48.24 304 GLY C C 1
ATOM 8179 O O . GLY C 1 304 ? -48.912 52.542 2.879 1.00 48.36 304 GLY C O 1
ATOM 8180 N N . ASN C 1 305 ? -50.180 51.253 1.527 1.00 48.29 305 ASN C N 1
ATOM 8181 C CA . ASN C 1 305 ? -50.944 52.336 0.899 1.00 48.22 305 ASN C CA 1
ATOM 8182 C C . ASN C 1 305 ? -51.939 53.103 1.756 1.00 48.23 305 ASN C C 1
ATOM 8183 O O . ASN C 1 305 ? -52.335 52.654 2.831 1.00 48.20 305 ASN C O 1
ATOM 8188 N N . LYS C 1 306 ? -52.333 54.260 1.223 1.00 48.32 306 LYS C N 1
ATOM 8189 C CA . LYS C 1 306 ? -53.337 55.163 1.779 1.00 48.42 306 LYS C CA 1
ATOM 8190 C C . LYS C 1 306 ? -54.723 54.508 1.791 1.00 48.16 306 LYS C C 1
ATOM 8191 O O . LYS C 1 306 ? -55.022 53.671 0.930 1.00 48.20 306 LYS C O 1
ATOM 8197 N N . ALA C 1 307 ? -55.564 54.895 2.754 1.00 47.66 307 ALA C N 1
ATOM 8198 C CA . ALA C 1 307 ? -56.933 54.384 2.842 1.00 47.19 307 ALA C CA 1
ATOM 8199 C C . ALA C 1 307 ? -57.773 54.872 1.659 1.00 47.08 307 ALA C C 1
ATOM 8200 O O . ALA C 1 307 ? -57.549 55.968 1.146 1.00 47.12 307 ALA C O 1
ATOM 8202 N N . HIS C 1 308 ? -58.725 54.047 1.224 1.00 46.85 308 HIS C N 1
ATOM 8203 C CA . HIS C 1 308 ? -59.558 54.342 0.054 1.00 46.53 308 HIS C CA 1
ATOM 8204 C C . HIS C 1 308 ? -60.926 53.644 0.122 1.00 46.24 308 HIS C C 1
ATOM 8205 O O . HIS C 1 308 ? -61.150 52.777 0.965 1.00 45.97 308 HIS C O 1
ATOM 8212 N N . LYS C 1 309 ? -61.830 54.037 -0.773 1.00 45.97 309 LYS C N 1
ATOM 8213 C CA . LYS C 1 309 ? -63.217 53.565 -0.757 1.00 45.82 309 LYS C CA 1
ATOM 8214 C C . LYS C 1 309 ? -63.581 52.687 -1.959 1.00 45.57 309 LYS C C 1
ATOM 8215 O O . LYS C 1 309 ? -64.548 51.932 -1.899 1.00 45.45 309 LYS C O 1
ATOM 8221 N N . GLU C 1 310 ? -62.803 52.800 -3.039 1.00 45.31 310 GLU C N 1
ATOM 8222 C CA . GLU C 1 310 ? -63.009 52.040 -4.279 1.00 45.22 310 GLU C CA 1
ATOM 8223 C C . GLU C 1 310 ? -62.368 50.648 -4.271 1.00 44.19 310 GLU C C 1
ATOM 8224 O O . GLU C 1 310 ? -61.146 50.514 -4.205 1.00 44.27 310 GLU C O 1
ATOM 8230 N N . PHE C 1 311 ? -63.203 49.619 -4.361 1.00 43.18 311 PHE C N 1
ATOM 8231 C CA . PHE C 1 311 ? -62.742 48.238 -4.467 1.00 42.09 311 PHE C CA 1
ATOM 8232 C C . PHE C 1 311 ? -63.012 47.712 -5.869 1.00 41.34 311 PHE C C 1
ATOM 8233 O O . PHE C 1 311 ? -64.167 47.485 -6.257 1.00 41.00 311 PHE C O 1
ATOM 8241 N N . GLY C 1 312 ? -61.929 47.530 -6.620 1.00 40.38 312 GLY C N 1
ATOM 8242 C CA . GLY C 1 312 ? -62.001 47.023 -7.983 1.00 39.18 312 GLY C CA 1
ATOM 8243 C C . GLY C 1 312 ? -60.801 47.415 -8.825 1.00 38.10 312 GLY C C 1
ATOM 8244 O O . GLY C 1 312 ? -59.804 47.910 -8.300 1.00 38.25 312 GLY C O 1
ATOM 8245 N N . PRO C 1 313 ? -60.890 47.200 -10.143 1.00 37.13 313 PRO C N 1
ATOM 8246 C CA . PRO C 1 313 ? -62.065 46.635 -10.808 1.00 36.26 313 PRO C CA 1
ATOM 8247 C C . PRO C 1 313 ? -62.050 45.098 -10.897 1.00 35.14 313 PRO C C 1
ATOM 8248 O O . PRO C 1 313 ? -60.979 44.497 -11.045 1.00 35.14 313 PRO C O 1
ATOM 8252 N N . PHE C 1 314 ? -63.226 44.475 -10.787 1.00 33.68 314 PHE C N 1
ATOM 8253 C CA . PHE C 1 314 ? -63.352 43.030 -10.996 1.00 32.27 314 PHE C CA 1
ATOM 8254 C C . PHE C 1 314 ? -63.312 42.779 -12.487 1.00 31.51 314 PHE C C 1
ATOM 8255 O O . PHE C 1 314 ? -64.034 43.437 -13.230 1.00 31.76 314 PHE C O 1
ATOM 8263 N N . TYR C 1 315 ? -62.466 41.841 -12.922 1.00 30.25 315 TYR C N 1
ATOM 8264 C CA . TYR C 1 315 ? -62.126 41.709 -14.349 1.00 29.05 315 TYR C CA 1
ATOM 8265 C C . TYR C 1 315 ? -62.914 40.694 -15.175 1.00 28.62 315 TYR C C 1
ATOM 8266 O O . TYR C 1 315 ? -62.463 40.307 -16.246 1.00 28.53 315 TYR C O 1
ATOM 8275 N N . GLY C 1 316 ? -64.073 40.257 -14.691 1.00 28.21 316 GLY C N 1
ATOM 8276 C CA . GLY C 1 316 ? -64.937 39.346 -15.451 1.00 27.62 316 GLY C CA 1
ATOM 8277 C C . GLY C 1 316 ? -64.176 38.223 -16.131 1.00 27.29 316 GLY C C 1
ATOM 8278 O O . GLY C 1 316 ? -63.523 37.421 -15.460 1.00 27.52 316 GLY C O 1
ATOM 8279 N N . SER C 1 317 ? -64.254 38.174 -17.464 1.00 26.67 317 SER C N 1
ATOM 8280 C CA . SER C 1 317 ? -63.511 37.210 -18.306 1.00 26.02 317 SER C CA 1
ATOM 8281 C C . SER C 1 317 ? -63.886 35.751 -18.091 1.00 25.76 317 SER C C 1
ATOM 8282 O O . SER C 1 317 ? -63.055 34.854 -18.259 1.00 25.76 317 SER C O 1
ATOM 8285 N N . SER C 1 318 ? -65.139 35.508 -17.724 1.00 25.32 318 SER C N 1
ATOM 8286 C CA . SER C 1 318 ? -65.627 34.147 -17.543 1.00 24.92 318 SER C CA 1
ATOM 8287 C C . SER C 1 318 ? -65.449 33.331 -18.821 1.00 24.58 318 SER C C 1
ATOM 8288 O O . SER C 1 318 ? -65.604 33.857 -19.933 1.00 24.67 318 SER C O 1
ATOM 8291 N N . TYR C 1 319 ? -65.120 32.052 -18.660 1.00 23.86 319 TYR C N 1
ATOM 8292 C CA . TYR C 1 319 ? -64.961 31.158 -19.801 1.00 23.37 319 TYR C CA 1
ATOM 8293 C C . TYR C 1 319 ? -65.309 29.731 -19.437 1.00 23.18 319 TYR C C 1
ATOM 8294 O O . TYR C 1 319 ? -65.732 29.460 -18.323 1.00 23.45 319 TYR C O 1
ATOM 8303 N N . VAL C 1 320 ? -65.168 28.824 -20.389 1.00 22.78 320 VAL C N 1
ATOM 8304 C CA . VAL C 1 320 ? -65.391 27.414 -20.133 1.00 22.59 320 VAL C CA 1
ATOM 8305 C C . VAL C 1 320 ? -64.201 26.656 -20.708 1.00 22.79 320 VAL C C 1
ATOM 8306 O O . VAL C 1 320 ? -63.838 26.857 -21.867 1.00 22.89 320 VAL C O 1
ATOM 8310 N N . ALA C 1 321 ? -63.580 25.814 -19.885 1.00 23.00 321 ALA C N 1
ATOM 8311 C CA . ALA C 1 321 ? -62.485 24.944 -20.324 1.00 23.16 321 ALA C CA 1
ATOM 8312 C C . ALA C 1 321 ? -62.997 23.523 -20.482 1.00 23.34 321 ALA C C 1
ATOM 8313 O O . ALA C 1 321 ? -63.769 23.044 -19.652 1.00 23.55 321 ALA C O 1
ATOM 8315 N N . ALA C 1 322 ? -62.583 22.866 -21.561 1.00 23.64 322 ALA C N 1
ATOM 8316 C CA . ALA C 1 322 ? -62.965 21.480 -21.845 1.00 23.93 322 ALA C CA 1
ATOM 8317 C C . ALA C 1 322 ? -61.852 20.490 -21.484 1.00 24.36 322 ALA C C 1
ATOM 8318 O O . ALA C 1 322 ? -60.657 20.828 -21.521 1.00 24.37 322 ALA C O 1
ATOM 8320 N N . PRO C 1 323 ? -62.237 19.252 -21.140 1.00 24.80 323 PRO C N 1
ATOM 8321 C CA . PRO C 1 323 ? -61.290 18.205 -20.728 1.00 25.19 323 PRO C CA 1
ATOM 8322 C C . PRO C 1 323 ? -60.179 17.891 -21.731 1.00 25.55 323 PRO C C 1
ATOM 8323 O O . PRO C 1 323 ? -59.138 17.371 -21.336 1.00 26.04 323 PRO C O 1
ATOM 8327 N N . ASP C 1 324 ? -60.393 18.183 -23.007 1.00 25.91 324 ASP C N 1
ATOM 8328 C CA . ASP C 1 324 ? -59.374 17.902 -24.014 1.00 26.51 324 ASP C CA 1
ATOM 8329 C C . ASP C 1 324 ? -58.359 19.034 -24.165 1.00 26.46 324 ASP C C 1
ATOM 8330 O O . ASP C 1 324 ? -57.567 19.032 -25.102 1.00 26.86 324 ASP C O 1
ATOM 8335 N N . GLY C 1 325 ? -58.381 19.994 -23.246 1.00 26.35 325 GLY C N 1
ATOM 8336 C CA . GLY C 1 325 ? -57.419 21.098 -23.264 1.00 26.18 325 GLY C CA 1
ATOM 8337 C C . GLY C 1 325 ? -57.860 22.326 -24.044 1.00 26.34 325 GLY C C 1
ATOM 8338 O O . GLY C 1 325 ? -57.171 23.356 -24.023 1.00 26.32 325 GLY C O 1
ATOM 8339 N N . SER C 1 326 ? -58.990 22.223 -24.749 1.00 26.19 326 SER C N 1
ATOM 8340 C CA . SER C 1 326 ? -59.546 23.365 -25.460 1.00 26.16 326 SER C CA 1
ATOM 8341 C C . SER C 1 326 ? -60.380 24.214 -24.505 1.00 26.25 326 SER C C 1
ATOM 8342 O O . SER C 1 326 ? -60.735 23.768 -23.409 1.00 26.30 326 SER C O 1
ATOM 8345 N N . ARG C 1 327 ? -60.664 25.449 -24.916 1.00 26.13 327 ARG C N 1
ATOM 8346 C CA . ARG C 1 327 ? -61.398 26.391 -24.086 1.00 25.75 327 ARG C CA 1
ATOM 8347 C C . ARG C 1 327 ? -62.048 27.482 -24.917 1.00 26.01 327 ARG C C 1
ATOM 8348 O O . ARG C 1 327 ? -61.597 27.822 -26.005 1.00 26.17 327 ARG C O 1
ATOM 8356 N N . THR C 1 328 ? -63.111 28.032 -24.358 1.00 26.19 328 THR C N 1
ATOM 8357 C CA . THR C 1 328 ? -63.868 29.129 -24.913 1.00 26.25 328 THR C CA 1
ATOM 8358 C C . THR C 1 328 ? -63.084 30.458 -24.831 1.00 26.50 328 THR C C 1
ATOM 8359 O O . THR C 1 328 ? -62.184 30.593 -24.004 1.00 26.75 328 THR C O 1
ATOM 8363 N N . PRO C 1 329 ? -63.389 31.431 -25.711 1.00 26.67 329 PRO C N 1
ATOM 8364 C CA . PRO C 1 329 ? -62.911 32.803 -25.460 1.00 26.71 329 PRO C CA 1
ATOM 8365 C C . PRO C 1 329 ? -63.580 33.401 -24.233 1.00 26.92 329 PRO C C 1
ATOM 8366 O O . PRO C 1 329 ? -64.734 33.103 -23.964 1.00 26.95 329 PRO C O 1
ATOM 8370 N N . SER C 1 330 ? -62.867 34.251 -23.506 1.00 27.39 330 SER C N 1
ATOM 8371 C CA . SER C 1 330 ? -63.415 34.902 -22.321 1.00 27.66 330 SER C CA 1
ATOM 8372 C C . SER C 1 330 ? -64.511 35.896 -22.639 1.00 28.03 330 SER C C 1
ATOM 8373 O O . SER C 1 330 ? -64.496 36.510 -23.707 1.00 28.26 330 SER C O 1
ATOM 8376 N N . LEU C 1 331 ? -65.453 36.070 -21.711 1.00 28.55 331 LEU C N 1
ATOM 8377 C CA . LEU C 1 331 ? -66.383 37.196 -21.785 1.00 29.00 331 LEU C CA 1
ATOM 8378 C C . LEU C 1 331 ? -65.634 38.508 -21.532 1.00 29.82 331 LEU C C 1
ATOM 8379 O O . LEU C 1 331 ? -64.426 38.509 -21.278 1.00 29.93 331 LEU C O 1
ATOM 8384 N N . SER C 1 332 ? -66.346 39.626 -21.613 1.00 30.77 332 SER C N 1
ATOM 8385 C CA . SER C 1 332 ? -65.748 40.949 -21.423 1.00 31.59 332 SER C CA 1
ATOM 8386 C C . SER C 1 332 ? -65.134 41.125 -20.025 1.00 32.02 332 SER C C 1
ATOM 8387 O O . SER C 1 332 ? -65.464 40.387 -19.106 1.00 32.07 332 SER C O 1
ATOM 8390 N N . ARG C 1 333 ? -64.216 42.075 -19.875 1.00 32.87 333 ARG C N 1
ATOM 8391 C CA . ARG C 1 333 ? -63.655 42.360 -18.545 1.00 33.91 333 ARG C CA 1
ATOM 8392 C C . ARG C 1 333 ? -64.360 43.450 -17.756 1.00 34.21 333 ARG C C 1
ATOM 8393 O O . ARG C 1 333 ? -64.039 43.667 -16.579 1.00 34.21 333 ARG C O 1
ATOM 8401 N N . ASP C 1 334 ? -65.308 44.141 -18.380 1.00 34.59 334 ASP C N 1
ATOM 8402 C CA . ASP C 1 334 ? -66.019 45.192 -17.661 1.00 35.29 334 ASP C CA 1
ATOM 8403 C C . ASP C 1 334 ? -67.520 45.255 -17.901 1.00 34.99 334 ASP C C 1
ATOM 8404 O O . ASP C 1 334 ? -68.224 45.949 -17.180 1.00 35.42 334 ASP C O 1
ATOM 8409 N N . LYS C 1 335 ? -68.005 44.503 -18.874 1.00 34.43 335 LYS C N 1
ATOM 8410 C CA . LYS C 1 335 ? -69.410 44.519 -19.231 1.00 34.21 335 LYS C CA 1
ATOM 8411 C C . LYS C 1 335 ? -70.083 43.249 -18.691 1.00 33.67 335 LYS C C 1
ATOM 8412 O O . LYS C 1 335 ? -69.466 42.188 -18.665 1.00 33.70 335 LYS C O 1
ATOM 8418 N N . ASP C 1 336 ? -71.331 43.372 -18.237 1.00 33.03 336 ASP C N 1
ATOM 8419 C CA . ASP C 1 336 ? -72.147 42.225 -17.841 1.00 32.56 336 ASP C CA 1
ATOM 8420 C C . ASP C 1 336 ? -72.288 41.267 -19.020 1.00 31.95 336 ASP C C 1
ATOM 8421 O O . ASP C 1 336 ? -72.373 41.699 -20.168 1.00 32.09 336 ASP C O 1
ATOM 8426 N N . GLY C 1 337 ? -72.333 39.971 -18.747 1.00 31.17 337 GLY C N 1
ATOM 8427 C CA . GLY C 1 337 ? -72.478 38.995 -19.816 1.00 30.17 337 GLY C CA 1
ATOM 8428 C C . GLY C 1 337 ? -73.095 37.668 -19.431 1.00 29.65 337 GLY C C 1
ATOM 8429 O O . GLY C 1 337 ? -73.109 37.279 -18.262 1.00 29.83 337 GLY C O 1
ATOM 8430 N N . LEU C 1 338 ? -73.618 36.981 -20.436 1.00 29.04 338 LEU C N 1
ATOM 8431 C CA . LEU C 1 338 ? -74.130 35.627 -20.303 1.00 28.45 338 LEU C CA 1
ATOM 8432 C C . LEU C 1 338 ? -73.363 34.768 -21.289 1.00 28.26 338 LEU C C 1
ATOM 8433 O O . LEU C 1 338 ? -73.306 35.085 -22.475 1.00 28.20 338 LEU C O 1
ATOM 8438 N N . LEU C 1 339 ? -72.761 33.689 -20.802 1.00 28.07 339 LEU C N 1
ATOM 8439 C CA . LEU C 1 339 ? -72.000 32.794 -21.659 1.00 27.85 339 LEU C CA 1
ATOM 8440 C C . LEU C 1 339 ? -72.743 31.477 -21.804 1.00 27.84 339 LEU C C 1
ATOM 8441 O O . LEU C 1 339 ? -72.850 30.715 -20.850 1.00 27.91 339 LEU C O 1
ATOM 8446 N N . VAL C 1 340 ? -73.287 31.232 -22.994 1.00 27.85 340 VAL C N 1
ATOM 8447 C CA . VAL C 1 340 ? -73.957 29.968 -23.289 1.00 27.70 340 VAL C CA 1
ATOM 8448 C C . VAL C 1 340 ? -72.985 29.061 -24.028 1.00 27.85 340 VAL C C 1
ATOM 8449 O O . VAL C 1 340 ? -72.389 29.455 -25.025 1.00 28.03 340 VAL C O 1
ATOM 8453 N N . VAL C 1 341 ? -72.805 27.854 -23.515 1.00 27.95 341 VAL C N 1
ATOM 8454 C CA . VAL C 1 341 ? -71.945 26.874 -24.163 1.00 28.07 341 VAL C CA 1
ATOM 8455 C C . VAL C 1 341 ? -72.633 25.513 -24.215 1.00 28.25 341 VAL C C 1
ATOM 8456 O O . VAL C 1 341 ? -73.093 24.993 -23.207 1.00 28.29 341 VAL C O 1
ATOM 8460 N N . GLU C 1 342 ? -72.725 24.970 -25.421 1.00 28.56 342 GLU C N 1
ATOM 8461 C CA . GLU C 1 342 ? -73.244 23.636 -25.641 1.00 29.04 342 GLU C CA 1
ATOM 8462 C C . GLU C 1 342 ? -72.091 22.622 -25.567 1.00 29.04 342 GLU C C 1
ATOM 8463 O O . GLU C 1 342 ? -71.016 22.854 -26.124 1.00 29.19 342 GLU C O 1
ATOM 8469 N N . LEU C 1 343 ? -72.314 21.507 -24.877 1.00 28.94 343 LEU C N 1
ATOM 8470 C CA . LEU C 1 343 ? -71.273 20.498 -24.739 1.00 28.97 343 LEU C CA 1
ATOM 8471 C C . LEU C 1 343 ? -71.840 19.079 -24.717 1.00 29.06 343 LEU C C 1
ATOM 8472 O O . LEU C 1 343 ? -72.983 18.872 -24.314 1.00 28.97 343 LEU C O 1
ATOM 8477 N N . ASP C 1 344 ? -71.042 18.116 -25.175 1.00 29.20 344 ASP C N 1
ATOM 8478 C CA . ASP C 1 344 ? -71.405 16.706 -25.071 1.00 29.38 344 ASP C CA 1
ATOM 8479 C C . ASP C 1 344 ? -70.611 16.114 -23.923 1.00 29.24 344 ASP C C 1
ATOM 8480 O O . ASP C 1 344 ? -69.385 15.997 -23.996 1.00 29.40 344 ASP C O 1
ATOM 8485 N N . LEU C 1 345 ? -71.321 15.755 -22.861 1.00 29.02 345 LEU C N 1
ATOM 8486 C CA . LEU C 1 345 ? -70.700 15.272 -21.641 1.00 29.12 345 LEU C CA 1
ATOM 8487 C C . LEU C 1 345 ? -69.898 13.986 -21.854 1.00 29.30 345 LEU C C 1
ATOM 8488 O O . LEU C 1 345 ? -69.164 13.538 -20.967 1.00 29.51 345 LEU C O 1
ATOM 8493 N N . ASN C 1 346 ? -70.034 13.401 -23.036 1.00 29.30 346 ASN C N 1
ATOM 8494 C CA . ASN C 1 346 ? -69.332 12.174 -23.362 1.00 29.18 346 ASN C CA 1
ATOM 8495 C C . ASN C 1 346 ? -67.849 12.378 -23.616 1.00 29.02 346 ASN C C 1
ATOM 8496 O O . ASN C 1 346 ? -67.086 11.410 -23.603 1.00 29.39 346 ASN C O 1
ATOM 8501 N N . LEU C 1 347 ? -67.436 13.625 -23.823 1.00 28.47 347 LEU C N 1
ATOM 8502 C CA . LEU C 1 347 ? -66.026 13.919 -24.044 1.00 28.15 347 LEU C CA 1
ATOM 8503 C C . LEU C 1 347 ? -65.167 13.517 -22.855 1.00 28.38 347 LEU C C 1
ATOM 8504 O O . LEU C 1 347 ? -64.011 13.145 -23.026 1.00 28.35 347 LEU C O 1
ATOM 8509 N N . CYS C 1 348 ? -65.739 13.578 -21.657 1.00 28.72 348 CYS C N 1
ATOM 8510 C CA . CYS C 1 348 ? -65.000 13.282 -20.436 1.00 28.99 348 CYS C CA 1
ATOM 8511 C C . CYS C 1 348 ? -64.423 11.876 -20.443 1.00 29.07 348 CYS C C 1
ATOM 8512 O O . CYS C 1 348 ? -63.214 11.706 -20.267 1.00 29.11 348 CYS C O 1
ATOM 8515 N N . ARG C 1 349 ? -65.267 10.871 -20.674 1.00 29.01 349 ARG C N 1
ATOM 8516 C CA . ARG C 1 349 ? -64.777 9.496 -20.697 1.00 28.88 349 ARG C CA 1
ATOM 8517 C C . ARG C 1 349 ? -63.786 9.300 -21.833 1.00 28.92 349 ARG C C 1
ATOM 8518 O O . ARG C 1 349 ? -62.760 8.653 -21.661 1.00 28.98 349 ARG C O 1
ATOM 8526 N N . GLN C 1 350 ? -64.096 9.875 -22.989 1.00 29.05 350 GLN C N 1
ATOM 8527 C CA . GLN C 1 350 ? -63.252 9.730 -24.178 1.00 29.18 350 GLN C CA 1
ATOM 8528 C C . GLN C 1 350 ? -61.839 10.244 -23.932 1.00 29.55 350 GLN C C 1
ATOM 8529 O O . GLN C 1 350 ? -60.865 9.628 -24.363 1.00 29.63 350 GLN C O 1
ATOM 8535 N N . VAL C 1 351 ? -61.736 11.369 -23.235 1.00 29.91 351 VAL C N 1
ATOM 8536 C CA . VAL C 1 351 ? -60.439 11.936 -22.913 1.00 30.42 351 VAL C CA 1
ATOM 8537 C C . VAL C 1 351 ? -59.744 11.084 -21.847 1.00 30.95 351 VAL C C 1
ATOM 8538 O O . VAL C 1 351 ? -58.535 10.857 -21.921 1.00 31.23 351 VAL C O 1
ATOM 8542 N N . LYS C 1 352 ? -60.515 10.594 -20.877 1.00 31.46 352 LYS C N 1
ATOM 8543 C CA . LYS C 1 352 ? -59.978 9.708 -19.836 1.00 31.90 352 LYS C CA 1
ATOM 8544 C C . LYS C 1 352 ? -59.354 8.463 -20.434 1.00 32.28 352 LYS C C 1
ATOM 8545 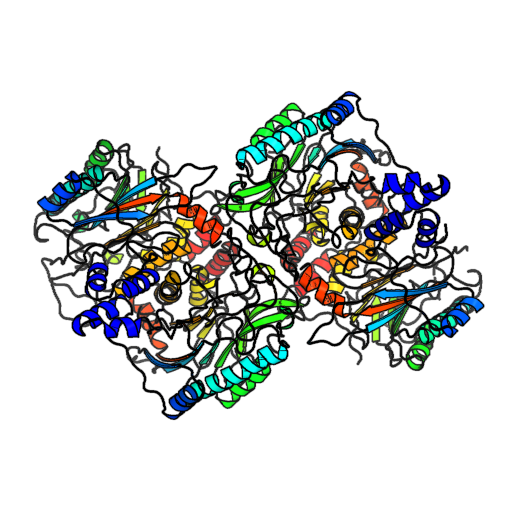O O . LYS C 1 352 ? -58.237 8.105 -20.080 1.00 32.60 352 LYS C O 1
ATOM 8551 N N . ASP C 1 353 ? -60.074 7.824 -21.349 1.00 32.80 353 ASP C N 1
ATOM 8552 C CA . ASP C 1 353 ? -59.597 6.616 -22.013 1.00 33.34 353 ASP C CA 1
ATOM 8553 C C . ASP C 1 353 ? -58.372 6.849 -22.890 1.00 33.40 353 ASP C C 1
ATOM 8554 O O . ASP C 1 353 ? -57.500 5.986 -22.976 1.00 33.47 353 ASP C O 1
ATOM 8559 N N . PHE C 1 354 ? -58.304 8.017 -23.522 1.00 33.46 354 PHE C N 1
ATOM 8560 C CA . PHE C 1 354 ? -57.206 8.330 -24.440 1.00 33.69 354 PHE C CA 1
ATOM 8561 C C . PHE C 1 354 ? -55.938 8.774 -23.705 1.00 33.76 354 PHE C C 1
ATOM 8562 O O . PHE C 1 354 ? -54.866 8.198 -23.906 1.00 33.90 354 PHE C O 1
ATOM 8570 N N . TRP C 1 355 ? -56.056 9.795 -22.861 1.00 33.64 355 TRP C N 1
ATOM 8571 C CA . TRP C 1 355 ? -54.890 10.341 -22.169 1.00 33.50 355 TRP C CA 1
ATOM 8572 C C . TRP C 1 355 ? -54.421 9.512 -20.967 1.00 32.76 355 TRP C C 1
ATOM 8573 O O . TRP C 1 355 ? -53.232 9.465 -20.671 1.00 32.83 355 TRP C O 1
ATOM 8584 N N . GLY C 1 356 ? -55.357 8.862 -20.289 1.00 31.88 356 GLY C N 1
ATOM 8585 C CA . GLY C 1 356 ? -55.032 7.937 -19.218 1.00 31.03 356 GLY C CA 1
ATOM 8586 C C . GLY C 1 356 ? -54.575 8.576 -17.925 1.00 30.47 356 GLY C C 1
ATOM 8587 O O . GLY C 1 356 ? -53.809 7.979 -17.178 1.00 30.45 356 GLY C O 1
ATOM 8588 N N . PHE C 1 357 ? -55.058 9.779 -17.639 1.00 29.93 357 PHE C N 1
ATOM 8589 C CA . PHE C 1 357 ? -54.661 10.472 -16.419 1.00 29.39 357 PHE C CA 1
ATOM 8590 C C . PHE C 1 357 ? -55.168 9.799 -15.145 1.00 29.54 357 PHE C C 1
ATOM 8591 O O . PHE C 1 357 ? -54.447 9.725 -14.147 1.00 29.82 357 PHE C O 1
ATOM 8599 N N . ARG C 1 358 ? -56.396 9.303 -15.173 1.00 29.37 358 ARG C N 1
ATOM 8600 C CA . ARG C 1 358 ? -56.970 8.688 -13.987 1.00 29.29 358 ARG C CA 1
ATOM 8601 C C . ARG C 1 358 ? -56.387 7.291 -13.805 1.00 29.62 358 ARG C C 1
ATOM 8602 O O . ARG C 1 358 ? -56.176 6.838 -12.683 1.00 29.48 358 ARG C O 1
ATOM 8610 N N . MET C 1 359 ? -56.096 6.640 -14.929 1.00 29.97 359 MET C N 1
ATOM 8611 C CA . MET C 1 359 ? -55.428 5.348 -14.969 1.00 30.63 359 MET C CA 1
ATOM 8612 C C . MET C 1 359 ? -54.104 5.427 -14.191 1.00 29.72 359 MET C C 1
ATOM 8613 O O . MET C 1 359 ? -53.756 4.509 -13.459 1.00 29.75 359 MET C O 1
ATOM 8618 N N . THR C 1 360 ? -53.398 6.553 -14.325 1.00 29.10 360 THR C N 1
ATOM 8619 C CA . THR C 1 360 ? -52.020 6.691 -13.830 1.00 28.27 360 THR C CA 1
ATOM 8620 C C . THR C 1 360 ? -51.823 7.612 -12.617 1.00 27.95 360 THR C C 1
ATOM 8621 O O . THR C 1 360 ? -50.694 8.020 -12.341 1.00 27.69 360 THR C O 1
ATOM 8625 N N . GLN C 1 361 ? -52.896 7.927 -11.891 1.00 27.50 361 GLN C N 1
ATOM 8626 C CA . GLN C 1 361 ? -52.809 8.881 -10.778 1.00 27.01 361 GLN C CA 1
ATOM 8627 C C . GLN C 1 361 ? -52.050 8.397 -9.552 1.00 26.84 361 GLN C C 1
ATOM 8628 O O . GLN C 1 361 ? -51.463 9.200 -8.836 1.00 27.08 361 GLN C O 1
ATOM 8634 N N . ARG C 1 362 ? -52.070 7.092 -9.306 1.00 26.54 362 ARG C N 1
ATOM 8635 C CA . ARG C 1 362 ? -51.373 6.511 -8.158 1.00 26.22 362 ARG C CA 1
ATOM 8636 C C . ARG C 1 362 ? -51.909 7.061 -6.831 1.00 26.27 362 ARG C C 1
ATOM 8637 O O . ARG C 1 362 ? -51.148 7.319 -5.902 1.00 26.71 362 ARG C O 1
ATOM 8645 N N . VAL C 1 363 ? -53.223 7.222 -6.746 1.00 26.10 363 VAL C N 1
ATOM 8646 C CA . VAL C 1 363 ? -53.868 7.764 -5.549 1.00 25.87 363 VAL C CA 1
ATOM 8647 C C . VAL C 1 363 ? -53.447 7.097 -4.233 1.00 25.59 363 VAL C C 1
ATOM 8648 O O . VAL C 1 363 ? -53.280 7.787 -3.234 1.00 25.70 363 VAL C O 1
ATOM 8652 N N . PRO C 1 364 ? -53.276 5.761 -4.213 1.00 25.35 364 PRO C N 1
ATOM 8653 C CA . PRO C 1 364 ? -52.800 5.191 -2.952 1.00 25.19 364 PRO C CA 1
ATOM 8654 C C . PRO C 1 364 ? -51.434 5.730 -2.522 1.00 24.96 364 PRO C C 1
ATOM 8655 O O . PRO C 1 364 ? -51.240 5.993 -1.339 1.00 24.83 364 PRO C O 1
ATOM 8659 N N . LEU C 1 365 ? -50.510 5.903 -3.471 1.00 24.92 365 LEU C N 1
ATOM 8660 C CA . LEU C 1 365 ? -49.202 6.496 -3.166 1.00 24.89 365 LEU C CA 1
ATOM 8661 C C . LEU C 1 365 ? -49.363 7.890 -2.566 1.00 24.90 365 LEU C C 1
ATOM 8662 O O . LEU C 1 365 ? -48.751 8.216 -1.546 1.00 25.10 365 LEU C O 1
ATOM 8667 N N . TYR C 1 366 ? -50.191 8.709 -3.201 1.00 24.68 366 TYR C N 1
ATOM 8668 C CA . TYR C 1 366 ? -50.357 10.085 -2.774 1.00 24.60 366 TYR C CA 1
ATOM 8669 C C . TYR C 1 366 ? -51.098 10.253 -1.459 1.00 25.17 366 TYR C C 1
ATOM 8670 O O . TYR C 1 366 ? -50.796 11.167 -0.694 1.00 25.37 366 TYR C O 1
ATOM 8679 N N . ALA C 1 367 ? -52.055 9.369 -1.189 1.00 25.74 367 ALA C N 1
ATOM 8680 C CA . ALA C 1 367 ? -52.760 9.372 0.091 1.00 26.09 367 ALA C CA 1
ATOM 8681 C C . ALA C 1 367 ? -51.788 9.118 1.229 1.00 26.61 367 ALA C C 1
ATOM 8682 O O . ALA C 1 367 ? -51.896 9.736 2.275 1.00 26.63 367 ALA C O 1
ATOM 8684 N N . GLU C 1 368 ? -50.831 8.217 1.010 1.00 27.52 368 GLU C N 1
ATOM 8685 C CA . GLU C 1 368 ? -49.849 7.867 2.024 1.00 28.49 368 GLU C CA 1
ATOM 8686 C C . GLU C 1 368 ? -48.815 8.977 2.205 1.00 28.60 368 GLU C C 1
ATOM 8687 O O . GLU C 1 368 ? -48.463 9.320 3.330 1.00 28.49 368 GLU C O 1
ATOM 8693 N N . SER C 1 369 ? -48.364 9.558 1.099 1.00 28.85 369 SER C N 1
ATOM 8694 C CA . SER C 1 369 ? -47.414 10.664 1.144 1.00 29.23 369 SER C CA 1
ATOM 8695 C C . SER C 1 369 ? -48.012 11.897 1.798 1.00 29.46 369 SER C C 1
ATOM 8696 O O . SER C 1 369 ? -47.344 12.565 2.578 1.00 29.71 369 SER C O 1
ATOM 8699 N N . PHE C 1 370 ? -49.268 12.201 1.490 1.00 29.82 370 PHE C N 1
ATOM 8700 C CA . PHE C 1 370 ? -49.931 13.358 2.086 1.00 30.24 370 PHE C CA 1
ATOM 8701 C C . PHE C 1 370 ? -50.187 13.151 3.585 1.00 30.93 370 PHE C C 1
ATOM 8702 O O . PHE C 1 370 ? -50.193 14.114 4.357 1.00 31.10 370 PHE C O 1
ATOM 8710 N N . LYS C 1 371 ? -50.382 11.895 3.989 1.00 31.54 371 LYS C N 1
ATOM 8711 C CA . LYS C 1 371 ? -50.560 11.564 5.391 1.00 32.04 371 LYS C CA 1
ATOM 8712 C C . LYS C 1 371 ? -49.297 11.858 6.189 1.00 32.22 371 LYS C C 1
ATOM 8713 O O . LYS C 1 371 ? -49.362 12.556 7.193 1.00 32.13 371 LYS C O 1
ATOM 8719 N N . LYS C 1 372 ? -48.159 11.330 5.728 1.00 32.70 372 LYS C N 1
ATOM 8720 C CA . LYS C 1 372 ? -46.863 11.537 6.384 1.00 33.21 372 LYS C CA 1
ATOM 8721 C C . LYS C 1 372 ? -46.543 13.022 6.465 1.00 33.47 372 LYS C C 1
ATOM 8722 O O . LYS C 1 372 ? -46.050 13.508 7.493 1.00 33.44 372 LYS C O 1
ATOM 8728 N N . ALA C 1 373 ? -46.837 13.736 5.381 1.00 33.77 373 ALA C N 1
ATOM 8729 C CA . ALA C 1 373 ? -46.535 15.151 5.273 1.00 34.21 373 ALA C CA 1
ATOM 8730 C C . ALA C 1 373 ? -47.287 16.005 6.289 1.00 34.80 373 ALA C C 1
ATOM 8731 O O . ALA C 1 373 ? -46.829 17.091 6.641 1.00 35.02 373 ALA C O 1
ATOM 8733 N N . SER C 1 374 ? -48.439 15.514 6.748 1.00 35.51 374 SER C N 1
ATOM 8734 C CA . SER C 1 374 ? -49.314 16.273 7.649 1.00 36.24 374 SER C CA 1
ATOM 8735 C C . SER C 1 374 ? -49.034 15.990 9.117 1.00 36.61 374 SER C C 1
ATOM 8736 O O . SER C 1 374 ? -49.489 16.720 9.992 1.00 36.61 374 SER C O 1
ATOM 8739 N N . GLU C 1 375 ? -48.285 14.929 9.375 1.00 37.32 375 GLU C N 1
ATOM 8740 C CA . GLU C 1 375 ? -47.944 14.538 10.735 1.00 38.17 375 GLU C CA 1
ATOM 8741 C C . GLU C 1 375 ? -46.861 15.427 11.338 1.00 38.44 375 GLU C C 1
ATOM 8742 O O . GLU C 1 375 ? -46.044 15.989 10.617 1.00 38.52 375 GLU C O 1
ATOM 8748 N N . HIS C 1 376 ? -46.866 15.546 12.664 1.00 38.99 376 HIS C N 1
ATOM 8749 C CA . HIS C 1 376 ? -45.988 16.475 13.399 1.00 39.43 376 HIS C CA 1
ATOM 8750 C C . HIS C 1 376 ? -44.493 16.262 13.165 1.00 38.94 376 HIS C C 1
ATOM 8751 O O . HIS C 1 376 ? -43.775 17.203 12.822 1.00 39.20 376 HIS C O 1
ATOM 8758 N N . GLY C 1 377 ? -44.033 15.028 13.351 1.00 38.26 377 GLY C N 1
ATOM 8759 C CA . GLY C 1 377 ? -42.619 14.701 13.201 1.00 37.43 377 GLY C CA 1
ATOM 8760 C C . GLY C 1 377 ? -42.218 14.381 11.773 1.00 36.85 377 GLY C C 1
ATOM 8761 O O . GLY C 1 377 ? -41.362 13.531 11.546 1.00 36.99 377 GLY C O 1
ATOM 8762 N N . PHE C 1 378 ? -42.834 15.075 10.822 1.00 36.11 378 PHE C N 1
ATOM 8763 C CA . PHE C 1 378 ? -42.595 14.880 9.406 1.00 35.46 378 PHE C CA 1
ATOM 8764 C C . PHE C 1 378 ? -41.219 15.400 9.010 1.00 35.62 378 PHE C C 1
ATOM 8765 O O . PHE C 1 378 ? -40.876 16.546 9.300 1.00 35.56 378 PHE C O 1
ATOM 8773 N N . LYS C 1 379 ? -40.436 14.541 8.359 1.00 35.73 379 LYS C N 1
ATOM 8774 C CA . LYS C 1 379 ? -39.152 14.942 7.783 1.00 35.93 379 LYS C CA 1
ATOM 8775 C C . LYS C 1 379 ? -39.179 14.798 6.263 1.00 35.55 379 LYS C C 1
ATOM 8776 O O . LYS C 1 379 ? -39.281 13.692 5.737 1.00 35.39 379 LYS C O 1
ATOM 8782 N N . PRO C 1 380 ? -39.112 15.933 5.555 1.00 35.32 380 PRO C N 1
ATOM 8783 C CA . PRO C 1 380 ? -39.116 16.007 4.104 1.00 35.04 380 PRO C CA 1
ATOM 8784 C C . PRO C 1 380 ? -38.093 15.075 3.473 1.00 35.00 380 PRO C C 1
ATOM 8785 O O . PRO C 1 380 ? -37.016 14.871 4.026 1.00 34.79 380 PRO C O 1
ATOM 8789 N N . GLN C 1 381 ? -38.433 14.525 2.312 1.00 35.11 381 GLN C N 1
ATOM 8790 C CA . GLN C 1 381 ? -37.552 13.615 1.604 1.00 35.18 381 GLN C CA 1
ATOM 8791 C C . GLN C 1 381 ? -36.434 14.413 0.930 1.00 35.64 381 GLN C C 1
ATOM 8792 O O . GLN C 1 381 ? -36.534 14.790 -0.238 1.00 35.71 381 GLN C O 1
ATOM 8798 N N . ILE C 1 382 ? -35.376 14.683 1.691 1.00 36.12 382 ILE C N 1
ATOM 8799 C CA . ILE C 1 382 ? -34.283 15.525 1.224 1.00 36.75 382 ILE C CA 1
ATOM 8800 C C . ILE C 1 382 ? -32.982 14.742 1.072 1.00 37.23 382 ILE C C 1
ATOM 8801 O O . ILE C 1 382 ? -32.563 14.053 1.989 1.00 37.38 382 ILE C O 1
ATOM 8806 N N . ILE C 1 383 ? -32.371 14.839 -0.105 1.00 38.01 383 ILE C N 1
ATOM 8807 C CA . ILE C 1 383 ? -31.085 14.214 -0.341 1.00 38.89 383 ILE C CA 1
ATOM 8808 C C . ILE C 1 383 ? -30.009 15.296 -0.296 1.00 39.75 383 ILE C C 1
ATOM 8809 O O . ILE C 1 383 ? -30.017 16.229 -1.096 1.00 39.64 383 ILE C O 1
ATOM 8814 N N . LYS C 1 384 ? -29.115 15.168 0.685 1.00 40.99 384 LYS C N 1
ATOM 8815 C CA . LYS C 1 384 ? -28.006 16.091 0.903 1.00 42.18 384 LYS C CA 1
ATOM 8816 C C . LYS C 1 384 ? -26.728 15.555 0.277 1.00 42.98 384 LYS C C 1
ATOM 8817 O O . LYS C 1 384 ? -26.638 14.366 -0.048 1.00 43.03 384 LYS C O 1
ATOM 8823 N N . GLU C 1 385 ? -25.738 16.435 0.116 1.00 44.05 385 GLU C N 1
ATOM 8824 C CA . GLU C 1 385 ? -24.396 16.019 -0.285 1.00 44.81 385 GLU C CA 1
ATOM 8825 C C . GLU C 1 385 ? -23.672 15.345 0.878 1.00 45.40 385 GLU C C 1
ATOM 8826 O O . GLU C 1 385 ? -23.515 15.922 1.960 1.00 45.31 385 GLU C O 1
ATOM 8832 N N . THR C 1 386 ? -23.254 14.109 0.626 1.00 46.14 386 THR C N 1
ATOM 8833 C CA . THR C 1 386 ? -22.529 13.288 1.582 1.00 46.89 386 THR C CA 1
ATOM 8834 C C . THR C 1 386 ? -21.122 13.851 1.783 1.00 47.02 386 THR C C 1
ATOM 8835 O O . THR C 1 386 ? -20.522 13.684 2.846 1.00 47.55 386 THR C O 1
ATOM 8839 N N . ASN D 1 8 ? -40.874 31.546 -32.133 1.00 53.83 8 ASN D N 1
ATOM 8840 C CA . ASN D 1 8 ? -41.368 32.059 -30.815 1.00 54.23 8 ASN D CA 1
ATOM 8841 C C . ASN D 1 8 ? -42.674 32.864 -30.887 1.00 54.66 8 ASN D C 1
ATOM 8842 O O . ASN D 1 8 ? -42.817 33.740 -31.736 1.00 54.97 8 ASN D O 1
ATOM 8847 N N . LEU D 1 9 ? -43.604 32.573 -29.977 1.00 55.11 9 LEU D N 1
ATOM 8848 C CA . LEU D 1 9 ? -44.865 33.319 -29.837 1.00 55.18 9 LEU D CA 1
ATOM 8849 C C . LEU D 1 9 ? -44.684 34.790 -29.428 1.00 55.59 9 LEU D C 1
ATOM 8850 O O . LEU D 1 9 ? -45.405 35.664 -29.916 1.00 55.57 9 LEU D O 1
ATOM 8855 N N . ASN D 1 10 ? -43.749 35.059 -28.518 1.00 56.03 10 ASN D N 1
ATOM 8856 C CA . ASN D 1 10 ? -43.504 36.428 -28.061 1.00 56.32 10 ASN D CA 1
ATOM 8857 C C . ASN D 1 10 ? -43.024 37.333 -29.198 1.00 56.70 10 ASN D C 1
ATOM 8858 O O . ASN D 1 10 ? -43.481 38.466 -29.314 1.00 56.61 10 ASN D O 1
ATOM 8863 N N . ASP D 1 11 ? -42.128 36.822 -30.045 1.00 57.27 11 ASP D N 1
ATOM 8864 C CA . ASP D 1 11 ? -41.631 37.588 -31.193 1.00 57.84 11 ASP D CA 1
ATOM 8865 C C . ASP D 1 11 ? -42.749 37.843 -32.204 1.00 58.05 11 ASP D C 1
ATOM 8866 O O . ASP D 1 11 ? -42.755 38.867 -32.881 1.00 58.35 11 ASP D O 1
ATOM 8871 N N . CYS D 1 12 ? -43.702 36.918 -32.266 1.00 58.26 12 CYS D N 1
ATOM 8872 C CA . CYS D 1 12 ? -44.881 37.023 -33.123 1.00 58.36 12 CYS D CA 1
ATOM 8873 C C . CYS D 1 12 ? -45.850 38.126 -32.664 1.00 58.54 12 CYS D C 1
ATOM 8874 O O . CYS D 1 12 ? -46.348 38.899 -33.484 1.00 58.53 12 CYS D O 1
ATOM 8877 N N . LEU D 1 13 ? -46.108 38.200 -31.360 1.00 58.78 13 LEU D N 1
ATOM 8878 C CA . LEU D 1 13 ? -46.964 39.243 -30.798 1.00 58.99 13 LEU D CA 1
ATOM 8879 C C . LEU D 1 13 ? -46.319 40.633 -30.834 1.00 59.48 13 LEU D C 1
ATOM 8880 O O . LEU D 1 13 ? -47.013 41.627 -31.062 1.00 59.61 13 LEU D O 1
ATOM 8885 N N . GLU D 1 14 ? -45.007 40.711 -30.599 1.00 59.91 14 GLU D N 1
ATOM 8886 C CA . GLU D 1 14 ? -44.308 42.005 -30.598 1.00 60.44 14 GLU D CA 1
ATOM 8887 C C . GLU D 1 14 ? -44.143 42.586 -32.014 1.00 60.42 14 GLU D C 1
ATOM 8888 O O . GLU D 1 14 ? -43.701 43.721 -32.180 1.00 60.59 14 GLU D O 1
ATOM 8894 N N . LYS D 1 15 ? -44.515 41.791 -33.012 1.00 60.40 15 LYS D N 1
ATOM 8895 C CA . LYS D 1 15 ? -44.386 42.124 -34.422 1.00 60.62 15 LYS D CA 1
ATOM 8896 C C . LYS D 1 15 ? -45.741 42.541 -35.011 1.00 60.73 15 LYS D C 1
ATOM 8897 O O . LYS D 1 15 ? -45.820 42.987 -36.160 1.00 60.87 15 LYS D O 1
ATOM 8903 N N . HIS D 1 16 ? -46.807 42.392 -34.227 1.00 60.75 16 HIS D N 1
ATOM 8904 C CA . HIS D 1 16 ? -48.177 42.619 -34.705 1.00 60.73 16 HIS D CA 1
ATOM 8905 C C . HIS D 1 16 ? -49.028 43.507 -33.800 1.00 60.77 16 HIS D C 1
ATOM 8906 O O . HIS D 1 16 ? -50.159 43.839 -34.150 1.00 60.89 16 HIS D O 1
ATOM 8913 N N . LEU D 1 17 ? -48.505 43.874 -32.635 1.00 60.81 17 LEU D N 1
ATOM 8914 C CA . LEU D 1 17 ? -49.283 44.657 -31.684 1.00 60.91 17 LEU D CA 1
ATOM 8915 C C . LEU D 1 17 ? -48.639 45.998 -31.321 1.00 61.04 17 LEU D C 1
ATOM 8916 O O . LEU D 1 17 ? -47.426 46.069 -31.120 1.00 61.16 17 LEU D O 1
ATOM 8921 N N . PRO D 1 18 ? -49.454 47.070 -31.264 1.00 61.10 18 PRO D N 1
ATOM 8922 C CA . PRO D 1 18 ? -48.997 48.379 -30.793 1.00 61.16 18 PRO D CA 1
ATOM 8923 C C . PRO D 1 18 ? -48.480 48.291 -29.355 1.00 61.16 18 PRO D C 1
ATOM 8924 O O . PRO D 1 18 ? -49.119 47.649 -28.517 1.00 61.15 18 PRO D O 1
ATOM 8928 N N . PRO D 1 19 ? -47.321 48.916 -29.074 1.00 61.15 19 PRO D N 1
ATOM 8929 C CA . PRO D 1 19 ? -46.644 48.888 -27.765 1.00 61.16 19 PRO D CA 1
ATOM 8930 C C . PRO D 1 19 ? -47.558 49.042 -26.534 1.00 61.05 19 PRO D C 1
ATOM 8931 O O . PRO D 1 19 ? -47.225 48.522 -25.464 1.00 61.08 19 PRO D O 1
ATOM 8935 N N . ASP D 1 20 ? -48.691 49.731 -26.690 1.00 60.82 20 ASP D N 1
ATOM 8936 C CA . ASP D 1 20 ? -49.626 49.941 -25.576 1.00 60.66 20 ASP D CA 1
ATOM 8937 C C . ASP D 1 20 ? -50.522 48.726 -25.282 1.00 60.21 20 ASP D C 1
ATOM 8938 O O . ASP D 1 20 ? -50.790 48.408 -24.116 1.00 60.03 20 ASP D O 1
ATOM 8943 N N . GLU D 1 21 ? -50.964 48.047 -26.339 1.00 59.61 21 GLU D N 1
ATOM 8944 C CA . GLU D 1 21 ? -51.763 46.832 -26.200 1.00 59.09 21 GLU D CA 1
ATOM 8945 C C . GLU D 1 21 ? -50.893 45.614 -25.911 1.00 58.41 21 GLU D C 1
ATOM 8946 O O . GLU D 1 21 ? -51.288 44.720 -25.155 1.00 58.34 21 GLU D O 1
ATOM 8952 N N . LEU D 1 22 ? -49.710 45.583 -26.521 1.00 57.48 22 LEU D N 1
ATOM 8953 C CA . LEU D 1 22 ? -48.733 44.544 -26.248 1.00 56.44 22 LEU D CA 1
ATOM 8954 C C . LEU D 1 22 ? -48.439 44.470 -24.756 1.00 55.82 22 LEU D C 1
ATOM 8955 O O . LEU D 1 22 ? -48.315 43.384 -24.208 1.00 55.93 22 LEU D O 1
ATOM 8960 N N . LYS D 1 23 ? -48.356 45.628 -24.108 1.00 55.09 23 LYS D N 1
ATOM 8961 C CA . LYS D 1 23 ? -48.148 45.715 -22.667 1.00 54.52 23 LYS D CA 1
ATOM 8962 C C . LYS D 1 23 ? -49.276 45.025 -21.895 1.00 53.91 23 LYS D C 1
ATOM 8963 O O . LYS D 1 23 ? -49.037 44.387 -20.875 1.00 53.91 23 LYS D O 1
ATOM 8969 N N . GLU D 1 24 ? -50.500 45.133 -22.398 1.00 53.25 24 GLU D N 1
ATOM 8970 C CA . GLU D 1 24 ? -51.652 44.543 -21.717 1.00 52.64 24 GLU D CA 1
ATOM 8971 C C . GLU D 1 24 ? -51.794 43.051 -21.996 1.00 51.82 24 GLU D C 1
ATOM 8972 O O . GLU D 1 24 ? -52.139 42.284 -21.098 1.00 51.77 24 GLU D O 1
ATOM 8978 N N . VAL D 1 25 ? -51.524 42.639 -23.231 1.00 50.82 25 VAL D N 1
ATOM 8979 C CA . VAL D 1 25 ? -51.563 41.224 -23.580 1.00 49.77 25 VAL D CA 1
ATOM 8980 C C . VAL D 1 25 ? -50.437 40.465 -22.869 1.00 49.23 25 VAL D C 1
ATOM 8981 O O . VAL D 1 25 ? -50.690 39.426 -22.261 1.00 49.24 25 VAL D O 1
ATOM 8985 N N . LYS D 1 26 ? -49.216 40.998 -22.904 1.00 48.59 26 LYS D N 1
ATOM 8986 C CA . LYS D 1 26 ? -48.093 40.391 -22.181 1.00 48.02 26 LYS D CA 1
ATOM 8987 C C . LYS D 1 26 ? -48.382 40.207 -20.692 1.00 47.50 26 LYS D C 1
ATOM 8988 O O . LYS D 1 26 ? -47.980 39.210 -20.113 1.00 47.41 26 LYS D O 1
ATOM 8994 N N . ARG D 1 27 ? -49.075 41.165 -20.082 1.00 47.12 27 ARG D N 1
ATOM 8995 C CA . ARG D 1 27 ? -49.394 41.107 -18.651 1.00 46.85 27 ARG D CA 1
ATOM 8996 C C . ARG D 1 27 ? -50.304 39.930 -18.322 1.00 46.42 27 ARG D C 1
ATOM 8997 O O . ARG D 1 27 ? -50.104 39.257 -17.315 1.00 46.46 27 ARG D O 1
ATOM 9005 N N . ILE D 1 28 ? -51.282 39.678 -19.189 1.00 45.89 28 ILE D N 1
ATOM 9006 C CA . ILE D 1 28 ? -52.251 38.602 -19.001 1.00 45.41 28 ILE D CA 1
ATOM 9007 C C . ILE D 1 28 ? -51.707 37.231 -19.404 1.00 45.30 28 ILE D C 1
ATOM 9008 O O . ILE D 1 28 ? -52.033 36.223 -18.767 1.00 45.36 28 ILE D O 1
ATOM 9013 N N . LEU D 1 29 ? -50.890 37.185 -20.455 1.00 45.13 29 LEU D N 1
ATOM 9014 C CA . LEU D 1 29 ? -50.333 35.910 -20.931 1.00 44.97 29 LEU D CA 1
ATOM 9015 C C . LEU D 1 29 ? -49.090 35.472 -20.171 1.00 45.03 29 LEU D C 1
ATOM 9016 O O . LEU D 1 29 ? -48.963 34.313 -19.810 1.00 44.87 29 LEU D O 1
ATOM 9021 N N . TYR D 1 30 ? -48.180 36.402 -19.923 1.00 45.49 30 TYR D N 1
ATOM 9022 C CA . TYR D 1 30 ? -47.023 36.140 -19.076 1.00 46.09 30 TYR D CA 1
ATOM 9023 C C . TYR D 1 30 ? -47.376 36.680 -17.692 1.00 46.86 30 TYR D C 1
ATOM 9024 O O . TYR D 1 30 ? -48.517 36.528 -17.275 1.00 47.26 30 TYR D O 1
ATOM 9033 N N . GLY D 1 31 ? -46.466 37.301 -16.961 1.00 47.78 31 GLY D N 1
ATOM 9034 C CA . GLY D 1 31 ? -46.900 37.877 -15.688 1.00 49.09 31 GLY D CA 1
ATOM 9035 C C . GLY D 1 31 ? -46.378 39.272 -15.526 1.00 50.10 31 GLY D C 1
ATOM 9036 O O . GLY D 1 31 ? -46.384 39.826 -14.431 1.00 50.12 31 GLY D O 1
ATOM 9037 N N . VAL D 1 32 ? -45.932 39.824 -16.649 1.00 51.23 32 VAL D N 1
ATOM 9038 C CA . VAL D 1 32 ? -45.145 41.047 -16.704 1.00 52.43 32 VAL D CA 1
ATOM 9039 C C . VAL D 1 32 ? -45.580 41.853 -17.924 1.00 53.32 32 VAL D C 1
ATOM 9040 O O . VAL D 1 32 ? -45.901 41.280 -18.968 1.00 53.46 32 VAL D O 1
ATOM 9044 N N . GLU D 1 33 ? -45.584 43.177 -17.792 1.00 54.48 33 GLU D N 1
ATOM 9045 C CA . GLU D 1 33 ? -45.882 44.085 -18.910 1.00 55.58 33 GLU D CA 1
ATOM 9046 C C . GLU D 1 33 ? -44.817 44.021 -20.010 1.00 55.94 33 GLU D C 1
ATOM 9047 O O . GLU D 1 33 ? -45.143 43.973 -21.197 1.00 56.17 33 GLU D O 1
ATOM 9053 N N . GLU D 1 34 ? -43.548 44.025 -19.604 1.00 56.37 34 GLU D N 1
ATOM 9054 C CA . GLU D 1 34 ? -42.429 43.844 -20.533 1.00 56.87 34 GLU D CA 1
ATOM 9055 C C . GLU D 1 34 ? -41.420 42.818 -19.990 1.00 56.64 34 GLU D C 1
ATOM 9056 O O . GLU D 1 34 ? -41.306 42.630 -18.772 1.00 56.63 34 GLU D O 1
ATOM 9062 N N . ASP D 1 35 ? -40.700 42.166 -20.906 1.00 56.34 35 ASP D N 1
ATOM 9063 C CA . ASP D 1 35 ? -39.676 41.162 -20.573 1.00 55.89 35 ASP D CA 1
ATOM 9064 C C . ASP D 1 35 ? -38.573 41.750 -19.678 1.00 55.44 35 ASP D C 1
ATOM 9065 O O . ASP D 1 35 ? -38.033 42.833 -19.961 1.00 55.37 35 ASP D O 1
ATOM 9070 N N . GLN D 1 36 ? -38.246 41.029 -18.605 1.00 54.68 36 GLN D N 1
ATOM 9071 C CA . GLN D 1 36 ? -37.116 41.378 -17.757 1.00 53.83 36 GLN D CA 1
ATOM 9072 C C . GLN D 1 36 ? -35.875 40.699 -18.321 1.00 52.88 36 GLN D C 1
ATOM 9073 O O . GLN D 1 36 ? -35.473 39.621 -17.884 1.00 52.75 36 GLN D O 1
ATOM 9079 N N . THR D 1 37 ? -35.290 41.355 -19.319 1.00 51.87 37 THR D N 1
ATOM 9080 C CA . THR D 1 37 ? -34.135 40.855 -20.054 1.00 50.71 37 THR D CA 1
ATOM 9081 C C . THR D 1 37 ? -32.846 40.921 -19.240 1.00 49.99 37 THR D C 1
ATOM 9082 O O . THR D 1 37 ? -32.526 41.939 -18.646 1.00 49.78 37 THR D O 1
ATOM 9086 N N . LEU D 1 38 ? -32.126 39.808 -19.218 1.00 49.36 38 LEU D N 1
ATOM 9087 C CA . LEU D 1 38 ? -30.827 39.722 -18.589 1.00 48.78 38 LEU D CA 1
ATOM 9088 C C . LEU D 1 38 ? -29.770 39.837 -19.682 1.00 48.57 38 LEU D C 1
ATOM 9089 O O . LEU D 1 38 ? -29.860 39.172 -20.722 1.00 48.37 38 LEU D O 1
ATOM 9094 N N . GLU D 1 39 ? -28.774 40.687 -19.440 1.00 48.36 39 GLU D N 1
ATOM 9095 C CA . GLU D 1 39 ? -27.651 40.858 -20.359 1.00 48.07 39 GLU D CA 1
ATOM 9096 C C . GLU D 1 39 ? -26.628 39.746 -20.151 1.00 47.30 39 GLU D C 1
ATOM 9097 O O . GLU D 1 39 ? -26.202 39.495 -19.021 1.00 47.22 39 GLU D O 1
ATOM 9103 N N . LEU D 1 40 ? -26.241 39.084 -21.239 1.00 46.33 40 LEU D N 1
ATOM 9104 C CA . LEU D 1 40 ? -25.323 37.953 -21.156 1.00 45.55 40 LEU D CA 1
ATOM 9105 C C . LEU D 1 40 ? -23.933 38.332 -21.636 1.00 45.12 40 LEU D C 1
ATOM 9106 O O . LEU D 1 40 ? -23.809 39.151 -22.543 1.00 45.15 40 LEU D O 1
ATOM 9111 N N . PRO D 1 41 ? -22.881 37.735 -21.034 1.00 44.71 41 PRO D N 1
ATOM 9112 C CA . PRO D 1 41 ? -21.504 37.963 -21.470 1.00 44.44 41 PRO D CA 1
ATOM 9113 C C . PRO D 1 41 ? -21.337 37.684 -22.955 1.00 44.32 41 PRO D C 1
ATOM 9114 O O . PRO D 1 41 ? -21.958 36.759 -23.495 1.00 44.32 41 PRO D O 1
ATOM 9118 N N . THR D 1 42 ? -20.503 38.490 -23.604 1.00 44.13 42 THR D N 1
ATOM 9119 C CA . THR D 1 42 ? -20.394 38.467 -25.055 1.00 44.01 42 THR D CA 1
ATOM 9120 C C . THR D 1 42 ? -19.797 37.142 -25.573 1.00 43.86 42 THR D C 1
ATOM 9121 O O . THR D 1 42 ? -20.140 36.687 -26.677 1.00 43.83 42 THR D O 1
ATOM 9125 N N . SER D 1 43 ? -18.944 36.521 -24.756 1.00 43.48 43 SER D N 1
ATOM 9126 C CA . SER D 1 43 ? -18.328 35.236 -25.082 1.00 43.21 43 SER D CA 1
ATOM 9127 C C . SER D 1 43 ? -19.335 34.077 -25.130 1.00 42.96 43 SER D C 1
ATOM 9128 O O . SER D 1 43 ? -19.217 33.174 -25.966 1.00 42.94 43 SER D O 1
ATOM 9131 N N . ALA D 1 44 ? -20.320 34.107 -24.232 1.00 42.72 44 ALA D N 1
ATOM 9132 C CA . ALA D 1 44 ? -21.410 33.125 -24.241 1.00 42.41 44 ALA D CA 1
ATOM 9133 C C . ALA D 1 44 ? -22.269 33.272 -25.493 1.00 42.34 44 ALA D C 1
ATOM 9134 O O . ALA D 1 44 ? -22.634 32.278 -26.120 1.00 42.27 44 ALA D O 1
ATOM 9136 N N . LYS D 1 45 ? -22.576 34.513 -25.858 1.00 42.35 45 LYS D N 1
ATOM 9137 C CA . LYS D 1 45 ? -23.266 34.795 -27.110 1.00 42.53 45 LYS D CA 1
ATOM 9138 C C . LYS D 1 45 ? -22.454 34.330 -28.326 1.00 42.67 45 LYS D C 1
ATOM 9139 O O . LYS D 1 45 ? -23.035 33.942 -29.339 1.00 42.83 45 LYS D O 1
ATOM 9145 N N . ASP D 1 46 ? -21.122 34.365 -28.215 1.00 42.76 46 ASP D N 1
ATOM 9146 C CA . ASP D 1 46 ? -20.212 33.897 -29.273 1.00 42.86 46 ASP D CA 1
ATOM 9147 C C . ASP D 1 46 ? -20.329 32.395 -29.520 1.00 42.51 46 ASP D C 1
ATOM 9148 O O . ASP D 1 46 ? -20.551 31.955 -30.659 1.00 42.59 46 ASP D O 1
ATOM 9153 N N . ILE D 1 47 ? -20.167 31.615 -28.453 1.00 41.95 47 ILE D N 1
ATOM 9154 C CA . ILE D 1 47 ? -20.252 30.157 -28.534 1.00 41.42 47 ILE D CA 1
ATOM 9155 C C . ILE D 1 47 ? -21.603 29.732 -29.100 1.00 41.33 47 ILE D C 1
ATOM 9156 O O . ILE D 1 47 ? -21.684 28.779 -29.865 1.00 41.31 47 ILE D O 1
ATOM 9161 N N . ALA D 1 48 ? -22.653 30.463 -28.744 1.00 41.33 48 ALA D N 1
ATOM 9162 C CA . ALA D 1 48 ? -23.998 30.168 -29.235 1.00 41.44 48 ALA D CA 1
ATOM 9163 C C . ALA D 1 48 ? -24.126 30.422 -30.733 1.00 41.60 48 ALA D C 1
ATOM 9164 O O . ALA D 1 48 ? -24.668 29.591 -31.467 1.00 41.43 48 ALA D O 1
ATOM 9166 N N . GLU D 1 49 ? -23.614 31.576 -31.167 1.00 42.02 49 GLU D N 1
ATOM 9167 C CA . GLU D 1 49 ? -23.692 32.022 -32.564 1.00 42.56 49 GLU D CA 1
ATOM 9168 C C . GLU D 1 49 ? -22.921 31.089 -33.495 1.00 42.15 49 GLU D C 1
ATOM 9169 O O . GLU D 1 49 ? -23.459 30.634 -34.508 1.00 42.25 49 GLU D O 1
ATOM 9175 N N . GLN D 1 50 ? -21.670 30.808 -33.134 1.00 41.58 50 GLN D N 1
ATOM 9176 C CA . GLN D 1 50 ? -20.835 29.874 -33.880 1.00 41.18 50 GLN D CA 1
ATOM 9177 C C . GLN D 1 50 ? -21.442 28.487 -34.008 1.00 40.48 50 GLN D C 1
ATOM 9178 O O . GLN D 1 50 ? -21.413 27.896 -35.081 1.00 40.59 50 GLN D O 1
ATOM 9184 N N . ASN D 1 51 ? -22.004 27.966 -32.927 1.00 39.66 51 ASN D N 1
ATOM 9185 C CA . ASN D 1 51 ? -22.533 26.605 -32.960 1.00 38.86 51 ASN D CA 1
ATOM 9186 C C . ASN D 1 51 ? -24.029 26.510 -33.318 1.00 38.15 51 ASN D C 1
ATOM 9187 O O . ASN D 1 51 ? -24.606 25.428 -33.334 1.00 37.81 51 ASN D O 1
ATOM 9192 N N . GLY D 1 52 ? -24.635 27.652 -33.629 1.00 37.51 52 GLY D N 1
ATOM 9193 C CA . GLY D 1 52 ? -25.977 27.683 -34.182 1.00 36.86 52 GLY D CA 1
ATOM 9194 C C . GLY D 1 52 ? -27.084 27.301 -33.223 1.00 36.48 52 GLY D C 1
ATOM 9195 O O . GLY D 1 52 ? -28.031 26.617 -33.609 1.00 36.61 52 GLY D O 1
ATOM 9196 N N . PHE D 1 53 ? -26.971 27.738 -31.972 1.00 35.84 53 PHE D N 1
ATOM 9197 C CA . PHE D 1 53 ? -28.087 27.629 -31.042 1.00 35.22 53 PHE D CA 1
ATOM 9198 C C . PHE D 1 53 ? -28.438 28.968 -30.414 1.00 35.01 53 PHE D C 1
ATOM 9199 O O . PHE D 1 53 ? -27.566 29.823 -30.263 1.00 35.03 53 PHE D O 1
ATOM 9207 N N . ASP D 1 54 ? -29.718 29.143 -30.074 1.00 34.76 54 ASP D N 1
ATOM 9208 C CA . ASP D 1 54 ? -30.214 30.353 -29.410 1.00 34.62 54 ASP D CA 1
ATOM 9209 C C . ASP D 1 54 ? -29.712 30.460 -27.973 1.00 34.37 54 ASP D C 1
ATOM 9210 O O . ASP D 1 54 ? -29.518 29.450 -27.292 1.00 34.52 54 ASP D O 1
ATOM 9215 N N . ILE D 1 55 ? -29.486 31.685 -27.518 1.00 33.98 55 ILE D N 1
ATOM 9216 C CA . ILE D 1 55 ? -29.223 31.935 -26.104 1.00 33.67 55 ILE D CA 1
ATOM 9217 C C . ILE D 1 55 ? -30.013 33.177 -25.641 1.00 33.85 55 ILE D C 1
ATOM 9218 O O . ILE D 1 55 ? -29.961 34.242 -26.276 1.00 33.91 55 ILE D O 1
ATOM 9223 N N . LYS D 1 56 ? -30.781 33.024 -24.569 1.00 33.72 56 LYS D N 1
ATOM 9224 C CA . LYS D 1 56 ? -31.612 34.114 -24.080 1.00 34.14 56 LYS D CA 1
ATOM 9225 C C . LYS D 1 56 ? -31.616 34.159 -22.560 1.00 33.63 56 LYS D C 1
ATOM 9226 O O . LYS D 1 56 ? -31.787 33.140 -21.889 1.00 33.53 56 LYS D O 1
ATOM 9232 N N . GLY D 1 57 ? -31.414 35.359 -22.031 1.00 33.42 57 GLY D N 1
ATOM 9233 C CA . GLY D 1 57 ? -31.386 35.584 -20.598 1.00 33.06 57 GLY D CA 1
ATOM 9234 C C . GLY D 1 57 ? -32.580 36.369 -20.111 1.00 32.93 57 GLY D C 1
ATOM 9235 O O . GLY D 1 57 ? -33.006 37.334 -20.743 1.00 32.66 57 GLY D O 1
ATOM 9236 N N . TYR D 1 58 ? -33.117 35.934 -18.978 1.00 33.08 58 TYR D N 1
ATOM 9237 C CA . TYR D 1 58 ? -34.228 36.604 -18.315 1.00 33.32 58 TYR D CA 1
ATOM 9238 C C . TYR D 1 58 ? -33.976 36.665 -16.815 1.00 33.83 58 TYR D C 1
ATOM 9239 O O . TYR D 1 58 ? -33.155 35.914 -16.270 1.00 33.53 58 TYR D O 1
ATOM 9248 N N . ARG D 1 59 ? -34.698 37.556 -16.153 1.00 34.51 59 ARG D N 1
ATOM 9249 C CA . ARG D 1 59 ? -34.435 37.851 -14.765 1.00 35.65 59 ARG D CA 1
ATOM 9250 C C . ARG D 1 59 ? -35.726 37.857 -13.942 1.00 35.61 59 ARG D C 1
ATOM 9251 O O . ARG D 1 59 ? -36.730 38.468 -14.319 1.00 35.57 59 ARG D O 1
ATOM 9259 N N . PHE D 1 60 ? -35.690 37.152 -12.821 1.00 35.91 60 PHE D N 1
ATOM 9260 C CA . PHE D 1 60 ? -36.735 37.258 -11.824 1.00 36.22 60 PHE D CA 1
ATOM 9261 C C . PHE D 1 60 ? -36.121 37.836 -10.573 1.00 36.68 60 PHE D C 1
ATOM 9262 O O . PHE D 1 60 ? -34.935 37.657 -10.308 1.00 36.77 60 PHE D O 1
ATOM 9270 N N . THR D 1 61 ? -36.945 38.521 -9.799 1.00 37.41 61 THR D N 1
ATOM 9271 C CA . THR D 1 61 ? -36.481 39.223 -8.627 1.00 38.05 61 THR D CA 1
ATOM 9272 C C . THR D 1 61 ? -37.396 39.009 -7.422 1.00 38.49 61 THR D C 1
ATOM 9273 O O . THR D 1 61 ? -38.523 38.519 -7.551 1.00 38.65 61 THR D O 1
ATOM 9277 N N . ALA D 1 62 ? -36.907 39.385 -6.249 1.00 38.91 62 ALA D N 1
ATOM 9278 C CA . ALA D 1 62 ? -37.708 39.309 -5.046 1.00 39.33 62 ALA D CA 1
ATOM 9279 C C . ALA D 1 62 ? -37.590 40.607 -4.272 1.00 39.72 62 ALA D C 1
ATOM 9280 O O . ALA D 1 62 ? -36.785 41.466 -4.616 1.00 39.74 62 ALA D O 1
ATOM 9282 N N . ARG D 1 63 ? -38.405 40.742 -3.234 1.00 40.30 63 ARG D N 1
ATOM 9283 C CA . ARG D 1 63 ? -38.335 41.858 -2.312 1.00 41.21 63 ARG D CA 1
ATOM 9284 C C . ARG D 1 63 ? -37.059 41.711 -1.492 1.00 41.24 63 ARG D C 1
ATOM 9285 O O . ARG D 1 63 ? -36.591 40.597 -1.288 1.00 41.22 63 ARG D O 1
ATOM 9293 N N . GLU D 1 64 ? -36.492 42.823 -1.032 1.00 41.68 64 GLU D N 1
ATOM 9294 C CA . GLU D 1 64 ? -35.394 42.776 -0.058 1.00 42.00 64 GLU D CA 1
ATOM 9295 C C . GLU D 1 64 ? -35.891 42.332 1.327 1.00 41.72 64 GLU D C 1
ATOM 9296 O O . GLU D 1 64 ? -36.920 42.803 1.806 1.00 41.69 64 GLU D O 1
ATOM 9302 N N . GLU D 1 65 ? -35.145 41.438 1.965 1.00 41.48 65 GLU D N 1
ATOM 9303 C CA . GLU D 1 65 ? -35.481 40.961 3.306 1.00 41.45 65 GLU D CA 1
ATOM 9304 C C . GLU D 1 65 ? -34.491 41.476 4.350 1.00 41.27 65 GLU D C 1
ATOM 9305 O O . GLU D 1 65 ? -33.334 41.749 4.038 1.00 41.44 65 GLU D O 1
ATOM 9311 N N . GLN D 1 66 ? -34.960 41.602 5.588 1.00 41.02 66 GLN D N 1
ATOM 9312 C CA . GLN D 1 66 ? -34.159 42.122 6.700 1.00 40.82 66 GLN D CA 1
ATOM 9313 C C . GLN D 1 66 ? -33.279 41.067 7.352 1.00 40.68 66 GLN D C 1
ATOM 9314 O O . GLN D 1 66 ? -32.180 41.371 7.822 1.00 40.54 66 GLN D O 1
ATOM 9320 N N . THR D 1 67 ? -33.799 39.841 7.399 1.00 40.55 67 THR D N 1
ATOM 9321 C CA . THR D 1 67 ? -33.172 38.712 8.088 1.00 40.43 67 THR D CA 1
ATOM 9322 C C . THR D 1 67 ? -32.439 37.776 7.149 1.00 40.23 67 THR D C 1
ATOM 9323 O O . THR D 1 67 ? -31.803 36.827 7.594 1.00 40.36 67 THR D O 1
ATOM 9327 N N . ARG D 1 68 ? -32.535 38.032 5.853 1.00 39.96 68 ARG D N 1
ATOM 9328 C CA . ARG D 1 68 ? -32.033 37.097 4.864 1.00 39.59 68 ARG D CA 1
ATOM 9329 C C . ARG D 1 68 ? -31.437 37.843 3.685 1.00 39.35 68 ARG D C 1
ATOM 9330 O O . ARG D 1 68 ? -32.061 38.762 3.157 1.00 39.41 68 ARG D O 1
ATOM 9338 N N . LYS D 1 69 ? -30.226 37.451 3.291 1.00 39.16 69 LYS D N 1
ATOM 9339 C CA . LYS D 1 69 ? -29.554 37.996 2.109 1.00 39.26 69 LYS D CA 1
ATOM 9340 C C . LYS D 1 69 ? -30.269 37.503 0.858 1.00 38.54 69 LYS D C 1
ATOM 9341 O O . LYS D 1 69 ? -30.952 36.483 0.901 1.00 38.63 69 LYS D O 1
ATOM 9347 N N . ARG D 1 70 ? -30.119 38.218 -0.252 1.00 37.81 70 ARG D N 1
ATOM 9348 C CA . ARG D 1 70 ? -30.648 37.741 -1.522 1.00 37.17 70 ARG D CA 1
ATOM 9349 C C . ARG D 1 70 ? -29.948 36.431 -1.869 1.00 36.55 70 ARG D C 1
ATOM 9350 O O . ARG D 1 70 ? -28.712 36.347 -1.821 1.00 36.69 70 ARG D O 1
ATOM 9358 N N . ARG D 1 71 ? -30.734 35.401 -2.188 1.00 35.59 71 ARG D N 1
ATOM 9359 C CA . ARG D 1 71 ? -30.179 34.123 -2.653 1.00 34.22 71 ARG D CA 1
ATOM 9360 C C . ARG D 1 71 ? -30.323 34.028 -4.167 1.00 33.63 71 ARG D C 1
ATOM 9361 O O . ARG D 1 71 ? -31.223 33.377 -4.683 1.00 33.67 71 ARG D O 1
ATOM 9369 N N . ILE D 1 72 ? -29.427 34.710 -4.868 1.00 32.93 72 ILE D N 1
ATOM 9370 C CA . ILE D 1 72 ? -29.487 34.823 -6.323 1.00 32.18 72 ILE D CA 1
ATOM 9371 C C . ILE D 1 72 ? -28.800 33.642 -7.001 1.00 31.80 72 ILE D C 1
ATOM 9372 O O . ILE D 1 72 ? -27.690 33.264 -6.634 1.00 31.72 72 ILE D O 1
ATOM 9377 N N . VAL D 1 73 ? -29.480 33.078 -7.996 1.00 31.31 73 VAL D N 1
ATOM 9378 C CA . VAL D 1 73 ? -29.115 31.799 -8.590 1.00 30.79 73 VAL D CA 1
ATOM 9379 C C . VAL D 1 73 ? -29.400 31.853 -10.092 1.00 30.61 73 VAL D C 1
ATOM 9380 O O . VAL D 1 73 ? -30.420 32.427 -10.508 1.00 30.77 73 VAL D O 1
ATOM 9384 N N . ARG D 1 74 ? -28.507 31.287 -10.906 1.00 30.08 74 ARG D N 1
ATOM 9385 C CA . ARG D 1 74 ? -28.732 31.248 -12.352 1.00 29.83 74 ARG D CA 1
ATOM 9386 C C . ARG D 1 74 ? -28.910 29.823 -12.854 1.00 29.55 74 ARG D C 1
ATOM 9387 O O . ARG D 1 74 ? -28.059 28.966 -12.611 1.00 29.41 74 ARG D O 1
ATOM 9395 N N . VAL D 1 75 ? -30.023 29.562 -13.542 1.00 29.21 75 VAL D N 1
ATOM 9396 C CA . VAL D 1 75 ? -30.243 28.231 -14.117 1.00 28.97 75 VAL D CA 1
ATOM 9397 C C . VAL D 1 75 ? -30.171 28.243 -15.641 1.00 28.88 75 VAL D C 1
ATOM 9398 O O . VAL D 1 75 ? -30.603 29.197 -16.283 1.00 28.94 75 VAL D O 1
ATOM 9402 N N . GLY D 1 76 ? -29.603 27.181 -16.200 1.00 28.69 76 GLY D N 1
ATOM 9403 C CA . GLY D 1 76 ? -29.523 27.002 -17.638 1.00 28.68 76 GLY D CA 1
ATOM 9404 C C . GLY D 1 76 ? -30.315 25.780 -18.076 1.00 28.87 76 GLY D C 1
ATOM 9405 O O . GLY D 1 76 ? -30.004 24.644 -17.703 1.00 29.00 76 GLY D O 1
ATOM 9406 N N . ALA D 1 77 ? -31.357 26.023 -18.859 1.00 28.67 77 ALA D N 1
ATOM 9407 C CA . ALA D 1 77 ? -32.154 24.970 -19.443 1.00 28.58 77 ALA D CA 1
ATOM 9408 C C . ALA D 1 77 ? -31.668 24.722 -20.864 1.00 28.81 77 ALA D C 1
ATOM 9409 O O . ALA D 1 77 ? -31.635 25.648 -21.686 1.00 29.07 77 ALA D O 1
ATOM 9411 N N . ILE D 1 78 ? -31.291 23.483 -21.165 1.00 28.82 78 ILE D N 1
ATOM 9412 C CA . ILE D 1 78 ? -30.828 23.136 -22.515 1.00 28.57 78 ILE D CA 1
ATOM 9413 C C . ILE D 1 78 ? -31.874 22.329 -23.277 1.00 28.57 78 ILE D C 1
ATOM 9414 O O . ILE D 1 78 ? -32.212 21.207 -22.895 1.00 28.54 78 ILE D O 1
ATOM 9419 N N . GLN D 1 79 ? -32.395 22.908 -24.350 1.00 28.70 79 GLN D N 1
ATOM 9420 C CA . GLN D 1 79 ? -33.210 22.145 -25.286 1.00 28.97 79 GLN D CA 1
ATOM 9421 C C . GLN D 1 79 ? -32.407 21.903 -26.564 1.00 29.45 79 GLN D C 1
ATOM 9422 O O . GLN D 1 79 ? -31.794 22.830 -27.099 1.00 29.53 79 GLN D O 1
ATOM 9428 N N . ASN D 1 80 ? -32.393 20.655 -27.028 1.00 29.92 80 ASN D N 1
ATOM 9429 C CA . ASN D 1 80 ? -31.643 20.279 -28.221 1.00 30.51 80 ASN D CA 1
ATOM 9430 C C . ASN D 1 80 ? -32.303 19.174 -29.047 1.00 30.85 80 ASN D C 1
ATOM 9431 O O . ASN D 1 80 ? -33.231 18.513 -28.597 1.00 30.90 80 ASN D O 1
ATOM 9436 N N . SER D 1 81 ? -31.791 18.979 -30.257 1.00 31.24 81 SER D N 1
ATOM 9437 C CA . SER D 1 81 ? -32.223 17.905 -31.127 1.00 31.53 81 SER D CA 1
ATOM 9438 C C . SER D 1 81 ? -31.110 16.869 -31.227 1.00 31.80 81 SER D C 1
ATOM 9439 O O . SER D 1 81 ? -29.984 17.113 -30.776 1.00 31.71 81 SER D O 1
ATOM 9442 N N . ILE D 1 82 ? -31.424 15.719 -31.815 1.00 32.08 82 ILE D N 1
ATOM 9443 C CA . ILE D 1 82 ? -30.410 14.722 -32.136 1.00 32.50 82 ILE D CA 1
ATOM 9444 C C . ILE D 1 82 ? -29.619 15.119 -33.378 1.00 32.79 82 ILE D C 1
ATOM 9445 O O . ILE D 1 82 ? -30.019 16.018 -34.118 1.00 33.02 82 ILE D O 1
ATOM 9450 N N . VAL D 1 83 ? -28.496 14.444 -33.600 1.00 20.00 83 VAL D N 1
ATOM 9451 C CA . VAL D 1 83 ? -27.401 15.013 -34.375 1.00 20.00 83 VAL D CA 1
ATOM 9452 C C . VAL D 1 83 ? -27.209 14.266 -35.691 1.00 20.00 83 VAL D C 1
ATOM 9453 O O . VAL D 1 83 ? -27.350 14.843 -36.769 1.00 33.36 83 VAL D O 1
ATOM 9457 N N . ILE D 1 84 ? -26.887 12.980 -35.594 1.00 33.29 84 ILE D N 1
ATOM 9458 C CA . ILE D 1 84 ? -26.762 12.131 -36.773 1.00 33.39 84 ILE D CA 1
ATOM 9459 C C . ILE D 1 84 ? -27.915 11.136 -36.860 1.00 33.87 84 ILE D C 1
ATOM 9460 O O . ILE D 1 84 ? -28.617 10.898 -35.877 1.00 34.08 84 ILE D O 1
ATOM 9465 N N . PRO D 1 85 ? -28.104 10.559 -38.042 1.00 34.27 85 PRO D N 1
ATOM 9466 C CA . PRO D 1 85 ? -29.257 9.688 -38.299 1.00 34.60 85 PRO D CA 1
ATOM 9467 C C . PRO D 1 85 ? -29.398 8.528 -37.308 1.00 34.91 85 PRO D C 1
ATOM 9468 O O . PRO D 1 85 ? -28.401 8.008 -36.819 1.00 34.93 85 PRO D O 1
ATOM 9472 N N . THR D 1 86 ? -30.638 8.132 -37.026 1.00 35.38 86 THR D N 1
ATOM 9473 C CA . THR D 1 86 ? -30.926 7.106 -36.026 1.00 35.78 86 THR D CA 1
ATOM 9474 C C . THR D 1 86 ? -30.493 5.717 -36.491 1.00 36.22 86 THR D C 1
ATOM 9475 O O . THR D 1 86 ? -30.591 4.748 -35.737 1.00 36.23 86 THR D O 1
ATOM 9479 N N . THR D 1 87 ? -30.038 5.631 -37.743 1.00 36.79 87 THR D N 1
ATOM 9480 C CA . THR D 1 87 ? -29.477 4.403 -38.322 1.00 37.20 87 THR D CA 1
ATOM 9481 C C . THR D 1 87 ? -27.967 4.519 -38.347 1.00 37.37 87 THR D C 1
ATOM 9482 O O . THR D 1 87 ? -27.370 4.722 -39.402 1.00 38.00 87 THR D O 1
ATOM 9486 N N . ALA D 1 88 ? -27.355 4.416 -37.181 1.00 37.27 88 ALA D N 1
ATOM 9487 C CA . ALA D 1 88 ? -25.925 4.593 -37.029 1.00 37.37 88 ALA D CA 1
ATOM 9488 C C . ALA D 1 88 ? -25.537 3.981 -35.682 1.00 37.63 88 ALA D C 1
ATOM 9489 O O . ALA D 1 88 ? -26.405 3.731 -34.837 1.00 37.73 88 ALA D O 1
ATOM 9491 N N . PRO D 1 89 ? -24.239 3.713 -35.473 1.00 37.78 89 PRO D N 1
ATOM 9492 C CA . PRO D 1 89 ? -23.854 3.100 -34.208 1.00 37.89 89 PRO D CA 1
ATOM 9493 C C . PRO D 1 89 ? -24.341 3.935 -33.030 1.00 38.15 89 PRO D C 1
ATOM 9494 O O . PRO D 1 89 ? -24.126 5.148 -33.001 1.00 38.00 89 PRO D O 1
ATOM 9498 N N . ILE D 1 90 ? -24.990 3.287 -32.068 1.00 38.51 90 ILE D N 1
ATOM 9499 C CA . ILE D 1 90 ? -25.598 4.003 -30.948 1.00 38.89 90 ILE D CA 1
ATOM 9500 C C . ILE D 1 90 ? -24.573 4.785 -30.122 1.00 39.20 90 ILE D C 1
ATOM 9501 O O . ILE D 1 90 ? -24.902 5.823 -29.543 1.00 39.41 90 ILE D O 1
ATOM 9506 N N . GLU D 1 91 ? -23.338 4.288 -30.081 1.00 39.43 91 GLU D N 1
ATOM 9507 C CA . GLU D 1 91 ? -22.247 4.987 -29.413 1.00 39.99 91 GLU D CA 1
ATOM 9508 C C . GLU D 1 91 ? -21.919 6.290 -30.129 1.00 39.47 91 GLU D C 1
ATOM 9509 O O . GLU D 1 91 ? -21.603 7.293 -29.479 1.00 39.59 91 GLU D O 1
ATOM 9515 N N . LYS D 1 92 ? -22.001 6.269 -31.462 1.00 38.93 92 LYS D N 1
ATOM 9516 C CA . LYS D 1 92 ? -21.739 7.450 -32.277 1.00 38.29 92 LYS D CA 1
ATOM 9517 C C . LYS D 1 92 ? -22.851 8.477 -32.127 1.00 37.66 92 LYS D C 1
ATOM 9518 O O . LYS D 1 92 ? -22.580 9.680 -32.046 1.00 37.61 92 LYS D O 1
ATOM 9524 N N . GLN D 1 93 ? -24.091 7.989 -32.064 1.00 36.86 93 GLN D N 1
ATOM 9525 C CA . GLN D 1 93 ? -25.265 8.839 -31.863 1.00 36.02 93 GLN D CA 1
ATOM 9526 C C . GLN D 1 93 ? -25.181 9.594 -30.549 1.00 36.02 93 GLN D C 1
ATOM 9527 O O . GLN D 1 93 ? -25.430 10.805 -30.505 1.00 35.91 93 GLN D O 1
ATOM 9533 N N . ARG D 1 94 ? -24.805 8.882 -29.489 1.00 35.92 94 ARG D N 1
ATOM 9534 C CA . ARG D 1 94 ? -24.671 9.499 -28.187 1.00 36.08 94 ARG D CA 1
ATOM 9535 C C . ARG D 1 94 ? -23.516 10.506 -28.175 1.00 36.12 94 ARG D C 1
ATOM 9536 O O . ARG D 1 94 ? -23.660 11.610 -27.652 1.00 36.29 94 ARG D O 1
ATOM 9544 N N . GLU D 1 95 ? -22.390 10.137 -28.773 1.00 36.12 95 GLU D N 1
ATOM 9545 C CA . GLU D 1 95 ? -21.214 11.003 -28.794 1.00 36.31 95 GLU D CA 1
ATOM 9546 C C . GLU D 1 95 ? -21.446 12.319 -29.524 1.00 35.74 95 GLU D C 1
ATOM 9547 O O . GLU D 1 95 ? -20.949 13.367 -29.100 1.00 35.75 95 GLU D O 1
ATOM 9553 N N . ALA D 1 96 ? -22.189 12.265 -30.626 1.00 35.00 96 ALA D N 1
ATOM 9554 C CA . ALA D 1 96 ? -22.513 13.474 -31.368 1.00 34.35 96 ALA D CA 1
ATOM 9555 C C . ALA D 1 96 ? -23.380 14.414 -30.532 1.00 34.12 96 ALA D C 1
ATOM 9556 O O . ALA D 1 96 ? -23.191 15.626 -30.585 1.00 34.25 96 ALA D O 1
ATOM 9558 N N . ILE D 1 97 ? -24.307 13.850 -29.753 1.00 33.67 97 ILE D N 1
ATOM 9559 C CA . ILE D 1 97 ? -25.159 14.630 -28.854 1.00 33.21 97 ILE D CA 1
ATOM 9560 C C . ILE D 1 97 ? -24.341 15.148 -27.662 1.00 33.26 97 ILE D C 1
ATOM 9561 O O . ILE D 1 97 ? -24.528 16.287 -27.220 1.00 33.27 97 ILE D O 1
ATOM 9566 N N . TRP D 1 98 ? -23.425 14.319 -27.168 1.00 33.22 98 TRP D N 1
ATOM 9567 C CA . TRP D 1 98 ? -22.468 14.728 -26.134 1.00 33.40 98 TRP D CA 1
ATOM 9568 C C . TRP D 1 98 ? -21.723 15.998 -26.527 1.00 33.34 98 TRP D C 1
ATOM 9569 O O . TRP D 1 98 ? -21.772 16.998 -25.811 1.00 33.38 98 TRP D O 1
ATOM 9580 N N . ASN D 1 99 ? -21.039 15.945 -27.672 1.00 33.23 99 ASN D N 1
ATOM 9581 C CA . ASN D 1 99 ? -20.205 17.053 -28.141 1.00 33.18 99 ASN D CA 1
ATOM 9582 C C . ASN D 1 99 ? -20.972 18.344 -28.309 1.00 33.27 99 ASN D C 1
ATOM 9583 O O . ASN D 1 99 ? -20.442 19.417 -28.025 1.00 33.69 99 ASN D O 1
ATOM 9588 N N . LYS D 1 100 ? -22.207 18.243 -28.786 1.00 33.06 100 LYS D N 1
ATOM 9589 C CA . LYS D 1 100 ? -23.051 19.411 -28.967 1.00 33.07 100 LYS D CA 1
ATOM 9590 C C . LYS D 1 100 ? -23.444 20.004 -27.620 1.00 33.09 100 LYS D C 1
ATOM 9591 O O . LYS D 1 100 ? -23.281 21.209 -27.398 1.00 33.34 100 LYS D O 1
ATOM 9597 N N . VAL D 1 101 ? -23.937 19.155 -26.719 1.00 32.80 101 VAL D N 1
ATOM 9598 C CA . VAL D 1 101 ? -24.343 19.602 -25.388 1.00 32.57 101 VAL D CA 1
ATOM 9599 C C . VAL D 1 101 ? -23.155 20.100 -24.556 1.00 32.57 101 VAL D C 1
ATOM 9600 O O . VAL D 1 101 ? -23.315 20.998 -23.729 1.00 32.72 101 VAL D O 1
ATOM 9604 N N . LYS D 1 102 ? -21.972 19.539 -24.789 1.00 32.50 102 LYS D N 1
ATOM 9605 C CA . LYS D 1 102 ? -20.757 20.013 -24.124 1.00 32.64 102 LYS D CA 1
ATOM 9606 C C . LYS D 1 102 ? -20.528 21.511 -24.353 1.00 32.60 102 LYS D C 1
ATOM 9607 O O . LYS D 1 102 ? -20.226 22.246 -23.414 1.00 32.50 102 LYS D O 1
ATOM 9613 N N . THR D 1 103 ? -20.669 21.960 -25.600 1.00 32.44 103 THR D N 1
ATOM 9614 C CA . THR D 1 103 ? -20.426 23.363 -25.908 1.00 32.31 103 THR D CA 1
ATOM 9615 C C . THR D 1 103 ? -21.582 24.231 -25.410 1.00 32.26 103 THR D C 1
ATOM 9616 O O . THR D 1 103 ? -21.390 25.403 -25.103 1.00 32.43 103 THR D O 1
ATOM 9620 N N . MET D 1 104 ? -22.777 23.652 -25.310 1.00 32.09 104 MET D N 1
ATOM 9621 C CA . MET D 1 104 ? -23.912 24.354 -24.717 1.00 31.76 104 MET D CA 1
ATOM 9622 C C . MET D 1 104 ? -23.718 24.555 -23.219 1.00 31.89 104 MET D C 1
ATOM 9623 O O . MET D 1 104 ? -24.015 25.626 -22.688 1.00 32.07 104 MET D O 1
ATOM 9628 N N . ILE D 1 105 ? -23.217 23.524 -22.544 1.00 31.85 105 ILE D N 1
ATOM 9629 C CA . ILE D 1 105 ? -22.881 23.608 -21.124 1.00 31.93 105 ILE D CA 1
ATOM 9630 C C . ILE D 1 105 ? -21.746 24.604 -20.895 1.00 32.21 105 ILE D C 1
ATOM 9631 O O . ILE D 1 105 ? -21.732 25.309 -19.885 1.00 32.35 105 ILE D O 1
ATOM 9636 N N . LYS D 1 106 ? -20.806 24.668 -21.840 1.00 32.49 106 LYS D N 1
ATOM 9637 C CA . LYS D 1 106 ? -19.713 25.632 -21.772 1.00 32.67 106 LYS D CA 1
ATOM 9638 C C . LYS D 1 106 ? -20.265 27.042 -21.826 1.00 32.68 106 LYS D C 1
ATOM 9639 O O . LYS D 1 106 ? -19.839 27.906 -21.063 1.00 32.63 106 LYS D O 1
ATOM 9645 N N . ALA D 1 107 ? -21.217 27.257 -22.733 1.00 32.82 107 ALA D N 1
ATOM 9646 C CA . ALA D 1 107 ? -21.895 28.540 -22.883 1.00 32.93 107 ALA D CA 1
ATOM 9647 C C . ALA D 1 107 ? -22.605 28.929 -21.593 1.00 33.19 107 ALA D C 1
ATOM 9648 O O . ALA D 1 107 ? -22.517 30.080 -21.150 1.00 33.41 107 ALA D O 1
ATOM 9650 N N . ALA D 1 108 ? -23.295 27.964 -20.988 1.00 33.52 108 ALA D N 1
ATOM 9651 C CA . ALA D 1 108 ? -24.021 28.204 -19.742 1.00 33.85 108 ALA D CA 1
ATOM 9652 C C . ALA D 1 108 ? -23.074 28.588 -18.612 1.00 34.07 108 ALA D C 1
ATOM 9653 O O . ALA D 1 108 ? -23.395 29.468 -17.813 1.00 34.16 108 ALA D O 1
ATOM 9655 N N . ALA D 1 109 ? -21.911 27.938 -18.556 1.00 34.36 109 ALA D N 1
ATOM 9656 C CA . ALA D 1 109 ? -20.869 28.282 -17.579 1.00 34.71 109 ALA D CA 1
ATOM 9657 C C . ALA D 1 109 ? -20.395 29.725 -17.726 1.00 35.01 109 ALA D C 1
ATOM 9658 O O . ALA D 1 109 ? -20.302 30.464 -16.739 1.00 35.31 109 ALA D O 1
ATOM 9660 N N . GLU D 1 110 ? -20.119 30.122 -18.965 1.00 35.15 110 GLU D N 1
ATOM 9661 C CA . GLU D 1 110 ? -19.649 31.464 -19.263 1.00 35.53 110 GLU D CA 1
ATOM 9662 C C . GLU D 1 110 ? -20.760 32.513 -19.174 1.00 34.85 110 GLU D C 1
ATOM 9663 O O . GLU D 1 110 ? -20.475 33.707 -19.052 1.00 34.94 110 GLU D O 1
ATOM 9669 N N . ALA D 1 111 ? -22.015 32.067 -19.229 1.00 34.34 111 ALA D N 1
ATOM 9670 C CA . ALA D 1 111 ? -23.164 32.928 -18.936 1.00 33.83 111 ALA D CA 1
ATOM 9671 C C . ALA D 1 111 ? -23.410 33.068 -17.419 1.00 33.52 111 ALA D C 1
ATOM 9672 O O . ALA D 1 111 ? -24.269 33.843 -16.987 1.00 33.63 111 ALA D O 1
ATOM 9674 N N . GLY D 1 112 ? -22.649 32.315 -16.624 1.00 33.03 112 GLY D N 1
ATOM 9675 C CA . GLY D 1 112 ? -22.684 32.429 -15.171 1.00 32.53 112 GLY D CA 1
ATOM 9676 C C . GLY D 1 112 ? -23.700 31.537 -14.482 1.00 32.39 112 GLY D C 1
ATOM 9677 O O . GLY D 1 112 ? -24.093 31.810 -13.350 1.00 32.58 112 GLY D O 1
ATOM 9678 N N . CYS D 1 113 ? -24.120 30.464 -15.149 1.00 31.86 113 CYS D N 1
ATOM 9679 C CA . CYS D 1 113 ? -25.075 29.530 -14.564 1.00 31.30 113 CYS D CA 1
ATOM 9680 C C . CYS D 1 113 ? -24.468 28.767 -13.393 1.00 30.96 113 CYS D C 1
ATOM 9681 O O . CYS D 1 113 ? -23.252 28.624 -13.300 1.00 31.12 113 CYS D O 1
ATOM 9684 N N . ASN D 1 114 ? -25.342 28.282 -12.514 1.00 30.38 114 ASN D N 1
ATOM 9685 C CA . ASN D 1 114 ? -24.977 27.544 -11.320 1.00 29.41 114 ASN D CA 1
ATOM 9686 C C . ASN D 1 114 ? -25.588 26.161 -11.378 1.00 28.99 114 ASN D C 1
ATOM 9687 O O . ASN D 1 114 ? -25.061 25.208 -10.798 1.00 29.07 114 ASN D O 1
ATOM 9692 N N . ILE D 1 115 ? -26.721 26.079 -12.071 1.00 28.28 115 ILE D N 1
ATOM 9693 C CA . ILE D 1 115 ? -27.452 24.842 -12.280 1.00 27.62 115 ILE D CA 1
ATOM 9694 C C . ILE D 1 115 ? -27.729 24.723 -13.778 1.00 27.47 115 ILE D C 1
ATOM 9695 O O . ILE D 1 115 ? -28.142 25.688 -14.419 1.00 27.38 115 ILE D O 1
ATOM 9700 N N . VAL D 1 116 ? -27.481 23.547 -14.342 1.00 27.18 116 VAL D N 1
ATOM 9701 C CA . VAL D 1 116 ? -27.847 23.268 -15.724 1.00 26.89 116 VAL D CA 1
ATOM 9702 C C . VAL D 1 116 ? -28.676 21.991 -15.773 1.00 26.68 116 VAL D C 1
ATOM 9703 O O . VAL D 1 116 ? -28.390 21.034 -15.049 1.00 26.63 116 VAL D O 1
ATOM 9707 N N . CYS D 1 117 ? -29.705 21.980 -16.619 1.00 26.42 117 CYS D N 1
ATOM 9708 C CA . CYS D 1 117 ? -30.582 20.820 -16.727 1.00 26.07 117 CYS D CA 1
ATOM 9709 C C . CYS D 1 117 ? -30.916 20.480 -18.177 1.00 25.93 117 CYS D C 1
ATOM 9710 O O . CYS D 1 117 ? -31.065 21.363 -19.018 1.00 25.87 117 CYS D O 1
ATOM 9713 N N . THR D 1 118 ? -31.034 19.192 -18.466 1.00 26.03 118 THR D N 1
ATOM 9714 C CA . THR D 1 118 ? -31.333 18.747 -19.820 1.00 26.39 118 THR D CA 1
ATOM 9715 C C . THR D 1 118 ? -32.802 18.381 -20.000 1.00 26.73 118 THR D C 1
ATOM 9716 O O . THR D 1 118 ? -33.576 18.361 -19.038 1.00 26.56 118 THR D O 1
ATOM 9720 N N . GLN D 1 119 ? -33.168 18.096 -21.249 1.00 27.24 119 GLN D N 1
ATOM 9721 C CA . GLN D 1 119 ? -34.475 17.549 -21.584 1.00 27.79 119 GLN D CA 1
ATOM 9722 C C . GLN D 1 119 ? -34.497 16.067 -21.233 1.00 28.13 119 GLN D C 1
ATOM 9723 O O . GLN D 1 119 ? -33.491 15.518 -20.789 1.00 28.21 119 GLN D O 1
ATOM 9729 N N . GLU D 1 120 ? -35.640 15.423 -21.443 1.00 28.62 120 GLU D N 1
ATOM 9730 C CA . GLU D 1 120 ? -35.795 14.013 -21.122 1.00 29.18 120 GLU D CA 1
ATOM 9731 C C . GLU D 1 120 ? -35.002 13.134 -22.061 1.00 29.06 120 GLU D C 1
ATOM 9732 O O . GLU D 1 120 ? -35.010 13.373 -23.274 1.00 29.13 120 GLU D O 1
ATOM 9738 N N . ALA D 1 121 ? -34.348 12.113 -21.494 1.00 28.89 121 ALA D N 1
ATOM 9739 C CA . ALA D 1 121 ? -33.613 11.101 -22.255 1.00 28.83 121 ALA D CA 1
ATOM 9740 C C . ALA D 1 121 ? -32.754 11.759 -23.340 1.00 28.97 121 ALA D C 1
ATOM 9741 O O . ALA D 1 121 ? -32.820 11.392 -24.516 1.00 28.61 121 ALA D O 1
ATOM 9743 N N . TRP D 1 122 ? -31.947 12.736 -22.917 1.00 29.33 122 TRP D N 1
ATOM 9744 C CA . TRP D 1 122 ? -31.261 13.656 -23.832 1.00 29.86 122 TRP D CA 1
ATOM 9745 C C . TRP D 1 122 ? -30.214 12.962 -24.690 1.00 30.42 122 TRP D C 1
ATOM 9746 O O . TRP D 1 122 ? -29.833 13.442 -25.758 1.00 30.39 122 TRP D O 1
ATOM 9757 N N . THR D 1 123 ? -29.791 11.802 -24.214 1.00 31.20 123 THR D N 1
ATOM 9758 C CA . THR D 1 123 ? -28.648 11.101 -24.751 1.00 31.81 123 THR D CA 1
ATOM 9759 C C . THR D 1 123 ? -28.982 10.306 -26.024 1.00 32.19 123 THR D C 1
ATOM 9760 O O . THR D 1 123 ? -28.082 9.831 -26.721 1.00 32.48 123 THR D O 1
ATOM 9764 N N . MET D 1 124 ? -30.269 10.203 -26.342 1.00 32.63 124 MET D N 1
ATOM 9765 C CA . MET D 1 124 ? -30.745 9.288 -27.370 1.00 33.21 124 MET D CA 1
ATOM 9766 C C . MET D 1 124 ? -31.882 9.856 -28.221 1.00 33.92 124 MET D C 1
ATOM 9767 O O . MET D 1 124 ? -32.541 10.813 -27.818 1.00 33.57 124 MET D O 1
ATOM 9772 N N . PRO D 1 125 ? -32.114 9.269 -29.415 1.00 34.83 125 PRO D N 1
ATOM 9773 C CA . PRO D 1 125 ? -33.379 9.531 -30.095 1.00 35.60 125 PRO D CA 1
ATOM 9774 C C . PRO D 1 125 ? -34.524 8.963 -29.274 1.00 36.42 125 PRO D C 1
ATOM 9775 O O . PRO D 1 125 ? -34.334 7.979 -28.558 1.00 36.43 125 PRO D O 1
ATOM 9779 N N . PHE D 1 126 ? -35.698 9.583 -29.367 1.00 37.54 126 PHE D N 1
ATOM 9780 C CA . PHE D 1 126 ? -36.839 9.151 -28.580 1.00 38.64 126 PHE D CA 1
ATOM 9781 C C . PHE D 1 126 ? -37.490 7.955 -29.269 1.00 39.34 126 PHE D C 1
ATOM 9782 O O . PHE D 1 126 ? -38.550 8.076 -29.890 1.00 39.64 126 PHE D O 1
ATOM 9790 N N . ALA D 1 127 ? -36.843 6.798 -29.133 1.00 40.03 127 ALA D N 1
ATOM 9791 C CA . ALA D 1 127 ? -37.154 5.603 -29.922 1.00 40.68 127 ALA D CA 1
ATOM 9792 C C . ALA D 1 127 ? -38.351 4.806 -29.416 1.00 41.20 127 ALA D C 1
ATOM 9793 O O . ALA D 1 127 ? -38.673 3.749 -29.961 1.00 41.37 127 ALA D O 1
ATOM 9795 N N . PHE D 1 128 ? -39.017 5.327 -28.395 1.00 41.81 128 PHE D N 1
ATOM 9796 C CA . PHE D 1 128 ? -40.086 4.616 -27.709 1.00 42.61 128 PHE D CA 1
ATOM 9797 C C . PHE D 1 128 ? -41.357 4.498 -28.551 1.00 43.03 128 PHE D C 1
ATOM 9798 O O . PHE D 1 128 ? -42.283 3.758 -28.192 1.00 43.13 128 PHE D O 1
ATOM 9806 N N . CYS D 1 129 ? -41.385 5.219 -29.675 1.00 43.53 129 CYS D N 1
ATOM 9807 C CA . CYS D 1 129 ? -42.512 5.172 -30.623 1.00 44.02 129 CYS D CA 1
ATOM 9808 C C . CYS D 1 129 ? -42.491 3.903 -31.481 1.00 44.20 129 CYS D C 1
ATOM 9809 O O . CYS D 1 129 ? -43.543 3.441 -31.952 1.00 44.44 129 CYS D O 1
ATOM 9812 N N . THR D 1 130 ? -41.289 3.358 -31.672 1.00 44.36 130 THR D N 1
ATOM 9813 C CA . THR D 1 130 ? -41.072 2.147 -32.467 1.00 44.53 130 THR D CA 1
ATOM 9814 C C . THR D 1 130 ? -41.526 0.877 -31.722 1.00 44.53 130 THR D C 1
ATOM 9815 O O . THR D 1 130 ? -41.970 -0.102 -32.343 1.00 44.28 130 THR D O 1
ATOM 9819 N N . ARG D 1 131 ? -41.420 0.918 -30.392 1.00 44.72 131 ARG D N 1
ATOM 9820 C CA . ARG D 1 131 ? -41.674 -0.243 -29.512 1.00 44.92 131 ARG D CA 1
ATOM 9821 C C . ARG D 1 131 ? -40.655 -1.374 -29.706 1.00 45.14 131 ARG D C 1
ATOM 9822 O O . ARG D 1 131 ? -40.870 -2.500 -29.240 1.00 45.09 131 ARG D O 1
ATOM 9830 N N . GLU D 1 132 ? -39.549 -1.059 -30.383 1.00 45.33 132 GLU D N 1
ATOM 9831 C CA . GLU D 1 132 ? -38.462 -2.009 -30.594 1.00 45.65 132 GLU D CA 1
ATOM 9832 C C . GLU D 1 132 ? -37.501 -1.975 -29.407 1.00 45.43 132 GLU D C 1
ATOM 9833 O O . GLU D 1 132 ? -37.159 -0.905 -28.901 1.00 45.45 132 GLU D O 1
ATOM 9839 N N . LYS D 1 133 ? -37.084 -3.152 -28.961 1.00 45.30 133 LYS D N 1
ATOM 9840 C CA . LYS D 1 133 ? -36.182 -3.264 -27.828 1.00 45.20 133 LYS D CA 1
ATOM 9841 C C . LYS D 1 133 ? -34.738 -3.251 -28.282 1.00 45.14 133 LYS D C 1
ATOM 9842 O O . LYS D 1 133 ? -33.833 -3.040 -27.482 1.00 45.21 133 LYS D O 1
ATOM 9848 N N . PHE D 1 134 ? -34.533 -3.474 -29.573 1.00 45.18 134 PHE D N 1
ATOM 9849 C CA . PHE D 1 134 ? -33.201 -3.608 -30.140 1.00 45.13 134 PHE D CA 1
ATOM 9850 C C . PHE D 1 134 ? -33.020 -2.632 -31.301 1.00 44.75 134 PHE D C 1
ATOM 9851 O O . PHE D 1 134 ? -33.854 -2.599 -32.210 1.00 45.02 134 PHE D O 1
ATOM 9859 N N . PRO D 1 135 ? -31.935 -1.829 -31.278 1.00 44.15 135 PRO D N 1
ATOM 9860 C CA . PRO D 1 135 ? -30.878 -1.811 -30.268 1.00 43.59 135 PRO D CA 1
ATOM 9861 C C . PRO D 1 135 ? -31.113 -0.759 -29.174 1.00 43.04 135 PRO D C 1
ATOM 9862 O O . PRO D 1 135 ? -30.201 -0.450 -28.404 1.00 42.97 135 PRO D O 1
ATOM 9866 N N . TRP D 1 136 ? -32.330 -0.231 -29.105 1.00 42.36 136 TRP D N 1
ATOM 9867 C CA . TRP D 1 136 ? -32.606 0.991 -28.336 1.00 41.76 136 TRP D CA 1
ATOM 9868 C C . TRP D 1 136 ? -32.384 0.865 -26.833 1.00 41.22 136 TRP D C 1
ATOM 9869 O O . TRP D 1 136 ? -32.101 1.850 -26.156 1.00 41.14 136 TRP D O 1
ATOM 9880 N N . CYS D 1 137 ? -32.497 -0.357 -26.327 1.00 40.58 137 CYS D N 1
ATOM 9881 C CA . CYS D 1 137 ? -32.263 -0.641 -24.919 1.00 39.90 137 CYS D CA 1
ATOM 9882 C C . CYS D 1 137 ? -30.792 -0.516 -24.552 1.00 39.27 137 CYS D C 1
ATOM 9883 O O . CYS D 1 137 ? -30.464 -0.241 -23.407 1.00 39.23 137 CYS D O 1
ATOM 9886 N N . GLU D 1 138 ? -29.913 -0.714 -25.530 1.00 38.72 138 GLU D N 1
ATOM 9887 C CA . GLU D 1 138 ? -28.471 -0.544 -25.336 1.00 38.22 138 GLU D CA 1
ATOM 9888 C C . GLU D 1 138 ? -28.061 0.892 -25.011 1.00 37.69 138 GLU D C 1
ATOM 9889 O O . GLU D 1 138 ? -26.911 1.145 -24.683 1.00 37.59 138 GLU D O 1
ATOM 9895 N N . PHE D 1 139 ? -29.001 1.825 -25.116 1.00 37.25 139 PHE D N 1
ATOM 9896 C CA . PHE D 1 139 ? -28.774 3.206 -24.703 1.00 36.74 139 PHE D CA 1
ATOM 9897 C C . PHE D 1 139 ? -28.824 3.362 -23.186 1.00 36.80 139 PHE D C 1
ATOM 9898 O O . PHE D 1 139 ? -28.292 4.333 -22.639 1.00 36.88 139 PHE D O 1
ATOM 9906 N N . ALA D 1 140 ? -29.478 2.413 -22.518 1.00 36.98 140 ALA D N 1
ATOM 9907 C CA . ALA D 1 140 ? -29.594 2.428 -21.066 1.00 37.13 140 ALA D CA 1
ATOM 9908 C C . ALA D 1 140 ? -28.232 2.247 -20.431 1.00 37.26 140 ALA D C 1
ATOM 9909 O O . ALA D 1 140 ? -27.443 1.399 -20.845 1.00 37.59 140 ALA D O 1
ATOM 9911 N N . GLU D 1 141 ? -27.958 3.058 -19.426 1.00 37.28 141 GLU D N 1
ATOM 9912 C CA . GLU D 1 141 ? -26.668 3.028 -18.766 1.00 37.54 141 GLU D CA 1
ATOM 9913 C C . GLU D 1 141 ? -26.815 3.184 -17.261 1.00 37.56 141 GLU D C 1
ATOM 9914 O O . GLU D 1 141 ? -27.851 3.625 -16.771 1.00 37.41 141 GLU D O 1
ATOM 9920 N N . GLU D 1 142 ? -25.768 2.809 -16.535 1.00 37.78 142 GLU D N 1
ATOM 9921 C CA . GLU D 1 142 ? -25.750 2.928 -15.087 1.00 37.90 142 GLU D CA 1
ATOM 9922 C C . GLU D 1 142 ? -25.911 4.382 -14.657 1.00 37.77 142 GLU D C 1
ATOM 9923 O O . GLU D 1 142 ? -25.243 5.263 -15.186 1.00 37.89 142 GLU D O 1
ATOM 9929 N N . ALA D 1 143 ? -26.801 4.622 -13.696 1.00 37.71 143 ALA D N 1
ATOM 9930 C CA . ALA D 1 143 ? -27.093 5.969 -13.217 1.00 37.50 143 ALA D CA 1
ATOM 9931 C C . ALA D 1 143 ? -25.850 6.690 -12.699 1.00 37.56 143 ALA D C 1
ATOM 9932 O O . ALA D 1 143 ? -25.607 7.853 -13.045 1.00 37.64 143 ALA D O 1
ATOM 9934 N N . GLU D 1 144 ? -25.057 5.994 -11.891 1.00 37.50 144 GLU D N 1
ATOM 9935 C CA . GLU D 1 144 ? -23.904 6.608 -11.229 1.00 37.52 144 GLU D CA 1
ATOM 9936 C C . GLU D 1 144 ? -22.565 6.376 -11.950 1.00 37.43 144 GLU D C 1
ATOM 9937 O O . GLU D 1 144 ? -21.692 7.257 -11.964 1.00 37.40 144 GLU D O 1
ATOM 9943 N N . ASN D 1 145 ? -22.413 5.199 -12.554 1.00 37.22 145 ASN D N 1
ATOM 9944 C CA . ASN D 1 145 ? -21.161 4.826 -13.204 1.00 36.85 145 ASN D CA 1
ATOM 9945 C C . ASN D 1 145 ? -21.227 4.786 -14.724 1.00 36.57 145 ASN D C 1
ATOM 9946 O O . ASN D 1 145 ? -20.248 4.444 -15.373 1.00 36.96 145 ASN D O 1
ATOM 9951 N N . GLY D 1 146 ? -22.373 5.145 -15.291 1.00 36.15 146 GLY D N 1
ATOM 9952 C CA . GLY D 1 146 ? -22.519 5.193 -16.741 1.00 35.52 146 GLY D CA 1
ATOM 9953 C C . GLY D 1 146 ? -21.626 6.267 -17.328 1.00 35.15 146 GLY D C 1
ATOM 9954 O O . GLY D 1 146 ? -21.326 7.260 -16.666 1.00 35.22 146 GLY D O 1
ATOM 9955 N N . PRO D 1 147 ? -21.200 6.086 -18.580 1.00 34.63 147 PRO D N 1
ATOM 9956 C CA . PRO D 1 147 ? -20.285 7.031 -19.214 1.00 34.33 147 PRO D CA 1
ATOM 9957 C C . PRO D 1 147 ? -20.790 8.487 -19.216 1.00 34.11 147 PRO D C 1
ATOM 9958 O O . PRO D 1 147 ? -19.986 9.423 -19.077 1.00 34.22 147 PRO D O 1
ATOM 9962 N N . THR D 1 148 ? -22.101 8.677 -19.359 1.00 33.43 148 THR D N 1
ATOM 9963 C CA . THR D 1 148 ? -22.660 10.014 -19.457 1.00 32.97 148 THR D CA 1
ATOM 9964 C C . THR D 1 148 ? -22.505 10.792 -18.151 1.00 32.86 148 THR D C 1
ATOM 9965 O O . THR D 1 148 ? -22.106 11.949 -18.179 1.00 32.82 148 THR D O 1
ATOM 9969 N N . THR D 1 149 ? -22.808 10.158 -17.020 1.00 32.68 149 THR D N 1
ATOM 9970 C CA . THR D 1 149 ? -22.611 10.771 -15.700 1.00 32.56 149 THR D CA 1
ATOM 9971 C C . THR D 1 149 ? -21.140 11.078 -15.415 1.00 32.75 149 THR D C 1
ATOM 9972 O O . THR D 1 149 ? -20.819 12.153 -14.920 1.00 32.79 149 THR D O 1
ATOM 9976 N N . LYS D 1 150 ? -20.251 10.145 -15.747 1.00 33.17 150 LYS D N 1
ATOM 9977 C CA . LYS D 1 150 ? -18.812 10.326 -15.531 1.00 33.46 150 LYS D CA 1
ATOM 9978 C C . LYS D 1 150 ? -18.268 11.523 -16.310 1.00 33.48 150 LYS D C 1
ATOM 9979 O O . LYS D 1 150 ? -17.483 12.307 -15.771 1.00 33.40 150 LYS D O 1
ATOM 9985 N N . MET D 1 151 ? -18.679 11.670 -17.573 1.00 33.56 151 MET D N 1
ATOM 9986 C CA . MET D 1 151 ? -18.189 12.799 -18.379 1.00 33.78 151 MET D CA 1
ATOM 9987 C C . MET D 1 151 ? -18.858 14.115 -17.987 1.00 33.52 151 MET D C 1
ATOM 9988 O O . MET D 1 151 ? -18.258 15.181 -18.107 1.00 33.81 151 MET D O 1
ATOM 9993 N N . LEU D 1 152 ? -20.089 14.020 -17.495 1.00 33.26 152 LEU D N 1
ATOM 9994 C CA . LEU D 1 152 ? -20.850 15.174 -17.052 1.00 32.78 152 LEU D CA 1
ATOM 9995 C C . LEU D 1 152 ? -20.342 15.660 -15.714 1.00 32.87 152 LEU D C 1
ATOM 9996 O O . LEU D 1 152 ? -20.426 16.847 -15.419 1.00 32.96 152 LEU D O 1
ATOM 10001 N N . ALA D 1 153 ? -19.813 14.742 -14.906 1.00 33.00 153 ALA D N 1
ATOM 10002 C CA . ALA D 1 153 ? -19.278 15.088 -13.586 1.00 33.24 153 ALA D CA 1
ATOM 10003 C C . ALA D 1 153 ? -17.979 15.877 -13.670 1.00 33.48 153 ALA D C 1
ATOM 10004 O O . ALA D 1 153 ? -17.706 16.709 -12.808 1.00 33.56 153 ALA D O 1
ATOM 10006 N N . GLU D 1 154 ? -17.182 15.618 -14.705 1.00 33.97 154 GLU D N 1
ATOM 10007 C CA . GLU D 1 154 ? -15.956 16.389 -14.946 1.00 34.80 154 GLU D CA 1
ATOM 10008 C C . GLU D 1 154 ? -16.293 17.831 -15.319 1.00 34.23 154 GLU D C 1
ATOM 10009 O O . GLU D 1 154 ? -15.569 18.753 -14.951 1.00 34.40 154 GLU D O 1
ATOM 10015 N N . LEU D 1 155 ? -17.410 18.014 -16.021 1.00 33.79 155 LEU D N 1
ATOM 10016 C CA . LEU D 1 155 ? -17.921 19.337 -16.358 1.00 33.21 155 LEU D CA 1
ATOM 10017 C C . LEU D 1 155 ? -18.473 20.053 -15.139 1.00 32.98 155 LEU D C 1
ATOM 10018 O O . LEU D 1 155 ? -18.253 21.245 -14.976 1.00 33.33 155 LEU D O 1
ATOM 10023 N N . ALA D 1 156 ? -19.189 19.328 -14.287 1.00 32.66 156 ALA D N 1
ATOM 10024 C CA . ALA D 1 156 ? -19.721 19.883 -13.041 1.00 32.38 156 ALA D CA 1
ATOM 10025 C C . ALA D 1 156 ? -18.614 20.394 -12.111 1.00 32.33 156 ALA D C 1
ATOM 10026 O O . ALA D 1 156 ? -18.725 21.477 -11.537 1.00 32.27 156 ALA D O 1
ATOM 10028 N N . LYS D 1 157 ? -17.552 19.605 -11.970 1.00 32.26 157 LYS D N 1
ATOM 10029 C CA . LYS D 1 157 ? -16.405 19.957 -11.137 1.00 32.23 157 LYS D CA 1
ATOM 10030 C C . LYS D 1 157 ? -15.677 21.173 -11.713 1.00 32.10 157 LYS D C 1
ATOM 10031 O O . LYS D 1 157 ? -15.398 22.133 -10.997 1.00 32.26 157 LYS D O 1
ATOM 10037 N N . ALA D 1 158 ? -15.394 21.126 -13.015 1.00 31.88 158 ALA D N 1
ATOM 10038 C CA . ALA D 1 158 ? -14.608 22.155 -13.697 1.00 31.58 158 ALA D CA 1
ATOM 10039 C C . ALA D 1 158 ? -15.313 23.511 -13.757 1.00 31.36 158 ALA D C 1
ATOM 10040 O O . ALA D 1 158 ? -14.662 24.547 -13.638 1.00 31.38 158 ALA D O 1
ATOM 10042 N N . TYR D 1 159 ? -16.633 23.496 -13.951 1.00 30.82 159 TYR D N 1
ATOM 10043 C CA . TYR D 1 159 ? -17.408 24.726 -14.048 1.00 30.29 159 TYR D CA 1
ATOM 10044 C C . TYR D 1 159 ? -18.072 25.130 -12.740 1.00 29.92 159 TYR D C 1
ATOM 10045 O O . TYR D 1 159 ? -18.820 26.094 -12.717 1.00 30.13 159 TYR D O 1
ATOM 10054 N N . ASN D 1 160 ? -17.810 24.403 -11.661 1.00 29.48 160 ASN D N 1
ATOM 10055 C CA . ASN D 1 160 ? -18.510 24.617 -10.391 1.00 29.24 160 ASN D CA 1
ATOM 10056 C C . ASN D 1 160 ? -20.028 24.827 -10.545 1.00 29.29 160 ASN D C 1
ATOM 10057 O O . ASN D 1 160 ? -20.585 25.844 -10.113 1.00 29.26 160 ASN D O 1
ATOM 10062 N N . MET D 1 161 ? -20.696 23.857 -11.160 1.00 29.25 161 MET D N 1
ATOM 10063 C CA . MET D 1 161 ? -22.146 23.926 -11.321 1.00 29.53 161 MET D CA 1
ATOM 10064 C C . MET D 1 161 ? -22.851 22.591 -11.169 1.00 28.68 161 MET D C 1
ATOM 10065 O O . MET D 1 161 ? -22.324 21.560 -11.570 1.00 28.85 161 MET D O 1
ATOM 10070 N N . VAL D 1 162 ? -24.044 22.630 -10.568 1.00 27.94 162 VAL D N 1
ATOM 10071 C CA . VAL D 1 162 ? -24.918 21.460 -10.432 1.00 26.81 162 VAL D CA 1
ATOM 10072 C C . VAL D 1 162 ? -25.459 21.110 -11.817 1.00 26.63 162 VAL D C 1
ATOM 10073 O O . VAL D 1 162 ? -25.947 21.987 -12.538 1.00 26.83 162 VAL D O 1
ATOM 10077 N N . ILE D 1 163 ? -25.341 19.841 -12.197 1.00 26.06 163 ILE D N 1
ATOM 10078 C CA . ILE D 1 163 ? -25.906 19.361 -13.455 1.00 25.53 163 ILE D CA 1
ATOM 10079 C C . ILE D 1 163 ? -26.992 18.331 -13.204 1.00 25.43 163 ILE D C 1
ATOM 10080 O O . ILE D 1 163 ? -26.786 17.365 -12.475 1.00 25.33 163 ILE D O 1
ATOM 10085 N N . ILE D 1 164 ? -28.153 18.565 -13.805 1.00 25.44 164 ILE D N 1
ATOM 10086 C CA . ILE D 1 164 ? -29.259 17.623 -13.769 1.00 25.44 164 ILE D CA 1
ATOM 10087 C C . ILE D 1 164 ? -29.436 17.081 -15.175 1.00 25.78 164 ILE D C 1
ATOM 10088 O O . ILE D 1 164 ? -29.558 17.851 -16.125 1.00 25.76 164 ILE D O 1
ATOM 10093 N N . HIS D 1 165 ? -29.414 15.761 -15.313 1.00 26.25 165 HIS D N 1
ATOM 10094 C CA . HIS D 1 165 ? -29.627 15.149 -16.618 1.00 26.94 165 HIS D CA 1
ATOM 10095 C C . HIS D 1 165 ? -30.548 13.938 -16.565 1.00 27.56 165 HIS D C 1
ATOM 10096 O O . HIS D 1 165 ? -30.579 13.215 -15.570 1.00 27.70 165 HIS D O 1
ATOM 10103 N N . SER D 1 166 ? -31.312 13.738 -17.633 1.00 28.21 166 SER D N 1
ATOM 10104 C CA . SER D 1 166 ? -32.311 12.689 -17.675 1.00 28.95 166 SER D CA 1
ATOM 10105 C C . SER D 1 166 ? -31.866 11.630 -18.666 1.00 29.35 166 SER D C 1
ATOM 10106 O O . SER D 1 166 ? -31.593 11.942 -19.823 1.00 29.52 166 SER D O 1
ATOM 10109 N N . ILE D 1 167 ? -31.786 10.382 -18.207 1.00 29.87 167 ILE D N 1
ATOM 10110 C CA . ILE D 1 167 ? -31.314 9.267 -19.036 1.00 30.42 167 ILE D CA 1
ATOM 10111 C C . ILE D 1 167 ? -32.139 8.001 -18.837 1.00 30.78 167 ILE D C 1
ATOM 10112 O O . ILE D 1 167 ? -32.855 7.874 -17.843 1.00 31.13 167 ILE D O 1
ATOM 10117 N N . LEU D 1 168 ? -32.036 7.071 -19.788 1.00 31.10 168 LEU D N 1
ATOM 10118 C CA . LEU D 1 168 ? -32.468 5.698 -19.570 1.00 31.37 168 LEU D CA 1
ATOM 10119 C C . LEU D 1 168 ? -31.488 5.022 -18.625 1.00 31.60 168 LEU D C 1
ATOM 10120 O O . LEU D 1 168 ? -30.310 4.876 -18.947 1.00 31.58 168 LEU D O 1
ATOM 10125 N N . GLU D 1 169 ? -31.979 4.607 -17.462 1.00 31.95 169 GLU D N 1
ATOM 10126 C CA . GLU D 1 169 ? -31.162 3.912 -16.486 1.00 32.38 169 GLU D CA 1
ATOM 10127 C C . GLU D 1 169 ? -31.309 2.411 -16.667 1.00 32.74 169 GLU D C 1
ATOM 10128 O O . GLU D 1 169 ? -32.402 1.921 -16.974 1.00 32.68 169 GLU D O 1
ATOM 10134 N N . ARG D 1 170 ? -30.191 1.704 -16.505 1.00 33.24 170 ARG D N 1
ATOM 10135 C CA . ARG D 1 170 ? -30.184 0.262 -16.369 1.00 33.66 170 ARG D CA 1
ATOM 10136 C C . ARG D 1 170 ? -29.697 -0.068 -14.968 1.00 34.32 170 ARG D C 1
ATOM 10137 O O . ARG D 1 170 ? -28.583 0.309 -14.594 1.00 34.48 170 ARG D O 1
ATOM 10145 N N . ASP D 1 171 ? -30.541 -0.750 -14.193 1.00 35.07 171 ASP D N 1
ATOM 10146 C CA . ASP D 1 171 ? -30.230 -1.086 -12.799 1.00 35.72 171 ASP D CA 1
ATOM 10147 C C . ASP D 1 171 ? -29.610 -2.474 -12.703 1.00 36.37 171 ASP D C 1
ATOM 10148 O O . ASP D 1 171 ? -30.308 -3.487 -12.806 1.00 36.46 171 ASP D O 1
ATOM 10153 N N . MET D 1 172 ? -28.296 -2.507 -12.494 1.00 37.13 172 MET D N 1
ATOM 10154 C CA . MET D 1 172 ? -27.526 -3.762 -12.497 1.00 37.63 172 MET D CA 1
ATOM 10155 C C . MET D 1 172 ? -27.860 -4.648 -11.301 1.00 37.94 172 MET D C 1
ATOM 10156 O O . MET D 1 172 ? -27.875 -5.878 -11.407 1.00 38.06 172 MET D O 1
ATOM 10161 N N . GLU D 1 173 ? -28.134 -4.006 -10.171 1.00 38.16 173 GLU D N 1
ATOM 10162 C CA . GLU D 1 173 ? -28.408 -4.697 -8.921 1.00 38.36 173 GLU D CA 1
ATOM 10163 C C . GLU D 1 173 ? -29.806 -5.286 -8.888 1.00 38.08 173 GLU D C 1
ATOM 10164 O O . GLU D 1 173 ? -30.030 -6.291 -8.231 1.00 38.40 173 GLU D O 1
ATOM 10170 N N . HIS D 1 174 ? -30.742 -4.659 -9.591 1.00 37.72 174 HIS D N 1
ATOM 10171 C CA . HIS D 1 174 ? -32.135 -5.091 -9.581 1.00 37.34 174 HIS D CA 1
ATOM 10172 C C . HIS D 1 174 ? -32.567 -5.735 -10.888 1.00 37.13 174 HIS D C 1
ATOM 10173 O O . HIS D 1 174 ? -33.514 -5.275 -11.516 1.00 37.16 174 HIS D O 1
ATOM 10180 N N . GLY D 1 175 ? -31.876 -6.799 -11.287 1.00 36.91 175 GLY D N 1
ATOM 10181 C CA . GLY D 1 175 ? -32.293 -7.617 -12.428 1.00 36.53 175 GLY D CA 1
ATOM 10182 C C . GLY D 1 175 ? -32.156 -6.971 -13.798 1.00 36.21 175 GLY D C 1
ATOM 10183 O O . GLY D 1 175 ? -32.859 -7.351 -14.737 1.00 36.28 175 GLY D O 1
ATOM 10184 N N . GLU D 1 176 ? -31.243 -6.004 -13.906 1.00 35.82 176 GLU D N 1
ATOM 10185 C CA . GLU D 1 176 ? -30.969 -5.267 -15.150 1.00 35.52 176 GLU D CA 1
ATOM 10186 C C . GLU D 1 176 ? -32.205 -4.563 -15.734 1.00 34.94 176 GLU D C 1
ATOM 10187 O O . GLU D 1 176 ? -32.344 -4.421 -16.952 1.00 35.24 176 GLU D O 1
ATOM 10193 N N . THR D 1 177 ? -33.093 -4.126 -14.844 1.00 34.09 177 THR D N 1
ATOM 10194 C CA . THR D 1 177 ? -34.327 -3.443 -15.228 1.00 33.22 177 THR D CA 1
ATOM 10195 C C . THR D 1 177 ? -34.010 -2.072 -15.803 1.00 32.82 177 THR D C 1
ATOM 10196 O O . THR D 1 177 ? -33.018 -1.450 -15.431 1.00 32.81 177 THR D O 1
ATOM 10200 N N . ILE D 1 178 ? -34.859 -1.609 -16.709 1.00 32.22 178 ILE D N 1
ATOM 10201 C CA . ILE D 1 178 ? -34.677 -0.308 -17.340 1.00 31.57 178 ILE D CA 1
ATOM 10202 C C . ILE D 1 178 ? -35.612 0.736 -16.701 1.00 31.26 178 ILE D C 1
ATOM 10203 O O . ILE D 1 178 ? -36.778 0.453 -16.419 1.00 31.31 178 ILE D O 1
ATOM 10208 N N . TRP D 1 179 ? -35.079 1.927 -16.446 1.00 30.76 179 TRP D N 1
ATOM 10209 C CA . TRP D 1 179 ? -35.848 3.016 -15.833 1.00 30.27 179 TRP D CA 1
ATOM 10210 C C . TRP D 1 179 ? -35.639 4.347 -16.544 1.00 30.04 179 TRP D C 1
ATOM 10211 O O . TRP D 1 179 ? -34.592 4.583 -17.147 1.00 30.09 179 TRP D O 1
ATOM 10222 N N . ASN D 1 180 ? -36.635 5.227 -16.446 1.00 29.78 180 ASN D N 1
ATOM 10223 C CA . ASN D 1 180 ? -36.475 6.626 -16.843 1.00 29.42 180 ASN D CA 1
ATOM 10224 C C . ASN D 1 180 ? -36.137 7.470 -15.609 1.00 28.89 180 ASN D C 1
ATOM 10225 O O . ASN D 1 180 ? -36.949 7.599 -14.693 1.00 28.76 180 ASN D O 1
ATOM 10230 N N . THR D 1 181 ? -34.927 8.030 -15.601 1.00 28.30 181 THR D N 1
ATOM 10231 C CA . THR D 1 181 ? -34.294 8.513 -14.375 1.00 27.69 181 THR D CA 1
ATOM 10232 C C . THR D 1 181 ? -33.618 9.874 -14.559 1.00 27.40 181 THR D C 1
ATOM 10233 O O . THR D 1 181 ? -32.986 10.134 -15.588 1.00 27.46 181 THR D O 1
ATOM 10237 N N . ALA D 1 182 ? -33.765 10.742 -13.561 1.00 26.88 182 ALA D N 1
ATOM 10238 C CA . ALA D 1 182 ? -33.006 11.989 -13.498 1.00 26.56 182 ALA D CA 1
ATOM 10239 C C . ALA D 1 182 ? -31.863 11.828 -12.512 1.00 26.47 182 ALA D C 1
ATOM 10240 O O . ALA D 1 182 ? -32.051 11.288 -11.414 1.00 26.55 182 ALA D O 1
ATOM 10242 N N . VAL D 1 183 ? -30.678 12.285 -12.910 1.00 26.28 183 VAL D N 1
ATOM 10243 C CA . VAL D 1 183 ? -29.491 12.178 -12.077 1.00 26.06 183 VAL D CA 1
ATOM 10244 C C . VAL D 1 183 ? -28.994 13.565 -11.731 1.00 26.38 183 VAL D C 1
ATOM 10245 O O . VAL D 1 183 ? -28.817 14.412 -12.606 1.00 26.49 183 VAL D O 1
ATOM 10249 N N . VAL D 1 184 ? -28.790 13.791 -10.439 1.00 26.64 184 VAL D N 1
ATOM 10250 C CA . VAL D 1 184 ? -28.294 15.064 -9.942 1.00 26.87 184 VAL D CA 1
ATOM 10251 C C . VAL D 1 184 ? -26.813 14.934 -9.580 1.00 27.13 184 VAL D C 1
ATOM 10252 O O . VAL D 1 184 ? -26.432 14.103 -8.740 1.00 26.92 184 VAL D O 1
ATOM 10256 N N . ILE D 1 185 ? -25.992 15.738 -10.253 1.00 27.49 185 ILE D N 1
ATOM 10257 C CA . ILE D 1 185 ? -24.553 15.804 -9.994 1.00 27.80 185 ILE D CA 1
ATOM 10258 C C . ILE D 1 185 ? -24.252 17.128 -9.308 1.00 28.08 185 ILE D C 1
ATOM 10259 O O . ILE D 1 185 ? -24.682 18.185 -9.779 1.00 27.78 185 ILE D O 1
ATOM 10264 N N . SER D 1 186 ? -23.519 17.060 -8.195 1.00 28.63 186 SER D N 1
ATOM 10265 C CA . SER D 1 186 ? -23.178 18.243 -7.422 1.00 29.30 186 SER D CA 1
ATOM 10266 C C . SER D 1 186 ? -22.109 19.073 -8.105 1.00 29.78 186 SER D C 1
ATOM 10267 O O . SER D 1 186 ? -21.362 18.581 -8.950 1.00 29.86 186 SER D O 1
ATOM 10270 N N . ASN D 1 187 ? -22.045 20.345 -7.732 1.00 30.48 187 ASN D N 1
ATOM 10271 C CA . ASN D 1 187 ? -21.012 21.253 -8.234 1.00 31.19 187 ASN D CA 1
ATOM 10272 C C . ASN D 1 187 ? -19.585 20.852 -7.801 1.00 31.52 187 ASN D C 1
ATOM 10273 O O . ASN D 1 187 ? -18.603 21.363 -8.346 1.00 32.02 187 ASN D O 1
ATOM 10278 N N . SER D 1 188 ? -19.477 19.942 -6.835 1.00 31.67 188 SER D N 1
ATOM 10279 C CA . SER D 1 188 ? -18.188 19.374 -6.442 1.00 31.91 188 SER D CA 1
ATOM 10280 C C . SER D 1 188 ? -17.734 18.282 -7.410 1.00 32.14 188 SER D C 1
ATOM 10281 O O . SER D 1 188 ? -16.563 17.904 -7.425 1.00 32.14 188 SER D O 1
ATOM 10284 N N . GLY D 1 189 ? -18.673 17.774 -8.207 1.00 32.38 189 GLY D N 1
ATOM 10285 C CA . GLY D 1 189 ? -18.400 16.705 -9.164 1.00 32.40 189 GLY D CA 1
ATOM 10286 C C . GLY D 1 189 ? -18.930 15.366 -8.697 1.00 32.52 189 GLY D C 1
ATOM 10287 O O . GLY D 1 189 ? -18.977 14.406 -9.472 1.00 32.56 189 GLY D O 1
ATOM 10288 N N . ARG D 1 190 ? -19.327 15.304 -7.426 1.00 32.52 190 ARG D N 1
ATOM 10289 C CA . ARG D 1 190 ? -19.813 14.060 -6.820 1.00 32.61 190 ARG D CA 1
ATOM 10290 C C . ARG D 1 190 ? -21.270 13.803 -7.175 1.00 31.76 190 ARG D C 1
ATOM 10291 O O . ARG D 1 190 ? -22.067 14.737 -7.269 1.00 31.97 190 ARG D O 1
ATOM 10299 N N . TYR D 1 191 ? -21.606 12.537 -7.384 1.00 30.61 191 TYR D N 1
ATOM 10300 C CA . TYR D 1 191 ? -22.975 12.140 -7.654 1.00 29.67 191 TYR D CA 1
ATOM 10301 C C . TYR D 1 191 ? -23.808 12.346 -6.407 1.00 29.38 191 TYR D C 1
ATOM 10302 O O . TYR D 1 191 ? -23.417 11.913 -5.329 1.00 29.52 191 TYR D O 1
ATOM 10311 N N . LEU D 1 192 ? -24.944 13.025 -6.557 1.00 28.92 192 LEU D N 1
ATOM 10312 C CA . LEU D 1 192 ? -25.837 13.315 -5.431 1.00 28.41 192 LEU D CA 1
ATOM 10313 C C . LEU D 1 192 ? -26.923 12.270 -5.211 1.00 27.73 192 LEU D C 1
ATOM 10314 O O . LEU D 1 192 ? -27.203 11.891 -4.074 1.00 27.95 192 LEU D O 1
ATOM 10319 N N . GLY D 1 193 ? -27.545 11.828 -6.297 1.00 26.80 193 GLY D N 1
ATOM 10320 C CA . GLY D 1 193 ? -28.627 10.868 -6.218 1.00 25.86 193 GLY D CA 1
ATOM 10321 C C . GLY D 1 193 ? -29.409 10.801 -7.507 1.00 25.33 193 GLY D C 1
ATOM 10322 O O . GLY D 1 193 ? -29.013 11.372 -8.526 1.00 25.49 193 GLY D O 1
ATOM 10323 N N . LYS D 1 194 ? -30.532 10.102 -7.468 1.00 24.65 194 LYS D N 1
ATOM 10324 C CA . LYS D 1 194 ? -31.352 9.944 -8.650 1.00 23.94 194 LYS D CA 1
ATOM 10325 C C . LYS D 1 194 ? -32.840 9.974 -8.312 1.00 23.66 194 LYS D C 1
ATOM 10326 O O . LYS D 1 194 ? -33.244 9.649 -7.192 1.00 23.16 194 LYS D O 1
ATOM 10332 N N . HIS D 1 195 ? -33.641 10.361 -9.303 1.00 23.37 195 HIS D N 1
ATOM 10333 C CA . HIS D 1 195 ? -35.091 10.240 -9.225 1.00 23.03 195 HIS D CA 1
ATOM 10334 C C . HIS D 1 195 ? -35.644 9.507 -10.437 1.00 23.08 195 HIS D C 1
ATOM 10335 O O . HIS D 1 195 ? -35.305 9.839 -11.572 1.00 23.10 195 HIS D O 1
ATOM 10342 N N . ARG D 1 196 ? -36.508 8.527 -10.194 1.00 23.06 196 ARG D N 1
ATOM 10343 C CA . ARG D 1 196 ? -37.154 7.793 -11.279 1.00 23.22 196 ARG D CA 1
ATOM 10344 C C . ARG D 1 196 ? -38.543 8.337 -11.562 1.00 23.23 196 ARG D C 1
ATOM 10345 O O . ARG D 1 196 ? -39.285 8.670 -10.642 1.00 23.48 196 ARG D O 1
ATOM 10353 N N . LYS D 1 197 ? -38.876 8.407 -12.844 1.00 23.29 197 LYS D N 1
ATOM 10354 C CA . LYS D 1 197 ? -40.171 8.867 -13.334 1.00 23.45 197 LYS D CA 1
ATOM 10355 C C . LYS D 1 197 ? -41.373 8.245 -12.584 1.00 23.58 197 LYS D C 1
ATOM 10356 O O . LYS D 1 197 ? -41.525 7.016 -12.547 1.00 23.53 197 LYS D O 1
ATOM 10362 N N . ASN D 1 198 ? -42.212 9.099 -11.990 1.00 23.72 198 ASN D N 1
ATOM 10363 C CA . ASN D 1 198 ? -43.360 8.655 -11.174 1.00 23.85 198 ASN D CA 1
ATOM 10364 C C . ASN D 1 198 ? -44.571 8.190 -11.966 1.00 24.19 198 ASN D C 1
ATOM 10365 O O . ASN D 1 198 ? -45.269 7.253 -11.560 1.00 24.09 198 ASN D O 1
ATOM 10370 N N . HIS D 1 199 ? -44.809 8.850 -13.096 1.00 24.60 199 HIS D N 1
ATOM 10371 C CA . HIS D 1 199 ? -46.008 8.630 -13.896 1.00 24.89 199 HIS D CA 1
ATOM 10372 C C . HIS D 1 199 ? -45.649 8.255 -15.329 1.00 25.58 199 HIS D C 1
ATOM 10373 O O . HIS D 1 199 ? -45.072 9.060 -16.068 1.00 25.44 199 HIS D O 1
ATOM 10380 N N . ILE D 1 200 ? -45.988 7.027 -15.713 1.00 26.50 200 ILE D N 1
ATOM 10381 C CA . ILE D 1 200 ? -45.565 6.489 -17.003 1.00 27.42 200 ILE D CA 1
ATOM 10382 C C . ILE D 1 200 ? -46.695 6.538 -18.033 1.00 28.28 200 ILE D C 1
ATOM 10383 O O . ILE D 1 200 ? -47.762 5.974 -17.806 1.00 28.34 200 ILE D O 1
ATOM 10388 N N . PRO D 1 201 ? -46.456 7.218 -19.170 1.00 29.28 201 PRO D N 1
ATOM 10389 C CA . PRO D 1 201 ? -47.432 7.351 -20.246 1.00 30.16 201 PRO D CA 1
ATOM 10390 C C . PRO D 1 201 ? -47.570 6.099 -21.101 1.00 31.16 201 PRO D C 1
ATOM 10391 O O . PRO D 1 201 ? -46.632 5.301 -21.213 1.00 31.27 201 PRO D O 1
ATOM 10395 N N . ARG D 1 202 ? -48.741 5.959 -21.716 1.00 32.22 202 ARG D N 1
ATOM 10396 C CA . ARG D 1 202 ? -49.034 4.861 -22.633 1.00 33.13 202 ARG D CA 1
ATOM 10397 C C . ARG D 1 202 ? -49.908 5.388 -23.778 1.00 33.87 202 ARG D C 1
ATOM 10398 O O . ARG D 1 202 ? -50.782 4.682 -24.289 1.00 34.35 202 ARG D O 1
ATOM 10406 N N . VAL D 1 203 ? -49.659 6.638 -24.168 1.00 34.57 203 VAL D N 1
ATOM 10407 C CA . VAL D 1 203 ? -50.521 7.373 -25.099 1.00 35.42 203 VAL D CA 1
ATOM 10408 C C . VAL D 1 203 ? -49.869 7.567 -26.472 1.00 36.11 203 VAL D C 1
ATOM 10409 O O . VAL D 1 203 ? -48.742 8.079 -26.573 1.00 36.18 203 VAL D O 1
ATOM 10413 N N . GLY D 1 204 ? -50.598 7.169 -27.519 1.00 36.64 204 GLY D N 1
ATOM 10414 C CA . GLY D 1 204 ? -50.172 7.364 -28.900 1.00 37.28 204 GLY D CA 1
ATOM 10415 C C . GLY D 1 204 ? -48.803 6.773 -29.155 1.00 37.96 204 GLY D C 1
ATOM 10416 O O . GLY D 1 204 ? -48.594 5.570 -28.966 1.00 37.92 204 GLY D O 1
ATOM 10417 N N . ASP D 1 205 ? -47.868 7.629 -29.563 1.00 38.58 205 ASP D N 1
ATOM 10418 C CA . ASP D 1 205 ? -46.503 7.212 -29.881 1.00 39.29 205 ASP D CA 1
ATOM 10419 C C . ASP D 1 205 ? -45.648 7.034 -28.633 1.00 39.55 205 ASP D C 1
ATOM 10420 O O . ASP D 1 205 ? -44.531 6.512 -28.700 1.00 39.42 205 ASP D O 1
ATOM 10425 N N . PHE D 1 206 ? -46.175 7.471 -27.494 1.00 40.00 206 PHE D N 1
ATOM 10426 C CA . PHE D 1 206 ? -45.413 7.450 -26.253 1.00 40.39 206 PHE D CA 1
ATOM 10427 C C . PHE D 1 206 ? -45.676 6.159 -25.505 1.00 40.40 206 PHE D C 1
ATOM 10428 O O . PHE D 1 206 ? -46.353 6.139 -24.477 1.00 40.66 206 PHE D O 1
ATOM 10436 N N . ASN D 1 207 ? -45.137 5.080 -26.070 1.00 40.40 207 ASN D N 1
ATOM 10437 C CA . ASN D 1 207 ? -45.258 3.736 -25.519 1.00 40.46 207 ASN D CA 1
ATOM 10438 C C . ASN D 1 207 ? -44.115 3.494 -24.524 1.00 40.60 207 ASN D C 1
ATOM 10439 O O . ASN D 1 207 ? -43.271 2.600 -24.709 1.00 40.58 207 ASN D O 1
ATOM 10444 N N . GLU D 1 208 ? -44.089 4.318 -23.478 1.00 40.38 208 GLU D N 1
ATOM 10445 C CA . GLU D 1 208 ? -43.033 4.258 -22.489 1.00 40.35 208 GLU D CA 1
ATOM 10446 C C . GLU D 1 208 ? -43.270 3.130 -21.494 1.00 39.97 208 GLU D C 1
ATOM 10447 O O . GLU D 1 208 ? -42.313 2.586 -20.921 1.00 40.03 208 GLU D O 1
ATOM 10453 N N . SER D 1 209 ? -44.542 2.774 -21.306 1.00 39.45 209 SER D N 1
ATOM 10454 C CA . SER D 1 209 ? -44.921 1.674 -20.412 1.00 38.98 209 SER D CA 1
ATOM 10455 C C . SER D 1 209 ? -44.332 0.370 -20.924 1.00 38.62 209 SER D C 1
ATOM 10456 O O . SER D 1 209 ? -44.100 -0.565 -20.158 1.00 38.83 209 SER D O 1
ATOM 10459 N N . THR D 1 210 ? -44.089 0.331 -22.230 1.00 38.13 210 THR D N 1
ATOM 10460 C CA . THR D 1 210 ? -43.424 -0.784 -22.888 1.00 37.66 210 THR D CA 1
ATOM 10461 C C . THR D 1 210 ? -41.999 -0.973 -22.346 1.00 37.18 210 THR D C 1
ATOM 10462 O O . THR D 1 210 ? -41.546 -2.109 -22.169 1.00 37.14 210 THR D O 1
ATOM 10466 N N . TYR D 1 211 ? -41.313 0.136 -22.059 1.00 36.54 211 TYR D N 1
ATOM 10467 C CA . TYR D 1 211 ? -39.893 0.096 -21.684 1.00 36.25 211 TYR D CA 1
ATOM 10468 C C . TYR D 1 211 ? -39.598 0.035 -20.174 1.00 36.17 211 TYR D C 1
ATOM 10469 O O . TYR D 1 211 ? -38.670 -0.659 -19.756 1.00 36.03 211 TYR D O 1
ATOM 10478 N N . TYR D 1 212 ? -40.390 0.746 -19.371 1.00 36.22 212 TYR D N 1
ATOM 10479 C CA . TYR D 1 212 ? -40.170 0.808 -17.916 1.00 36.29 212 TYR D CA 1
ATOM 10480 C C . TYR D 1 212 ? -41.444 0.989 -17.084 1.00 36.25 212 TYR D C 1
ATOM 10481 O O . TYR D 1 212 ? -42.479 1.429 -17.599 1.00 36.17 212 TYR D O 1
ATOM 10490 N N . MET D 1 213 ? -41.334 0.640 -15.798 1.00 36.18 213 MET D N 1
ATOM 10491 C CA . MET D 1 213 ? -42.440 0.677 -14.844 1.00 36.09 213 MET D CA 1
ATOM 10492 C C . MET D 1 213 ? -42.415 1.986 -14.080 1.00 36.03 213 MET D C 1
ATOM 10493 O O . MET D 1 213 ? -41.521 2.798 -14.278 1.00 36.31 213 MET D O 1
ATOM 10498 N N . GLU D 1 214 ? -43.400 2.202 -13.215 1.00 35.91 214 GLU D N 1
ATOM 10499 C CA . GLU D 1 214 ? -43.487 3.455 -12.474 1.00 35.70 214 GLU D CA 1
ATOM 10500 C C . GLU D 1 214 ? -42.462 3.511 -11.368 1.00 35.11 214 GLU D C 1
ATOM 10501 O O . GLU D 1 214 ? -42.101 2.488 -10.808 1.00 35.25 214 GLU D O 1
ATOM 10507 N N . GLY D 1 215 ? -41.985 4.722 -11.091 1.00 34.70 215 GLY D N 1
ATOM 10508 C CA . GLY D 1 215 ? -40.893 4.965 -10.156 1.00 33.73 215 GLY D CA 1
ATOM 10509 C C . GLY D 1 215 ? -41.196 4.631 -8.708 1.00 33.04 215 GLY D C 1
ATOM 10510 O O . GLY D 1 215 ? -42.321 4.760 -8.247 1.00 32.98 215 GLY D O 1
ATOM 10511 N N . ASN D 1 216 ? -40.157 4.214 -7.996 1.00 32.46 216 ASN D N 1
ATOM 10512 C CA . ASN D 1 216 ? -40.242 3.834 -6.599 1.00 31.53 216 ASN D CA 1
ATOM 10513 C C . ASN D 1 216 ? -39.321 4.678 -5.710 1.00 30.82 216 ASN D C 1
ATOM 10514 O O . ASN D 1 216 ? -38.999 4.276 -4.590 1.00 30.74 216 ASN D O 1
ATOM 10519 N N . THR D 1 217 ? -38.899 5.843 -6.210 1.00 29.97 217 THR D N 1
ATOM 10520 C CA . THR D 1 217 ? -37.986 6.732 -5.470 1.00 28.82 217 THR D CA 1
ATOM 10521 C C . THR D 1 217 ? -38.703 7.853 -4.723 1.00 28.08 217 THR D C 1
ATOM 10522 O O . THR D 1 217 ? -38.062 8.680 -4.081 1.00 28.15 217 THR D O 1
ATOM 10526 N N . GLY D 1 218 ? -40.029 7.877 -4.809 1.00 27.34 218 GLY D N 1
ATOM 10527 C CA . GLY D 1 218 ? -40.837 8.861 -4.088 1.00 26.34 218 GLY D CA 1
ATOM 10528 C C . GLY D 1 218 ? -40.853 10.221 -4.759 1.00 25.70 218 GLY D C 1
ATOM 10529 O O . GLY D 1 218 ? -41.106 10.327 -5.959 1.00 25.51 218 GLY D O 1
ATOM 10530 N N . HIS D 1 219 ? -40.587 11.259 -3.971 1.00 25.27 219 HIS D N 1
ATOM 10531 C CA . HIS D 1 219 ? -40.525 12.644 -4.449 1.00 24.94 219 HIS D CA 1
ATOM 10532 C C . HIS D 1 219 ? -39.316 13.379 -3.853 1.00 25.19 219 HIS D C 1
ATOM 10533 O O . HIS D 1 219 ? -39.479 14.348 -3.092 1.00 25.29 219 HIS D O 1
ATOM 10540 N N . PRO D 1 220 ? -38.097 12.933 -4.208 1.00 25.15 220 PRO D N 1
ATOM 10541 C CA . PRO D 1 220 ? -36.918 13.464 -3.535 1.00 25.27 220 PRO D CA 1
ATOM 10542 C C . PRO D 1 220 ? -36.646 14.919 -3.907 1.00 25.44 220 PRO D C 1
ATOM 10543 O O . PRO D 1 220 ? -36.907 15.333 -5.038 1.00 25.48 220 PRO D O 1
ATOM 10547 N N . VAL D 1 221 ? -36.148 15.685 -2.946 1.00 25.61 221 VAL D N 1
ATOM 10548 C CA . VAL D 1 221 ? -35.740 17.055 -3.190 1.00 25.73 221 VAL D CA 1
ATOM 10549 C C . VAL D 1 221 ? -34.267 17.153 -2.818 1.00 26.13 221 VAL D C 1
ATOM 10550 O O . VAL D 1 221 ? -33.861 16.722 -1.745 1.00 25.90 221 VAL D O 1
ATOM 10554 N N . PHE D 1 222 ? -33.476 17.701 -3.734 1.00 26.69 222 PHE D N 1
ATOM 10555 C CA . PHE D 1 222 ? -32.028 17.747 -3.598 1.00 27.24 222 PHE D CA 1
ATOM 10556 C C . PHE D 1 222 ? -31.555 19.078 -3.031 1.00 27.94 222 PHE D C 1
ATOM 10557 O O . PHE D 1 222 ? -31.826 20.131 -3.602 1.00 27.82 222 PHE D O 1
ATOM 10565 N N . GLU D 1 223 ? -30.872 19.013 -1.888 1.00 28.99 223 GLU D N 1
ATOM 10566 C CA . GLU D 1 223 ? -30.377 20.200 -1.203 1.00 30.41 223 GLU D CA 1
ATOM 10567 C C . GLU D 1 223 ? -28.961 20.504 -1.655 1.00 30.47 223 GLU D C 1
ATOM 10568 O O . GLU D 1 223 ? -28.000 19.879 -1.208 1.00 30.65 223 GLU D O 1
ATOM 10574 N N . THR D 1 224 ? -28.851 21.465 -2.559 1.00 30.89 224 THR D N 1
ATOM 10575 C CA . THR D 1 224 ? -27.579 21.852 -3.136 1.00 31.16 224 THR D CA 1
ATOM 10576 C C . THR D 1 224 ? -27.248 23.226 -2.581 1.00 31.59 224 THR D C 1
ATOM 10577 O O . THR D 1 224 ? -28.097 23.853 -1.939 1.00 31.90 224 THR D O 1
ATOM 10581 N N . GLU D 1 225 ? -26.036 23.719 -2.833 1.00 31.78 225 GLU D N 1
ATOM 10582 C CA . GLU D 1 225 ? -25.703 25.067 -2.373 1.00 31.89 225 GLU D CA 1
ATOM 10583 C C . GLU D 1 225 ? -26.323 26.141 -3.280 1.00 31.43 225 GLU D C 1
ATOM 10584 O O . GLU D 1 225 ? -26.157 27.338 -3.048 1.00 31.38 225 GLU D O 1
ATOM 10590 N N . PHE D 1 226 ? -27.056 25.699 -4.298 1.00 30.89 226 PHE D N 1
ATOM 10591 C CA . PHE D 1 226 ? -27.781 26.610 -5.164 1.00 30.43 226 PHE D CA 1
ATOM 10592 C C . PHE D 1 226 ? -29.294 26.437 -5.044 1.00 30.03 226 PHE D C 1
ATOM 10593 O O . PHE D 1 226 ? -30.027 26.779 -5.960 1.00 30.28 226 PHE D O 1
ATOM 10601 N N . GLY D 1 227 ? -29.761 25.914 -3.915 1.00 29.48 227 GLY D N 1
ATOM 10602 C CA . GLY D 1 227 ? -31.200 25.777 -3.668 1.00 28.83 227 GLY D CA 1
ATOM 10603 C C . GLY D 1 227 ? -31.697 24.345 -3.594 1.00 28.40 227 GLY D C 1
ATOM 10604 O O . GLY D 1 227 ? -30.971 23.405 -3.933 1.00 28.38 227 GLY D O 1
ATOM 10605 N N . LYS D 1 228 ? -32.937 24.182 -3.134 1.00 27.83 228 LYS D N 1
ATOM 10606 C CA . LYS D 1 228 ? -33.587 22.869 -3.086 1.00 27.18 228 LYS D CA 1
ATOM 10607 C C . LYS D 1 228 ? -34.223 22.562 -4.446 1.00 26.80 228 LYS D C 1
ATOM 10608 O O . LYS D 1 228 ? -35.151 23.247 -4.885 1.00 26.57 228 LYS D O 1
ATOM 10614 N N . LEU D 1 229 ? -33.700 21.533 -5.110 1.00 26.19 229 LEU D N 1
ATOM 10615 C CA . LEU D 1 229 ? -34.071 21.233 -6.483 1.00 25.65 229 LEU D CA 1
ATOM 10616 C C . LEU D 1 229 ? -34.814 19.913 -6.550 1.00 25.49 229 LEU D C 1
ATOM 10617 O O . LEU D 1 229 ? -34.528 18.990 -5.795 1.00 25.58 229 LEU D O 1
ATOM 10622 N N . ALA D 1 230 ? -35.779 19.843 -7.455 1.00 25.23 230 ALA D N 1
ATOM 10623 C CA . ALA D 1 230 ? -36.554 18.641 -7.668 1.00 25.22 230 ALA D CA 1
ATOM 10624 C C . ALA D 1 230 ? -36.720 18.431 -9.167 1.00 25.45 230 ALA D C 1
ATOM 10625 O O . ALA D 1 230 ? -36.533 19.363 -9.967 1.00 25.55 230 ALA D O 1
ATOM 10627 N N . VAL D 1 231 ? -37.051 17.202 -9.548 1.00 25.37 231 VAL D N 1
ATOM 10628 C CA . VAL D 1 231 ? -37.245 16.879 -10.951 1.00 25.36 231 VAL D CA 1
ATOM 10629 C C . VAL D 1 231 ? -38.560 16.123 -11.110 1.00 25.69 231 VAL D C 1
ATOM 10630 O O . VAL D 1 231 ? -38.715 15.013 -10.606 1.00 25.73 231 VAL D O 1
ATOM 10634 N N . ASN D 1 232 ? -39.508 16.767 -11.783 1.00 25.90 232 ASN D N 1
ATOM 10635 C CA . ASN D 1 232 ? -40.753 16.155 -12.208 1.00 26.22 232 ASN D CA 1
ATOM 10636 C C . ASN D 1 232 ? -40.544 15.717 -13.650 1.00 26.69 232 ASN D C 1
ATOM 10637 O O . ASN D 1 232 ? -40.387 16.561 -14.539 1.00 26.81 232 ASN D O 1
ATOM 10642 N N . ILE D 1 233 ? -40.541 14.412 -13.890 1.00 27.04 233 ILE D N 1
ATOM 10643 C CA . ILE D 1 233 ? -40.171 13.914 -15.212 1.00 27.59 233 ILE D CA 1
ATOM 10644 C C . ILE D 1 233 ? -41.354 13.762 -16.190 1.00 28.11 233 ILE D C 1
ATOM 10645 O O . ILE D 1 233 ? -42.329 13.063 -15.917 1.00 28.31 233 ILE D O 1
ATOM 10650 N N . CYS D 1 234 ? -41.238 14.464 -17.313 1.00 28.97 234 CYS D N 1
ATOM 10651 C CA . CYS D 1 234 ? -42.095 14.328 -18.505 1.00 29.12 234 CYS D CA 1
ATOM 10652 C C . CYS D 1 234 ? -43.609 14.275 -18.249 1.00 28.62 234 CYS D C 1
ATOM 10653 O O . CYS D 1 234 ? -44.213 15.290 -17.952 1.00 28.78 234 CYS D O 1
ATOM 10656 N N . TYR D 1 235 ? -44.200 13.092 -18.370 1.00 27.92 235 TYR D N 1
ATOM 10657 C CA . TYR D 1 235 ? -45.641 12.888 -18.204 1.00 27.51 235 TYR D CA 1
ATOM 10658 C C . TYR D 1 235 ? -46.179 13.226 -16.797 1.00 27.20 235 TYR D C 1
ATOM 10659 O O . TYR D 1 235 ? -47.390 13.393 -16.614 1.00 27.15 235 TYR D O 1
ATOM 10668 N N . GLY D 1 236 ? -45.275 13.333 -15.819 1.00 26.72 236 GLY D N 1
ATOM 10669 C CA . GLY D 1 236 ? -45.631 13.733 -14.455 1.00 26.35 236 GLY D CA 1
ATOM 10670 C C . GLY D 1 236 ? -46.163 15.156 -14.434 1.00 26.09 236 GLY D C 1
ATOM 10671 O O . GLY D 1 236 ? -46.825 15.582 -13.482 1.00 25.99 236 GLY D O 1
ATOM 10672 N N . ARG D 1 237 ? -45.844 15.883 -15.503 1.00 25.75 237 ARG D N 1
ATOM 10673 C CA . ARG D 1 237 ? -46.386 17.206 -15.822 1.00 25.41 237 ARG D CA 1
ATOM 10674 C C . ARG D 1 237 ? -47.915 17.279 -15.688 1.00 24.99 237 ARG D C 1
ATOM 10675 O O . ARG D 1 237 ? -48.457 18.295 -15.245 1.00 24.69 237 ARG D O 1
ATOM 10683 N N . HIS D 1 238 ? -48.599 16.201 -16.073 1.00 24.28 238 HIS D N 1
ATOM 10684 C CA . HIS D 1 238 ? -50.054 16.178 -16.067 1.00 23.90 238 HIS D CA 1
ATOM 10685 C C . HIS D 1 238 ? -50.654 15.842 -14.707 1.00 23.68 238 HIS D C 1
ATOM 10686 O O . HIS D 1 238 ? -51.876 15.692 -14.592 1.00 23.90 238 HIS D O 1
ATOM 10693 N N . HIS D 1 239 ? -49.813 15.715 -13.685 1.00 23.11 239 HIS D N 1
ATOM 10694 C CA . HIS D 1 239 ? -50.293 15.295 -12.376 1.00 22.59 239 HIS D CA 1
ATOM 10695 C C . HIS D 1 239 ? -50.028 16.319 -11.289 1.00 22.64 239 HIS D C 1
ATOM 10696 O O . HIS D 1 239 ? -48.925 16.383 -10.744 1.00 22.84 239 HIS D O 1
ATOM 10703 N N . PRO D 1 240 ? -51.048 17.132 -10.973 1.00 22.43 240 PRO D N 1
ATOM 10704 C CA . PRO D 1 240 ? -50.918 18.178 -9.963 1.00 22.20 240 PRO D CA 1
ATOM 10705 C C . PRO D 1 240 ? -50.429 17.647 -8.618 1.00 21.96 240 PRO D C 1
ATOM 10706 O O . PRO D 1 240 ? -49.664 18.318 -7.919 1.00 22.16 240 PRO D O 1
ATOM 10710 N N . GLN D 1 241 ? -50.847 16.438 -8.276 1.00 21.71 241 GLN D N 1
ATOM 10711 C CA . GLN D 1 241 ? -50.466 15.848 -7.009 1.00 21.64 241 GLN D CA 1
ATOM 10712 C C . GLN D 1 241 ? -48.958 15.513 -6.984 1.00 21.68 241 GLN D C 1
ATOM 10713 O O . GLN D 1 241 ? -48.328 15.540 -5.923 1.00 21.89 241 GLN D O 1
ATOM 10719 N N . ASN D 1 242 ? -48.385 15.235 -8.154 1.00 21.50 242 ASN D N 1
ATOM 10720 C CA . ASN D 1 242 ? -46.948 15.024 -8.277 1.00 21.41 242 ASN D CA 1
ATOM 10721 C C . ASN D 1 242 ? -46.185 16.323 -8.000 1.00 21.64 242 ASN D C 1
ATOM 10722 O O . ASN D 1 242 ? -45.291 16.367 -7.139 1.00 21.85 242 ASN D O 1
ATOM 10727 N N . TRP D 1 243 ? -46.554 17.382 -8.716 1.00 21.58 243 TRP D N 1
ATOM 10728 C CA . TRP D 1 243 ? -46.049 18.719 -8.441 1.00 21.46 243 TRP D CA 1
ATOM 10729 C C . TRP D 1 243 ? -46.182 19.033 -6.962 1.00 21.86 243 TRP D C 1
ATOM 10730 O O . TRP D 1 243 ? -45.229 19.521 -6.348 1.00 22.29 243 TRP D O 1
ATOM 10741 N N . MET D 1 244 ? -47.352 18.728 -6.388 1.00 21.74 244 MET D N 1
ATOM 10742 C CA . MET D 1 244 ? -47.667 19.102 -5.007 1.00 21.63 244 MET D CA 1
ATOM 10743 C C . MET D 1 244 ? -46.709 18.458 -4.013 1.00 21.73 244 MET D C 1
ATOM 10744 O O . MET D 1 244 ? -46.254 19.107 -3.063 1.00 21.68 244 MET D O 1
ATOM 10749 N N . MET D 1 245 ? -46.394 17.186 -4.232 1.00 21.81 245 MET D N 1
ATOM 10750 C CA . MET D 1 245 ? -45.598 16.461 -3.254 1.00 21.83 245 MET D CA 1
ATOM 10751 C C . MET D 1 245 ? -44.148 16.954 -3.235 1.00 21.71 245 MET D C 1
ATOM 10752 O O . MET D 1 245 ? -43.543 17.056 -2.167 1.00 21.93 245 MET D O 1
ATOM 10757 N N . PHE D 1 246 ? -43.614 17.312 -4.402 1.00 21.40 246 PHE D N 1
ATOM 10758 C CA . PHE D 1 246 ? -42.324 17.988 -4.462 1.00 20.89 246 PHE D CA 1
ATOM 10759 C C . PHE D 1 246 ? -42.336 19.253 -3.606 1.00 21.17 246 PHE D C 1
ATOM 10760 O O . PHE D 1 246 ? -41.390 19.509 -2.857 1.00 21.25 246 PHE D O 1
ATOM 10768 N N . GLY D 1 247 ? -43.418 20.029 -3.716 1.00 21.06 247 GLY D N 1
ATOM 10769 C CA . GLY D 1 247 ? -43.602 21.222 -2.907 1.00 20.89 247 GLY D CA 1
ATOM 10770 C C . GLY D 1 247 ? -43.644 20.903 -1.418 1.00 21.07 247 GLY D C 1
ATOM 10771 O O . GLY D 1 247 ? -42.989 21.576 -0.612 1.00 21.04 247 GLY D O 1
ATOM 10772 N N . LEU D 1 248 ? -44.410 19.878 -1.045 1.00 20.87 248 LEU D N 1
ATOM 10773 C CA . LEU D 1 248 ? -44.541 19.519 0.355 1.00 20.70 248 LEU D CA 1
ATOM 10774 C C . LEU D 1 248 ? -43.200 19.112 0.940 1.00 20.87 248 LEU D C 1
ATOM 10775 O O . LEU D 1 248 ? -42.987 19.215 2.160 1.00 20.67 248 LEU D O 1
ATOM 10780 N N . ASN D 1 249 ? -42.302 18.652 0.062 1.00 20.99 249 ASN D N 1
ATOM 10781 C CA . ASN D 1 249 ? -40.958 18.255 0.465 1.00 21.12 249 ASN D CA 1
ATOM 10782 C C . ASN D 1 249 ? -39.987 19.439 0.484 1.00 21.43 249 ASN D C 1
ATOM 10783 O O . ASN D 1 249 ? -38.823 19.290 0.850 1.00 21.63 249 ASN D O 1
ATOM 10788 N N . GLY D 1 250 ? -40.482 20.617 0.107 1.00 21.60 250 GLY D N 1
ATOM 10789 C CA . GLY D 1 250 ? -39.746 21.866 0.279 1.00 21.82 250 GLY D CA 1
ATOM 10790 C C . GLY D 1 250 ? -38.940 22.330 -0.917 1.00 22.17 250 GLY D C 1
ATOM 10791 O O . GLY D 1 250 ? -37.983 23.077 -0.761 1.00 22.47 250 GLY D O 1
ATOM 10792 N N . ALA D 1 251 ? -39.334 21.907 -2.116 1.00 22.43 251 ALA D N 1
ATOM 10793 C CA . ALA D 1 251 ? -38.640 22.288 -3.337 1.00 22.56 251 ALA D CA 1
ATOM 10794 C C . ALA D 1 251 ? -38.806 23.777 -3.633 1.00 22.95 251 ALA D C 1
ATOM 10795 O O . ALA D 1 251 ? -39.848 24.365 -3.347 1.00 23.11 251 ALA D O 1
ATOM 10797 N N . GLU D 1 252 ? -37.767 24.381 -4.197 1.00 23.23 252 GLU D N 1
ATOM 10798 C CA . GLU D 1 252 ? -37.818 25.761 -4.641 1.00 23.18 252 GLU D CA 1
ATOM 10799 C C . GLU D 1 252 ? -37.764 25.886 -6.164 1.00 22.92 252 GLU D C 1
ATOM 10800 O O . GLU D 1 252 ? -38.336 26.814 -6.724 1.00 23.06 252 GLU D O 1
ATOM 10806 N N . ILE D 1 253 ? -37.056 24.972 -6.826 1.00 22.56 253 ILE D N 1
ATOM 10807 C CA . ILE D 1 253 ? -37.059 24.870 -8.287 1.00 22.10 253 ILE D CA 1
ATOM 10808 C C . ILE D 1 253 ? -37.373 23.433 -8.655 1.00 22.08 253 ILE D C 1
ATOM 10809 O O . ILE D 1 253 ? -36.686 22.504 -8.218 1.00 22.20 253 ILE D O 1
ATOM 10814 N N . VAL D 1 254 ? -38.418 23.240 -9.450 1.00 21.78 254 VAL D N 1
ATOM 10815 C CA . VAL D 1 254 ? -38.739 21.909 -9.929 1.00 21.62 254 VAL D CA 1
ATOM 10816 C C . VAL D 1 254 ? -38.541 21.891 -11.444 1.00 21.85 254 VAL D C 1
ATOM 10817 O O . VAL D 1 254 ? -39.205 22.622 -12.175 1.00 22.11 254 VAL D O 1
ATOM 10821 N N . PHE D 1 255 ? -37.595 21.075 -11.898 1.00 21.87 255 PHE D N 1
ATOM 10822 C CA . PHE D 1 255 ? -37.315 20.941 -13.316 1.00 22.01 255 PHE D CA 1
ATOM 10823 C C . PHE D 1 255 ? -38.266 19.937 -13.926 1.00 22.57 255 PHE D C 1
ATOM 10824 O O . PHE D 1 255 ? -38.673 18.981 -13.261 1.00 22.84 255 PHE D O 1
ATOM 10832 N N . ASN D 1 256 ? -38.615 20.158 -15.190 1.00 22.89 256 ASN D N 1
ATOM 10833 C CA . ASN D 1 256 ? -39.557 19.306 -15.898 1.00 23.33 256 ASN D CA 1
ATOM 10834 C C . ASN D 1 256 ? -39.011 18.933 -17.283 1.00 23.82 256 ASN D C 1
ATOM 10835 O O . ASN D 1 256 ? -39.496 19.430 -18.301 1.00 23.59 256 ASN D O 1
ATOM 10840 N N . PRO D 1 257 ? -38.003 18.040 -17.324 1.00 24.37 257 PRO D N 1
ATOM 10841 C CA . PRO D 1 257 ? -37.500 17.579 -18.609 1.00 25.06 257 PRO D CA 1
ATOM 10842 C C . PRO D 1 257 ? -38.590 16.794 -19.316 1.00 25.98 257 PRO D C 1
ATOM 10843 O O . PRO D 1 257 ? -39.256 15.977 -18.691 1.00 25.90 257 PRO D O 1
ATOM 10847 N N . SER D 1 258 ? -38.788 17.044 -20.603 1.00 27.24 258 SER D N 1
ATOM 10848 C CA . SER D 1 258 ? -39.893 16.413 -21.315 1.00 28.88 258 SER D CA 1
ATOM 10849 C C . SER D 1 258 ? -39.517 16.109 -22.743 1.00 29.89 258 SER D C 1
ATOM 10850 O O . SER D 1 258 ? -38.462 16.529 -23.216 1.00 30.24 258 SER D O 1
ATOM 10853 N N . ALA D 1 259 ? -40.398 15.377 -23.420 1.00 31.11 259 ALA D N 1
ATOM 10854 C CA . ALA D 1 259 ? -40.331 15.199 -24.856 1.00 32.36 259 ALA D CA 1
ATOM 10855 C C . ALA D 1 259 ? -41.741 15.002 -25.374 1.00 33.49 259 ALA D C 1
ATOM 10856 O O . ALA D 1 259 ? -42.244 13.877 -25.394 1.00 33.95 259 ALA D O 1
ATOM 10858 N N . THR D 1 260 ? -42.399 16.091 -25.762 1.00 34.82 260 THR D N 1
ATOM 10859 C CA . THR D 1 260 ? -43.727 15.970 -26.372 1.00 36.29 260 THR D CA 1
ATOM 10860 C C . THR D 1 260 ? -43.797 16.543 -27.757 1.00 37.23 260 THR D C 1
ATOM 10861 O O . THR D 1 260 ? -43.243 17.609 -28.035 1.00 37.25 260 THR D O 1
ATOM 10865 N N . ILE D 1 261 ? -44.481 15.806 -28.621 1.00 38.51 261 ILE D N 1
ATOM 10866 C CA . ILE D 1 261 ? -45.008 16.364 -29.840 1.00 39.80 261 ILE D CA 1
ATOM 10867 C C . ILE D 1 261 ? -46.522 16.446 -29.704 1.00 40.59 261 ILE D C 1
ATOM 10868 O O . ILE D 1 261 ? -47.149 15.721 -28.918 1.00 40.94 261 ILE D O 1
ATOM 10873 N N . GLY D 1 262 ? -47.060 17.417 -30.419 1.00 41.38 262 GLY D N 1
ATOM 10874 C CA . GLY D 1 262 ? -48.229 17.221 -31.222 1.00 42.48 262 GLY D CA 1
ATOM 10875 C C . GLY D 1 262 ? -49.246 18.318 -31.124 1.00 43.24 262 GLY D C 1
ATOM 10876 O O . GLY D 1 262 ? -49.132 19.219 -30.295 1.00 43.32 262 GLY D O 1
ATOM 10877 N N . ARG D 1 263 ? -50.270 18.214 -31.961 1.00 43.98 263 ARG D N 1
ATOM 10878 C CA . ARG D 1 263 ? -51.317 19.228 -32.022 1.00 44.78 263 ARG D CA 1
ATOM 10879 C C . ARG D 1 263 ? -52.114 19.313 -30.719 1.00 44.44 263 ARG D C 1
ATOM 10880 O O . ARG D 1 263 ? -52.470 20.411 -30.291 1.00 44.60 263 ARG D O 1
ATOM 10888 N N . LEU D 1 264 ? -52.387 18.156 -30.107 1.00 43.98 264 LEU D N 1
ATOM 10889 C CA . LEU D 1 264 ? -53.193 18.057 -28.881 1.00 43.25 264 LEU D CA 1
ATOM 10890 C C . LEU D 1 264 ? -52.410 18.418 -27.633 1.00 42.51 264 LEU D C 1
ATOM 10891 O O . LEU D 1 264 ? -52.986 18.851 -26.635 1.00 42.50 264 LEU D O 1
ATOM 10896 N N . SER D 1 265 ? -51.100 18.197 -27.687 1.00 41.51 265 SER D N 1
ATOM 10897 C CA . SER D 1 265 ? -50.231 18.367 -26.534 1.00 40.31 265 SER D CA 1
ATOM 10898 C C . SER D 1 265 ? -49.786 19.816 -26.327 1.00 39.34 265 SER D C 1
ATOM 10899 O O . SER D 1 265 ? -49.665 20.275 -25.189 1.00 39.16 265 SER D O 1
ATOM 10902 N N . GLU D 1 266 ? -49.562 20.535 -27.422 1.00 38.03 266 GLU D N 1
ATOM 10903 C CA . GLU D 1 266 ? -48.981 21.873 -27.356 1.00 37.21 266 GLU D CA 1
ATOM 10904 C C . GLU D 1 266 ? -49.768 22.914 -26.537 1.00 35.85 266 GLU D C 1
ATOM 10905 O O . GLU D 1 266 ? -49.154 23.683 -25.793 1.00 35.94 266 GLU D O 1
ATOM 10911 N N . PRO D 1 267 ? -51.114 22.961 -26.674 1.00 34.53 267 PRO D N 1
ATOM 10912 C CA . PRO D 1 267 ? -51.881 23.904 -25.849 1.00 33.27 267 PRO D CA 1
ATOM 10913 C C . PRO D 1 267 ? -51.648 23.744 -24.339 1.00 31.95 267 PRO D C 1
ATOM 10914 O O . PRO D 1 267 ? -51.662 24.727 -23.607 1.00 31.84 267 PRO D O 1
ATOM 10918 N N . LEU D 1 268 ? -51.422 22.515 -23.888 1.00 30.58 268 LEU D N 1
ATOM 10919 C CA . LEU D 1 268 ? -51.154 22.233 -22.474 1.00 29.25 268 LEU D CA 1
ATOM 10920 C C . LEU D 1 268 ? -49.807 22.755 -21.975 1.00 28.28 268 LEU D C 1
ATOM 10921 O O . LEU D 1 268 ? -49.674 23.064 -20.798 1.00 28.20 268 LEU D O 1
ATOM 10926 N N . TRP D 1 269 ? -48.819 22.840 -22.867 1.00 27.23 269 TRP D N 1
ATOM 10927 C CA . TRP D 1 269 ? -47.439 23.199 -22.500 1.00 26.16 269 TRP D CA 1
ATOM 10928 C C . TRP D 1 269 ? -47.328 24.477 -21.693 1.00 25.71 269 TRP D C 1
ATOM 10929 O O . TRP D 1 269 ? -46.574 24.547 -20.724 1.00 25.83 269 TRP D O 1
ATOM 10940 N N . SER D 1 270 ? -48.098 25.478 -22.088 1.00 25.25 270 SER D N 1
ATOM 10941 C CA . SER D 1 270 ? -48.103 26.762 -21.411 1.00 24.86 270 SER D CA 1
ATOM 10942 C C . SER D 1 270 ? -48.893 26.752 -20.105 1.00 24.53 270 SER D C 1
ATOM 10943 O O . SER D 1 270 ? -48.780 27.691 -19.316 1.00 24.77 270 SER D O 1
ATOM 10946 N N . ILE D 1 271 ? -49.671 25.695 -19.875 1.00 24.01 271 ILE D N 1
ATOM 10947 C CA . ILE D 1 271 ? -50.618 25.647 -18.766 1.00 23.46 271 ILE D CA 1
ATOM 10948 C C . ILE D 1 271 ? -50.079 24.929 -17.535 1.00 23.60 271 ILE D C 1
ATOM 10949 O O . ILE D 1 271 ? -50.090 25.475 -16.432 1.00 23.83 271 ILE D O 1
ATOM 10954 N N . GLU D 1 272 ? -49.611 23.703 -17.723 1.00 23.49 272 GLU D N 1
ATOM 10955 C CA . GLU D 1 272 ? -49.386 22.793 -16.604 1.00 23.59 272 GLU D CA 1
ATOM 10956 C C . GLU D 1 272 ? -48.201 23.136 -15.723 1.00 23.30 272 GLU D C 1
ATOM 10957 O O . GLU D 1 272 ? -48.336 23.212 -14.504 1.00 23.43 272 GLU D O 1
ATOM 10963 N N . ALA D 1 273 ? -47.046 23.350 -16.342 1.00 23.20 273 ALA D N 1
ATOM 10964 C CA . ALA D 1 273 ? -45.837 23.762 -15.628 1.00 22.83 273 ALA D CA 1
ATOM 10965 C C . ALA D 1 273 ? -46.071 25.099 -14.945 1.00 22.69 273 ALA D C 1
ATOM 10966 O O . ALA D 1 273 ? -45.607 25.331 -13.827 1.00 22.95 273 ALA D O 1
ATOM 10968 N N . ARG D 1 274 ? -46.798 25.969 -15.636 1.00 22.27 274 ARG D N 1
ATOM 10969 C CA . ARG D 1 274 ? -47.170 27.276 -15.137 1.00 22.07 274 ARG D CA 1
ATOM 10970 C C . ARG D 1 274 ? -48.006 27.194 -13.866 1.00 22.19 274 ARG D C 1
ATOM 10971 O O . ARG D 1 274 ? -47.714 27.871 -12.868 1.00 22.28 274 ARG D O 1
ATOM 10979 N N . ASN D 1 275 ? -49.052 26.371 -13.915 1.00 22.20 275 ASN D N 1
ATOM 10980 C CA . ASN D 1 275 ? -49.948 26.190 -12.789 1.00 22.05 275 ASN D CA 1
ATOM 10981 C C . ASN D 1 275 ? -49.238 25.636 -11.560 1.00 21.75 275 ASN D C 1
ATOM 10982 O O . ASN D 1 275 ? -49.502 26.059 -10.434 1.00 21.67 275 ASN D O 1
ATOM 10987 N N . ALA D 1 276 ? -48.341 24.689 -11.800 1.00 21.63 276 ALA D N 1
ATOM 10988 C CA . ALA D 1 276 ? -47.559 24.052 -10.755 1.00 21.95 276 ALA D CA 1
ATOM 10989 C C . ALA D 1 276 ? -46.795 25.078 -9.943 1.00 22.24 276 ALA D C 1
ATOM 10990 O O . ALA D 1 276 ? -46.793 25.028 -8.712 1.00 22.45 276 ALA D O 1
ATOM 10992 N N . ALA D 1 277 ? -46.156 26.011 -10.648 1.00 22.31 277 ALA D N 1
ATOM 10993 C CA . ALA D 1 277 ? -45.385 27.065 -10.025 1.00 22.33 277 ALA D CA 1
ATOM 10994 C C . ALA D 1 277 ? -46.278 27.909 -9.136 1.00 22.58 277 ALA D C 1
ATOM 10995 O O . ALA D 1 277 ? -45.895 28.227 -8.013 1.00 22.89 277 ALA D O 1
ATOM 10997 N N . ILE D 1 278 ? -47.469 28.250 -9.631 1.00 22.73 278 ILE D N 1
ATOM 10998 C CA . ILE D 1 278 ? -48.425 29.072 -8.877 1.00 22.88 278 ILE D CA 1
ATOM 10999 C C . ILE D 1 278 ? -48.941 28.360 -7.619 1.00 23.09 278 ILE D C 1
ATOM 11000 O O . ILE D 1 278 ? -48.849 28.905 -6.505 1.00 23.34 278 ILE D O 1
ATOM 11005 N N . ALA D 1 279 ? -49.456 27.141 -7.799 1.00 22.95 279 ALA D N 1
ATOM 11006 C CA . ALA D 1 279 ? -50.099 26.400 -6.714 1.00 22.77 279 ALA D CA 1
ATOM 11007 C C . ALA D 1 279 ? -49.141 26.054 -5.578 1.00 22.81 279 ALA D C 1
ATOM 11008 O O . ALA D 1 279 ? -49.528 26.054 -4.409 1.00 22.73 279 ALA D O 1
ATOM 11010 N N . ASN D 1 280 ? -47.890 25.775 -5.931 1.00 22.80 280 ASN D N 1
ATOM 11011 C CA . ASN D 1 280 ? -46.904 25.333 -4.957 1.00 22.70 280 ASN D CA 1
ATOM 11012 C C . ASN D 1 280 ? -45.898 26.409 -4.574 1.00 22.87 280 ASN D C 1
ATOM 11013 O O . ASN D 1 280 ? -44.981 26.149 -3.794 1.00 23.01 280 ASN D O 1
ATOM 11018 N N . SER D 1 281 ? -46.067 27.609 -5.125 1.00 22.88 281 SER D N 1
ATOM 11019 C CA . SER D 1 281 ? -45.190 28.746 -4.839 1.00 22.87 281 SER D CA 1
ATOM 11020 C C . SER D 1 281 ? -43.705 28.403 -4.918 1.00 22.70 281 SER D C 1
ATOM 11021 O O . SER D 1 281 ? -42.934 28.658 -3.990 1.00 23.07 281 SER D O 1
ATOM 11024 N N . TYR D 1 282 ? -43.313 27.799 -6.031 1.00 22.32 282 TYR D N 1
ATOM 11025 C CA . TYR D 1 282 ? -41.911 27.583 -6.314 1.00 22.09 282 TYR D CA 1
ATOM 11026 C C . TYR D 1 282 ? -41.659 27.822 -7.798 1.00 22.28 282 TYR D C 1
ATOM 11027 O O . TYR D 1 282 ? -42.584 28.180 -8.522 1.00 22.38 282 TYR D O 1
ATOM 11036 N N . PHE D 1 283 ? -40.413 27.658 -8.239 1.00 22.41 283 PHE D N 1
ATOM 11037 C CA . PHE D 1 283 ? -40.064 27.877 -9.647 1.00 22.38 283 PHE D CA 1
ATOM 11038 C C . PHE D 1 283 ? -40.209 26.596 -10.421 1.00 22.62 283 PHE D C 1
ATOM 11039 O O . PHE D 1 283 ? -39.996 25.513 -9.885 1.00 23.16 283 PHE D O 1
ATOM 11047 N N . THR D 1 284 ? -40.565 26.737 -11.687 1.00 22.75 284 THR D N 1
ATOM 11048 C CA . THR D 1 284 ? -40.815 25.612 -12.563 1.00 23.12 284 THR D CA 1
ATOM 11049 C C . THR D 1 284 ? -39.962 25.780 -13.814 1.00 23.44 284 THR D C 1
ATOM 11050 O O . THR D 1 284 ? -39.876 26.888 -14.362 1.00 23.97 284 THR D O 1
ATOM 11054 N N . VAL D 1 285 ? -39.323 24.702 -14.264 1.00 23.35 285 VAL D N 1
ATOM 11055 C CA . VAL D 1 285 ? -38.471 24.772 -15.455 1.00 23.30 285 VAL D CA 1
ATOM 11056 C C . VAL D 1 285 ? -38.799 23.676 -16.478 1.00 23.47 285 VAL D C 1
ATOM 11057 O O . VAL D 1 285 ? -38.103 22.665 -16.552 1.00 23.45 285 VAL D O 1
ATOM 11061 N N . PRO D 1 286 ? -39.864 23.873 -17.273 1.00 23.66 286 PRO D N 1
ATOM 11062 C CA . PRO D 1 286 ? -40.210 22.879 -18.275 1.00 23.96 286 PRO D CA 1
ATOM 11063 C C . PRO D 1 286 ? -39.324 22.966 -19.529 1.00 24.42 286 PRO D C 1
ATOM 11064 O O . PRO D 1 286 ? -39.285 23.999 -20.201 1.00 24.49 286 PRO D O 1
ATOM 11068 N N . ILE D 1 287 ? -38.621 21.872 -19.826 1.00 24.96 287 ILE D N 1
ATOM 11069 C CA . ILE D 1 287 ? -37.710 21.781 -20.970 1.00 25.24 287 ILE D CA 1
ATOM 11070 C C . ILE D 1 287 ? -38.202 20.719 -21.948 1.00 25.71 287 ILE D C 1
ATOM 11071 O O . ILE D 1 287 ? -38.436 19.577 -21.560 1.00 26.18 287 ILE D O 1
ATOM 11076 N N . ASN D 1 288 ? -38.355 21.086 -23.215 1.00 26.10 288 ASN D N 1
ATOM 11077 C CA . ASN D 1 288 ? -38.789 20.128 -24.220 1.00 26.59 288 ASN D CA 1
ATOM 11078 C C . ASN D 1 288 ? -37.776 19.953 -25.342 1.00 27.37 288 ASN D C 1
ATOM 11079 O O . ASN D 1 288 ? -37.128 20.905 -25.761 1.00 27.64 288 ASN D O 1
ATOM 11084 N N . ARG D 1 289 ? -37.647 18.715 -25.808 1.00 28.23 289 ARG D N 1
ATOM 11085 C CA . ARG D 1 289 ? -36.864 18.346 -26.993 1.00 28.88 289 ARG D CA 1
ATOM 11086 C C . ARG D 1 289 ? -37.275 19.165 -28.210 1.00 29.41 289 ARG D C 1
ATOM 11087 O O . ARG D 1 289 ? -38.356 19.755 -28.247 1.00 29.55 289 ARG D O 1
ATOM 11095 N N . VAL D 1 290 ? -36.414 19.185 -29.215 1.00 30.07 290 VAL D N 1
ATOM 11096 C CA . VAL D 1 290 ? -36.672 19.956 -30.412 1.00 30.61 290 VAL D CA 1
ATOM 11097 C C . VAL D 1 290 ? -36.361 19.114 -31.667 1.00 31.41 290 VAL D C 1
ATOM 11098 O O . VAL D 1 290 ? -35.567 18.173 -31.608 1.00 31.48 290 VAL D O 1
ATOM 11102 N N . GLY D 1 291 ? -37.009 19.428 -32.786 1.00 32.23 291 GLY D N 1
ATOM 11103 C CA . GLY D 1 291 ? -36.725 18.757 -34.050 1.00 33.36 291 GLY D CA 1
ATOM 11104 C C . GLY D 1 291 ? -37.551 17.506 -34.284 1.00 34.30 291 GLY D C 1
ATOM 11105 O O . GLY D 1 291 ? -38.268 17.049 -33.398 1.00 34.48 291 GLY D O 1
ATOM 11106 N N . THR D 1 292 ? -37.460 16.959 -35.493 1.00 35.22 292 THR D N 1
ATOM 11107 C CA . THR D 1 292 ? -38.174 15.731 -35.850 1.00 36.19 292 THR D CA 1
ATOM 11108 C C . THR D 1 292 ? -37.162 14.597 -36.079 1.00 36.82 292 THR D C 1
ATOM 11109 O O . THR D 1 292 ? -36.049 14.843 -36.541 1.00 36.74 292 THR D O 1
ATOM 11113 N N . GLU D 1 293 ? -37.543 13.369 -35.724 1.00 37.72 293 GLU D N 1
ATOM 11114 C CA . GLU D 1 293 ? -36.625 12.227 -35.758 1.00 38.56 293 GLU D CA 1
ATOM 11115 C C . GLU D 1 293 ? -37.234 11.091 -36.559 1.00 39.22 293 GLU D C 1
ATOM 11116 O O . GLU D 1 293 ? -38.371 10.697 -36.318 1.00 39.45 293 GLU D O 1
ATOM 11122 N N . GLN D 1 294 ? -36.489 10.559 -37.517 1.00 39.96 294 GLN D N 1
ATOM 11123 C CA . GLN D 1 294 ? -37.012 9.445 -38.303 1.00 40.92 294 GLN D CA 1
ATOM 11124 C C . GLN D 1 294 ? -36.281 8.145 -38.000 1.00 41.14 294 GLN D C 1
ATOM 11125 O O . GLN D 1 294 ? -35.085 8.157 -37.711 1.00 41.24 294 GLN D O 1
ATOM 11131 N N . PHE D 1 295 ? -37.002 7.029 -38.080 1.00 41.53 295 PHE D N 1
ATOM 11132 C CA . PHE D 1 295 ? -36.465 5.732 -37.657 1.00 41.81 295 PHE D CA 1
ATOM 11133 C C . PHE D 1 295 ? -36.342 4.720 -38.796 1.00 42.12 295 PHE D C 1
ATOM 11134 O O . PHE D 1 295 ? -37.013 4.871 -39.822 1.00 42.23 295 PHE D O 1
ATOM 11142 N N . PRO D 1 296 ? -35.464 3.702 -38.628 1.00 42.49 296 PRO D N 1
ATOM 11143 C CA . PRO D 1 296 ? -35.207 2.687 -39.657 1.00 42.75 296 PRO D CA 1
ATOM 11144 C C . PRO D 1 296 ? -36.461 2.003 -40.186 1.00 43.04 296 PRO D C 1
ATOM 11145 O O . PRO D 1 296 ? -36.626 1.906 -41.402 1.00 43.31 296 PRO D O 1
ATOM 11149 N N . ASN D 1 297 ? -37.337 1.554 -39.286 1.00 43.40 297 ASN D N 1
ATOM 11150 C CA . ASN D 1 297 ? -38.527 0.786 -39.670 1.00 43.77 297 ASN D CA 1
ATOM 11151 C C . ASN D 1 297 ? -39.871 1.503 -39.439 1.00 44.06 297 ASN D C 1
ATOM 11152 O O . ASN D 1 297 ? -39.969 2.413 -38.607 1.00 44.10 297 ASN D O 1
ATOM 11157 N N . GLU D 1 298 ? -40.886 1.083 -40.202 1.00 44.31 298 GLU D N 1
ATOM 11158 C CA . GLU D 1 298 ? -42.291 1.479 -40.025 1.00 44.75 298 GLU D CA 1
ATOM 11159 C C . GLU D 1 298 ? -42.788 1.300 -38.586 1.00 44.53 298 GLU D C 1
ATOM 11160 O O . GLU D 1 298 ? -42.412 0.331 -37.916 1.00 44.64 298 GLU D O 1
ATOM 11166 N N . TYR D 1 299 ? -43.670 2.196 -38.137 1.00 44.35 299 TYR D N 1
ATOM 11167 C CA . TYR D 1 299 ? -44.432 1.996 -36.897 1.00 44.23 299 TYR D CA 1
ATOM 11168 C C . TYR D 1 299 ? -45.837 2.622 -37.006 1.00 44.14 299 TYR D C 1
ATOM 11169 O O . TYR D 1 299 ? -46.057 3.521 -37.824 1.00 44.01 299 TYR D O 1
ATOM 11178 N N . THR D 1 300 ? -46.780 2.145 -36.192 1.00 44.18 300 THR D N 1
ATOM 11179 C CA . THR D 1 300 ? -48.109 2.777 -36.080 1.00 44.21 300 THR D CA 1
ATOM 11180 C C . THR D 1 300 ? -48.294 3.457 -34.719 1.00 44.40 300 THR D C 1
ATOM 11181 O O . THR D 1 300 ? -47.624 3.094 -33.742 1.00 44.33 300 THR D O 1
ATOM 11185 N N . SER D 1 301 ? -49.217 4.422 -34.666 1.00 44.73 301 SER D N 1
ATOM 11186 C CA . SER D 1 301 ? -49.383 5.305 -33.504 1.00 45.12 301 SER D CA 1
ATOM 11187 C C . SER D 1 301 ? -50.658 5.074 -32.680 1.00 45.39 301 SER D C 1
ATOM 11188 O O . SER D 1 301 ? -50.921 5.809 -31.718 1.00 45.26 301 SER D O 1
ATOM 11191 N N . GLY D 1 302 ? -51.439 4.060 -33.049 1.00 45.82 302 GLY D N 1
ATOM 11192 C CA . GLY D 1 302 ? -52.667 3.737 -32.311 1.00 46.52 302 GLY D CA 1
ATOM 11193 C C . GLY D 1 302 ? -53.898 4.526 -32.733 1.00 46.93 302 GLY D C 1
ATOM 11194 O O . GLY D 1 302 ? -54.981 4.334 -32.176 1.00 46.96 302 GLY D O 1
ATOM 11195 N N . ASP D 1 303 ? -53.732 5.433 -33.695 1.00 47.32 303 ASP D N 1
ATOM 11196 C CA . ASP D 1 303 ? -54.877 5.996 -34.416 1.00 47.88 303 ASP D CA 1
ATOM 11197 C C . ASP D 1 303 ? -55.090 5.155 -35.687 1.00 48.17 303 ASP D C 1
ATOM 11198 O O . ASP D 1 303 ? -54.328 4.210 -35.938 1.00 48.61 303 ASP D O 1
ATOM 11203 N N . GLY D 1 304 ? -56.111 5.468 -36.482 1.00 48.10 304 GLY D N 1
ATOM 11204 C CA . GLY D 1 304 ? -56.420 4.648 -37.658 1.00 48.20 304 GLY D CA 1
ATOM 11205 C C . GLY D 1 304 ? -55.423 4.714 -38.808 1.00 48.24 304 GLY D C 1
ATOM 11206 O O . GLY D 1 304 ? -55.593 4.035 -39.824 1.00 48.32 304 GLY D O 1
ATOM 11207 N N . ASN D 1 305 ? -54.368 5.506 -38.636 1.00 48.28 305 ASN D N 1
ATOM 11208 C CA . ASN D 1 305 ? -53.487 5.894 -39.742 1.00 48.32 305 ASN D CA 1
ATOM 11209 C C . ASN D 1 305 ? -52.478 4.867 -40.257 1.00 48.31 305 ASN D C 1
ATOM 11210 O O . ASN D 1 305 ? -52.206 3.839 -39.628 1.00 48.26 305 ASN D O 1
ATOM 11215 N N . LYS D 1 306 ? -51.937 5.195 -41.428 1.00 48.45 306 LYS D N 1
ATOM 11216 C CA . LYS D 1 306 ? -50.921 4.412 -42.129 1.00 48.53 306 LYS D CA 1
ATOM 11217 C C . LYS D 1 306 ? -49.586 4.407 -41.360 1.00 48.19 306 LYS D C 1
ATOM 11218 O O . LYS D 1 306 ? -49.285 5.348 -40.610 1.00 48.25 306 LYS D O 1
ATOM 11224 N N . ALA D 1 307 ? -48.797 3.347 -41.549 1.00 47.71 307 ALA D N 1
ATOM 11225 C CA . ALA D 1 307 ? -47.474 3.229 -40.928 1.00 47.26 307 ALA D CA 1
ATOM 11226 C C . ALA D 1 307 ? -46.518 4.277 -41.488 1.00 47.11 307 ALA D C 1
ATOM 11227 O O . ALA D 1 307 ? -46.607 4.637 -42.667 1.00 47.06 307 ALA D O 1
ATOM 11229 N N . HIS D 1 308 ? -45.613 4.762 -40.637 1.00 46.92 308 HIS D N 1
ATOM 11230 C CA . HIS D 1 308 ? -44.659 5.825 -40.998 1.00 46.60 308 HIS D CA 1
ATOM 11231 C C . HIS D 1 308 ? -43.359 5.741 -40.191 1.00 46.29 308 HIS D C 1
ATOM 11232 O O . HIS D 1 308 ? -43.262 4.984 -39.211 1.00 45.98 308 HIS D O 1
ATOM 11239 N N . LYS D 1 309 ? -42.370 6.533 -40.607 1.00 46.01 309 LYS D N 1
ATOM 11240 C CA . LYS D 1 309 ? -41.025 6.479 -40.034 1.00 45.82 309 LYS D CA 1
ATOM 11241 C C . LYS D 1 309 ? -40.631 7.762 -39.304 1.00 45.65 309 LYS D C 1
ATOM 11242 O O . LYS D 1 309 ? -39.704 7.752 -38.478 1.00 45.58 309 LYS D O 1
ATOM 11248 N N . GLU D 1 310 ? -41.349 8.848 -39.604 1.00 45.32 310 GLU D N 1
ATOM 11249 C CA . GLU D 1 310 ? -41.082 10.167 -39.022 1.00 45.18 310 GLU D CA 1
ATOM 11250 C C . GLU D 1 310 ? -41.819 10.426 -37.711 1.00 44.24 310 GLU D C 1
ATOM 11251 O O . GLU D 1 310 ? -43.051 10.477 -37.683 1.00 44.37 310 GLU D O 1
ATOM 11257 N N . PHE D 1 311 ? -41.053 10.598 -36.637 1.00 43.20 311 PHE D N 1
ATOM 11258 C CA . PHE D 1 311 ? -41.601 10.941 -35.325 1.00 42.20 311 PHE D CA 1
ATOM 11259 C C . PHE D 1 311 ? -41.267 12.388 -34.968 1.00 41.40 311 PHE D C 1
ATOM 11260 O O . PHE D 1 311 ? -40.108 12.734 -34.698 1.00 41.07 311 PHE D O 1
ATOM 11268 N N . GLY D 1 312 ? -42.299 13.228 -34.982 1.00 40.50 312 GLY D N 1
ATOM 11269 C CA . GLY D 1 312 ? -42.140 14.653 -34.694 1.00 39.30 312 GLY D CA 1
ATOM 11270 C C . GLY D 1 312 ? -43.245 15.518 -35.275 1.00 38.19 312 GLY D C 1
ATOM 11271 O O . GLY D 1 312 ? -44.244 14.994 -35.781 1.00 38.31 312 GLY D O 1
ATOM 11272 N N . PRO D 1 313 ? -43.075 16.854 -35.207 1.00 37.26 313 PRO D N 1
ATOM 11273 C CA . PRO D 1 313 ? -41.894 17.508 -34.646 1.00 36.28 313 PRO D CA 1
ATOM 11274 C C . PRO D 1 313 ? -42.014 17.826 -33.151 1.00 35.06 313 PRO D C 1
ATOM 11275 O O . PRO D 1 313 ? -43.093 18.167 -32.667 1.00 35.04 313 PRO D O 1
ATOM 11279 N N . PHE D 1 314 ? -40.902 17.702 -32.433 1.00 33.66 314 PHE D N 1
ATOM 11280 C CA . PHE D 1 314 ? -40.840 18.078 -31.024 1.00 32.30 314 PHE D CA 1
ATOM 11281 C C . PHE D 1 314 ? -40.773 19.590 -30.977 1.00 31.55 314 PHE D C 1
ATOM 11282 O O . PHE D 1 314 ? -39.923 20.184 -31.635 1.00 31.83 314 PHE D O 1
ATOM 11290 N N . TYR D 1 315 ? -41.665 20.213 -30.210 1.00 30.35 315 TYR D N 1
ATOM 11291 C CA . TYR D 1 315 ? -41.864 21.659 -30.303 1.00 29.04 315 TYR D CA 1
ATOM 11292 C C . TYR D 1 315 ? -41.121 22.551 -29.305 1.00 28.64 315 TYR D C 1
ATOM 11293 O O . TYR D 1 315 ? -41.522 23.688 -29.093 1.00 28.56 315 TYR D O 1
ATOM 11302 N N . GLY D 1 316 ? -40.040 22.055 -28.709 1.00 28.15 316 GLY D N 1
ATOM 11303 C CA . GLY D 1 316 ? -39.199 22.882 -27.840 1.00 27.59 316 GLY D CA 1
ATOM 11304 C C . GLY D 1 316 ? -40.005 23.788 -26.923 1.00 27.33 316 GLY D C 1
ATOM 11305 O O . GLY D 1 316 ? -40.835 23.309 -26.147 1.00 27.55 316 GLY D O 1
ATOM 11306 N N . SER D 1 317 ? -39.769 25.095 -27.025 1.00 26.65 317 SER D N 1
ATOM 11307 C CA . SER D 1 317 ? -40.528 26.111 -26.285 1.00 26.09 317 SER D CA 1
ATOM 11308 C C . SER D 1 317 ? -40.314 26.078 -24.771 1.00 25.74 317 SER D C 1
ATOM 11309 O O . SER D 1 317 ? -41.217 26.423 -23.998 1.00 25.77 317 SER D O 1
ATOM 11312 N N . SER D 1 318 ? -39.124 25.661 -24.354 1.00 25.16 318 SER D N 1
ATOM 11313 C CA . SER D 1 318 ? -38.756 25.661 -22.937 1.00 24.78 318 SER D CA 1
ATOM 11314 C C . SER D 1 318 ? -38.916 27.053 -22.323 1.00 24.55 318 SER D C 1
ATOM 11315 O O . SER D 1 318 ? -38.600 28.061 -22.968 1.00 24.67 318 SER D O 1
ATOM 11318 N N . TYR D 1 319 ? -39.404 27.105 -21.084 1.00 23.85 319 TYR D N 1
ATOM 11319 C CA . TYR D 1 319 ? -39.553 28.374 -20.381 1.00 23.34 319 TYR D CA 1
ATOM 11320 C C . TYR D 1 319 ? -39.309 28.212 -18.884 1.00 23.16 319 TYR D C 1
ATOM 11321 O O . TYR D 1 319 ? -38.964 27.129 -18.436 1.00 23.42 319 TYR D O 1
ATOM 11330 N N . VAL D 1 320 ? -39.442 29.289 -18.121 1.00 22.78 320 VAL D N 1
ATOM 11331 C CA . VAL D 1 320 ? -39.364 29.204 -16.667 1.00 22.72 320 VAL D CA 1
ATOM 11332 C C . VAL D 1 320 ? -40.542 29.961 -16.101 1.00 22.83 320 VAL D C 1
ATOM 11333 O O . VAL D 1 320 ? -40.775 31.110 -16.472 1.00 23.00 320 VAL D O 1
ATOM 11337 N N . ALA D 1 321 ? -41.297 29.306 -15.227 1.00 22.97 321 ALA D N 1
ATOM 11338 C CA . ALA D 1 321 ? -42.414 29.949 -14.538 1.00 23.14 321 ALA D CA 1
ATOM 11339 C C . ALA D 1 321 ? -42.020 30.266 -13.092 1.00 23.39 321 ALA D C 1
ATOM 11340 O O . ALA D 1 321 ? -41.344 29.461 -12.427 1.00 23.45 321 ALA D O 1
ATOM 11342 N N . ALA D 1 322 ? -42.425 31.452 -12.635 1.00 23.63 322 ALA D N 1
ATOM 11343 C CA . ALA D 1 322 ? -42.128 31.947 -11.291 1.00 23.94 322 ALA D CA 1
ATOM 11344 C C . ALA D 1 322 ? -43.329 31.794 -10.359 1.00 24.19 322 ALA D C 1
ATOM 11345 O O . ALA D 1 322 ? -44.462 31.847 -10.819 1.00 24.27 322 ALA D O 1
ATOM 11347 N N . PRO D 1 323 ? -43.086 31.611 -9.046 1.00 24.65 323 PRO D N 1
ATOM 11348 C CA . PRO D 1 323 ? -44.131 31.400 -8.037 1.00 25.16 323 PRO D CA 1
ATOM 11349 C C . PRO D 1 323 ? -45.174 32.504 -7.920 1.00 25.54 323 PRO D C 1
ATOM 11350 O O . PRO D 1 323 ? -46.253 32.256 -7.405 1.00 25.99 323 PRO D O 1
ATOM 11354 N N . ASP D 1 324 ? -44.854 33.709 -8.375 1.00 26.05 324 ASP D N 1
ATOM 11355 C CA . ASP D 1 324 ? -45.803 34.816 -8.356 1.00 26.38 324 ASP D CA 1
ATOM 11356 C C . ASP D 1 324 ? -46.709 34.835 -9.588 1.00 26.42 324 ASP D C 1
ATOM 11357 O O . ASP D 1 324 ? -47.419 35.813 -9.818 1.00 26.92 324 ASP D O 1
ATOM 11362 N N . GLY D 1 325 ? -46.677 33.771 -10.386 1.00 26.23 325 GLY D N 1
ATOM 11363 C CA . GLY D 1 325 ? -47.522 33.671 -11.568 1.00 26.09 325 GLY D CA 1
ATOM 11364 C C . GLY D 1 325 ? -46.963 34.293 -12.839 1.00 26.26 325 GLY D C 1
ATOM 11365 O O . GLY D 1 325 ? -47.608 34.234 -13.892 1.00 26.21 325 GLY D O 1
ATOM 11366 N N . SER D 1 326 ? -45.780 34.900 -12.748 1.00 26.15 326 SER D N 1
ATOM 11367 C CA . SER D 1 326 ? -45.084 35.411 -13.925 1.00 26.12 326 SER D CA 1
ATOM 11368 C C . SER D 1 326 ? -44.265 34.305 -14.591 1.00 26.21 326 SER D C 1
ATOM 11369 O O . SER D 1 326 ? -43.978 33.268 -13.986 1.00 26.30 326 SER D O 1
ATOM 11372 N N . ARG D 1 327 ? -43.896 34.525 -15.845 1.00 26.19 327 ARG D N 1
ATOM 11373 C CA . ARG D 1 327 ? -43.145 33.531 -16.604 1.00 25.85 327 ARG D CA 1
ATOM 11374 C C . ARG D 1 327 ? -42.306 34.139 -17.725 1.00 26.01 327 ARG D C 1
ATOM 11375 O O . ARG D 1 327 ? -42.614 35.208 -18.270 1.00 26.06 327 ARG D O 1
ATOM 11383 N N . THR D 1 328 ? -41.258 33.412 -18.070 1.00 26.04 328 THR D N 1
ATOM 11384 C CA . THR D 1 328 ? -40.353 33.742 -19.156 1.00 26.25 328 THR D CA 1
ATOM 11385 C C . THR D 1 328 ? -41.029 33.519 -20.517 1.00 26.49 328 THR D C 1
ATOM 11386 O O . THR D 1 328 ? -41.956 32.728 -20.621 1.00 26.60 328 THR D O 1
ATOM 11390 N N . PRO D 1 329 ? -40.598 34.249 -21.561 1.00 26.82 329 PRO D N 1
ATOM 11391 C CA . PRO D 1 329 ? -40.955 33.847 -22.936 1.00 26.85 329 PRO D CA 1
ATOM 11392 C C . PRO D 1 329 ? -40.350 32.491 -23.298 1.00 27.03 329 PRO D C 1
ATOM 11393 O O . PRO D 1 329 ? -39.271 32.146 -22.824 1.00 27.05 329 PRO D O 1
ATOM 11397 N N . SER D 1 330 ? -41.034 31.723 -24.133 1.00 27.39 330 SER D N 1
ATOM 11398 C CA . SER D 1 330 ? -40.508 30.431 -24.544 1.00 27.73 330 SER D CA 1
ATOM 11399 C C . SER D 1 330 ? -39.273 30.551 -25.429 1.00 28.08 330 SER D C 1
ATOM 11400 O O . SER D 1 330 ? -39.091 31.554 -26.111 1.00 28.21 330 SER D O 1
ATOM 11403 N N . LEU D 1 331 ? -38.434 29.515 -25.413 1.00 28.58 331 LEU D N 1
ATOM 11404 C CA . LEU D 1 331 ? -37.426 29.309 -26.450 1.00 29.01 331 LEU D CA 1
ATOM 11405 C C . LEU D 1 331 ? -38.090 28.970 -27.794 1.00 29.75 331 LEU D C 1
ATOM 11406 O O . LEU D 1 331 ? -39.319 28.890 -27.896 1.00 29.82 331 LEU D O 1
ATOM 11411 N N . SER D 1 332 ? -37.265 28.765 -28.817 1.00 30.62 332 SER D N 1
ATOM 11412 C CA . SER D 1 332 ? -37.723 28.446 -30.160 1.00 31.59 332 SER D CA 1
ATOM 11413 C C . SER D 1 332 ? -38.482 27.126 -30.191 1.00 32.10 332 SER D C 1
ATOM 11414 O O . SER D 1 332 ? -38.305 26.294 -29.307 1.00 32.11 332 SER D O 1
ATOM 11417 N N . ARG D 1 333 ? -39.316 26.935 -31.213 1.00 32.91 333 ARG D N 1
ATOM 11418 C CA . ARG D 1 333 ? -40.056 25.681 -31.378 1.00 34.03 333 ARG D CA 1
ATOM 11419 C C . ARG D 1 333 ? -39.310 24.641 -32.228 1.00 34.21 333 ARG D C 1
ATOM 11420 O O . ARG D 1 333 ? -39.674 23.453 -32.255 1.00 34.18 333 ARG D O 1
ATOM 11428 N N . ASP D 1 334 ? -38.260 25.076 -32.915 1.00 34.66 334 ASP D N 1
ATOM 11429 C CA . ASP D 1 334 ? -37.527 24.142 -33.763 1.00 35.34 334 ASP D CA 1
ATOM 11430 C C . ASP D 1 334 ? -36.009 24.287 -33.750 1.00 35.09 334 ASP D C 1
ATOM 11431 O O . ASP D 1 334 ? -35.310 23.441 -34.309 1.00 35.44 334 ASP D O 1
ATOM 11436 N N . LYS D 1 335 ? -35.504 25.327 -33.097 1.00 34.56 335 LYS D N 1
ATOM 11437 C CA . LYS D 1 335 ? -34.068 25.554 -33.034 1.00 34.26 335 LYS D CA 1
ATOM 11438 C C . LYS D 1 335 ? -33.544 25.145 -31.658 1.00 33.70 335 LYS D C 1
ATOM 11439 O O . LYS D 1 335 ? -34.247 25.309 -30.665 1.00 33.69 335 LYS D O 1
ATOM 11445 N N . ASP D 1 336 ? -32.331 24.586 -31.618 1.00 33.03 336 ASP D N 1
ATOM 11446 C CA . ASP D 1 336 ? -31.582 24.333 -30.374 1.00 32.50 336 ASP D CA 1
ATOM 11447 C C . ASP D 1 336 ? -31.440 25.614 -29.564 1.00 31.98 336 ASP D C 1
ATOM 11448 O O . ASP D 1 336 ? -31.223 26.684 -30.129 1.00 32.06 336 ASP D O 1
ATOM 11453 N N . GLY D 1 337 ? -31.496 25.508 -28.243 1.00 31.27 337 GLY D N 1
ATOM 11454 C CA . GLY D 1 337 ? -31.379 26.698 -27.418 1.00 30.31 337 GLY D CA 1
ATOM 11455 C C . GLY D 1 337 ? -30.890 26.453 -26.017 1.00 29.64 337 GLY D C 1
ATOM 11456 O O . GLY D 1 337 ? -31.027 25.350 -25.498 1.00 29.71 337 GLY D O 1
ATOM 11457 N N . LEU D 1 338 ? -30.305 27.494 -25.426 1.00 29.03 338 LEU D N 1
ATOM 11458 C CA . LEU D 1 338 ? -29.977 27.533 -24.002 1.00 28.50 338 LEU D CA 1
ATOM 11459 C C . LEU D 1 338 ? -30.718 28.703 -23.356 1.00 28.21 338 LEU D C 1
ATOM 11460 O O . LEU D 1 338 ? -30.643 29.830 -23.829 1.00 28.17 338 LEU D O 1
ATOM 11465 N N . LEU D 1 339 ? -31.441 28.428 -22.281 1.00 27.93 339 LEU D N 1
ATOM 11466 C CA . LEU D 1 339 ? -32.195 29.465 -21.597 1.00 27.86 339 LEU D CA 1
ATOM 11467 C C . LEU D 1 339 ? -31.573 29.755 -20.226 1.00 27.86 339 LEU D C 1
ATOM 11468 O O . LEU D 1 339 ? -31.617 28.927 -19.317 1.00 27.77 339 LEU D O 1
ATOM 11473 N N . VAL D 1 340 ? -30.953 30.924 -20.105 1.00 27.84 340 VAL D N 1
ATOM 11474 C CA . VAL D 1 340 ? -30.367 31.358 -18.843 1.00 27.69 340 VAL D CA 1
ATOM 11475 C C . VAL D 1 340 ? -31.351 32.266 -18.140 1.00 27.82 340 VAL D C 1
ATOM 11476 O O . VAL D 1 340 ? -31.830 33.236 -18.721 1.00 27.96 340 VAL D O 1
ATOM 11480 N N . VAL D 1 341 ? -31.673 31.933 -16.896 1.00 27.94 341 VAL D N 1
ATOM 11481 C CA . VAL D 1 341 ? -32.543 32.783 -16.094 1.00 28.16 341 VAL D CA 1
ATOM 11482 C C . VAL D 1 341 ? -31.983 32.986 -14.684 1.00 28.30 341 VAL D C 1
ATOM 11483 O O . VAL D 1 341 ? -31.632 32.028 -13.984 1.00 28.32 341 VAL D O 1
ATOM 11487 N N . GLU D 1 342 ? -31.870 34.251 -14.299 1.00 28.58 342 GLU D N 1
ATOM 11488 C CA . GLU D 1 342 ? -31.417 34.619 -12.966 1.00 29.03 342 GLU D CA 1
ATOM 11489 C C . GLU D 1 342 ? -32.631 34.789 -12.054 1.00 28.97 342 GLU D C 1
ATOM 11490 O O . GLU D 1 342 ? -33.613 35.425 -12.433 1.00 29.18 342 GLU D O 1
ATOM 11496 N N . LEU D 1 343 ? -32.572 34.217 -10.857 1.00 28.89 343 LEU D N 1
ATOM 11497 C CA . LEU D 1 343 ? -33.687 34.326 -9.926 1.00 28.91 343 LEU D CA 1
ATOM 11498 C C . LEU D 1 343 ? -33.245 34.455 -8.481 1.00 29.12 343 LEU D C 1
ATOM 11499 O O . LEU D 1 343 ? -32.183 33.960 -8.099 1.00 29.22 343 LEU D O 1
ATOM 11504 N N . ASP D 1 344 ? -34.065 35.132 -7.683 1.00 29.29 344 ASP D N 1
ATOM 11505 C CA . ASP D 1 344 ? -33.856 35.193 -6.243 1.00 29.38 344 ASP D CA 1
ATOM 11506 C C . ASP D 1 344 ? -34.781 34.187 -5.584 1.00 29.15 344 ASP D C 1
ATOM 11507 O O . ASP D 1 344 ? -35.996 34.350 -5.583 1.00 29.28 344 ASP D O 1
ATOM 11512 N N . LEU D 1 345 ? -34.183 33.143 -5.024 1.00 29.13 345 LEU D N 1
ATOM 11513 C CA . LEU D 1 345 ? -34.922 32.045 -4.413 1.00 29.09 345 LEU D CA 1
ATOM 11514 C C . LEU D 1 345 ? -35.813 32.502 -3.276 1.00 29.17 345 LEU D C 1
ATOM 11515 O O . LEU D 1 345 ? -36.676 31.758 -2.825 1.00 29.47 345 LEU D O 1
ATOM 11520 N N . ASN D 1 346 ? -35.614 33.734 -2.825 1.00 29.18 346 ASN D N 1
ATOM 11521 C CA . ASN D 1 346 ? -36.392 34.260 -1.720 1.00 29.14 346 ASN D CA 1
ATOM 11522 C C . ASN D 1 346 ? -37.833 34.584 -2.078 1.00 29.05 346 ASN D C 1
ATOM 11523 O O . ASN D 1 346 ? -38.671 34.720 -1.186 1.00 29.36 346 ASN D O 1
ATOM 11528 N N . LEU D 1 347 ? -38.122 34.668 -3.378 1.00 28.59 347 LEU D N 1
ATOM 11529 C CA . LEU D 1 347 ? -39.473 34.925 -3.865 1.00 28.17 347 LEU D CA 1
ATOM 11530 C C . LEU D 1 347 ? -40.465 33.875 -3.372 1.00 28.38 347 LEU D C 1
ATOM 11531 O O . LEU D 1 347 ? -41.641 34.166 -3.151 1.00 28.39 347 LEU D O 1
ATOM 11536 N N . CYS D 1 348 ? -39.971 32.660 -3.180 1.00 28.69 348 CYS D N 1
ATOM 11537 C CA . CYS D 1 348 ? -40.800 31.536 -2.768 1.00 29.05 348 CYS D CA 1
ATOM 11538 C C . CYS D 1 348 ? -41.501 31.773 -1.437 1.00 29.03 348 CYS D C 1
ATOM 11539 O O . CYS D 1 348 ? -42.731 31.736 -1.373 1.00 29.02 348 CYS D O 1
ATOM 11542 N N . ARG D 1 349 ? -40.726 32.034 -0.383 1.00 29.08 349 ARG D N 1
ATOM 11543 C CA . ARG D 1 349 ? -41.310 32.310 0.932 1.00 28.86 349 ARG D CA 1
ATOM 11544 C C . ARG D 1 349 ? -42.222 33.538 0.879 1.00 28.98 349 ARG D C 1
ATOM 11545 O O . ARG D 1 349 ? -43.288 33.544 1.484 1.00 29.03 349 ARG D O 1
ATOM 11553 N N . GLN D 1 350 ? -41.807 34.559 0.134 1.00 29.08 350 GLN D N 1
ATOM 11554 C CA . GLN D 1 350 ? -42.551 35.806 0.048 1.00 29.22 350 GLN D CA 1
ATOM 11555 C C . GLN D 1 350 ? -43.934 35.608 -0.550 1.00 29.58 350 GLN D C 1
ATOM 11556 O O . GLN D 1 350 ? -44.910 36.175 -0.062 1.00 29.76 350 GLN D O 1
ATOM 11562 N N . VAL D 1 351 ? -44.011 34.802 -1.601 1.00 29.95 351 VAL D N 1
ATOM 11563 C CA . VAL D 1 351 ? -45.286 34.465 -2.231 1.00 30.50 351 VAL D CA 1
ATOM 11564 C C . VAL D 1 351 ? -46.138 33.592 -1.309 1.00 30.99 351 VAL D C 1
ATOM 11565 O O . VAL D 1 351 ? -47.348 33.788 -1.210 1.00 31.30 351 VAL D O 1
ATOM 11569 N N . LYS D 1 352 ? -45.501 32.640 -0.630 1.00 31.43 352 LYS D N 1
ATOM 11570 C CA . LYS D 1 352 ? -46.186 31.792 0.342 1.00 31.88 352 LYS D CA 1
ATOM 11571 C C . LYS D 1 352 ? -46.853 32.604 1.440 1.00 32.32 352 LYS D C 1
ATOM 11572 O O . LYS D 1 352 ? -48.018 32.385 1.754 1.00 32.69 352 LYS D O 1
ATOM 11578 N N . ASP D 1 353 ? -46.111 33.540 2.018 1.00 32.83 353 ASP D N 1
ATOM 11579 C CA . ASP D 1 353 ? -46.609 34.354 3.118 1.00 33.39 353 ASP D CA 1
ATOM 11580 C C . ASP D 1 353 ? -47.698 35.315 2.669 1.00 33.42 353 ASP D C 1
ATOM 11581 O O . ASP D 1 353 ? -48.583 35.646 3.450 1.00 33.41 353 ASP D O 1
ATOM 11586 N N . PHE D 1 354 ? -47.632 35.748 1.411 1.00 33.51 354 PHE D N 1
ATOM 11587 C CA . PHE D 1 354 ? -48.615 36.681 0.866 1.00 33.71 354 PHE D CA 1
ATOM 11588 C C . PHE D 1 354 ? -49.914 35.992 0.416 1.00 33.66 354 PHE D C 1
ATOM 11589 O O . PHE D 1 354 ? -50.994 36.335 0.894 1.00 33.77 354 PHE D O 1
ATOM 11597 N N . TRP D 1 355 ? -49.809 35.030 -0.495 1.00 33.55 355 TRP D N 1
ATOM 11598 C CA . TRP D 1 355 ? -50.995 34.357 -1.035 1.00 33.44 355 TRP D CA 1
ATOM 11599 C C . TRP D 1 355 ? -51.632 33.345 -0.082 1.00 32.80 355 TRP D C 1
ATOM 11600 O O . TRP D 1 355 ? -52.848 33.163 -0.086 1.00 32.93 355 TRP D O 1
ATOM 11611 N N . GLY D 1 356 ? -50.809 32.684 0.718 1.00 31.97 356 GLY D N 1
ATOM 11612 C CA . GLY D 1 356 ? -51.298 31.784 1.751 1.00 31.13 356 GLY D CA 1
ATOM 11613 C C . GLY D 1 356 ? -51.786 30.429 1.279 1.00 30.59 356 GLY D C 1
ATOM 11614 O O . GLY D 1 356 ? -52.618 29.811 1.941 1.00 30.51 356 GLY D O 1
ATOM 11615 N N . PHE D 1 357 ? -51.259 29.951 0.153 1.00 30.14 357 PHE D N 1
ATOM 11616 C CA . PHE D 1 357 ? -51.683 28.665 -0.393 1.00 29.49 357 PHE D CA 1
ATOM 11617 C C . PHE D 1 357 ? -51.313 27.496 0.509 1.00 29.62 357 PHE D C 1
ATOM 11618 O O . PHE D 1 357 ? -52.110 26.565 0.682 1.00 29.80 357 PHE D O 1
ATOM 11626 N N . ARG D 1 358 ? -50.116 27.537 1.087 1.00 29.40 358 ARG D N 1
ATOM 11627 C CA . ARG D 1 358 ? -49.663 26.437 1.938 1.00 29.39 358 ARG D CA 1
ATOM 11628 C C . ARG D 1 358 ? -50.391 26.482 3.290 1.00 29.64 358 ARG D C 1
ATOM 11629 O O . ARG D 1 358 ? -50.721 25.446 3.882 1.00 29.40 358 ARG D O 1
ATOM 11637 N N . MET D 1 359 ? -50.659 27.702 3.741 1.00 29.95 359 MET D N 1
ATOM 11638 C CA . MET D 1 359 ? -51.449 27.951 4.933 1.00 30.61 359 MET D CA 1
ATOM 11639 C C . MET D 1 359 ? -52.801 27.233 4.854 1.00 29.80 359 MET D C 1
ATOM 11640 O O . MET D 1 359 ? -53.281 26.696 5.846 1.00 29.81 359 MET D O 1
ATOM 11645 N N . THR D 1 360 ? -53.399 27.213 3.665 1.00 29.10 360 THR D N 1
ATOM 11646 C CA . THR D 1 360 ? -54.790 26.802 3.515 1.00 28.30 360 THR D CA 1
ATOM 11647 C C . THR D 1 360 ? -55.009 25.513 2.701 1.00 27.96 360 THR D C 1
ATOM 11648 O O . THR D 1 360 ? -56.103 25.284 2.177 1.00 27.63 360 THR D O 1
ATOM 11652 N N . GLN D 1 361 ? -53.982 24.668 2.616 1.00 27.45 361 GLN D N 1
ATOM 11653 C CA . GLN D 1 361 ? -54.044 23.456 1.795 1.00 26.93 361 GLN D CA 1
ATOM 11654 C C . GLN D 1 361 ? -54.963 22.381 2.362 1.00 26.81 361 GLN D C 1
ATOM 11655 O O . GLN D 1 361 ? -55.512 21.586 1.608 1.00 27.08 361 GLN D O 1
ATOM 11661 N N . ARG D 1 362 ? -55.112 22.346 3.684 1.00 26.47 362 ARG D N 1
ATOM 11662 C CA . ARG D 1 362 ? -55.918 21.329 4.365 1.00 26.10 362 ARG D CA 1
ATOM 11663 C C . ARG D 1 362 ? -55.458 19.905 4.033 1.00 26.26 362 ARG D C 1
ATOM 11664 O O . ARG D 1 362 ? -56.268 18.992 3.842 1.00 26.73 362 ARG D O 1
ATOM 11672 N N . VAL D 1 363 ? -54.145 19.727 3.992 1.00 26.08 363 VAL D N 1
ATOM 11673 C CA . VAL D 1 363 ? -53.508 18.433 3.746 1.00 25.94 363 VAL D CA 1
ATOM 11674 C C . VAL D 1 363 ? -54.145 17.249 4.510 1.00 25.58 363 VAL D C 1
ATOM 11675 O O . VAL D 1 363 ? -54.358 16.194 3.918 1.00 25.55 363 VAL D O 1
ATOM 11679 N N . PRO D 1 364 ? -54.430 17.407 5.828 1.00 25.38 364 PRO D N 1
ATOM 11680 C CA . PRO D 1 364 ? -55.070 16.293 6.537 1.00 25.16 364 PRO D CA 1
ATOM 11681 C C . PRO D 1 364 ? -56.403 15.879 5.928 1.00 24.89 364 PRO D C 1
ATOM 11682 O O . PRO D 1 364 ? -56.666 14.688 5.811 1.00 24.90 364 PRO D O 1
ATOM 11686 N N . LEU D 1 365 ? -57.223 16.849 5.538 1.00 24.79 365 LEU D N 1
ATOM 11687 C CA . LEU D 1 365 ? -58.481 16.553 4.865 1.00 24.77 365 LEU D CA 1
ATOM 11688 C C . LEU D 1 365 ? -58.255 15.721 3.591 1.00 24.79 365 LEU D C 1
ATOM 11689 O O . LEU D 1 365 ? -58.881 14.681 3.389 1.00 24.88 365 LEU D O 1
ATOM 11694 N N . TYR D 1 366 ? -57.333 16.182 2.760 1.00 24.69 366 TYR D N 1
ATOM 11695 C CA . TYR D 1 366 ? -57.088 15.577 1.475 1.00 24.58 366 TYR D CA 1
ATOM 11696 C C . TYR D 1 366 ? -56.430 14.204 1.553 1.00 25.15 366 TYR D C 1
ATOM 11697 O O . TYR D 1 366 ? -56.718 13.337 0.726 1.00 25.39 366 TYR D O 1
ATOM 11706 N N . ALA D 1 367 ? -55.576 13.988 2.552 1.00 25.63 367 ALA D N 1
ATOM 11707 C CA . ALA D 1 367 ? -54.970 12.670 2.737 1.00 26.08 367 ALA D CA 1
ATOM 11708 C C . ALA D 1 367 ? -56.042 11.649 3.101 1.00 26.61 367 ALA D C 1
ATOM 11709 O O . ALA D 1 367 ? -55.982 10.506 2.666 1.00 26.69 367 ALA D O 1
ATOM 11711 N N . GLU D 1 368 ? -57.036 12.082 3.870 1.00 27.39 368 GLU D N 1
ATOM 11712 C CA . GLU D 1 368 ? -58.134 11.218 4.263 1.00 28.42 368 GLU D CA 1
ATOM 11713 C C . GLU D 1 368 ? -59.091 10.939 3.094 1.00 28.61 368 GLU D C 1
ATOM 11714 O O . GLU D 1 368 ? -59.506 9.797 2.876 1.00 28.61 368 GLU D O 1
ATOM 11720 N N . SER D 1 369 ? -59.418 11.981 2.340 1.00 28.79 369 SER D N 1
ATOM 11721 C CA . SER D 1 369 ? -60.250 11.851 1.163 1.00 29.13 369 SER D CA 1
ATOM 11722 C C . SER D 1 369 ? -59.624 10.955 0.096 1.00 29.39 369 SER D C 1
ATOM 11723 O O . SER D 1 369 ? -60.302 10.119 -0.491 1.00 29.60 369 SER D O 1
ATOM 11726 N N . PHE D 1 370 ? -58.330 11.126 -0.141 1.00 29.79 370 PHE D N 1
ATOM 11727 C CA . PHE D 1 370 ? -57.613 10.334 -1.134 1.00 30.19 370 PHE D CA 1
ATOM 11728 C C . PHE D 1 370 ? -57.544 8.870 -0.706 1.00 30.79 370 PHE D C 1
ATOM 11729 O O . PHE D 1 370 ? -57.530 7.968 -1.547 1.00 31.02 370 PHE D O 1
ATOM 11737 N N . LYS D 1 371 ? -57.496 8.643 0.604 1.00 31.41 371 LYS D N 1
ATOM 11738 C CA . LYS D 1 371 ? -57.424 7.295 1.151 1.00 32.25 371 LYS D CA 1
ATOM 11739 C C . LYS D 1 371 ? -58.707 6.528 0.853 1.00 32.25 371 LYS D C 1
ATOM 11740 O O . LYS D 1 371 ? -58.656 5.424 0.330 1.00 32.16 371 LYS D O 1
ATOM 11746 N N . LYS D 1 372 ? -59.842 7.138 1.192 1.00 32.76 372 LYS D N 1
ATOM 11747 C CA . LYS D 1 372 ? -61.172 6.583 0.951 1.00 33.21 372 LYS D CA 1
ATOM 11748 C C . LYS D 1 372 ? -61.394 6.304 -0.523 1.00 33.37 372 LYS D C 1
ATOM 11749 O O . LYS D 1 372 ? -61.953 5.273 -0.885 1.00 33.31 372 LYS D O 1
ATOM 11755 N N . ALA D 1 373 ? -60.945 7.233 -1.360 1.00 33.65 373 ALA D N 1
ATOM 11756 C CA . ALA D 1 373 ? -61.142 7.160 -2.790 1.00 34.13 373 ALA D CA 1
ATOM 11757 C C . ALA D 1 373 ? -60.374 6.011 -3.417 1.00 34.80 373 ALA D C 1
ATOM 11758 O O . ALA D 1 373 ? -60.766 5.514 -4.473 1.00 35.14 373 ALA D O 1
ATOM 11760 N N . SER D 1 374 ? -59.289 5.587 -2.772 1.00 35.47 374 SER D N 1
ATOM 11761 C CA . SER D 1 374 ? -58.442 4.514 -3.304 1.00 36.23 374 SER D CA 1
ATOM 11762 C C . SER D 1 374 ? -58.876 3.116 -2.877 1.00 36.56 374 SER D C 1
ATOM 11763 O O . SER D 1 374 ? -58.459 2.140 -3.479 1.00 36.66 374 SER D O 1
ATOM 11766 N N . GLU D 1 375 ? -59.714 3.039 -1.847 1.00 37.26 375 GLU D N 1
ATOM 11767 C CA . GLU D 1 375 ? -60.251 1.775 -1.323 1.00 38.12 375 GLU D CA 1
ATOM 11768 C C . GLU D 1 375 ? -61.317 1.138 -2.218 1.00 38.30 375 GLU D C 1
ATOM 11769 O O . GLU D 1 375 ? -62.022 1.819 -2.959 1.00 38.23 375 GLU D O 1
ATOM 11775 N N . HIS D 1 376 ? -61.429 -0.182 -2.128 1.00 38.91 376 HIS D N 1
ATOM 11776 C CA . HIS D 1 376 ? -62.247 -0.955 -3.060 1.00 39.30 376 HIS D CA 1
ATOM 11777 C C . HIS D 1 376 ? -63.731 -0.604 -2.996 1.00 38.89 376 HIS D C 1
ATOM 11778 O O . HIS D 1 376 ? -64.342 -0.317 -4.028 1.00 39.22 376 HIS D O 1
ATOM 11785 N N . GLY D 1 377 ? -64.294 -0.590 -1.791 1.00 38.25 377 GLY D N 1
ATOM 11786 C CA . GLY D 1 377 ? -65.715 -0.306 -1.601 1.00 37.32 377 GLY D CA 1
ATOM 11787 C C . GLY D 1 377 ? -66.024 1.177 -1.518 1.00 36.84 377 GLY D C 1
ATOM 11788 O O . GLY D 1 377 ? -66.927 1.592 -0.790 1.00 36.88 377 GLY D O 1
ATOM 11789 N N . PHE D 1 378 ? -65.276 1.976 -2.274 1.00 36.24 378 PHE D N 1
ATOM 11790 C CA . PHE D 1 378 ? -65.428 3.431 -2.272 1.00 35.49 378 PHE D CA 1
ATOM 11791 C C . PHE D 1 378 ? -66.694 3.837 -2.987 1.00 35.63 378 PHE D C 1
ATOM 11792 O O . PHE D 1 378 ? -66.947 3.424 -4.123 1.00 35.53 378 PHE D O 1
ATOM 11800 N N . LYS D 1 379 ? -67.485 4.647 -2.297 1.00 35.75 379 LYS D N 1
ATOM 11801 C CA . LYS D 1 379 ? -68.694 5.211 -2.857 1.00 35.93 379 LYS D CA 1
ATOM 11802 C C . LYS D 1 379 ? -68.559 6.728 -2.923 1.00 35.54 379 LYS D C 1
ATOM 11803 O O . LYS D 1 379 ? -68.506 7.383 -1.880 1.00 35.43 379 LYS D O 1
ATOM 11809 N N . PRO D 1 380 ? -68.483 7.285 -4.152 1.00 35.19 380 PRO D N 1
ATOM 11810 C CA . PRO D 1 380 ? -68.313 8.715 -4.389 1.00 35.04 380 PRO D CA 1
ATOM 11811 C C . PRO D 1 380 ? -69.371 9.548 -3.657 1.00 34.99 380 PRO D C 1
ATOM 11812 O O . PRO D 1 380 ? -70.499 9.094 -3.475 1.00 34.77 380 PRO D O 1
ATOM 11816 N N . GLN D 1 381 ? -68.999 10.752 -3.241 1.00 35.02 381 GLN D N 1
ATOM 11817 C CA . GLN D 1 381 ? -69.903 11.645 -2.519 1.00 35.13 381 GLN D CA 1
ATOM 11818 C C . GLN D 1 381 ? -70.883 12.273 -3.501 1.00 35.59 381 GLN D C 1
ATOM 11819 O O . GLN D 1 381 ? -70.660 13.375 -4.002 1.00 35.63 381 GLN D O 1
ATOM 11825 N N . ILE D 1 382 ? -71.963 11.557 -3.787 1.00 36.09 382 ILE D N 1
ATOM 11826 C CA . ILE D 1 382 ? -72.920 12.014 -4.784 1.00 36.77 382 ILE D CA 1
ATOM 11827 C C . ILE D 1 382 ? -74.273 12.329 -4.167 1.00 37.23 382 ILE D C 1
ATOM 11828 O O . ILE D 1 382 ? -74.819 11.532 -3.420 1.00 37.45 382 ILE D O 1
ATOM 11833 N N . ILE D 1 383 ? -74.784 13.516 -4.476 1.00 38.07 383 ILE D N 1
ATOM 11834 C CA . ILE D 1 383 ? -76.096 13.956 -4.022 1.00 38.85 383 ILE D CA 1
ATOM 11835 C C . ILE D 1 383 ? -77.115 13.805 -5.160 1.00 39.67 383 ILE D C 1
ATOM 11836 O O . ILE D 1 383 ? -77.010 14.467 -6.185 1.00 39.59 383 ILE D O 1
ATOM 11841 N N . LYS D 1 384 ? -78.079 12.906 -4.970 1.00 40.88 384 LYS D N 1
ATOM 11842 C CA . LYS D 1 384 ? -79.113 12.625 -5.964 1.00 42.18 384 LYS D CA 1
ATOM 11843 C C . LYS D 1 384 ? -80.393 13.379 -5.627 1.00 43.00 384 LYS D C 1
ATOM 11844 O O . LYS D 1 384 ? -80.578 13.821 -4.489 1.00 43.04 384 LYS D O 1
ATOM 11850 N N . GLU D 1 385 ? -81.280 13.532 -6.613 1.00 44.11 385 GLU D N 1
ATOM 11851 C CA . GLU D 1 385 ? -82.604 14.082 -6.322 1.00 44.89 385 GLU D CA 1
ATOM 11852 C C . GLU D 1 385 ? -83.460 13.045 -5.616 1.00 45.38 385 GLU D C 1
ATOM 11853 O O . GLU D 1 385 ? -83.634 11.906 -6.066 1.00 45.31 385 GLU D O 1
ATOM 11859 N N . THR D 1 386 ? -83.981 13.477 -4.483 1.00 46.14 386 THR D N 1
ATOM 11860 C CA . THR D 1 386 ? -84.803 12.655 -3.638 1.00 46.82 386 THR D CA 1
ATOM 11861 C C . THR D 1 386 ? -86.225 12.621 -4.210 1.00 46.97 386 THR D C 1
ATOM 11862 O O . THR D 1 386 ? -86.951 11.633 -4.053 1.00 47.47 386 THR D O 1
#

Organism: Drosophila melanogaster (NCBI:txid7227)

InterPro domains:
  IPR003010 Carbon-nitrogen hydrolase [PF00795] (75-352)
  IPR003010 Carbon-nitrogen hydrolase [PS50263] (73-345)
  IPR036526 Carbon-nitrogen hydrolase superfamily [G3DSA:3.60.110.10] (1-386)
  IPR036526 Carbon-nitrogen hydrolase superfamily [SSF56317] (71-367)
  IPR050345 Aliphatic Amidase/Beta-Ureidopropionase [PTHR43674] (62-368)

GO terms:
  GO:0003837 beta-ureidopropionase activity (F, IDA)
  GO:0006208 pyrimidine nucleobase catabolic process (P, IGI)
  GO:0005737 cytoplasm (C, HDA)
  GO:0019483 beta-alanine biosynthetic process (P, IMP)

Foldseek 3Di:
DWFPLVVLVVPDDLVVCLVVQCVQFVGSDFQFDDFDVVLVVLCVVLFFAEGEGEAEDDDDDVDDFLKAKEKEWAEAFDDALPDPLVVRLVRLVVSVVSVLVSCLRRPHAEYEYAAQSRHPPDDVQAAAQFPGPSLLVVLVVLQVSLHKYKYWHWYQDPVPPRDTFTKIWIAASNSHTQDMWTAQDDVVPHTDPFWDWGQHSSFTETEHEAVSLPPLVNLQVNLVNPGAEYEYRYEDDDDVPVVCVSPRQLVSLQLSLHKYWYFYYQPDHPCHIQTQTWMHGNVSGIHGTHTGHGIYMYMYMYGSVSSVVSCVVVVSVVPVPVVVVVVVVVLVPDDPRDDPDDDDD/DVLVVCVVVDDLVVCQVVQCVLFPGSDFQFDDFDPVLVVLCVVLFFAETEGEDEDDQDDVDHFLKAKEKEWAEAFDDAQPDPLVVRQVRLVVSVVSVLVSCLRRPHAEYEYAAQSRHDLCLLALDVPPVVVQAAAQAPGPVLLVVLVSLQVSLHKYKYWHWHQDPVPPRATFTKIWIAASNSHTDDMWTAADQDCAFSRNRVSRHDGTDPFWDWDDYSSFTETEHEAVSLVPLVNLQRNLVNPGAEYEYRYEDDDDVPVVCQSPRQLVSLQLSLHKYKYWYYAAKHFDDDWGGGPPPDDTGGIGDGTQTQIWMHGRVSGIDGTDGGHGIYMYMYMYGSVSRVVSCVVVVSVVPVPVVVVVVVVVLVPDDPRDDPDDDDD/DDWFDLVVLVVPDDLVVCLVVQCVLFVGSDFQFDDFDVVLVVLCVVLFAAEGEGEAEADDDDVDHFLKAKEKEWAEAFDDAQPDPLVVRQVRLVVSVVSVLVSCLRRPHAEYEYAAQSRHDPCLLALDVPPVVVQAAAQAPGPSLLVVLVSLQVSLHKYKYWHWHQDPVPPRATFTKIWIAASNSHTQDMWTAADQDCAFSRNRVSRHDGTDPFWDWDDYSSFTETEHEAVSLVPLVNLQRNLVVPGAEYEYRYEDDDDVCVVCQSPRQLVSCQLSLHKGKYWYYAAKHFDDDWGGGPPPDDTGGIGDGGQTQIWMHGRVSGIDGTHTGHGIYMYMYMYGSVSSVVSCVVVVNVVPVPVVVVVVVVVLVPDDPRDDPDDDDD/DVLVVLVVPDDLVVCLVVQCVLFVGSDFQFDDFDVVLVVLCVVLFAAEGEGEAEDDDDDVDDFLKAKEKEWAEAWDDALPDPLVVRLVRLVVSVVSVLVSCLRRPHAEYEYAAQSRHDPCLLALDVPPVVVQAAAQAPGPVLLVVLVSLQVSLHKYKYWHWHQDPVPPRATFTKIWIAASNSHTQDMWTAADQDCAFSRNRVSRHDGTDPFWDWGQYSSFTETEHEAVSLVPLVNLQVNLVNPGAEYEYRYEDDDDVCVVCPSPRQLVSCQLSLHKYKYWYYAAKHFADDWGGGPPPDDTGGIGDGGQTQIWMHGNVSGIHGTDGGHGIYMYMYMYGSVSRVVSCVVVVSVVPVPVVVVVVVVVLVPDDPRDDPDDDDD

=== Feature glossary ===
Annotated list of the representations used here:

Nearest PDB structures. The Foldseek neighbor list gives the closest experimentally determined structures in the PDB, ranked by structural alignment. TM-score near 1 means near-identical fold; near 0.3 means only rough topology match. This is how one finds what a novel AlphaFold prediction most resembles in the solved-structure universe.

Foldseek 3Di. Foldseek's 3Di representation compresses backbone geometry into a per-residue letter drawn from a learned twenty-state alphabet. It captures the tertiary interaction pattern around each residue — which residues are packed against it in space, regardless of where they are in sequence.

Radius of gyration, Cα contacts, bounding box. Radius of gyration (Rg) is the root-mean-square distance of Cα atoms from their centroid — a single number for overall size and compactness. A globular domain of N residues has Rg ≈ 2.2·N^0.38 Å; an extended or disordered chain has a much larger Rg. The Cα contact count is the number of residue pairs whose Cα atoms are within 8 Å and are more than four positions apart in sequence — a standard proxy for tertiary packing density. The bounding box is the smallest axis-aligned box enclosing all Cα atoms.

InterPro / GO / CATH / organism. The annotation block draws on four external resources. InterPro: which protein families and domains the sequence belongs to. GO: standardized terms for what the protein does, what process it participates in, and where in the cell it acts. CATH: which structural fold it has in the CATH hierarchy. Organism: the species of origin.

mmCIF coordinates. The mmCIF block holds the 3D Cartesian coordinates of each backbone atom (N, Cα, C, O) in ångströms. mmCIF is the PDB's canonical archive format — a tagged-loop text representation of the atomic model.

pLDDT. pLDDT is the predicted lDDT-Cα score: AlphaFold's confidence that the local environment of each residue (all inter-atomic distances within 15 Å) is correctly placed. It is a per-residue number between 0 and 100, with higher meaning more reliable.

Backbone torsions (φ/ψ). φ (phi) and ψ (psi) are the two rotatable backbone dihedrals per residue: φ is the C(i-1)–N–Cα–C torsion, ψ is the N–Cα–C–N(i+1) torsion, both in degrees on (−180°, 180°]. α-helical residues cluster near (−60°, −45°); β-strand residues near (−120°, +130°). A Ramachandran plot is simply a scatter of (φ, ψ) for every residue.

B-factor. For experimental (PDB) structures, the B-factor (temperature factor) quantifies the positional spread of each atom in the crystal — a combination of thermal vibration and static disorder — in units of Å². High B-factors mark flexible loops or poorly resolved regions; low B-factors mark the rigid, well-ordered core.

Secondary structure (3-state, P-SEA). SS3 is a coarse helix/strand/coil call (letters a/b/c) made by the P-SEA algorithm from inter-Cα distances and dihedrals. It is less detailed than DSSP but needs only Cα positions.

Predicted aligned error. Predicted aligned error is AlphaFold's pairwise confidence. Unlike pLDDT (per-residue), PAE is per-residue-pair and captures whether two parts of the structure are correctly placed relative to each other. Units are ångströms of expected positional error.

Solvent-accessible surface area. Solvent-accessible surface area (SASA) is the area in Å² traced out by the centre of a 1.4 Å probe sphere (a water molecule) rolled over the protein's van der Waals surface (Shrake–Rupley / Lee–Richards construction). Buried residues have near-zero SASA; fully exposed residues can exceed 200 Å². The total SASA scales roughly with the number of surface residues.

Secondary structure (8-state, DSSP). The SS8 string is DSSP's per-residue secondary-structure call. α-helix (H) means an i→i+4 H-bond ladder; β-strand (E) means the residue participates in a β-sheet; 3₁₀ (G) and π (I) are tighter and wider helices; T/S are turns/bends; '-' is loop.

Rendered structure images. Structure images are PyMOL renders from six orthogonal camera directions. Cartoon representation draws helices as coils and strands as arrows; sticks shows the backbone as bonds; surface shows the solvent-excluded envelope. Rainbow coloring maps sequence position to hue (blue→red, N→C); chain coloring assigns a distinct color per polypeptide.

Sequence. The amino-acid sequence is the protein's primary structure: the linear order of residues from the N-terminus to the C-terminus, written in one-letter code. Everything else here — the 3D coordinates, the secondary structure, the domain annotations — is ultimately a consequence of this string.

Contact-map, Ramachandran, and PAE plots. Three diagnostic plots accompany the record. The Cα contact map visualizes the tertiary structure as a 2D adjacency matrix (8 Å cutoff, sequence-local contacts suppressed). The Ramachandran plot shows the distribution of backbone (φ, ψ) torsions, with points in the α and β basins reflecting secondary structure content. The PAE plot shows AlphaFold's inter-residue confidence as a color matrix.